Protein 3VPG (pdb70)

CATH classification: 3.40.50.720 (+1 more: 3.90.110.10)

Foldseek 3Di:
DEEEEEALDQQRLLLVLLCLQVVLDQEYEYEYPPQVSQQVSQVVSCVCNVVHHNHRGHYDHLLVLAPHLEYEYADADDDDPPADPLRRVLRRLVVLLVVLVSNCVRYVNYQYEYEYPVQFLVLLSSQVNNPDPFQSGWYLACQLLQLLLLVLLCVLLVHDSVQKAWDWKFGRALLIFTFQQQIDGNRHRSQVSCVVSVRHQDPVNVVVSSCSRHCVQVVCCVVPVGDHNSSSNSVSVLSSQQVVQVQAWGFIWTFDQDQLRQGGGIMTATFGQYNSGTDDGDHDDHDPVRSVSNVVRRVVRVVSNVVSPD/DEEEEEALDQQRLLLVLLCLQVVLDQEYEYEYPPQVSQQVSQVVSVVCNVVHHNHRGHYDHLLVCAPHLEYEYQDADDDDPPADPLRRVLRRLVVLLVVLVSNCVNPVNHQYEYEYPVQFLVLLSSVVNNVDDFQSGWYLACQLLQLLLLVLLCVLQVHDSVQKAWDFKAGRAQLIFTFQQQIDGNPHRSQVSCVVSVRHCDPVNVVVSCCSRHCPQVVVCVVPNGDHNRSSNSVSVLSSQQVVQVQAWGFIWTFDQDQLRQGGGIMTATFGQYSNGTDDGDHDDGDPVRSVSNVVSRNVRSVVNVVSPD/DEEEEEALDQQRLLLVLLLLQVVLDQEYEYEYPPQVSQQVSQVVSVVCNVVHHNHRGHYDHLLVCAPHLAYEYQDADDQPPPDDDVVSVLRRLVVLLVVLVSNCVNYVNHQYEYEYPVQFLVLLSSQVNNVDDQQSGWYLACQLLFLLLLVLLCVLQVHDSVQKAWDWKFGSAQLIFTFQQCIDGNRHRSQVSCVVSVRHQDPVNVVVSCCSRHCVQVVCCVVPVGDHNSSSNSVSVLSSQQVVQVQAWGFIWTFDQDALRQGGGIMTATFGQYSNGTDDGDHDDGDPVRSVSNVVSRVVRVVVNVSSPD/DEEEEEALDLQRLLLVLLCLQVVLDQEYEYEYPPQVSQQVSQVVSCVCNVVHHNHRGHYDHLLVCAPHLAYEYQDADDDDPPHDPLNRVLRRLVVLLVVLVSNCVRYVNHQYEYEYPVQFLVLLSSQVNNPDPFQSGWYLACQLLQQLLLVLLCVLLVHDSVQKAWDWKFGRADLIFTFQQQIDGNPHRSQVSCVVSVRHQDPVNVVVSCCRRHCPQVVVCVPPNGDHNSSSNSVSVLSSQQVVQVQAWGFIWTFDQDQLRQGGGIMTATFGQYSNGTDDGDHDDHDPVRSVSNVVSRVVRSVSSVVSPD

InterPro domains:
  IPR001236 Lactate/malate dehydrogenase, N-terminal [PF00056] (1-139)
  IPR001557 L-lactate/malate dehydrogenase [PIRSF000102] (1-304)
  IPR001557 L-lactate/malate dehydrogenase [PR00086] (2-26)
  IPR001557 L-lactate/malate dehydrogenase [PR00086] (27-51)
  IPR001557 L-lactate/malate dehydrogenase [PR00086] (113-133)
  IPR001557 L-lactate/malate dehydrogenase [PR00086] (137-155)
  IPR001557 L-lactate/malate dehydrogenase [PR00086] (167-180)
  IPR011304 L-lactate dehydrogenase [MF_00488] (1-309)
  IPR011304 L-lactate dehydrogenase [TIGR01771] (5-303)
  IPR015955 Lactate dehydrogenase/glycoside hydrolase, family 4, C-terminal [G3DSA:3.90.110.10] (142-308)
  IPR015955 Lactate dehydrogenase/glycoside hydrolase, family 4, C-terminal [SSF56327] (140-303)
  IPR018177 L-lactate dehydrogenase, active site [PS00064] (169-175)
  IPR022383 Lactate/malate dehydrogenase, C-terminal [PF02866] (142-303)
  IPR036291 NAD(P)-binding domain superfamily [SSF51735] (2-141)

Solvent-accessible surface area: 46644 Å² total; per-residue (Å²): 124,33,0,0,0,5,7,0,34,57,41,0,0,0,0,0,0,0,0,3,2,47,35,29,7,132,34,0,0,0,3,27,169,73,110,108,40,2,99,4,5,4,30,0,0,32,13,2,16,67,26,32,76,101,6,121,2,53,30,12,46,58,49,45,0,122,34,0,122,0,0,0,0,18,12,44,46,88,110,146,142,91,25,57,156,70,97,33,6,57,50,5,2,117,37,0,37,96,7,0,64,103,0,25,142,16,0,87,89,0,0,0,0,0,7,15,94,68,3,4,9,0,0,5,0,0,33,89,59,9,97,32,82,61,14,41,0,0,0,4,4,0,7,25,16,12,14,34,0,61,15,29,0,3,102,21,0,107,8,4,58,150,19,1,36,1,10,0,1,0,37,59,29,93,55,5,9,11,2,48,64,30,4,22,0,7,20,22,64,3,103,113,10,0,133,92,49,64,71,63,12,37,87,114,23,75,64,137,8,40,105,16,2,60,80,6,50,114,79,5,83,99,18,36,53,43,48,11,0,0,21,0,0,0,0,0,44,1,0,116,0,2,36,82,63,38,46,2,28,31,3,0,0,1,21,12,96,90,0,39,59,15,96,80,2,1,0,0,2,0,8,1,0,0,56,45,0,20,66,29,64,3,89,10,81,22,26,100,128,16,113,60,42,1,79,140,3,0,94,101,8,86,126,12,2,162,62,28,64,56,105,29,0,0,0,5,8,0,34,58,42,0,0,0,0,0,0,0,0,2,2,49,34,30,7,175,26,0,0,0,8,34,188,75,121,137,41,2,86,3,5,4,28,1,0,32,8,1,18,64,30,32,79,120,9,130,3,61,23,4,48,49,47,44,0,126,66,5,71,0,0,0,0,18,9,46,58,88,106,154,132,90,31,91,139,112,98,36,6,61,32,9,3,104,35,0,40,99,8,0,65,113,0,25,146,22,4,70,130,0,0,0,0,0,8,19,96,56,3,4,8,0,0,1,0,0,31,91,60,7,98,29,81,56,15,32,0,0,0,4,3,0,6,25,15,12,12,26,0,61,16,32,0,4,106,17,0,112,7,2,58,147,21,1,35,0,9,0,1,0,45,59,30,106,60,5,10,10,2,39,56,25,2,21,0,8,22,12,66,1,78,108,12,0,127,89,56,66,73,54,10,44,96,131,21,76,63,127,7,36,104,17,2,51,105,7,50,133,78,5,87,104,14,34,57,45,49,10,0,0,20,0,0,0,0,0,47,0,0,117,0,0,13,87,60,39,45,3,25,31,3,0,0,2,19,12,90,94,2,40,58,15,111,74,2,2,0,0,3,0,9,2,0,0,28,45,0,21,69,30,64,5,80,7,81,14,27,106,129,16,88,55,42,2,78,141,4,0,86,111,4,41,108,27,2,140,92,34,61,45,105,22,0,0,0,5,7,0,34,56,41,0,0,0,0,0,0,0,0,0,1,50,34,29,8,132,42,0,0,0,2,25,170,72,107,128,41,2,106,4,5,5,30,1,0,33,10,0,15,54,26,30,80,119,9,128,2,59,28,14,52,52,48,47,0,113,50,3,114,0,0,0,0,15,7,34,55,95,94,122,147,72,19,67,210,100,86,36,22,54,82,8,3,118,37,0,35,100,5,0,65,98,0,26,144,20,2,76,141,0,0,0,0,0,2,18,83,69,1,4,6,0,0,2,0,0,32,93,62,8,97,34,82,59,14,37,1,0,0,3,4,0,8,22,12,11,14,32,0,64,16,30,0,4,111,19,0,115,8,2,59,151,18,2,32,1,9,0,0,0,34,55,28,109,25,7,9,9,2,21,52,26,3,24,0,6,15,27,77,1,65,108,18,0,120,92,57,65,75,56,23,35,104,117,20,99,62,134,5,40,107,17,2,69,99,4,48,111,80,5,81,103,15,36,54,45,39,10,0,0,18,0,0,0,0,0,46,1,0,116,0,1,12,80,61,39,48,3,28,33,4,0,0,1,19,11,93,90,4,45,58,5,104,79,1,3,0,0,2,0,8,2,0,0,38,45,0,19,65,28,69,4,77,6,80,14,25,110,127,18,85,72,37,2,91,141,0,0,77,86,12,62,109,35,3,149,58,25,63,58,112,32,0,0,0,5,7,0,32,58,40,1,0,0,0,0,0,0,0,0,1,48,34,26,8,135,27,0,0,0,3,26,168,71,114,146,43,0,88,3,5,1,15,1,0,30,12,0,15,62,26,32,80,96,6,118,2,58,23,9,40,51,51,46,0,124,56,4,120,0,0,0,0,18,7,41,56,87,99,145,140,85,26,78,166,110,101,38,10,74,54,8,3,104,35,0,34,116,6,0,44,92,0,26,117,20,2,71,136,0,0,0,0,0,3,19,92,64,2,3,7,0,0,2,0,0,31,91,60,9,96,33,84,57,16,36,0,0,0,4,4,0,7,26,18,13,14,33,0,62,14,29,0,3,105,20,0,110,8,4,60,154,24,2,32,1,7,0,0,0,37,62,31,118,18,8,11,11,3,52,68,30,4,24,0,5,14,18,61,5,110,111,10,0,121,84,47,66,74,70,13,41,90,118,17,78,63,140,8,41,104,16,3,71,86,5,52,117,77,4,86,107,14,34,54,46,45,11,0,0,19,0,0,0,0,0,47,0,0,113,0,0,7,58,46,38,47,3,27,31,2,0,0,1,18,12,89,92,1,50,57,19,109,74,1,2,0,0,2,0,8,1,0,0,41,45,0,19,68,26,68,4,80,8,79,14,26,107,129,18,86,91,36,1,75,112,0,0,74,66,7,48,108,37,2,152,88,37,61,45

Organism: Thermus caldophilus (NCBI:txid272)

Secondary structure (DSSP, 8-state):
-EEEEE--SHHHHHHHHHHHHHT--SEEEEE-SSHHHHHHHHHHHHTTGGGS---EEEE--GGGGTT-SEEEE----PPPTT--HHHHHHHHHHHHHHHHHHHHHH-TTPEEEE-SSSHHHHHHHHHHHHTS-GGGEEE-TTHHHHHHHHHHHHHHHTS-GGGEE--EEBSSSTT-EE--TT-EETTEEHHHHHHHTT----HHHHHHHHHHHHTHHHHHHHHHSS--HHHHHHHHHHHHHHHTT--EEEEEEEEEEEETTEEEEEEEEEEEEETTEEEEE-PPP--HHHHHHHHHHHHHHHHHHHHHT-/-EEEEE--SHHHHHHHHHHHHTT--SEEEEE-SSHHHHHHHHHHHHTTGGGS---EEEE--GGGGTTEEEEEE-------SS--HHHHHHHHHHHHHHHHHHHHHH-TTPEEEE-SSSHHHHHHHHHHHHTS-GGGEEE-TTHHHHHHHHHHHHHHHTS-GGGEEEEEEBSSSTT-EEEEEEEEETTEEHHHHHHHTT----HHHHHHHHHHHHTHHHHHHHHHS---HHHHHHHHHHHHHHHTT--EEEEEEEEEEEETTEEEEEEEEEEEEETTEEEEE-PPP--HHHHHHHHHHHHHHHHHHHHHT-/-EEEEE--SHHHHHHHHHHHHHT--SEEEEE-SSHHHHHHHHHHHHTTGGGS---EEEE--GGGGTT-SEEEE-------TT--HHHHHHHHHHHHHHHHHHHHHH-TTPEEEE-SSSHHHHHHHHHHHHTS-GGGEEE-TTHHHHHHHHHHHHHHHTS-GGGEEEEEEB-SSTT-EEEEEEEEETTEEHHHHHHHTT----HHHHHHHHHHHHTHHHHHHHHHSS--HHHHHHHHHHHHHHHTT--EEEEEEEEEEEETTEEEEEEEEEEEEETTEEEEE-PPP--HHHHHHHHHHHHHHHHHHHHHT-/-EEEEE--SHHHHHHHHHHHHTT--SEEEEE-SSHHHHHHHHHHHHTTGGGS---EEEEE-GGGGTT-SEEEE----PPPTT--HHHHHHHHHHHHHHHHHHHHHH-TTPEEEE-SSSHHHHHHHHHHHHTS-GGGEEE-TTHHHHHHHHHHHHHHHTS-GGGEEEEEEBSSSTT-EEEEEEEEETTEEHHHHHHHHT----HHHHHHHHHHHHTHHHHHHHHHSS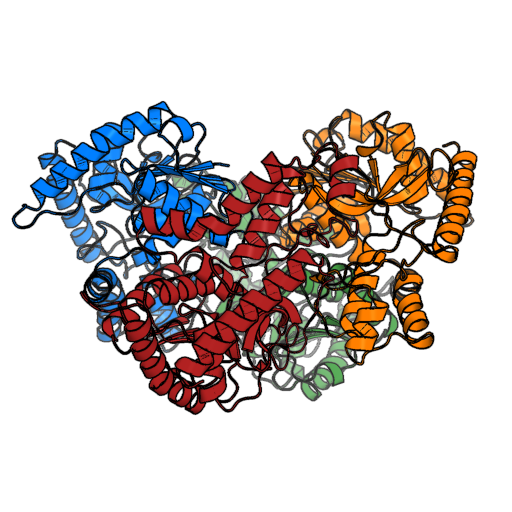--HHHHHHHHHHHHHHHTT--EEEEEEEEEEEETTEEEEEEEEEEEEETTEEEEE------HHHHHHHHHHHHHHHHHHHHHT-

B-factor: mean 25.1, std 11.9, range [6.74, 83.77]

GO terms:
  GO:0004459 L-lactate dehydrogenase (NAD+) activity (F, EXP)

Sequence (1240 aa):
MKVGIVGSGMVGSATAYALALLGVAREVVLVDLDRKLAQAHAEDILHATPFAHPVWVRAGSYGDLEGARAVVLAAGVAQRPGETRLQLLDRNAQVFAQVVPRVLEAAPEAVLLVATNPVDVMTQVAYRLSALPPGRVVGSGTILDTARFRALLAEHLRVAPQSVHAYVLGEHGDSEVLVWSSAQVGGVPLLEFAEARGRALSPEDRARIDEGVRRAAYRIIEGKGATYYGIGAGLARLVRAILTDEKGVYTVSAFTPEVEGVLEVSLSLPRILGAGGVEGTVYPSLSPEEREALRRSAEILKEAAFALGFMKVGIVGSGMVGSATAYALALLGVAREVVLVDLDRKLAQAHAEDILHATPFAHPVWVRAGSYGDLEGARAVVLAAGVAQRPGETRLQLLDRNAQVFAQVVPRVLEAAPEAVLLVATNPVDVMTQVAYRLSALPPGRVVGSGTILDTARFRALLAEHLRVAPQSVHAYVLGEHGDSEVLVWSSAQVGGVPLLEFAEARGRALSPEDRARIDEGVRRAAYRIIEGKGATYYGIGAGLARLVRAILTDEKGVYTVSAFTPEVEGVLEVSLSLPRILGAGGVEGTVYPSLSPEEREALRRSAEILKEAAFALGFMKVGIVGSGMVGSATAYALALLGVAREVVLVDLDRKLAQAHAEDILHATPFAHPVWVRAGSYGDLEGARAVVLAAGVAQRPGETRLQLLDRNAQVFAQVVPRVLEAAPEAVLLVATNPVDVMTQVAYRLSALPPGRVVGSGTILDTARFRALLAEHLRVAPQSVHAYVLGEHGDSEVLVWSSAQVGGVPLLEFAEARGRALSPEDRARIDEGVRRAAYRIIEGKGATYYGIGAGLARLVRAILTDEKGVYTVSAFTPEVEGVLEVSLSLPRILGAGGVEGTVYPSLSPEEREALRRSAEILKEAAFALGFMKVGIVGSGMVGSATAYALALLGVAREVVLVDLDRKLAQAHAEDILHATPFAHPVWVRAGSYGDLEGARAVVLAAGVAQRPGETRLQLLDRNAQVFAQVVPRVLEAAPEAVLLVATNPVDVMTQVAYRLSALPPGRVVGSGTILDTARFRALLAEHLRVAPQSVHAYVLGEHGDSEVLVWSSAQVGGVPLLEFAEARGRALSPEDRARIDEGVRRAAYRIIEGKGATYYGIGAGLARLVRAILTDEKGVYTVSAFTPEVEGVLEVSLSLPRILGAGGVEGTVYPSLSPEEREALRRSAEILKEAAFALGF

Nearest PDB structures (foldseek):
  3vpg-assembly1_A  TM=1.003E+00  e=4.299E-67  Thermus caldophilus
  2e37-assembly2_C  TM=9.991E-01  e=8.317E-61  Thermus thermophilus HB8
  4a73-assembly1_D  TM=9.866E-01  e=4.664E-58  Thermus thermophilus HB8
  2xxj-assembly1_D  TM=9.547E-01  e=3.480E-58  Thermus thermophilus HB8
  4m1q-assembly1_A-2  TM=9.681E-01  e=9.943E-37  [Bacillus] selenitireducens MLS10

Structure (mmCIF, N/CA/C/O backbone):
data_3VPG
#
_entry.id   3VPG
#
_cell.length_a   54.240
_cell.length_b   135.073
_cell.length_c   85.877
_cell.angle_alpha   90.00
_cell.angle_beta   94.44
_cell.angle_gamma   90.00
#
_symmetry.space_group_name_H-M   'P 1 21 1'
#
loop_
_entity.id
_entity.type
_entity.pdbx_description
1 polymer 'L-lactate dehydrogenase'
2 non-polymer GLYCEROL
3 water water
#
loop_
_atom_site.group_PDB
_atom_site.id
_atom_site.type_symbol
_atom_site.label_atom_id
_atom_site.label_alt_id
_atom_site.label_comp_id
_atom_site.label_asym_id
_atom_site.label_entity_id
_atom_site.label_seq_id
_atom_site.pdbx_PDB_ins_code
_atom_site.Cartn_x
_atom_site.Cartn_y
_atom_site.Cartn_z
_atom_site.occupancy
_atom_site.B_iso_or_equiv
_atom_site.auth_seq_id
_atom_site.auth_comp_id
_atom_site.auth_asym_id
_atom_site.auth_atom_id
_atom_site.pdbx_PDB_model_num
ATOM 1 N N . MET A 1 1 ? 41.721 11.571 54.296 1.00 14.71 21 MET A N 1
ATOM 2 C CA . MET A 1 1 ? 42.094 11.340 52.873 1.00 12.05 21 MET A CA 1
ATOM 3 C C . MET A 1 1 ? 41.250 12.216 51.951 1.00 13.39 21 MET A C 1
ATOM 4 O O . MET A 1 1 ? 40.156 12.671 52.321 1.00 12.87 21 MET A O 1
ATOM 9 N N . LYS A 1 2 ? 41.759 12.430 50.745 1.00 10.34 22 LYS A N 1
ATOM 10 C CA . LYS A 1 2 ? 41.091 13.272 49.759 1.00 10.74 22 LYS A CA 1
ATOM 11 C C . LYS A 1 2 ? 40.615 12.506 48.533 1.00 10.80 22 LYS A C 1
ATOM 12 O O . LYS A 1 2 ? 41.340 11.673 47.989 1.00 13.24 22 LYS A O 1
ATOM 18 N N . VAL A 1 3 ? 39.393 12.816 48.099 1.00 8.12 23 VAL A N 1
ATOM 19 C CA . VAL A 1 3 ? 38.798 12.215 46.916 1.00 11.92 23 VAL A CA 1
ATOM 20 C C . VAL A 1 3 ? 38.451 13.364 45.971 1.00 10.31 23 VAL A C 1
ATOM 21 O O . VAL A 1 3 ? 37.920 14.385 46.400 1.00 14.67 23 VAL A O 1
ATOM 25 N N . GLY A 1 4 ? 38.763 13.202 44.691 1.00 8.57 24 GLY A N 1
ATOM 26 C CA . GLY A 1 4 ? 38.440 14.242 43.732 1.00 11.41 24 GLY A CA 1
ATOM 27 C C . GLY A 1 4 ? 37.300 13.801 42.830 1.00 11.93 24 GLY A C 1
ATOM 28 O O . GLY A 1 4 ? 37.059 12.601 42.660 1.00 11.51 24 GLY A O 1
ATOM 29 N N . ILE A 1 5 ? 36.587 14.773 42.268 1.00 9.47 25 ILE A N 1
ATOM 30 C CA . ILE A 1 5 ? 35.482 14.497 41.351 1.00 11.36 25 ILE A CA 1
ATOM 31 C C . ILE A 1 5 ? 35.555 15.532 40.240 1.00 8.49 25 ILE A C 1
ATOM 32 O O . ILE A 1 5 ? 35.404 16.727 40.493 1.00 12.21 25 ILE A O 1
ATOM 37 N N . VAL A 1 6 ? 35.803 15.081 39.014 1.00 11.92 26 VAL A N 1
ATOM 38 C CA . VAL A 1 6 ? 35.870 15.997 37.877 1.00 8.60 26 VAL A CA 1
ATOM 39 C C . VAL A 1 6 ? 34.536 15.930 37.141 1.00 10.13 26 VAL A C 1
ATOM 40 O O . VAL A 1 6 ? 34.152 14.880 36.620 1.00 14.48 26 VAL A O 1
ATOM 44 N N . GLY A 1 7 ? 33.844 17.064 37.110 1.00 13.85 27 GLY A N 1
ATOM 45 C CA . GLY A 1 7 ? 32.537 17.145 36.483 1.00 13.89 27 GLY A CA 1
ATOM 46 C C . GLY A 1 7 ? 31.554 17.367 37.617 1.00 12.94 27 GLY A C 1
ATOM 47 O O . GLY A 1 7 ? 31.215 16.427 38.346 1.00 14.34 27 GLY A O 1
ATOM 48 N N . SER A 1 8 ? 31.109 18.608 37.785 1.00 12.90 28 SER A N 1
ATOM 49 C CA . SER A 1 8 ? 30.191 18.941 38.864 1.00 11.25 28 SER A CA 1
ATOM 50 C C . SER A 1 8 ? 28.732 19.062 38.432 1.00 12.70 28 SER A C 1
ATOM 51 O O . SER A 1 8 ? 28.034 19.984 38.853 1.00 15.34 28 SER A O 1
ATOM 54 N N . GLY A 1 9 ? 28.288 18.138 37.584 1.00 13.52 29 GLY A N 1
ATOM 55 C CA . GLY A 1 9 ? 26.901 18.120 37.147 1.00 16.90 29 GLY A CA 1
ATOM 56 C C . GLY A 1 9 ? 26.093 17.325 38.168 1.00 14.84 29 GLY A C 1
ATOM 57 O O . GLY A 1 9 ? 26.495 17.226 39.328 1.00 14.54 29 GLY A O 1
ATOM 58 N N . MET A 1 10 ? 24.968 16.738 37.767 1.00 14.16 30 MET A N 1
ATOM 59 C CA . MET A 1 10 ? 24.175 15.984 38.733 1.00 13.60 30 MET A CA 1
ATOM 60 C C . MET A 1 10 ? 24.850 14.695 39.203 1.00 10.69 30 MET A C 1
ATOM 61 O O . MET A 1 10 ? 24.750 14.340 40.377 1.00 13.21 30 MET A O 1
ATOM 66 N N . VAL A 1 11 ? 25.547 13.994 38.310 1.00 11.40 31 VAL A N 1
ATOM 67 C CA . VAL A 1 11 ? 26.225 12.762 38.718 1.00 13.18 31 VAL A CA 1
ATOM 68 C C . VAL A 1 11 ? 27.353 13.097 39.689 1.00 10.10 31 VAL A C 1
ATOM 69 O O . VAL A 1 11 ? 27.444 12.519 40.780 1.00 12.68 31 VAL A O 1
ATOM 73 N N . GLY A 1 12 ? 28.203 14.039 39.292 1.00 12.06 32 GLY A N 1
ATOM 74 C CA . GLY A 1 12 ? 29.318 14.426 40.138 1.00 13.64 32 GLY A CA 1
ATOM 75 C C . GLY A 1 12 ? 28.905 15.022 41.473 1.00 15.85 32 GLY A C 1
ATOM 76 O O . GLY A 1 12 ? 29.475 14.682 42.507 1.00 11.33 32 GLY A O 1
ATOM 77 N N . SER A 1 13 ? 27.915 15.908 41.470 1.00 11.50 33 SER A N 1
ATOM 78 C CA . SER A 1 13 ? 27.489 16.520 42.723 1.00 10.52 33 SER A CA 1
ATOM 79 C C . SER A 1 13 ? 26.774 15.518 43.627 1.00 9.66 33 SER A C 1
ATOM 80 O O . SER A 1 13 ? 26.922 15.573 44.846 1.00 11.55 33 SER A O 1
ATOM 83 N N . ALA A 1 14 ? 26.009 14.595 43.044 1.00 10.46 34 ALA A N 1
ATOM 84 C CA . ALA A 1 14 ? 25.316 13.600 43.854 1.00 9.70 34 ALA A CA 1
ATOM 85 C C . ALA A 1 14 ? 26.339 12.649 44.471 1.00 11.22 34 ALA A C 1
ATOM 86 O O . ALA A 1 14 ? 26.144 12.161 45.583 1.00 10.37 34 ALA A O 1
ATOM 88 N N . THR A 1 15 ? 27.423 12.377 43.744 1.00 9.74 35 THR A N 1
ATOM 89 C CA . THR A 1 15 ? 28.473 11.505 44.269 1.00 12.67 35 THR A CA 1
ATOM 90 C C . THR A 1 15 ? 29.103 12.205 45.479 1.00 13.31 35 THR A C 1
ATOM 91 O O . THR A 1 15 ? 29.371 11.578 46.502 1.00 10.96 35 THR A O 1
ATOM 95 N N . ALA A 1 16 ? 29.334 13.508 45.356 1.00 11.37 36 ALA A N 1
ATOM 96 C CA . ALA A 1 16 ? 29.910 14.284 46.456 1.00 12.05 36 ALA A CA 1
ATOM 97 C C . ALA A 1 16 ? 28.963 14.263 47.664 1.00 15.79 36 ALA A C 1
ATOM 98 O O . ALA A 1 16 ? 29.401 14.129 48.808 1.00 11.19 36 ALA A O 1
ATOM 100 N N . TYR A 1 17 ? 27.660 14.386 47.407 1.00 9.33 37 TYR A N 1
ATOM 101 C CA . TYR A 1 17 ? 26.663 14.373 48.478 1.00 9.75 37 TYR A CA 1
ATOM 102 C C . TYR A 1 17 ? 26.657 13.015 49.188 1.00 10.98 37 TYR A C 1
ATOM 103 O O . TYR A 1 17 ? 26.633 12.950 50.421 1.00 10.55 37 TYR A O 1
ATOM 112 N N . ALA A 1 18 ? 26.678 11.930 48.413 1.00 10.57 38 ALA A N 1
ATOM 113 C CA . ALA A 1 18 ? 26.692 10.583 48.980 1.00 12.83 38 ALA A CA 1
ATOM 114 C C . ALA A 1 18 ? 27.967 10.371 49.799 1.00 11.77 38 ALA A C 1
ATOM 115 O O . ALA A 1 18 ? 27.920 9.801 50.889 1.00 11.08 38 ALA A O 1
ATOM 117 N N . LEU A 1 19 ? 29.106 10.809 49.262 1.00 9.67 39 LEU A N 1
ATOM 118 C CA . LEU A 1 19 ? 30.374 10.672 49.975 1.00 12.91 39 LEU A CA 1
ATOM 119 C C . LEU A 1 19 ? 30.289 11.397 51.324 1.00 13.97 39 LEU A C 1
ATOM 120 O O . LEU A 1 19 ? 30.748 10.888 52.346 1.00 11.40 39 LEU A O 1
ATOM 125 N N . ALA A 1 20 ? 29.686 12.580 51.320 1.00 12.12 40 ALA A N 1
ATOM 126 C CA . ALA A 1 20 ? 29.558 13.366 52.545 1.00 11.70 40 ALA A CA 1
ATOM 127 C C . ALA A 1 20 ? 28.589 12.740 53.540 1.00 14.06 40 ALA A C 1
ATOM 128 O O . ALA A 1 20 ? 28.919 12.596 54.717 1.00 13.44 40 ALA A O 1
ATOM 130 N N . LEU A 1 21 ? 27.397 12.375 53.068 1.00 10.15 41 LEU A N 1
ATOM 131 C CA . LEU A 1 21 ? 26.378 11.766 53.924 1.00 11.32 41 LEU A CA 1
ATOM 132 C C . LEU A 1 21 ? 26.862 10.462 54.561 1.00 11.34 41 LEU A C 1
ATOM 133 O O . LEU A 1 21 ? 26.512 10.158 55.700 1.00 15.06 41 LEU A O 1
ATOM 138 N N . LEU A 1 22 ? 27.655 9.691 53.825 1.00 11.19 42 LEU A N 1
ATOM 139 C CA . LEU A 1 22 ? 28.158 8.420 54.343 1.00 15.77 42 LEU A CA 1
ATOM 140 C C . LEU A 1 22 ? 29.501 8.557 55.063 1.00 13.43 42 LEU A C 1
ATOM 141 O O . LEU A 1 22 ? 30.002 7.584 55.628 1.00 12.51 42 LEU A O 1
ATOM 146 N N . GLY A 1 23 ? 30.075 9.759 55.043 1.00 11.88 43 GLY A N 1
ATOM 147 C CA . GLY A 1 23 ? 31.353 9.990 55.704 1.00 14.88 43 GLY A CA 1
ATOM 148 C C . GLY A 1 23 ? 32.490 9.125 55.182 1.00 15.70 43 GLY A C 1
ATOM 149 O O . GLY A 1 23 ? 33.332 8.642 55.955 1.00 12.49 43 GLY A O 1
ATOM 150 N N . VAL A 1 24 ? 32.530 8.952 53.865 1.00 10.50 44 VAL A N 1
ATOM 151 C CA . VAL A 1 24 ? 33.538 8.120 53.212 1.00 9.27 44 VAL A CA 1
ATOM 152 C C . VAL A 1 24 ? 34.943 8.704 53.251 1.00 10.44 44 VAL A C 1
ATOM 153 O O . VAL A 1 24 ? 35.919 7.971 53.441 1.00 12.31 44 VAL A O 1
ATOM 157 N N . ALA A 1 25 ? 35.050 10.016 53.064 1.00 9.74 45 ALA A N 1
ATOM 158 C CA . ALA A 1 25 ? 36.348 10.677 53.089 1.00 13.18 45 ALA A CA 1
ATOM 159 C C . ALA A 1 25 ? 36.257 12.010 53.813 1.00 17.58 45 ALA A C 1
ATOM 160 O O . ALA A 1 25 ? 35.190 12.620 53.894 1.00 12.42 45 ALA A O 1
ATOM 162 N N . ARG A 1 26 ? 37.388 12.463 54.334 1.00 13.10 46 ARG A N 1
ATOM 163 C CA . ARG A 1 26 ? 37.429 13.715 55.068 1.00 11.83 46 ARG A CA 1
ATOM 164 C C . ARG A 1 26 ? 37.401 14.940 54.162 1.00 12.49 46 ARG A C 1
ATOM 165 O O . ARG A 1 26 ? 36.965 16.004 54.580 1.00 11.12 46 ARG A O 1
ATOM 173 N N . GLU A 1 27 ? 37.851 14.776 52.921 1.00 10.41 47 GLU A N 1
ATOM 174 C CA . GLU A 1 27 ? 37.936 15.890 51.975 1.00 11.74 47 GLU A CA 1
ATOM 175 C C . GLU A 1 27 ? 37.501 15.464 50.572 1.00 11.38 47 GLU A C 1
ATOM 176 O O . GLU A 1 27 ? 37.962 14.451 50.055 1.00 10.82 47 GLU A O 1
ATOM 182 N N . VAL A 1 28 ? 36.619 16.252 49.965 1.00 11.85 48 VAL A N 1
ATOM 183 C CA . VAL A 1 28 ? 36.112 15.970 48.629 1.00 9.56 48 VAL A CA 1
ATOM 184 C C . VAL A 1 28 ? 36.272 17.236 47.792 1.00 10.71 48 VAL A C 1
ATOM 185 O O . VAL A 1 28 ? 35.807 18.305 48.177 1.00 15.68 48 VAL A O 1
ATOM 189 N N . VAL A 1 29 ? 36.943 17.109 46.654 1.00 8.74 49 VAL A N 1
ATOM 190 C CA . VAL A 1 29 ? 37.183 18.259 45.785 1.00 10.79 49 VAL A CA 1
ATOM 191 C C . VAL A 1 29 ? 36.451 18.133 44.453 1.00 10.30 49 VAL A C 1
ATOM 192 O O . VAL A 1 29 ? 36.695 17.193 43.697 1.00 9.85 49 VAL A O 1
ATOM 196 N N . LEU A 1 30 ? 35.555 19.081 44.175 1.00 11.89 50 LEU A N 1
ATOM 197 C CA . LEU A 1 30 ? 34.808 19.104 42.916 1.00 10.20 50 LEU A CA 1
ATOM 198 C C . LEU A 1 30 ? 35.520 20.039 41.937 1.00 10.58 50 LEU A C 1
ATOM 199 O O . LEU A 1 30 ? 35.815 21.190 42.269 1.00 14.43 50 LEU A O 1
ATOM 204 N N . VAL A 1 31 ? 35.791 19.540 40.737 1.00 10.81 51 VAL A N 1
ATOM 205 C CA . VAL A 1 31 ? 36.473 20.312 39.703 1.00 11.84 51 VAL A CA 1
ATOM 206 C C . VAL A 1 31 ? 35.586 20.411 38.466 1.00 15.86 51 VAL A C 1
ATOM 207 O O . VAL A 1 31 ? 35.078 19.401 37.985 1.00 14.56 51 VAL A O 1
ATOM 211 N N . ASP A 1 32 ? 35.396 21.624 37.954 1.00 14.52 52 ASP A N 1
ATOM 212 C CA . ASP A 1 32 ? 34.575 21.808 36.763 1.00 12.56 52 ASP A CA 1
ATOM 213 C C . ASP A 1 32 ? 34.977 23.090 36.042 1.00 15.17 52 ASP A C 1
ATOM 214 O O . ASP A 1 32 ? 35.310 24.079 36.684 1.00 16.49 52 ASP A O 1
ATOM 219 N N . LEU A 1 33 ? 34.944 23.070 34.713 1.00 17.19 53 LEU A N 1
ATOM 220 C CA . LEU A 1 33 ? 35.281 24.262 33.934 1.00 19.31 53 LEU A CA 1
ATOM 221 C C . LEU A 1 33 ? 34.350 25.399 34.356 1.00 22.49 53 LEU A C 1
ATOM 222 O O . LEU A 1 33 ? 34.726 26.574 34.316 1.00 20.40 53 LEU A O 1
ATOM 227 N N . ASP A 1 34 ? 33.130 25.040 34.753 1.00 19.14 54 ASP A N 1
ATOM 228 C CA . ASP A 1 34 ? 32.154 26.024 35.224 1.00 18.73 54 ASP A CA 1
ATOM 229 C C . ASP A 1 34 ? 32.427 26.146 36.723 1.00 19.88 54 ASP A C 1
ATOM 230 O O . ASP A 1 34 ? 31.816 25.452 37.534 1.00 18.58 54 ASP A O 1
ATOM 235 N N . ARG A 1 35 ? 33.362 27.025 37.075 1.00 20.30 55 ARG A N 1
ATOM 236 C CA . ARG A 1 35 ? 33.785 27.230 38.459 1.00 19.56 55 ARG A CA 1
ATOM 237 C C . ARG A 1 35 ? 32.665 27.558 39.445 1.00 20.80 55 ARG A C 1
ATOM 238 O O . ARG A 1 35 ? 32.644 27.044 40.567 1.00 15.97 55 ARG A O 1
ATOM 246 N N . LYS A 1 36 ? 31.744 28.420 39.026 1.00 18.42 56 LYS A N 1
ATOM 247 C CA . LYS A 1 36 ? 30.623 28.828 39.865 1.00 22.28 56 LYS A CA 1
ATOM 248 C C . LYS A 1 36 ? 29.732 27.636 40.182 1.00 15.94 56 LYS A C 1
ATOM 249 O O . LYS A 1 36 ? 29.201 27.522 41.288 1.00 17.95 56 LYS A O 1
ATOM 255 N N . LEU A 1 37 ? 29.557 26.763 39.195 1.00 15.49 57 LEU A N 1
ATOM 256 C CA . LEU A 1 37 ? 28.736 25.569 39.359 1.00 16.19 57 LEU A CA 1
ATOM 257 C C . LEU A 1 37 ? 29.328 24.669 40.440 1.00 15.97 57 LEU A C 1
ATOM 258 O O . LEU A 1 37 ? 28.619 24.209 41.334 1.00 14.16 57 LEU A O 1
ATOM 263 N N . ALA A 1 38 ? 30.630 24.415 40.355 1.00 14.72 58 ALA A N 1
ATOM 264 C CA . ALA A 1 38 ? 31.286 23.568 41.346 1.00 15.41 58 ALA A CA 1
ATOM 265 C C . ALA A 1 38 ? 31.236 24.222 42.727 1.00 15.94 58 ALA A C 1
ATOM 266 O O . ALA A 1 38 ? 30.960 23.559 43.723 1.00 14.29 58 ALA A O 1
ATOM 268 N N . GLN A 1 39 ? 31.501 25.525 42.787 1.00 15.73 59 GLN A N 1
ATOM 269 C CA . GLN A 1 39 ? 31.478 26.231 44.064 1.00 16.92 59 GLN A CA 1
ATOM 270 C C . GLN A 1 39 ? 30.089 26.190 44.699 1.00 15.28 59 GLN A C 1
ATOM 271 O O . GLN A 1 39 ? 29.965 26.041 45.914 1.00 12.64 59 GLN A O 1
ATOM 277 N N . ALA A 1 40 ? 29.054 26.322 43.872 1.00 14.07 60 ALA A N 1
ATOM 278 C CA . ALA A 1 40 ? 27.673 26.311 44.352 1.00 12.33 60 ALA A CA 1
ATOM 279 C C . ALA A 1 40 ? 27.271 24.948 44.904 1.00 10.35 60 ALA A C 1
ATOM 280 O O . ALA A 1 40 ? 26.660 24.867 45.965 1.00 12.86 60 ALA A O 1
ATOM 282 N N . HIS A 1 41 ? 27.602 23.882 44.182 1.00 13.09 61 HIS A N 1
ATOM 283 C CA . HIS A 1 41 ? 27.278 22.537 44.648 1.00 14.78 61 HIS A CA 1
ATOM 284 C C . HIS A 1 41 ? 28.082 22.247 45.912 1.00 13.30 61 HIS A C 1
ATOM 285 O O . HIS A 1 41 ? 27.553 21.706 46.883 1.00 11.96 61 HIS A O 1
ATOM 292 N N . ALA A 1 42 ? 29.360 22.623 45.913 1.00 10.99 62 ALA A N 1
ATOM 293 C CA . ALA A 1 42 ? 30.190 22.369 47.084 1.00 11.97 62 ALA A CA 1
ATOM 294 C C . ALA A 1 42 ? 29.643 23.052 48.337 1.00 13.11 62 ALA A C 1
ATOM 295 O O . ALA A 1 42 ? 29.569 22.431 49.402 1.00 12.99 62 ALA A O 1
ATOM 297 N N . GLU A 1 43 ? 29.257 24.321 48.222 1.00 13.40 63 GLU A N 1
ATOM 298 C CA . GLU A 1 43 ? 28.741 25.040 49.383 1.00 13.82 63 GLU A CA 1
ATOM 299 C C . GLU A 1 43 ? 27.393 24.486 49.849 1.00 12.27 63 GLU A C 1
ATOM 300 O O . GLU A 1 43 ? 27.130 24.406 51.050 1.00 13.04 63 GLU A O 1
ATOM 306 N N . ASP A 1 44 ? 26.549 24.103 48.896 1.00 11.05 64 ASP A N 1
ATOM 307 C CA . ASP A 1 44 ? 25.243 23.532 49.211 1.00 9.68 64 ASP A CA 1
ATOM 308 C C . ASP A 1 44 ? 25.477 22.271 50.050 1.00 13.20 64 ASP A C 1
ATOM 309 O O . ASP A 1 44 ? 24.891 22.105 51.122 1.00 11.53 64 ASP A O 1
ATOM 314 N N . ILE A 1 45 ? 26.360 21.397 49.571 1.00 10.05 65 ILE A N 1
ATOM 315 C CA . ILE A 1 45 ? 26.661 20.159 50.282 1.00 10.23 65 ILE A CA 1
ATOM 316 C C . ILE A 1 45 ? 27.332 20.442 51.624 1.00 11.15 65 ILE A C 1
ATOM 317 O O . ILE A 1 45 ? 27.059 19.767 52.616 1.00 11.17 65 ILE A O 1
ATOM 322 N N . LEU A 1 46 ? 28.201 21.448 51.666 1.00 14.27 66 LEU A N 1
ATOM 323 C CA . LEU A 1 46 ? 28.874 21.777 52.918 1.00 13.12 66 LEU A CA 1
ATOM 324 C C . LEU A 1 46 ? 27.851 22.099 54.007 1.00 16.69 66 LEU A C 1
ATOM 325 O O . LEU A 1 46 ? 28.059 21.773 55.178 1.00 18.36 66 LEU A O 1
ATOM 330 N N . HIS A 1 47 ? 26.739 22.724 53.621 1.00 14.15 67 HIS A N 1
ATOM 331 C CA . HIS A 1 47 ? 25.691 23.068 54.576 1.00 14.39 67 HIS A CA 1
ATOM 332 C C . HIS A 1 47 ? 24.989 21.832 55.135 1.00 12.20 67 HIS A C 1
ATOM 333 O O . HIS A 1 47 ? 24.310 21.911 56.154 1.00 13.99 67 HIS A O 1
ATOM 340 N N . ALA A 1 48 ? 25.139 20.695 54.461 1.00 10.61 68 ALA A N 1
ATOM 341 C CA . ALA A 1 48 ? 24.531 19.460 54.932 1.00 8.17 68 ALA A CA 1
ATOM 342 C C . ALA A 1 48 ? 25.412 18.742 55.959 1.00 10.03 68 ALA A C 1
ATOM 343 O O . ALA A 1 48 ? 24.900 18.031 56.829 1.00 12.98 68 ALA A O 1
ATOM 345 N N . THR A 1 49 ? 26.731 18.932 55.869 1.00 13.85 69 THR A N 1
ATOM 346 C CA . THR A 1 49 ? 27.649 18.211 56.756 1.00 9.97 69 THR A CA 1
ATOM 347 C C . THR A 1 49 ? 27.453 18.276 58.269 1.00 9.30 69 THR A C 1
ATOM 348 O O . THR A 1 49 ? 27.747 17.300 58.967 1.00 9.85 69 THR A O 1
ATOM 352 N N . PRO A 1 50 ? 26.956 19.405 58.811 1.00 10.52 70 PRO A N 1
ATOM 353 C CA . PRO A 1 50 ? 26.778 19.427 60.268 1.00 13.06 70 PRO A CA 1
ATOM 354 C C . PRO A 1 50 ? 25.726 18.410 60.707 1.00 16.68 70 PRO A C 1
ATOM 355 O O . PRO A 1 50 ? 25.644 18.036 61.878 1.00 13.70 70 PRO A O 1
ATOM 359 N N . PHE A 1 51 ? 24.925 17.962 59.749 1.00 8.99 71 PHE A N 1
ATOM 360 C CA . PHE A 1 51 ? 23.849 17.025 60.030 1.00 10.88 71 PHE A CA 1
ATOM 361 C C . PHE A 1 51 ? 24.211 15.585 59.701 1.00 19.29 71 PHE A C 1
ATOM 362 O O . PHE A 1 51 ? 23.352 14.705 59.725 1.00 13.86 71 PHE A O 1
ATOM 370 N N . ALA A 1 52 ? 25.485 15.343 59.405 1.00 12.68 72 ALA A N 1
ATOM 371 C CA . ALA A 1 52 ? 25.932 13.997 59.078 1.00 14.48 72 ALA A CA 1
ATOM 372 C C . ALA A 1 52 ? 27.330 13.708 59.624 1.00 15.44 72 ALA A C 1
ATOM 373 O O . ALA A 1 52 ? 27.472 13.222 60.743 1.00 20.44 72 ALA A O 1
ATOM 375 N N . HIS A 1 53 ? 28.355 14.020 58.839 1.00 12.02 73 HIS A N 1
ATOM 376 C CA . HIS A 1 53 ? 29.742 13.762 59.240 1.00 11.39 73 HIS A CA 1
ATOM 377 C C . HIS A 1 53 ? 30.675 14.912 58.881 1.00 11.54 73 HIS A C 1
ATOM 378 O O . HIS A 1 53 ? 30.415 15.672 57.949 1.00 12.04 73 HIS A O 1
ATOM 385 N N . PRO A 1 54 ? 31.781 15.059 59.625 1.00 12.78 75 PRO A N 1
ATOM 386 C CA . PRO A 1 54 ? 32.706 16.145 59.302 1.00 14.77 75 PRO A CA 1
ATOM 387 C C . PRO A 1 54 ? 33.413 15.818 57.990 1.00 16.83 75 PRO A C 1
ATOM 388 O O . PRO A 1 54 ? 34.298 14.961 57.936 1.00 19.81 75 PRO A O 1
ATOM 392 N N . VAL A 1 55 ? 32.986 16.488 56.928 1.00 16.01 76 VAL A N 1
ATOM 393 C CA . VAL A 1 55 ? 33.553 16.280 55.603 1.00 13.40 76 VAL A CA 1
ATOM 394 C C . VAL A 1 55 ? 33.733 17.636 54.948 1.00 14.25 76 VAL A C 1
ATOM 395 O O . VAL A 1 55 ? 32.796 18.433 54.882 1.00 17.30 76 VAL A O 1
ATOM 399 N N . TRP A 1 56 ? 34.941 17.908 54.474 1.00 12.45 77 TRP A N 1
ATOM 400 C CA . TRP A 1 56 ? 35.207 19.181 53.830 1.00 14.62 77 TRP A CA 1
ATOM 401 C C . TRP A 1 56 ? 34.969 19.043 52.331 1.00 13.43 77 TRP A C 1
ATOM 402 O O . TRP A 1 56 ? 35.798 18.497 51.609 1.00 15.18 77 TRP A O 1
ATOM 413 N N . VAL A 1 57 ? 33.810 19.509 51.874 1.00 11.27 78 VAL A N 1
ATOM 414 C CA . VAL A 1 57 ? 33.480 19.449 50.458 1.00 11.70 78 VAL A CA 1
ATOM 415 C C . VAL A 1 57 ? 33.785 20.820 49.871 1.00 15.29 78 VAL A C 1
ATOM 416 O O . VAL A 1 57 ? 33.301 21.845 50.367 1.00 16.02 78 VAL A O 1
ATOM 420 N N . ARG A 1 58 ? 34.611 20.854 48.832 1.00 11.17 79 ARG A N 1
ATOM 421 C CA . ARG A 1 58 ? 34.947 22.133 48.232 1.00 13.58 79 ARG A CA 1
ATOM 422 C C . ARG A 1 58 ? 35.174 22.055 46.742 1.00 13.49 79 ARG A C 1
ATOM 423 O O . ARG A 1 58 ? 35.282 20.971 46.167 1.00 17.26 79 ARG A O 1
ATOM 431 N N . ALA A 1 59 ? 35.230 23.228 46.120 1.00 12.79 80 ALA A N 1
ATOM 432 C CA . ALA A 1 59 ? 35.472 23.324 44.694 1.00 14.62 80 ALA A CA 1
ATOM 433 C C . ALA A 1 59 ? 36.936 23.697 44.530 1.00 11.88 80 ALA A C 1
ATOM 434 O O . ALA A 1 59 ? 37.481 24.455 45.336 1.00 16.71 80 ALA A O 1
ATOM 436 N N . GLY A 1 60 ? 37.574 23.154 43.504 1.00 11.92 81 GLY A N 1
ATOM 437 C CA . GLY A 1 60 ? 38.975 23.469 43.279 1.00 14.26 81 GLY A CA 1
ATOM 438 C C . GLY A 1 60 ? 39.416 23.250 41.847 1.00 15.52 81 GLY A C 1
ATOM 439 O O . GLY A 1 60 ? 38.621 22.904 40.968 1.00 13.48 81 GLY A O 1
ATOM 440 N N . SER A 1 61 ? 40.706 23.458 41.618 1.00 14.40 82 SER A N 1
ATOM 441 C CA . SER A 1 61 ? 41.296 23.290 40.301 1.00 14.08 82 SER A CA 1
ATOM 442 C C . SER A 1 61 ? 41.916 21.903 40.249 1.00 12.42 82 SER A C 1
ATOM 443 O O . SER A 1 61 ? 41.908 21.179 41.247 1.00 13.13 82 SER A O 1
ATOM 446 N N . TYR A 1 62 ? 42.444 21.527 39.088 1.00 9.89 83 TYR A N 1
ATOM 447 C CA . TYR A 1 62 ? 43.106 20.234 38.967 1.00 11.63 83 TYR A CA 1
ATOM 448 C C . TYR A 1 62 ? 44.246 20.175 39.982 1.00 13.55 83 TYR A C 1
ATOM 449 O O . TYR A 1 62 ? 44.556 19.112 40.514 1.00 12.38 83 TYR A O 1
ATOM 458 N N . GLY A 1 63 ? 44.869 21.323 40.239 1.00 15.35 84 GLY A N 1
ATOM 459 C CA . GLY A 1 63 ? 45.971 21.363 41.189 1.00 15.71 84 GLY A CA 1
ATOM 460 C C . GLY A 1 63 ? 45.538 20.931 42.576 1.00 14.67 84 GLY A C 1
ATOM 461 O O . GLY A 1 63 ? 46.318 20.343 43.335 1.00 12.47 84 GLY A O 1
ATOM 462 N N . ASP A 1 64 ? 44.282 21.219 42.906 1.00 12.59 85 ASP A N 1
ATOM 463 C CA . ASP A 1 64 ? 43.730 20.860 44.207 1.00 13.60 85 ASP A CA 1
ATOM 464 C C . ASP A 1 64 ? 43.459 19.361 44.346 1.00 12.15 85 ASP A C 1
ATOM 465 O O . ASP A 1 64 ? 42.980 18.906 45.385 1.00 10.99 85 ASP A O 1
ATOM 470 N N . LEU A 1 65 ? 43.758 18.595 43.299 1.00 10.98 86 LEU A N 1
ATOM 471 C CA . LEU A 1 65 ? 43.583 17.147 43.345 1.00 12.92 86 LEU A CA 1
ATOM 472 C C . LEU A 1 65 ? 44.854 16.453 43.849 1.00 14.38 86 LEU A C 1
ATOM 473 O O . LEU A 1 65 ? 44.880 15.235 44.001 1.00 13.74 86 LEU A O 1
ATOM 478 N N . GLU A 1 66 ? 45.905 17.223 44.117 1.00 11.90 87 GLU A N 1
ATOM 479 C CA . GLU A 1 66 ? 47.154 16.619 44.591 1.00 10.75 87 GLU A CA 1
ATOM 480 C C . GLU A 1 66 ? 46.917 15.713 45.799 1.00 10.96 87 GLU A C 1
ATOM 481 O O . GLU A 1 66 ? 46.159 16.052 46.708 1.00 12.74 87 GLU A O 1
ATOM 487 N N . GLY A 1 67 ? 47.549 14.544 45.779 1.00 12.21 88 GLY A N 1
ATOM 488 C CA . GLY A 1 67 ? 47.412 13.607 46.878 1.00 11.24 88 GLY A CA 1
ATOM 489 C C . GLY A 1 67 ? 46.105 12.837 46.944 1.00 6.74 88 GLY A C 1
ATOM 490 O O . GLY A 1 67 ? 45.910 12.062 47.878 1.00 11.85 88 GLY A O 1
ATOM 491 N N . ALA A 1 68 ? 45.215 13.039 45.970 1.00 9.93 89 ALA A N 1
ATOM 492 C CA . ALA A 1 68 ? 43.937 12.312 45.950 1.00 11.79 89 ALA A CA 1
ATOM 493 C C . ALA A 1 68 ? 44.191 10.836 45.650 1.00 11.42 89 ALA A C 1
ATOM 494 O O . ALA A 1 68 ? 44.920 10.502 44.710 1.00 10.95 89 ALA A O 1
ATOM 496 N N . ARG A 1 69 ? 43.583 9.942 46.426 1.00 7.51 90 ARG A N 1
ATOM 497 C CA . ARG A 1 69 ? 43.813 8.520 46.197 1.00 13.30 90 ARG A CA 1
ATOM 498 C C . ARG A 1 69 ? 42.800 7.890 45.248 1.00 9.62 90 ARG A C 1
ATOM 499 O O . ARG A 1 69 ? 42.981 6.761 44.782 1.00 12.59 90 ARG A O 1
ATOM 507 N N . ALA A 1 70 ? 41.744 8.643 44.957 1.00 11.31 91 ALA A N 1
ATOM 508 C CA . ALA A 1 70 ? 40.714 8.214 44.023 1.00 9.78 91 ALA A CA 1
ATOM 509 C C . ALA A 1 70 ? 40.141 9.476 43.397 1.00 11.59 91 ALA A C 1
ATOM 510 O O . ALA A 1 70 ? 39.940 10.478 44.080 1.00 10.90 91 ALA A O 1
ATOM 512 N N . VAL A 1 71 ? 39.923 9.443 42.087 1.00 10.95 92 VAL A N 1
ATOM 513 C CA . VAL A 1 71 ? 39.343 10.584 41.390 1.00 7.32 92 VAL A CA 1
ATOM 514 C C . VAL A 1 71 ? 38.253 10.058 40.457 1.00 11.04 92 VAL A C 1
ATOM 515 O O . VAL A 1 71 ? 38.516 9.230 39.580 1.00 11.93 92 VAL A O 1
ATOM 519 N N . VAL A 1 72 ? 37.029 10.523 40.690 1.00 10.39 93 VAL A N 1
ATOM 520 C CA . VAL A 1 72 ? 35.866 10.131 39.901 1.00 10.60 93 VAL A CA 1
ATOM 521 C C . VAL A 1 72 ? 35.805 11.010 38.662 1.00 11.98 93 VAL A C 1
ATOM 522 O O . VAL A 1 72 ? 35.910 12.232 38.760 1.00 11.75 93 VAL A O 1
ATOM 526 N N . LEU A 1 73 ? 35.645 10.394 37.497 1.00 8.43 94 LEU A N 1
ATOM 527 C CA . LEU A 1 73 ? 35.551 11.163 36.265 1.00 11.77 94 LEU A CA 1
ATOM 528 C C . LEU A 1 73 ? 34.093 11.146 35.820 1.00 13.40 94 LEU A C 1
ATOM 529 O O . LEU A 1 73 ? 33.620 10.158 35.259 1.00 12.73 94 LEU A O 1
ATOM 534 N N . ALA A 1 74 ? 33.387 12.238 36.102 1.00 15.71 95 ALA A N 1
ATOM 535 C CA . ALA A 1 74 ? 31.978 12.380 35.745 1.00 16.55 95 ALA A CA 1
ATOM 536 C C . ALA A 1 74 ? 31.837 13.597 34.843 1.00 25.90 95 ALA A C 1
ATOM 537 O O . ALA A 1 74 ? 30.902 14.390 34.977 1.00 27.04 95 ALA A O 1
ATOM 539 N N . ALA A 1 75 ? 32.797 13.748 33.942 1.00 21.42 96 ALA A N 1
ATOM 540 C CA . ALA A 1 75 ? 32.810 14.861 33.009 1.00 22.16 96 ALA A CA 1
ATOM 541 C C . ALA A 1 75 ? 32.269 14.357 31.686 1.00 26.23 96 ALA A C 1
ATOM 542 O O . ALA A 1 75 ? 32.394 13.175 31.367 1.00 30.23 96 ALA A O 1
ATOM 544 N N . GLY A 1 76 ? 31.670 15.256 30.917 1.00 22.05 97 GLY A N 1
ATOM 545 C CA . GLY A 1 76 ? 31.112 14.868 29.636 1.00 40.17 97 GLY A CA 1
ATOM 546 C C . GLY A 1 76 ? 30.379 16.029 28.998 1.00 40.24 97 GLY A C 1
ATOM 547 O O . GLY A 1 76 ? 30.408 17.145 29.519 1.00 42.93 97 GLY A O 1
ATOM 548 N N . VAL A 1 77 ? 29.720 15.772 27.874 1.00 35.97 98 VAL A N 1
ATOM 549 C CA . VAL A 1 77 ? 28.987 16.821 27.176 1.00 39.84 98 VAL A CA 1
ATOM 550 C C . VAL A 1 77 ? 27.558 16.394 26.879 1.00 45.05 98 VAL A C 1
ATOM 551 O O . VAL A 1 77 ? 27.280 15.207 26.697 1.00 49.82 98 VAL A O 1
ATOM 555 N N . ALA A 1 78 ? 26.654 17.368 26.833 1.00 50.83 99 ALA A N 1
ATOM 556 C CA . ALA A 1 78 ? 25.251 17.096 26.548 1.00 54.87 99 ALA A CA 1
ATOM 557 C C . ALA A 1 78 ? 25.078 16.865 25.050 1.00 55.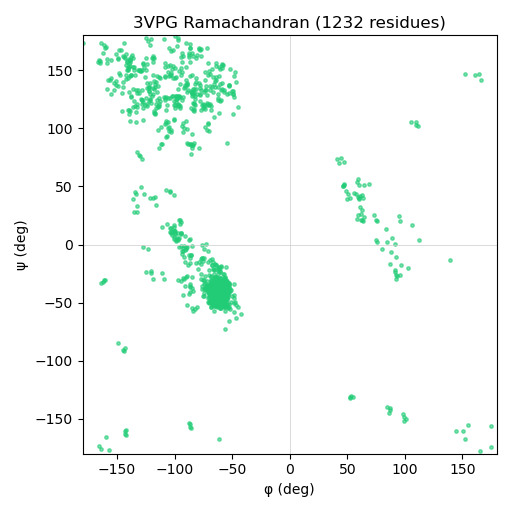94 99 ALA A C 1
ATOM 558 O O . ALA A 1 78 ? 25.436 17.716 24.237 1.00 56.49 99 ALA A O 1
ATOM 560 N N . GLN A 1 79 ? 24.531 15.708 24.694 1.00 58.20 100 GLN A N 1
ATOM 561 C CA . GLN A 1 79 ? 24.318 15.362 23.295 1.00 61.16 100 GLN A CA 1
ATOM 562 C C . GLN A 1 79 ? 23.551 16.456 22.559 1.00 60.91 100 GLN A C 1
ATOM 563 O O . GLN A 1 79 ? 22.585 17.011 23.082 1.00 61.04 100 GLN A O 1
ATOM 569 N N . ARG A 1 80 ? 23.995 16.763 21.345 1.00 59.13 101 ARG A N 1
ATOM 570 C CA . ARG A 1 80 ? 23.361 17.791 20.527 1.00 59.01 101 ARG A CA 1
ATOM 571 C C . ARG A 1 80 ? 22.355 17.167 19.565 1.00 58.57 101 ARG A C 1
ATOM 572 O O . ARG A 1 80 ? 22.615 16.117 18.974 1.00 53.22 101 ARG A O 1
ATOM 580 N N . PRO A 1 81 ? 21.184 17.803 19.398 1.00 60.34 102 PRO A N 1
ATOM 581 C CA . PRO A 1 81 ? 20.162 17.276 18.490 1.00 56.72 102 PRO A CA 1
ATOM 582 C C . PRO A 1 81 ? 20.731 17.055 17.088 1.00 53.21 102 PRO A C 1
ATOM 583 O O . PRO A 1 81 ? 21.362 17.947 16.517 1.00 51.08 102 PRO A O 1
ATOM 587 N N . GLY A 1 82 ? 20.517 15.861 16.545 1.00 45.91 103 GLY A N 1
ATOM 588 C CA . GLY A 1 82 ? 21.015 15.563 15.214 1.00 49.88 103 GLY A CA 1
ATOM 589 C C . GLY A 1 82 ? 22.465 15.119 15.202 1.00 48.51 103 GLY A C 1
ATOM 590 O O . GLY A 1 82 ? 23.098 15.070 14.150 1.00 41.43 103 GLY A O 1
ATOM 591 N N . GLU A 1 83 ? 22.994 14.802 16.379 1.00 46.99 104 GLU A N 1
ATOM 592 C CA . GLU A 1 83 ? 24.372 14.347 16.503 1.00 41.45 104 GLU A CA 1
ATOM 593 C C . GLU A 1 83 ? 24.353 12.825 16.538 1.00 40.04 104 GLU A C 1
ATOM 594 O O . GLU A 1 83 ? 23.542 12.229 17.246 1.00 36.97 104 GLU A O 1
ATOM 600 N N . THR A 1 84 ? 25.236 12.194 15.771 1.00 29.85 105 THR A N 1
ATOM 601 C CA . THR A 1 84 ? 25.273 10.739 15.737 1.00 34.78 105 THR A CA 1
ATOM 602 C C . THR A 1 84 ? 25.829 10.176 17.036 1.00 35.86 105 THR A C 1
ATOM 603 O O . THR A 1 84 ? 26.373 10.909 17.865 1.00 38.64 105 THR A O 1
ATOM 607 N N . ARG A 1 85 ? 25.691 8.866 17.199 1.00 38.65 106 ARG A N 1
ATOM 608 C CA . ARG A 1 85 ? 26.178 8.182 18.386 1.00 35.29 106 ARG A CA 1
ATOM 609 C C . ARG A 1 85 ? 27.692 8.331 18.495 1.00 38.99 106 ARG A C 1
ATOM 610 O O . ARG A 1 85 ? 28.215 8.715 19.545 1.00 35.02 106 ARG A O 1
ATOM 618 N N . LEU A 1 86 ? 28.390 8.032 17.403 1.00 30.19 107 LEU A N 1
ATOM 619 C CA . LEU A 1 86 ? 29.846 8.119 17.381 1.00 33.66 107 LEU A CA 1
ATOM 620 C C . LEU A 1 86 ? 30.383 9.528 17.574 1.00 31.07 107 LEU A C 1
ATOM 621 O O . LEU A 1 86 ? 31.467 9.707 18.132 1.00 26.21 107 LEU A O 1
ATOM 626 N N . GLN A 1 87 ? 29.640 10.528 17.110 1.00 23.06 108 GLN A N 1
ATOM 627 C CA . GLN A 1 87 ? 30.079 11.909 17.255 1.00 29.34 108 GLN A CA 1
ATOM 628 C C . GLN A 1 87 ? 30.050 12.335 18.720 1.00 27.79 108 GLN A C 1
ATOM 629 O O . GLN A 1 87 ? 30.957 13.022 19.186 1.00 25.13 108 GLN A O 1
ATOM 635 N N . LEU A 1 88 ? 29.015 11.926 19.447 1.00 30.21 109 LEU A N 1
ATOM 636 C CA . LEU A 1 88 ? 28.929 12.271 20.860 1.00 26.24 109 LEU A CA 1
ATOM 637 C C . LEU A 1 88 ? 30.062 11.550 21.583 1.00 23.43 109 LEU A C 1
ATOM 638 O O . LEU A 1 88 ? 30.697 12.105 22.479 1.00 22.90 109 LEU A O 1
ATOM 643 N N . LEU A 1 89 ? 30.310 10.309 21.181 1.00 19.64 110 LEU A N 1
ATOM 644 C CA . LEU A 1 89 ? 31.386 9.516 21.764 1.00 23.74 110 LEU A CA 1
ATOM 645 C C . LEU A 1 89 ? 32.705 10.252 21.514 1.00 25.91 110 LEU A C 1
ATOM 646 O O . LEU A 1 89 ? 33.560 10.344 22.400 1.00 23.07 110 LEU A O 1
ATOM 651 N N . ASP A 1 90 ? 32.863 10.776 20.300 1.00 17.44 111 ASP A N 1
ATOM 652 C CA . ASP A 1 90 ? 34.066 11.527 19.934 1.00 24.24 111 ASP A CA 1
ATOM 653 C C . ASP A 1 90 ? 34.264 12.725 20.852 1.00 17.59 111 ASP A C 1
ATOM 654 O O . ASP A 1 90 ? 35.372 12.978 21.339 1.00 18.91 111 ASP A O 1
ATOM 659 N N . ARG A 1 91 ? 33.191 13.476 21.076 1.00 17.93 112 ARG A N 1
ATOM 660 C CA . ARG A 1 91 ? 33.270 14.660 21.922 1.00 18.23 112 ARG A CA 1
ATOM 661 C C . ARG A 1 91 ? 33.665 14.334 23.359 1.00 21.30 112 ARG A C 1
ATOM 662 O O . ARG A 1 91 ? 34.466 15.046 23.963 1.00 18.31 112 ARG A O 1
ATOM 670 N N . ASN A 1 92 ? 33.097 13.268 23.911 1.00 17.79 113 ASN A N 1
ATOM 671 C CA . ASN A 1 92 ? 33.435 12.894 25.277 1.00 17.18 113 ASN A CA 1
ATOM 672 C C . ASN A 1 92 ? 34.866 12.380 25.354 1.00 17.12 113 ASN A C 1
ATOM 673 O O . ASN A 1 92 ? 35.560 12.609 26.346 1.00 19.59 113 ASN A O 1
ATOM 678 N N . ALA A 1 93 ? 35.315 11.695 24.306 1.00 16.69 114 ALA A N 1
ATOM 679 C CA . ALA A 1 93 ? 36.678 11.184 24.288 1.00 15.11 114 ALA A CA 1
ATOM 680 C C . ALA A 1 93 ? 37.637 12.371 24.301 1.00 21.95 114 ALA A C 1
ATOM 681 O O . ALA A 1 93 ? 38.686 12.321 24.939 1.00 21.20 114 ALA A O 1
ATOM 683 N N . GLN A 1 94 ? 37.269 13.441 23.599 1.00 15.83 115 GLN A N 1
ATOM 684 C CA . GLN A 1 94 ? 38.104 14.638 23.551 1.00 19.96 115 GLN A CA 1
ATOM 685 C C . GLN A 1 94 ? 38.145 15.326 24.912 1.00 17.71 115 GLN A C 1
ATOM 686 O O . GLN A 1 94 ? 39.140 15.954 25.267 1.00 22.61 115 GLN A O 1
ATOM 692 N N . VAL A 1 95 ? 37.058 15.221 25.669 1.00 16.49 116 VAL A N 1
ATOM 693 C CA . VAL A 1 95 ? 37.020 15.803 27.008 1.00 13.62 116 VAL A CA 1
ATOM 694 C C . VAL A 1 95 ? 38.004 15.007 27.873 1.00 14.86 116 VAL A C 1
ATOM 695 O O . VAL A 1 95 ? 38.789 15.584 28.633 1.00 17.32 116 VAL A O 1
ATOM 699 N N . PHE A 1 96 ? 37.968 13.682 27.755 1.00 15.95 117 PHE A N 1
ATOM 700 C CA . PHE A 1 96 ? 38.875 12.843 28.536 1.00 18.54 117 PHE A CA 1
ATOM 701 C C . PHE A 1 96 ? 40.327 13.087 28.146 1.00 20.64 117 PHE A C 1
ATOM 702 O O . PHE A 1 96 ? 41.219 12.988 28.988 1.00 15.35 117 PHE A O 1
ATOM 710 N N . ALA A 1 97 ? 40.565 13.417 26.878 1.00 15.32 118 ALA A N 1
ATOM 711 C CA . ALA A 1 97 ? 41.927 13.682 26.411 1.00 18.86 118 ALA A CA 1
ATOM 712 C C . ALA A 1 97 ? 42.502 14.884 27.155 1.00 19.05 118 ALA A C 1
ATOM 713 O O . ALA A 1 97 ? 43.716 15.021 27.296 1.00 19.65 118 ALA A O 1
ATOM 715 N N . GLN A 1 98 ? 41.623 15.758 27.627 1.00 15.34 119 GLN A N 1
ATOM 716 C CA . GLN A 1 98 ? 42.055 16.933 28.373 1.00 21.61 119 GLN A CA 1
ATOM 717 C C . GLN A 1 98 ? 42.072 16.631 29.869 1.00 21.82 119 GLN A C 1
ATOM 718 O O . GLN A 1 98 ? 43.013 16.986 30.570 1.00 18.87 119 GLN A O 1
ATOM 724 N N . VAL A 1 99 ? 41.030 15.948 30.340 1.00 18.34 120 VAL A N 1
ATOM 725 C CA . VAL A 1 99 ? 40.874 15.610 31.756 1.00 14.78 120 VAL A CA 1
ATOM 726 C C . VAL A 1 99 ? 41.893 14.633 32.353 1.00 14.33 120 VAL A C 1
ATOM 727 O O . VAL A 1 99 ? 42.503 14.925 33.383 1.00 15.63 120 VAL A O 1
ATOM 731 N N . VAL A 1 100 ? 42.067 13.478 31.714 1.00 15.42 121 VAL A N 1
ATOM 732 C CA . VAL A 1 100 ? 42.966 12.448 32.228 1.00 14.25 121 VAL A CA 1
ATOM 733 C C . VAL A 1 100 ? 44.399 12.903 32.516 1.00 15.05 121 VAL A C 1
ATOM 734 O O . VAL A 1 100 ? 44.892 12.726 33.631 1.00 14.73 121 VAL A O 1
ATOM 738 N N . PRO A 1 101 ? 45.087 13.497 31.528 1.00 16.39 122 PRO A N 1
ATOM 739 C CA . PRO A 1 101 ? 46.459 13.927 31.825 1.00 15.94 122 PRO A CA 1
ATOM 740 C C . PRO A 1 101 ? 46.536 14.992 32.918 1.00 15.88 122 PRO A C 1
ATOM 741 O O . PRO A 1 101 ? 47.460 14.987 33.737 1.00 14.97 122 PRO A O 1
ATOM 745 N N . ARG A 1 102 ? 45.562 15.896 32.948 1.00 11.96 123 ARG A N 1
ATOM 746 C CA . ARG A 1 102 ? 45.563 16.947 33.957 1.00 16.11 123 ARG A CA 1
ATOM 747 C C . ARG A 1 102 ? 45.318 16.407 35.366 1.00 14.04 123 ARG A C 1
ATOM 748 O O . ARG A 1 102 ? 45.844 16.945 36.340 1.00 14.93 123 ARG A O 1
ATOM 756 N N . VAL A 1 103 ? 44.523 15.347 35.483 1.00 11.21 124 VAL A N 1
ATOM 757 C CA . VAL A 1 103 ? 44.278 14.754 36.796 1.00 10.81 124 VAL A CA 1
ATOM 758 C C . VAL A 1 103 ? 45.538 14.037 37.279 1.00 13.74 124 VAL A C 1
ATOM 759 O O . VAL A 1 103 ? 45.953 14.200 38.430 1.00 13.08 124 VAL A O 1
ATOM 763 N N . LEU A 1 104 ? 46.149 13.254 36.391 1.00 8.90 125 LEU A N 1
ATOM 764 C CA . LEU A 1 104 ? 47.335 12.488 36.756 1.00 12.47 125 LEU A CA 1
ATOM 765 C C . LEU A 1 104 ? 48.572 13.353 36.994 1.00 13.84 125 LEU A C 1
ATOM 766 O O . LEU A 1 104 ? 49.515 12.933 37.675 1.00 13.57 125 LEU A O 1
ATOM 771 N N . GLU A 1 105 ? 48.574 14.559 36.438 1.00 12.03 126 GLU A N 1
ATOM 772 C CA . GLU A 1 105 ? 49.692 15.474 36.642 1.00 14.07 126 GLU A CA 1
ATOM 773 C C . GLU A 1 105 ? 49.712 15.884 38.114 1.00 17.71 126 GLU A C 1
ATOM 774 O O . GLU A 1 105 ? 50.774 16.016 38.737 1.00 15.18 126 GLU A O 1
ATOM 780 N N . ALA A 1 106 ? 48.523 16.082 38.670 1.00 14.62 127 ALA A N 1
ATOM 781 C CA . ALA A 1 106 ? 48.389 16.475 40.067 1.00 13.87 127 ALA A CA 1
ATOM 782 C C . ALA A 1 106 ? 48.361 15.278 41.020 1.00 10.80 127 ALA A C 1
ATOM 783 O O . ALA A 1 106 ? 48.854 15.363 42.145 1.00 14.21 127 ALA A O 1
ATOM 785 N N . ALA A 1 107 ? 47.776 14.169 40.577 1.00 9.97 128 ALA A N 1
ATOM 786 C CA . ALA A 1 107 ? 47.679 12.979 41.417 1.00 12.40 128 ALA A CA 1
ATOM 787 C C . ALA A 1 107 ? 48.146 11.726 40.686 1.00 13.61 128 ALA A C 1
ATOM 788 O O . ALA A 1 107 ? 47.330 10.910 40.245 1.00 13.75 128 ALA A O 1
ATOM 790 N N . PRO A 1 108 ? 49.470 11.546 40.560 1.00 14.42 129 PRO A N 1
ATOM 791 C CA . PRO A 1 108 ? 50.020 10.373 39.871 1.00 12.51 129 PRO A CA 1
ATOM 792 C C . PRO A 1 108 ? 49.615 9.046 40.509 1.00 13.01 129 PRO A C 1
ATOM 793 O O . PRO A 1 108 ? 49.684 8.003 39.868 1.00 14.39 129 PRO A O 1
ATOM 797 N N . GLU A 1 109 ? 49.195 9.099 41.769 1.00 10.53 130 GLU A N 1
ATOM 798 C CA . GLU A 1 109 ? 48.814 7.900 42.514 1.00 13.69 130 GLU A CA 1
ATOM 799 C C . GLU A 1 109 ? 47.329 7.575 42.465 1.00 14.00 130 GLU A C 1
ATOM 800 O O . GLU A 1 109 ? 46.904 6.519 42.931 1.00 13.08 130 GLU A O 1
ATOM 806 N N . ALA A 1 110 ? 46.535 8.475 41.908 1.00 10.53 131 ALA A N 1
ATOM 807 C CA . ALA A 1 110 ? 45.094 8.265 41.909 1.00 11.05 131 ALA A CA 1
ATOM 808 C C . ALA A 1 110 ? 44.553 7.078 41.130 1.00 12.57 131 ALA A C 1
ATOM 809 O O . ALA A 1 110 ? 45.054 6.735 40.064 1.00 14.38 131 ALA A O 1
ATOM 811 N N . VAL A 1 111 ? 43.541 6.428 41.702 1.00 9.93 132 VAL A N 1
ATOM 812 C CA . VAL A 1 111 ? 42.855 5.348 41.004 1.00 9.85 132 VAL A CA 1
ATOM 813 C C . VAL A 1 111 ? 41.770 6.147 40.268 1.00 12.91 132 VAL A C 1
ATOM 814 O O . VAL A 1 111 ? 41.107 6.995 40.872 1.00 11.86 132 VAL A O 1
ATOM 818 N N . LEU A 1 112 ? 41.609 5.918 38.971 1.00 11.66 133 LEU A N 1
ATOM 819 C CA . LEU A 1 112 ? 40.600 6.655 38.218 1.00 13.56 133 LEU A CA 1
ATOM 820 C C . LEU A 1 112 ? 39.309 5.843 38.187 1.00 12.92 133 LEU A C 1
ATOM 821 O O . LEU A 1 112 ? 39.305 4.681 37.776 1.00 15.49 133 LEU A O 1
ATOM 826 N N . LEU A 1 113 ? 38.224 6.459 38.643 1.00 12.25 134 LEU A N 1
ATOM 827 C CA . LEU A 1 113 ? 36.919 5.805 38.687 1.00 13.83 134 LEU A CA 1
ATOM 828 C C . LEU A 1 113 ? 36.025 6.496 37.663 1.00 11.52 134 LEU A C 1
ATOM 829 O O . LEU A 1 113 ? 35.503 7.584 37.906 1.00 14.24 134 LEU A O 1
ATOM 834 N N . VAL A 1 114 ? 35.868 5.849 36.514 1.00 15.42 135 VAL A N 1
ATOM 835 C CA . VAL A 1 114 ? 35.089 6.381 35.395 1.00 11.85 135 VAL A CA 1
ATOM 836 C C . VAL A 1 114 ? 33.581 6.227 35.578 1.00 9.69 135 VAL A C 1
ATOM 837 O O . VAL A 1 114 ? 33.091 5.136 35.855 1.00 11.91 135 VAL A O 1
ATOM 841 N N . ALA A 1 115 ? 32.849 7.325 35.409 1.00 11.26 136 ALA A N 1
ATOM 842 C CA . ALA A 1 115 ? 31.398 7.288 35.565 1.00 13.58 136 ALA A CA 1
ATOM 843 C C . ALA A 1 115 ? 30.666 7.716 34.297 1.00 21.37 136 ALA A C 1
ATOM 844 O O . ALA A 1 115 ? 29.510 7.342 34.086 1.00 22.99 136 ALA A O 1
ATOM 846 N N . THR A 1 116 ? 31.355 8.482 33.455 1.00 16.25 137 THR A N 1
ATOM 847 C CA . THR A 1 116 ? 30.796 9.011 32.209 1.00 16.67 137 THR A CA 1
ATOM 848 C C . THR A 1 116 ? 30.270 7.943 31.253 1.00 20.22 137 THR A C 1
ATOM 849 O O . THR A 1 116 ? 30.945 6.952 30.987 1.00 16.43 137 THR A O 1
ATOM 853 N N . ASN A 1 117 ? 29.067 8.158 30.724 1.00 22.51 138 ASN A N 1
ATOM 854 C CA . ASN A 1 117 ? 28.467 7.200 29.794 1.00 24.18 138 ASN A CA 1
ATOM 855 C C . ASN A 1 117 ? 28.912 7.459 28.354 1.00 21.51 138 ASN A C 1
ATOM 856 O O . ASN A 1 117 ? 29.138 8.606 27.967 1.00 26.54 138 ASN A O 1
ATOM 861 N N . PRO A 1 118 ? 29.084 6.389 27.551 1.00 20.42 139 PRO A N 1
ATOM 862 C CA . PRO A 1 118 ? 28.896 4.977 27.910 1.00 19.41 139 PRO A CA 1
ATOM 863 C C . PRO A 1 118 ? 30.104 4.588 28.757 1.00 19.77 139 PRO A C 1
ATOM 864 O O . PRO A 1 118 ? 31.240 4.679 28.293 1.00 19.75 139 PRO A O 1
ATOM 868 N N . VAL A 1 119 ? 29.858 4.147 29.985 1.00 23.33 140 VAL A N 1
ATOM 869 C CA . VAL A 1 119 ? 30.939 3.818 30.909 1.00 17.13 140 VAL A CA 1
ATOM 870 C C . VAL A 1 119 ? 32.007 2.833 30.436 1.00 16.45 140 VAL A C 1
ATOM 871 O O . VAL A 1 119 ? 33.185 3.024 30.728 1.00 17.74 140 VAL A O 1
ATOM 875 N N . ASP A 1 120 ? 31.621 1.791 29.707 1.00 15.39 141 ASP A N 1
ATOM 876 C CA . ASP A 1 120 ? 32.610 0.820 29.246 1.00 13.62 141 ASP A CA 1
ATOM 877 C C . ASP A 1 120 ? 33.558 1.398 28.205 1.00 14.87 141 ASP A C 1
ATOM 878 O O . ASP A 1 120 ? 34.766 1.159 28.264 1.00 16.30 141 ASP A O 1
ATOM 883 N N . VAL A 1 121 ? 33.016 2.153 27.251 1.00 16.81 142 VAL A N 1
ATOM 884 C CA . VAL A 1 121 ? 33.846 2.763 26.222 1.00 16.66 142 VAL A CA 1
ATOM 885 C C . VAL A 1 121 ? 34.745 3.828 26.848 1.00 18.65 142 VAL A C 1
ATOM 886 O O . VAL A 1 121 ? 35.939 3.905 26.545 1.00 17.69 142 VAL A O 1
ATOM 890 N N . MET A 1 122 ? 34.170 4.643 27.728 1.00 16.62 143 MET A N 1
ATOM 891 C CA . MET A 1 122 ? 34.936 5.698 28.380 1.00 16.45 143 MET A CA 1
ATOM 892 C C . MET A 1 122 ? 36.014 5.140 29.308 1.00 14.92 143 MET A C 1
ATOM 893 O O . MET A 1 122 ? 37.045 5.778 29.517 1.00 15.78 143 MET A O 1
ATOM 898 N N . THR A 1 123 ? 35.775 3.959 29.870 1.00 12.93 144 THR A N 1
ATOM 899 C CA . THR A 1 123 ? 36.772 3.328 30.731 1.00 14.05 144 THR A CA 1
ATOM 900 C C . THR A 1 123 ? 37.943 2.908 29.832 1.00 19.09 144 THR A C 1
ATOM 901 O O . THR A 1 123 ? 39.107 3.040 30.203 1.00 14.35 144 THR A O 1
ATOM 905 N N . GLN A 1 124 ? 37.631 2.411 28.639 1.00 15.56 145 GLN A N 1
ATOM 906 C CA . GLN A 1 124 ? 38.685 2.004 27.709 1.00 17.58 145 GLN A CA 1
ATOM 907 C C . GLN A 1 124 ? 39.488 3.240 27.293 1.00 13.81 145 GLN A C 1
ATOM 908 O O . GLN A 1 124 ? 40.720 3.201 27.206 1.00 15.78 145 GLN A O 1
ATOM 914 N N . VAL A 1 125 ? 38.782 4.336 27.036 1.00 15.92 146 VAL A N 1
ATOM 915 C CA . VAL A 1 125 ? 39.419 5.590 26.635 1.00 15.75 146 VAL A CA 1
ATOM 916 C C . VAL A 1 125 ? 40.348 6.094 27.733 1.00 18.32 146 VAL A C 1
ATOM 917 O O . VAL A 1 125 ? 41.492 6.474 27.467 1.00 16.91 146 VAL A O 1
ATOM 921 N N . ALA A 1 126 ? 39.854 6.095 28.968 1.00 17.95 147 ALA A N 1
ATOM 922 C CA . ALA A 1 126 ? 40.656 6.558 30.095 1.00 18.98 147 ALA A CA 1
ATOM 923 C C . ALA A 1 126 ? 41.877 5.663 30.304 1.00 16.13 147 ALA A C 1
ATOM 924 O O . ALA A 1 126 ? 42.955 6.149 30.641 1.00 14.96 147 ALA A O 1
ATOM 926 N N . TYR A 1 127 ? 41.709 4.357 30.104 1.00 14.79 148 TYR A N 1
ATOM 927 C CA . TYR A 1 127 ? 42.819 3.425 30.266 1.00 14.79 148 TYR A CA 1
ATOM 928 C C . TYR A 1 127 ? 43.944 3.732 29.275 1.00 21.98 148 TYR A C 1
ATOM 929 O O . TYR A 1 127 ? 45.100 3.896 29.669 1.00 17.02 148 TYR A O 1
ATOM 938 N N . ARG A 1 128 ? 43.603 3.808 27.991 1.00 22.26 149 ARG A N 1
ATOM 939 C CA . ARG A 1 128 ? 44.596 4.093 26.953 1.00 22.84 149 ARG A CA 1
ATOM 940 C C . ARG A 1 128 ? 45.321 5.414 27.208 1.00 24.28 149 ARG A C 1
ATOM 941 O O . ARG A 1 128 ? 46.544 5.502 27.084 1.00 19.28 149 ARG A O 1
ATOM 949 N N . LEU A 1 129 ? 44.561 6.446 27.558 1.00 17.94 150 LEU A N 1
ATOM 950 C CA . LEU A 1 129 ? 45.129 7.766 27.805 1.00 20.49 150 LEU A CA 1
ATOM 951 C C . LEU A 1 129 ? 46.014 7.848 29.042 1.00 20.49 150 LEU A C 1
ATOM 952 O O . LEU A 1 129 ? 46.997 8.593 29.059 1.00 19.17 150 LEU A O 1
ATOM 957 N N . SER A 1 130 ? 45.666 7.079 30.069 1.00 20.59 151 SER A N 1
ATOM 958 C CA . SER A 1 130 ? 46.389 7.102 31.341 1.00 21.16 151 SER A CA 1
ATOM 959 C C . SER A 1 130 ? 47.814 6.567 31.355 1.00 20.79 151 SER A C 1
ATOM 960 O O . SER A 1 130 ? 48.644 7.045 32.131 1.00 18.91 151 SER A O 1
ATOM 963 N N . ALA A 1 131 ? 48.089 5.568 30.522 1.00 23.30 152 ALA A N 1
ATOM 964 C CA . ALA A 1 131 ? 49.415 4.958 30.475 1.00 25.48 152 ALA A CA 1
ATOM 965 C C . ALA A 1 131 ? 49.734 4.300 31.816 1.00 26.48 152 ALA A C 1
ATOM 966 O O . ALA A 1 131 ? 50.894 4.056 32.142 1.00 27.59 152 ALA A O 1
ATOM 968 N N . LEU A 1 132 ? 48.694 4.023 32.596 1.00 20.78 153 LEU A N 1
ATOM 969 C CA . LEU A 1 132 ? 48.851 3.379 33.898 1.00 19.06 153 LEU A CA 1
ATOM 970 C C . LEU A 1 132 ? 48.576 1.887 33.742 1.00 23.38 153 LEU A C 1
ATOM 971 O O . LEU A 1 132 ? 48.124 1.437 32.689 1.00 24.61 153 LEU A O 1
ATOM 976 N N . PRO A 1 133 ? 48.862 1.096 34.785 1.00 25.26 154 PRO A N 1
ATOM 977 C CA . PRO A 1 133 ? 48.600 -0.344 34.699 1.00 28.72 154 PRO A CA 1
ATOM 978 C C . PRO A 1 133 ? 47.083 -0.521 34.552 1.00 34.92 154 PRO A C 1
ATOM 979 O O . PRO A 1 133 ? 46.309 0.332 34.992 1.00 28.44 154 PRO A O 1
ATOM 983 N N . PRO A 1 134 ? 46.641 -1.630 33.937 1.00 32.33 155 PRO A N 1
ATOM 984 C CA . PRO A 1 134 ? 45.214 -1.911 33.725 1.00 32.52 155 PRO A CA 1
ATOM 985 C C . PRO A 1 134 ? 44.294 -1.743 34.936 1.00 29.57 155 PRO A C 1
ATOM 986 O O . PRO A 1 134 ? 43.205 -1.178 34.817 1.00 25.63 155 PRO A O 1
ATOM 990 N N . GLY A 1 135 ? 44.733 -2.224 36.094 1.00 19.81 156 GLY A N 1
ATOM 991 C CA . GLY A 1 135 ? 43.906 -2.144 37.287 1.00 16.07 156 GLY A CA 1
ATOM 992 C C . GLY A 1 135 ? 43.621 -0.769 37.866 1.00 20.71 156 GLY A C 1
ATOM 993 O O . GLY A 1 135 ? 42.679 -0.615 38.649 1.00 15.09 156 GLY A O 1
ATOM 994 N N . ARG A 1 136 ? 44.418 0.228 37.485 1.00 13.13 157 ARG A N 1
ATOM 995 C CA . ARG A 1 136 ? 44.264 1.588 38.006 1.00 11.89 157 ARG A CA 1
ATOM 996 C C . ARG A 1 136 ? 43.101 2.409 37.441 1.00 12.56 157 ARG A C 1
ATOM 997 O O . ARG A 1 136 ? 42.783 3.481 37.969 1.00 15.06 157 ARG A O 1
ATOM 1005 N N . VAL A 1 137 ? 42.478 1.916 36.374 1.00 12.51 158 VAL A N 1
ATOM 1006 C CA . VAL A 1 137 ? 41.347 2.603 35.756 1.00 12.28 158 VAL A CA 1
ATOM 1007 C C . VAL A 1 137 ? 40.133 1.676 35.857 1.00 13.35 158 VAL A C 1
ATOM 1008 O O . VAL A 1 137 ? 40.105 0.599 35.262 1.00 14.99 158 VAL A O 1
ATOM 1012 N N . VAL A 1 138 ? 39.133 2.113 36.618 1.00 10.35 159 VAL A N 1
ATOM 1013 C CA . VAL A 1 138 ? 37.930 1.326 36.874 1.00 13.53 159 VAL A CA 1
ATOM 1014 C C . VAL A 1 138 ? 36.645 2.104 36.575 1.00 10.96 159 VAL A C 1
ATOM 1015 O O . VAL A 1 138 ? 36.502 3.252 36.991 1.00 17.32 159 VAL A O 1
ATOM 1019 N N . GLY A 1 139 ? 35.724 1.474 35.850 1.00 11.77 160 GLY A N 1
ATOM 1020 C CA . GLY A 1 139 ? 34.452 2.112 35.544 1.00 11.89 160 GLY A CA 1
ATOM 1021 C C . GLY A 1 139 ? 33.357 1.547 36.436 1.00 11.11 160 GLY A C 1
ATOM 1022 O O . GLY A 1 139 ? 33.403 0.375 36.814 1.00 12.59 160 GLY A O 1
ATOM 1023 N N . SER A 1 140 ? 32.375 2.370 36.794 1.00 10.99 161 SER A N 1
ATOM 1024 C CA . SER A 1 140 ? 31.293 1.913 37.662 1.00 9.44 161 SER A CA 1
ATOM 1025 C C . SER A 1 140 ? 30.587 0.693 37.080 1.00 14.04 161 SER A C 1
ATOM 1026 O O . SER A 1 140 ? 30.098 -0.165 37.813 1.00 11.05 161 SER A O 1
ATOM 1029 N N . GLY A 1 141 ? 30.532 0.633 35.755 1.00 18.28 162 GLY A N 1
ATOM 1030 C CA . GLY A 1 141 ? 29.922 -0.498 35.086 1.00 16.13 162 GLY A CA 1
ATOM 1031 C C . GLY A 1 141 ? 28.523 -0.879 35.523 1.00 12.16 162 GLY A C 1
ATOM 1032 O O . GLY A 1 141 ? 27.645 -0.031 35.639 1.00 13.60 162 GLY A O 1
ATOM 1033 N N . THR A 1 142 ? 28.331 -2.169 35.782 1.00 14.54 163 THR A N 1
ATOM 1034 C CA . THR A 1 142 ? 27.027 -2.710 36.170 1.00 14.55 163 THR A CA 1
ATOM 1035 C C . THR A 1 142 ? 26.756 -2.852 37.670 1.00 16.55 163 THR A C 1
ATOM 1036 O O . THR A 1 142 ? 25.857 -3.595 38.055 1.00 16.16 163 THR A O 1
ATOM 1040 N N . ILE A 1 143 ? 27.500 -2.153 38.522 1.00 11.97 164 ILE A N 1
ATOM 1041 C CA . ILE A 1 143 ? 27.258 -2.297 39.952 1.00 13.30 164 ILE A CA 1
ATOM 1042 C C . ILE A 1 143 ? 25.813 -2.054 40.390 1.00 8.45 164 ILE A C 1
ATOM 1043 O O . ILE A 1 143 ? 25.297 -2.792 41.230 1.00 16.33 164 ILE A O 1
ATOM 1048 N N . LEU A 1 144 ? 25.150 -1.042 39.838 1.00 10.32 165 LEU A N 1
ATOM 1049 C CA . LEU A 1 144 ? 23.766 -0.783 40.240 1.00 12.76 165 LEU A CA 1
ATOM 1050 C C . LEU A 1 144 ? 22.830 -1.891 39.777 1.00 16.97 165 LEU A C 1
ATOM 1051 O O . LEU A 1 144 ? 21.898 -2.268 40.492 1.00 15.50 165 LEU A O 1
ATOM 1056 N N . ASP A 1 145 ? 23.085 -2.417 38.583 1.00 11.59 166 ASP A N 1
ATOM 1057 C CA . ASP A 1 145 ? 22.251 -3.478 38.032 1.00 19.07 166 ASP A CA 1
ATOM 1058 C C . ASP A 1 145 ? 22.431 -4.774 38.816 1.00 21.53 166 ASP A C 1
ATOM 1059 O O . ASP A 1 145 ? 21.465 -5.493 39.072 1.00 15.05 166 ASP A O 1
ATOM 1064 N N . THR A 1 146 ? 23.668 -5.075 39.199 1.00 14.70 167 THR A N 1
ATOM 1065 C CA . THR A 1 146 ? 23.933 -6.277 39.981 1.00 13.34 167 THR A CA 1
ATOM 1066 C C . THR A 1 146 ? 23.193 -6.198 41.325 1.00 14.33 167 THR A C 1
ATOM 1067 O O . THR A 1 146 ? 22.559 -7.162 41.748 1.00 15.08 167 THR A O 1
ATOM 1071 N N . ALA A 1 147 ? 23.255 -5.044 41.984 1.00 12.77 168 ALA A N 1
ATOM 1072 C CA . ALA A 1 147 ? 22.581 -4.864 43.268 1.00 11.82 168 ALA A CA 1
ATOM 1073 C C . ALA A 1 147 ? 21.062 -4.945 43.129 1.00 14.99 168 ALA A C 1
ATOM 1074 O O . ALA A 1 147 ? 20.382 -5.516 43.989 1.00 14.40 168 ALA A O 1
ATOM 1076 N N . ARG A 1 148 ? 20.533 -4.379 42.046 1.00 15.43 169 ARG A N 1
ATOM 1077 C CA . ARG A 1 148 ? 19.092 -4.403 41.805 1.00 16.86 169 ARG A CA 1
ATOM 1078 C C . ARG A 1 148 ? 18.635 -5.832 41.515 1.00 17.26 169 ARG A C 1
ATOM 1079 O O . ARG A 1 148 ? 17.556 -6.252 41.951 1.00 17.74 169 ARG A O 1
ATOM 1087 N N . PHE A 1 149 ? 19.458 -6.577 40.779 1.00 15.54 170 PHE A N 1
ATOM 1088 C CA . PHE A 1 149 ? 19.154 -7.970 40.452 1.00 16.96 170 PHE A CA 1
ATOM 1089 C C . PHE A 1 149 ? 19.075 -8.774 41.756 1.00 18.45 170 PHE A C 1
ATOM 1090 O O . PHE A 1 149 ? 18.149 -9.561 41.957 1.00 15.00 170 PHE A O 1
ATOM 1098 N N . ARG A 1 150 ? 20.038 -8.568 42.648 1.00 14.78 171 ARG A N 1
ATOM 1099 C CA . ARG A 1 150 ? 20.034 -9.267 43.931 1.00 14.80 171 ARG A CA 1
ATOM 1100 C C . ARG A 1 150 ? 18.839 -8.839 44.786 1.00 11.07 171 ARG A C 1
ATOM 1101 O O . ARG A 1 150 ? 18.256 -9.649 45.502 1.00 14.17 171 ARG A O 1
ATOM 1109 N N . ALA A 1 151 ? 18.477 -7.565 44.708 1.00 16.12 172 ALA A N 1
ATOM 1110 C CA . ALA A 1 151 ? 17.358 -7.048 45.490 1.00 16.24 172 ALA A CA 1
ATOM 1111 C C . ALA A 1 151 ? 16.035 -7.684 45.070 1.00 18.99 172 ALA A C 1
ATOM 1112 O O . ALA A 1 151 ? 15.227 -8.081 45.916 1.00 14.43 172 ALA A O 1
ATOM 1114 N N . LEU A 1 152 ? 15.815 -7.770 43.761 1.00 15.03 173 LEU A N 1
ATOM 1115 C CA . LEU A 1 152 ? 14.586 -8.354 43.236 1.00 18.67 173 LEU A CA 1
ATOM 1116 C C . LEU A 1 152 ? 14.492 -9.839 43.554 1.00 17.51 173 LEU A C 1
ATOM 1117 O O . LEU A 1 152 ? 13.409 -10.342 43.854 1.00 19.44 173 LEU A O 1
ATOM 1122 N N . LEU A 1 153 ? 15.621 -10.541 43.496 1.00 14.77 174 LEU A N 1
ATOM 1123 C CA . LEU A 1 153 ? 15.633 -11.967 43.812 1.00 13.40 174 LEU A CA 1
ATOM 1124 C C . LEU A 1 153 ? 15.387 -12.161 45.307 1.00 19.74 174 LEU A C 1
ATOM 1125 O O . LEU A 1 153 ? 14.681 -13.079 45.716 1.00 17.43 174 LEU A O 1
ATOM 1130 N N . ALA A 1 154 ? 15.964 -11.284 46.122 1.00 15.19 175 ALA A N 1
ATOM 1131 C CA . ALA A 1 154 ? 15.800 -11.378 47.565 1.00 18.99 175 ALA A CA 1
ATOM 1132 C C . ALA A 1 154 ? 14.340 -11.190 47.965 1.00 17.34 175 ALA A C 1
ATOM 1133 O O . ALA A 1 154 ? 13.827 -11.905 48.822 1.00 20.73 175 ALA A O 1
ATOM 1135 N N . GLU A 1 155 ? 13.679 -10.224 47.338 1.00 18.79 176 GLU A N 1
ATOM 1136 C CA . GLU A 1 155 ? 12.280 -9.937 47.634 1.00 19.83 176 GLU A CA 1
ATOM 1137 C C . GLU A 1 155 ? 11.391 -11.118 47.249 1.00 20.16 176 GLU A C 1
ATOM 1138 O O . GLU A 1 155 ? 10.470 -11.479 47.976 1.00 21.49 176 GLU A O 1
ATOM 1144 N N . HIS A 1 156 ? 11.682 -11.724 46.106 1.00 20.87 177 HIS A N 1
ATOM 1145 C CA . HIS A 1 156 ? 10.910 -12.869 45.635 1.00 24.06 177 HIS A CA 1
ATOM 1146 C C . HIS A 1 156 ? 11.057 -14.080 46.560 1.00 23.01 177 HIS A C 1
ATOM 1147 O O . HIS A 1 156 ? 10.078 -14.767 46.870 1.00 21.51 177 HIS A O 1
ATOM 1154 N N . LEU A 1 157 ? 12.287 -14.331 46.997 1.00 20.76 178 LEU A N 1
ATOM 1155 C CA . LEU A 1 157 ? 12.608 -15.470 47.852 1.00 21.00 178 LEU A CA 1
ATOM 1156 C C . LEU A 1 157 ? 12.425 -15.241 49.352 1.00 26.16 178 LEU A C 1
ATOM 1157 O O . LEU A 1 157 ? 12.512 -16.185 50.139 1.00 24.12 178 LEU A O 1
ATOM 1162 N N . ARG A 1 158 ? 12.179 -13.996 49.741 1.00 24.37 179 ARG A N 1
ATOM 1163 C CA . ARG A 1 158 ? 12.026 -13.639 51.150 1.00 24.02 179 ARG A CA 1
ATOM 1164 C C . ARG A 1 158 ? 13.294 -13.966 51.944 1.00 25.37 179 ARG A C 1
ATOM 1165 O O . ARG A 1 158 ? 13.242 -14.642 52.972 1.00 25.21 179 ARG A O 1
ATOM 1173 N N . VAL A 1 159 ? 14.437 -13.495 51.446 1.00 19.24 180 VAL A N 1
ATOM 1174 C CA . VAL A 1 159 ? 15.721 -13.696 52.112 1.00 20.76 180 VAL A CA 1
ATOM 1175 C C . VAL A 1 159 ? 16.495 -12.385 52.009 1.00 20.68 180 VAL A C 1
ATOM 1176 O O . VAL A 1 159 ? 16.202 -11.557 51.147 1.00 20.47 180 VAL A O 1
ATOM 1180 N N . ALA A 1 160 ? 17.474 -12.192 52.885 1.00 19.30 181 ALA A N 1
ATOM 1181 C CA . ALA A 1 160 ? 18.265 -10.962 52.863 1.00 23.63 181 ALA A CA 1
ATOM 1182 C C . ALA A 1 160 ? 19.084 -10.852 51.578 1.00 21.41 181 ALA A C 1
ATOM 1183 O O . ALA A 1 160 ? 19.625 -11.839 51.092 1.00 17.34 181 ALA A O 1
ATOM 1185 N N . PRO A 1 161 ? 19.185 -9.638 51.015 1.00 22.26 182 PRO A N 1
ATOM 1186 C CA . PRO A 1 161 ? 19.949 -9.410 49.783 1.00 21.26 182 PRO A CA 1
ATOM 1187 C C . PRO A 1 161 ? 21.403 -9.868 49.923 1.00 19.60 182 PRO A C 1
ATOM 1188 O O . PRO A 1 161 ? 22.017 -10.338 48.963 1.00 20.61 182 PRO A O 1
ATOM 1192 N N . GLN A 1 162 ? 21.946 -9.719 51.127 1.00 21.50 183 GLN A N 1
ATOM 1193 C CA . GLN A 1 162 ? 23.323 -10.110 51.403 1.00 21.23 183 GLN A CA 1
ATOM 1194 C C . GLN A 1 162 ? 23.558 -11.604 51.195 1.00 24.35 183 GLN A C 1
ATOM 1195 O O . GLN A 1 162 ? 24.697 -12.039 51.019 1.00 23.63 183 GLN A O 1
ATOM 1201 N N . SER A 1 163 ? 22.483 -12.388 51.218 1.00 23.70 184 SER A N 1
ATOM 1202 C CA . SER A 1 163 ? 22.600 -13.831 51.032 1.00 26.25 184 SER A CA 1
ATOM 1203 C C . SER A 1 163 ? 22.414 -14.260 49.581 1.00 26.28 184 SER A C 1
ATOM 1204 O O . SER A 1 163 ? 22.591 -15.431 49.247 1.00 26.14 184 SER A O 1
ATOM 1207 N N . VAL A 1 164 ? 22.063 -13.315 48.717 1.00 17.95 185 VAL A N 1
ATOM 1208 C CA . VAL A 1 164 ? 21.862 -13.644 47.313 1.00 17.46 185 VAL A CA 1
ATOM 1209 C C . VAL A 1 164 ? 23.110 -13.336 46.504 1.00 23.70 185 VAL A C 1
ATOM 1210 O O . VAL A 1 164 ? 23.575 -12.197 46.471 1.00 25.22 185 VAL A O 1
ATOM 1214 N N . HIS A 1 165 ? 23.659 -14.365 45.865 1.00 22.18 186 HIS A N 1
ATOM 1215 C CA . HIS A 1 165 ? 24.846 -14.202 45.042 1.00 21.04 186 HIS A CA 1
ATOM 1216 C C . HIS A 1 165 ? 24.450 -14.240 43.566 1.00 24.00 186 HIS A C 1
ATOM 1217 O O . HIS A 1 165 ? 24.276 -15.317 42.985 1.00 27.79 186 HIS A O 1
ATOM 1224 N N . ALA A 1 166 ? 24.302 -13.063 42.967 1.00 18.58 187 ALA A N 1
ATOM 1225 C CA . ALA A 1 166 ? 23.922 -12.954 41.560 1.00 17.48 187 ALA A CA 1
ATOM 1226 C C . ALA A 1 166 ? 24.675 -11.802 40.902 1.00 20.81 187 ALA A C 1
ATOM 1227 O O . ALA A 1 166 ? 24.939 -10.783 41.539 1.00 20.84 187 ALA A O 1
ATOM 1229 N N . TYR A 1 167 ? 25.011 -11.965 39.624 1.00 20.19 188 TYR A N 1
ATOM 1230 C CA . TYR A 1 167 ? 25.746 -10.938 38.889 1.00 18.71 188 TYR A CA 1
ATOM 1231 C C . TYR A 1 167 ? 25.107 -10.481 37.583 1.00 19.39 188 TYR A C 1
ATOM 1232 O O . TYR A 1 167 ? 24.384 -11.224 36.930 1.00 19.26 188 TYR A O 1
ATOM 1241 N N . VAL A 1 168 ? 25.407 -9.241 37.215 1.00 18.84 189 VAL A N 1
ATOM 1242 C CA . VAL A 1 168 ? 24.992 -8.662 35.945 1.00 15.14 189 VAL A CA 1
ATOM 1243 C C . VAL A 1 168 ? 26.365 -8.304 35.374 1.00 21.65 189 VAL A C 1
ATOM 1244 O O . VAL A 1 168 ? 27.140 -7.588 36.012 1.00 18.43 189 VAL A O 1
ATOM 1248 N N . LEU A 1 169 ? 26.677 -8.817 34.190 1.00 21.82 190 LEU A N 1
ATOM 1249 C CA . LEU A 1 169 ? 27.982 -8.571 33.588 1.00 18.74 190 LEU A CA 1
ATOM 1250 C C . LEU A 1 169 ? 27.922 -7.977 32.190 1.00 22.65 190 LEU A C 1
ATOM 1251 O O . LEU A 1 169 ? 26.845 -7.766 31.627 1.00 24.05 190 LEU A O 1
ATOM 1256 N N . GLY A 1 170 ? 29.104 -7.709 31.641 1.00 18.36 191 GLY A N 1
ATOM 1257 C CA . GLY A 1 170 ? 29.206 -7.178 30.297 1.00 18.21 191 GLY A CA 1
ATOM 1258 C C . GLY A 1 170 ? 29.071 -5.682 30.131 1.00 20.07 191 GLY A C 1
ATOM 1259 O O . GLY A 1 170 ? 29.602 -4.886 30.913 1.00 18.50 191 GLY A O 1
ATOM 1260 N N . GLU A 1 171 ? 28.363 -5.298 29.078 1.00 18.93 192 GLU A N 1
ATOM 1261 C CA . GLU A 1 171 ? 28.153 -3.895 28.769 1.00 18.49 192 GLU A CA 1
ATOM 1262 C C . GLU A 1 171 ? 27.017 -3.297 29.578 1.00 21.59 192 GLU A C 1
ATOM 1263 O O . GLU A 1 171 ? 25.894 -3.801 29.562 1.00 21.63 192 GLU A O 1
ATOM 1269 N N . HIS A 1 172 ? 27.310 -2.209 30.276 1.00 17.22 193 HIS A N 1
ATOM 1270 C CA . HIS A 1 172 ? 26.299 -1.531 31.071 1.00 20.99 193 HIS A CA 1
ATOM 1271 C C . HIS A 1 172 ? 25.256 -0.956 30.120 1.00 22.85 193 HIS A C 1
ATOM 1272 O O . HIS A 1 172 ? 25.529 -0.010 29.385 1.00 21.88 193 HIS A O 1
ATOM 1279 N N . GLY A 1 173 ? 24.063 -1.541 30.129 1.00 28.14 194 GLY A N 1
ATOM 1280 C CA . GLY A 1 173 ? 23.007 -1.060 29.255 1.00 35.78 194 GLY A CA 1
ATOM 1281 C C . GLY A 1 173 ? 22.021 -2.148 28.877 1.00 31.62 194 GLY A C 1
ATOM 1282 O O . GLY A 1 173 ? 22.019 -3.225 29.473 1.00 30.71 194 GLY A O 1
ATOM 1283 N N . ASP A 1 174 ? 21.185 -1.869 27.882 1.00 35.11 195 ASP A N 1
ATOM 1284 C CA . ASP A 1 174 ? 20.182 -2.828 27.428 1.00 38.31 195 ASP A CA 1
ATOM 1285 C C . ASP A 1 174 ? 20.773 -4.181 27.037 1.00 33.05 195 ASP A C 1
ATOM 1286 O O . ASP A 1 174 ? 20.054 -5.179 26.979 1.00 35.89 195 ASP A O 1
ATOM 1291 N N . SER A 1 175 ? 22.078 -4.220 26.776 1.00 28.40 196 SER A N 1
ATOM 1292 C CA . SER A 1 175 ? 22.740 -5.465 26.386 1.00 26.65 196 SER A CA 1
ATOM 1293 C C . SER A 1 175 ? 23.471 -6.191 27.522 1.00 28.13 196 SER A C 1
ATOM 1294 O O . SER A 1 175 ? 24.115 -7.217 27.287 1.00 25.27 196 SER A O 1
ATOM 1297 N N . GLU A 1 176 ? 23.378 -5.671 28.743 1.00 23.19 197 GLU A N 1
ATOM 1298 C CA . GLU A 1 176 ? 24.044 -6.308 29.881 1.00 20.59 197 GLU A CA 1
ATOM 1299 C C . GLU A 1 176 ? 23.545 -7.743 30.056 1.00 29.13 197 GLU A C 1
ATOM 1300 O O . GLU A 1 176 ? 22.432 -8.077 29.642 1.00 28.92 197 GLU A O 1
ATOM 1306 N N . VAL A 1 177 ? 24.369 -8.587 30.671 1.00 18.68 198 VAL A N 1
ATOM 1307 C CA . VAL A 1 177 ? 24.027 -9.991 30.870 1.00 20.62 198 VAL A CA 1
ATOM 1308 C C . VAL A 1 177 ? 23.679 -10.393 32.305 1.00 25.67 198 VAL A C 1
ATOM 1309 O O . VAL A 1 177 ? 24.527 -10.330 33.201 1.00 23.25 198 VAL A O 1
ATOM 1313 N N . LEU A 1 178 ? 22.433 -10.808 32.522 1.00 19.94 199 LEU A N 1
ATOM 1314 C CA . LEU A 1 178 ? 22.016 -11.271 33.845 1.00 21.67 199 LEU A CA 1
ATOM 1315 C C . LEU A 1 178 ? 22.439 -12.734 33.947 1.00 24.21 199 LEU A C 1
ATOM 1316 O O . LEU A 1 178 ? 21.961 -13.581 33.188 1.00 22.08 199 LEU A O 1
ATOM 1321 N N . VAL A 1 179 ? 23.338 -13.028 34.881 1.00 19.51 200 VAL A N 1
ATOM 1322 C CA . VAL A 1 179 ? 23.840 -14.385 35.057 1.00 17.68 200 VAL A CA 1
ATOM 1323 C C . VAL A 1 179 ? 22.970 -15.260 35.967 1.00 27.00 200 VAL A C 1
ATOM 1324 O O . VAL A 1 179 ? 23.295 -15.491 37.136 1.00 20.48 200 VAL A O 1
ATOM 1328 N N . TRP A 1 180 ? 21.863 -15.752 35.413 1.00 21.76 201 TRP A N 1
ATOM 1329 C CA . TRP A 1 180 ? 20.942 -16.612 36.156 1.00 23.32 201 TRP A CA 1
ATOM 1330 C C . TRP A 1 180 ? 21.537 -17.992 36.431 1.00 20.84 201 TRP A C 1
ATOM 1331 O O . TRP A 1 180 ? 21.383 -18.541 37.521 1.00 21.96 201 TRP A O 1
ATOM 1342 N N . SER A 1 181 ? 22.217 -18.549 35.432 1.00 26.91 202 SER A N 1
ATOM 1343 C CA . SER A 1 181 ? 22.780 -19.894 35.527 1.00 24.54 202 SER A CA 1
ATOM 1344 C C . SER A 1 181 ? 23.527 -20.279 36.797 1.00 25.09 202 SER A C 1
ATOM 1345 O O . SER A 1 181 ? 23.208 -21.297 37.415 1.00 23.89 202 SER A O 1
ATOM 1348 N N . SER A 1 182 ? 24.515 -19.478 37.188 1.00 23.42 203 SER A N 1
ATOM 1349 C CA . SER A 1 182 ? 25.314 -19.787 38.370 1.00 22.85 203 SER A CA 1
ATOM 1350 C C . SER A 1 182 ? 24.985 -18.966 39.617 1.00 19.88 203 SER A C 1
ATOM 1351 O O . SER A 1 182 ? 25.757 -18.952 40.574 1.00 23.66 203 SER A O 1
ATOM 1354 N N . ALA A 1 183 ? 23.845 -18.285 39.606 1.00 20.08 204 ALA A N 1
ATOM 1355 C CA . ALA A 1 183 ? 23.433 -17.490 40.757 1.00 15.80 204 ALA A CA 1
ATOM 1356 C C . ALA A 1 183 ? 23.217 -18.450 41.923 1.00 23.02 204 ALA A C 1
ATOM 1357 O O . ALA A 1 183 ? 22.757 -19.577 41.729 1.00 21.79 204 ALA A O 1
ATOM 1359 N N . GLN A 1 184 ? 23.551 -18.014 43.132 1.00 19.60 205 GLN A N 1
ATOM 1360 C CA . GLN A 1 184 ? 23.393 -18.870 44.302 1.00 20.03 205 GLN A CA 1
ATOM 1361 C C . GLN A 1 184 ? 22.797 -18.128 45.487 1.00 23.50 205 GLN A C 1
ATOM 1362 O O . GLN A 1 184 ? 22.823 -16.902 45.544 1.00 25.58 205 GLN A O 1
ATOM 1368 N N . VAL A 1 185 ? 22.247 -18.887 46.426 1.00 21.44 206 VAL A N 1
ATOM 1369 C CA . VAL A 1 185 ? 21.686 -18.308 47.638 1.00 26.99 206 VAL A CA 1
ATOM 1370 C C . VAL A 1 185 ? 22.223 -19.132 48.792 1.00 26.02 206 VAL A C 1
ATOM 1371 O O . VAL A 1 185 ? 21.987 -20.338 48.867 1.00 24.50 206 VAL A O 1
ATOM 1375 N N . GLY A 1 186 ? 22.963 -18.481 49.682 1.00 28.31 207 GLY A N 1
ATOM 1376 C CA . GLY A 1 186 ? 23.529 -19.188 50.810 1.00 29.33 207 GLY A CA 1
ATOM 1377 C C . GLY A 1 186 ? 24.430 -20.315 50.344 1.00 30.11 207 GLY A C 1
ATOM 1378 O O . GLY A 1 186 ? 24.631 -21.295 51.057 1.00 27.65 207 GLY A O 1
ATOM 1379 N N . GLY A 1 187 ? 24.967 -20.181 49.135 1.00 33.54 208 GLY A N 1
ATOM 1380 C CA . GLY A 1 187 ? 25.850 -21.203 48.600 1.00 29.50 208 GLY A CA 1
ATOM 1381 C C . GLY A 1 187 ? 25.178 -22.332 47.837 1.00 38.24 208 GLY A C 1
ATOM 1382 O O . GLY A 1 187 ? 25.844 -23.288 47.441 1.00 43.73 208 GLY A O 1
ATOM 1383 N N . VAL A 1 188 ? 23.870 -22.231 47.622 1.00 36.81 209 VAL A N 1
ATOM 1384 C CA . VAL A 1 188 ? 23.119 -23.264 46.902 1.00 36.89 209 VAL A CA 1
ATOM 1385 C C . VAL A 1 188 ? 22.553 -22.710 45.594 1.00 29.50 209 VAL A C 1
ATOM 1386 O O . VAL A 1 188 ? 22.172 -21.547 45.530 1.00 28.51 209 VAL A O 1
ATOM 1390 N N . PRO A 1 189 ? 22.498 -23.537 44.533 1.00 27.03 210 PRO A N 1
ATOM 1391 C CA . PRO A 1 189 ? 21.964 -23.077 43.245 1.00 29.27 210 PRO A CA 1
ATOM 1392 C C . PRO A 1 189 ? 20.615 -22.379 43.409 1.00 25.66 210 PRO A C 1
ATOM 1393 O O . PRO A 1 189 ? 19.706 -22.915 44.042 1.00 24.76 210 PRO A O 1
ATOM 1397 N N . LEU A 1 190 ? 20.500 -21.188 42.826 1.00 24.23 211 LEU A N 1
ATOM 1398 C CA . LEU A 1 190 ? 19.290 -20.372 42.900 1.00 21.33 211 LEU A CA 1
ATOM 1399 C C . LEU A 1 190 ? 17.969 -21.120 42.730 1.00 26.89 211 LEU A C 1
ATOM 1400 O O . LEU A 1 190 ? 17.116 -21.096 43.620 1.00 23.70 211 LEU A O 1
ATOM 1405 N N . LEU A 1 191 ? 17.791 -21.771 41.585 1.00 26.69 212 LEU A N 1
ATOM 1406 C CA . LEU A 1 191 ? 16.554 -22.494 41.313 1.00 29.96 212 LEU A CA 1
ATOM 1407 C C . LEU A 1 191 ? 16.239 -23.575 42.340 1.00 28.49 212 LEU A C 1
ATOM 1408 O O . LEU A 1 191 ? 15.075 -23.787 42.687 1.00 35.05 212 LEU A O 1
ATOM 1413 N N . GLU A 1 192 ? 17.269 -24.262 42.820 1.00 29.85 213 GLU A N 1
ATOM 1414 C CA . GLU A 1 192 ? 17.075 -25.307 43.819 1.00 33.55 213 GLU A CA 1
ATOM 1415 C C . GLU A 1 192 ? 16.617 -24.684 45.132 1.00 35.78 213 GLU A C 1
ATOM 1416 O O . GLU A 1 192 ? 15.684 -25.175 45.771 1.00 30.64 213 GLU A O 1
ATOM 1422 N N . PHE A 1 193 ? 17.270 -23.597 45.529 1.00 28.32 214 PHE A N 1
ATOM 1423 C CA . PHE A 1 193 ? 16.898 -22.911 46.761 1.00 30.79 214 PHE A CA 1
ATOM 1424 C C . PHE A 1 193 ? 15.469 -22.385 46.659 1.00 22.76 214 PHE A C 1
ATOM 1425 O O . PHE A 1 193 ? 14.686 -22.496 47.607 1.00 26.69 214 PHE A O 1
ATOM 1433 N N . ALA A 1 194 ? 15.138 -21.813 45.504 1.00 20.50 215 ALA A N 1
ATOM 1434 C CA . ALA A 1 194 ? 13.815 -21.246 45.266 1.00 21.50 215 ALA A CA 1
ATOM 1435 C C . ALA A 1 194 ? 12.700 -22.269 45.457 1.00 29.32 215 ALA A C 1
ATOM 1436 O O . ALA A 1 194 ? 11.674 -21.972 46.071 1.00 29.97 215 ALA A O 1
ATOM 1438 N N . GLU A 1 195 ? 12.901 -23.471 44.931 1.00 34.15 216 GLU A N 1
ATOM 1439 C CA . GLU A 1 195 ? 11.888 -24.511 45.053 1.00 38.34 216 GLU A CA 1
ATOM 1440 C C . GLU A 1 195 ? 11.770 -25.015 46.485 1.00 33.52 216 GLU A C 1
ATOM 1441 O O . GLU A 1 195 ? 10.667 -25.233 46.981 1.00 31.29 216 GLU A O 1
ATOM 1447 N N . ALA A 1 196 ? 12.909 -25.192 47.146 1.00 27.71 217 ALA A N 1
ATOM 1448 C CA . ALA A 1 196 ? 12.928 -25.676 48.521 1.00 32.28 217 ALA A CA 1
ATOM 1449 C C . ALA A 1 196 ? 12.204 -24.720 49.464 1.00 35.96 217 ALA A C 1
ATOM 1450 O O . ALA A 1 196 ? 11.648 -25.134 50.479 1.00 38.87 217 ALA A O 1
ATOM 1452 N N . ARG A 1 197 ? 12.210 -23.438 49.122 1.00 28.42 218 ARG A N 1
ATOM 1453 C CA . ARG A 1 197 ? 11.561 -22.436 49.952 1.00 33.11 218 ARG A CA 1
ATOM 1454 C C . ARG A 1 197 ? 10.133 -22.149 49.493 1.00 33.27 218 ARG A C 1
ATOM 1455 O O . ARG A 1 197 ? 9.497 -21.204 49.963 1.00 29.45 218 ARG A O 1
ATOM 1463 N N . GLY A 1 198 ? 9.635 -22.976 48.578 1.00 33.20 219 GLY A N 1
ATOM 1464 C CA . GLY A 1 198 ? 8.284 -22.800 48.075 1.00 32.76 219 GLY A CA 1
ATOM 1465 C C . GLY A 1 198 ? 8.090 -21.468 47.380 1.00 31.67 219 GLY A C 1
ATOM 1466 O O . GLY A 1 198 ? 7.002 -20.892 47.418 1.00 30.17 219 GLY A O 1
ATOM 1467 N N . ARG A 1 199 A 9.151 -20.984 46.737 1.00 31.30 220 ARG A N 1
ATOM 1468 C CA . ARG A 1 199 A 9.120 -19.710 46.027 1.00 31.52 220 ARG A CA 1
ATOM 1469 C C . ARG A 1 199 A 9.768 -19.832 44.650 1.00 33.58 220 ARG A C 1
ATOM 1470 O O . ARG A 1 199 A 10.552 -18.973 44.240 1.00 28.91 220 ARG A O 1
ATOM 1478 N N . ALA A 1 200 B 9.429 -20.901 43.936 1.00 33.78 220 ALA A N 1
ATOM 1479 C CA . ALA A 1 200 B 9.979 -21.153 42.608 1.00 32.13 220 ALA A CA 1
ATOM 1480 C C . ALA A 1 200 B 9.944 -19.933 41.692 1.00 30.71 220 ALA A C 1
ATOM 1481 O O . ALA A 1 200 B 9.050 -19.088 41.787 1.00 28.56 220 ALA A O 1
ATOM 1483 N N . LEU A 1 201 ? 10.933 -19.853 40.807 1.00 28.24 221 LEU A N 1
ATOM 1484 C CA . LEU A 1 201 ? 11.044 -18.767 39.846 1.00 31.55 221 LEU A CA 1
ATOM 1485 C C . LEU A 1 201 ? 10.531 -19.249 38.496 1.00 35.92 221 LEU A C 1
ATOM 1486 O O . LEU A 1 201 ? 11.183 -20.043 37.818 1.00 37.61 221 LEU A O 1
ATOM 1491 N N . SER A 1 202 ? 9.353 -18.772 38.117 1.00 34.36 222 SER A N 1
ATOM 1492 C CA . SER A 1 202 ? 8.745 -19.156 36.851 1.00 39.15 222 SER A CA 1
ATOM 1493 C C . SER A 1 202 ? 9.290 -18.283 35.727 1.00 42.20 222 SER A C 1
ATOM 1494 O O . SER A 1 202 ? 9.864 -17.223 35.978 1.00 37.89 222 SER A O 1
ATOM 1497 N N . PRO A 1 203 ? 9.125 -18.724 34.469 1.00 44.82 223 PRO A N 1
ATOM 1498 C CA . PRO A 1 203 ? 9.615 -17.935 33.336 1.00 41.71 223 PRO A CA 1
ATOM 1499 C C . PRO A 1 203 ? 9.024 -16.530 33.392 1.00 38.00 223 PRO A C 1
ATOM 1500 O O . PRO A 1 203 ? 9.652 -15.558 32.971 1.00 44.29 223 PRO A O 1
ATOM 1504 N N . GLU A 1 204 ? 7.810 -16.433 33.925 1.00 36.66 224 GLU A N 1
ATOM 1505 C CA . GLU A 1 204 ? 7.126 -15.154 34.051 1.00 34.35 224 GLU A CA 1
ATOM 1506 C C . GLU A 1 204 ? 7.822 -14.288 35.099 1.00 37.60 224 GLU A C 1
ATOM 1507 O O . GLU A 1 204 ? 8.030 -13.091 34.891 1.00 35.45 224 GLU A O 1
ATOM 1513 N N . ASP A 1 205 ? 8.172 -14.895 36.229 1.00 36.74 225 ASP A N 1
ATOM 1514 C CA . ASP A 1 205 ? 8.851 -14.165 37.295 1.00 33.80 225 ASP A CA 1
ATOM 1515 C C . ASP A 1 205 ? 10.180 -13.617 36.784 1.00 33.68 225 ASP A C 1
ATOM 1516 O O . ASP A 1 205 ? 10.502 -12.445 36.986 1.00 31.32 225 ASP A O 1
ATOM 1521 N N . ARG A 1 206 ? 10.948 -14.473 36.118 1.00 32.07 226 ARG A N 1
ATOM 1522 C CA . ARG A 1 206 ? 12.249 -14.081 35.592 1.00 35.12 226 ARG A CA 1
ATOM 1523 C C . ARG A 1 206 ? 12.172 -12.943 34.577 1.00 39.05 226 ARG A C 1
ATOM 1524 O O . ARG A 1 206 ? 13.040 -12.068 34.549 1.00 34.65 226 ARG A O 1
ATOM 1532 N N . ALA A 1 207 ? 11.132 -12.951 33.748 1.00 33.99 227 ALA A N 1
ATOM 1533 C CA . ALA A 1 207 ? 10.957 -11.911 32.743 1.00 28.39 227 ALA A CA 1
ATOM 1534 C C . ALA A 1 207 ? 10.677 -10.569 33.408 1.00 28.98 227 ALA A C 1
ATOM 1535 O O . ALA A 1 207 ? 11.182 -9.533 32.974 1.00 32.16 227 ALA A O 1
ATOM 1537 N N . ARG A 1 208 ? 9.868 -10.592 34.462 1.00 27.69 228 ARG A N 1
ATOM 1538 C CA . ARG A 1 208 ? 9.527 -9.374 35.184 1.00 24.69 228 ARG A CA 1
ATOM 1539 C C . ARG A 1 208 ? 10.759 -8.814 35.892 1.00 22.71 228 ARG A C 1
ATOM 1540 O O . ARG A 1 208 ? 10.971 -7.599 35.920 1.00 26.14 228 ARG A O 1
ATOM 1548 N N . ILE A 1 209 ? 11.558 -9.707 36.467 1.00 25.07 229 ILE A N 1
ATOM 1549 C CA . ILE A 1 209 ? 12.778 -9.313 37.171 1.00 25.13 229 ILE A CA 1
ATOM 1550 C C . ILE A 1 209 ? 13.786 -8.739 36.176 1.00 27.16 229 ILE A C 1
ATOM 1551 O O . ILE A 1 209 ? 14.489 -7.774 36.476 1.00 26.37 229 ILE A O 1
ATOM 1556 N N . ASP A 1 210 ? 13.847 -9.334 34.989 1.00 25.80 230 ASP A N 1
ATOM 1557 C CA . ASP A 1 210 ? 14.756 -8.868 33.950 1.00 29.52 230 ASP A CA 1
ATOM 1558 C C . ASP A 1 210 ? 14.416 -7.431 33.568 1.00 28.91 230 ASP A C 1
ATOM 1559 O O . ASP A 1 210 ? 15.303 -6.586 33.431 1.00 24.35 230 ASP A O 1
ATOM 1564 N N . GLU A 1 211 ? 13.125 -7.153 33.411 1.00 28.10 231 GLU A N 1
ATOM 1565 C CA . GLU A 1 211 ? 12.673 -5.816 33.038 1.00 27.91 231 GLU A CA 1
ATOM 1566 C C . GLU A 1 211 ? 12.931 -4.812 34.155 1.00 26.33 231 GLU A C 1
ATOM 1567 O O . GLU A 1 211 ? 13.274 -3.659 33.896 1.00 29.78 231 GLU A O 1
ATOM 1573 N N . GLY A 1 212 ? 12.760 -5.253 35.398 1.00 22.61 232 GLY A N 1
ATOM 1574 C CA . GLY A 1 212 ? 12.990 -4.369 36.526 1.00 23.16 232 GLY A CA 1
ATOM 1575 C C . GLY A 1 212 ? 14.444 -3.931 36.601 1.00 17.29 232 GLY A C 1
ATOM 1576 O O . GLY A 1 212 ? 14.749 -2.820 37.037 1.00 23.97 232 GLY A O 1
ATOM 1577 N N . VAL A 1 213 ? 15.344 -4.812 36.179 1.00 16.66 233 VAL A N 1
ATOM 1578 C CA . VAL A 1 213 ? 16.776 -4.513 36.188 1.00 18.26 233 VAL A CA 1
ATOM 1579 C C . VAL A 1 213 ? 17.212 -3.749 34.936 1.00 24.38 233 VAL A C 1
ATOM 1580 O O . VAL A 1 213 ? 17.803 -2.670 35.019 1.00 19.34 233 VAL A O 1
ATOM 1584 N N . ARG A 1 214 ? 16.895 -4.317 33.779 1.00 25.89 234 ARG A N 1
ATOM 1585 C CA . ARG A 1 214 ? 17.287 -3.758 32.491 1.00 27.08 234 ARG A CA 1
ATOM 1586 C C . ARG A 1 214 ? 16.679 -2.422 32.066 1.00 27.18 234 ARG A C 1
ATOM 1587 O O . ARG A 1 214 ? 17.351 -1.624 31.412 1.00 27.40 234 ARG A O 1
ATOM 1595 N N . ARG A 1 215 ? 15.424 -2.165 32.426 1.00 22.13 235 ARG A N 1
ATOM 1596 C CA . ARG A 1 215 ? 14.774 -0.920 32.017 1.00 29.39 235 ARG A CA 1
ATOM 1597 C C . ARG A 1 215 ? 14.728 0.180 33.075 1.00 30.16 235 ARG A C 1
ATOM 1598 O O . ARG A 1 215 ? 14.072 1.203 32.879 1.00 24.56 235 ARG A O 1
ATOM 1606 N N . ALA A 1 216 ? 15.433 -0.019 34.184 1.00 25.69 236 ALA A N 1
ATOM 1607 C CA . ALA A 1 216 ? 15.441 0.972 35.253 1.00 18.03 236 ALA A CA 1
ATOM 1608 C C . ALA A 1 216 ? 15.899 2.348 34.767 1.00 22.60 236 ALA A C 1
ATOM 1609 O O . ALA A 1 216 ? 15.212 3.348 34.981 1.00 21.93 236 ALA A O 1
ATOM 1611 N N . ALA A 1 217 ? 17.054 2.397 34.112 1.00 21.69 237 ALA A N 1
ATOM 1612 C CA . ALA A 1 217 ? 17.599 3.655 33.606 1.00 24.35 237 ALA A CA 1
ATOM 1613 C C . ALA A 1 217 ? 16.600 4.381 32.710 1.00 27.84 237 ALA A C 1
ATOM 1614 O O . ALA A 1 217 ? 16.368 5.581 32.865 1.00 23.93 237 ALA A O 1
ATOM 1616 N N . TYR A 1 218 ? 16.013 3.643 31.772 1.00 26.28 238 TYR A N 1
ATOM 1617 C CA . TYR A 1 218 ? 15.035 4.199 30.845 1.00 30.84 238 TYR A CA 1
ATOM 1618 C C . TYR A 1 218 ? 13.872 4.862 31.575 1.00 23.68 238 TYR A C 1
ATOM 1619 O O . TYR A 1 218 ? 13.483 5.983 31.251 1.00 24.67 238 TYR A O 1
ATOM 1628 N N . ARG A 1 219 ? 13.314 4.159 32.556 1.00 24.81 239 ARG A N 1
ATOM 1629 C CA . ARG A 1 219 ? 12.188 4.675 33.330 1.00 24.88 239 ARG A CA 1
ATOM 1630 C C . ARG A 1 219 ? 12.517 5.969 34.067 1.00 23.55 239 ARG A C 1
ATOM 1631 O O . ARG A 1 219 ? 11.741 6.925 34.042 1.00 21.82 239 ARG A O 1
ATOM 1639 N N . ILE A 1 220 ? 13.663 5.992 34.740 1.00 18.39 240 ILE A N 1
ATOM 1640 C CA . ILE A 1 220 ? 14.082 7.170 35.488 1.00 16.78 240 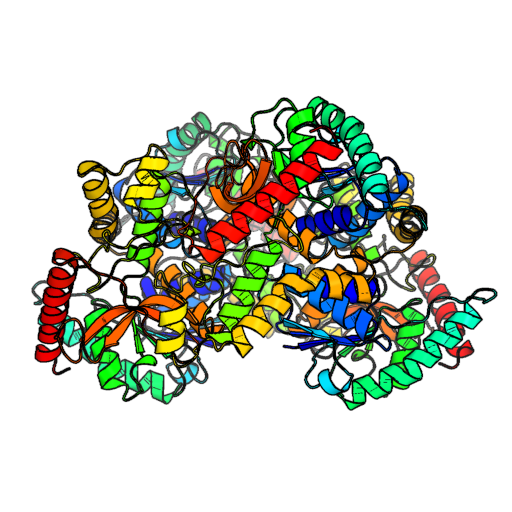ILE A CA 1
ATOM 1641 C C . ILE A 1 220 ? 14.299 8.357 34.553 1.00 20.17 240 ILE A C 1
ATOM 1642 O O . ILE A 1 220 ? 13.876 9.478 34.847 1.00 19.08 240 ILE A O 1
ATOM 1647 N N . ILE A 1 221 ? 14.950 8.116 33.421 1.00 22.33 241 ILE A N 1
ATOM 1648 C CA . ILE A 1 221 ? 15.197 9.192 32.468 1.00 26.41 241 ILE A CA 1
ATOM 1649 C C . ILE A 1 221 ? 13.889 9.774 31.932 1.00 25.75 241 ILE A C 1
ATOM 1650 O O . ILE A 1 221 ? 13.749 10.988 31.797 1.00 25.74 241 ILE A O 1
ATOM 1655 N N . GLU A 1 222 ? 12.924 8.911 31.641 1.00 29.69 242 GLU A N 1
ATOM 1656 C CA . GLU A 1 222 ? 11.645 9.379 31.124 1.00 32.66 242 GLU A CA 1
ATOM 1657 C C . GLU A 1 222 ? 10.892 10.247 32.126 1.00 32.48 242 GLU A C 1
ATOM 1658 O O . GLU A 1 222 ? 10.142 11.142 31.737 1.00 26.11 242 GLU A O 1
ATOM 1664 N N . GLY A 1 223 ? 11.099 9.994 33.416 1.00 24.14 243 GLY A N 1
ATOM 1665 C CA . GLY A 1 223 ? 10.407 10.772 34.426 1.00 20.67 243 GLY A CA 1
ATOM 1666 C C . GLY A 1 223 ? 11.181 11.938 35.019 1.00 32.42 243 GLY A C 1
ATOM 1667 O O . GLY A 1 223 ? 10.576 12.938 35.413 1.00 24.99 243 GLY A O 1
ATOM 1668 N N . LYS A 1 224 ? 12.507 11.816 35.080 1.00 23.55 244 LYS A N 1
ATOM 1669 C CA . LYS A 1 224 ? 13.369 12.855 35.655 1.00 32.15 244 LYS A CA 1
ATOM 1670 C C . LYS A 1 224 ? 14.228 13.562 34.623 1.00 24.96 244 LYS A C 1
ATOM 1671 O O . LYS A 1 224 ? 14.666 14.692 34.841 1.00 30.35 244 LYS A O 1
ATOM 1677 N N . GLY A 1 225 ? 14.494 12.883 33.513 1.00 20.40 245 GLY A N 1
ATOM 1678 C CA . GLY A 1 225 ? 15.328 13.467 32.480 1.00 24.51 245 GLY A CA 1
ATOM 1679 C C . GLY A 1 225 ? 16.769 13.007 32.610 1.00 26.57 245 GLY A C 1
ATOM 1680 O O . GLY A 1 225 ? 17.551 13.119 31.668 1.00 23.37 245 GLY A O 1
ATOM 1681 N N . ALA A 1 226 ? 17.125 12.484 33.781 1.00 19.81 246 ALA A N 1
ATOM 1682 C CA . ALA A 1 226 ? 18.483 12.008 34.019 1.00 24.78 246 ALA A CA 1
ATOM 1683 C C . ALA A 1 226 ? 18.551 11.174 35.294 1.00 21.26 246 ALA A C 1
ATOM 1684 O O . ALA A 1 226 ? 17.701 11.299 36.175 1.00 22.03 246 ALA A O 1
ATOM 1686 N N . THR A 1 227 ? 19.560 10.317 35.387 1.00 16.53 247 THR A N 1
ATOM 1687 C CA . THR A 1 227 ? 19.720 9.484 36.570 1.00 14.37 247 THR A CA 1
ATOM 1688 C C . THR A 1 227 ? 20.989 9.921 37.300 1.00 16.01 247 THR A C 1
ATOM 1689 O O . THR A 1 227 ? 21.979 10.290 36.662 1.00 16.72 247 THR A O 1
ATOM 1693 N N . TYR A 1 228 ? 20.958 9.902 38.629 1.00 14.59 248 TYR A N 1
ATOM 1694 C CA . TYR A 1 228 ? 22.130 10.314 39.396 1.00 14.71 248 TYR A CA 1
ATOM 1695 C C . TYR A 1 228 ? 22.185 9.880 40.852 1.00 13.21 248 TYR A C 1
ATOM 1696 O O . TYR A 1 228 ? 23.272 9.667 41.378 1.00 13.99 248 TYR A O 1
ATOM 1705 N N . TYR A 1 229 ? 21.039 9.762 41.520 1.00 11.37 249 TYR A N 1
ATOM 1706 C CA . TYR A 1 229 ? 21.066 9.363 42.925 1.00 13.42 249 TYR A CA 1
ATOM 1707 C C . TYR A 1 229 ? 21.648 7.965 43.129 1.00 13.48 249 TYR A C 1
ATOM 1708 O O . TYR A 1 229 ? 22.463 7.742 44.028 1.00 14.01 249 TYR A O 1
ATOM 1717 N N . GLY A 1 230 ? 21.230 7.022 42.295 1.00 11.76 250 GLY A N 1
ATOM 1718 C CA . GLY A 1 230 ? 21.736 5.671 42.427 1.00 10.50 250 GLY A CA 1
ATOM 1719 C C . GLY A 1 230 ? 23.239 5.578 42.207 1.00 13.55 250 GLY A C 1
ATOM 1720 O O . GLY A 1 230 ? 23.971 5.046 43.051 1.00 11.78 250 GLY A O 1
ATOM 1721 N N . ILE A 1 231 ? 23.713 6.102 41.081 1.00 13.11 251 ILE A N 1
ATOM 1722 C CA . ILE A 1 231 ? 25.141 6.027 40.772 1.00 11.65 251 ILE A CA 1
ATOM 1723 C C . ILE A 1 231 ? 25.988 6.807 41.773 1.00 14.93 251 ILE A C 1
ATOM 1724 O O . ILE A 1 231 ? 27.139 6.449 42.036 1.00 12.04 251 ILE A O 1
ATOM 1729 N N . GLY A 1 232 ? 25.425 7.869 42.339 1.00 9.34 252 GLY A N 1
ATOM 1730 C CA . GLY A 1 232 ? 26.175 8.639 43.318 1.00 9.56 252 GLY A CA 1
ATOM 1731 C C . GLY A 1 232 ? 26.566 7.758 44.495 1.00 13.92 252 GLY A C 1
ATOM 1732 O O . GLY A 1 232 ? 27.711 7.792 44.968 1.00 13.06 252 GLY A O 1
ATOM 1733 N N . ALA A 1 233 ? 25.613 6.963 44.975 1.00 11.38 253 ALA A N 1
ATOM 1734 C CA . ALA A 1 233 ? 25.859 6.071 46.106 1.00 12.46 253 ALA A CA 1
ATOM 1735 C C . ALA A 1 233 ? 26.734 4.887 45.701 1.00 12.29 253 ALA A C 1
ATOM 1736 O O . ALA A 1 233 ? 27.573 4.429 46.483 1.00 13.30 253 ALA A O 1
ATOM 1738 N N . GLY A 1 234 ? 26.535 4.384 44.485 1.00 10.05 254 GLY A N 1
ATOM 1739 C CA . GLY A 1 234 ? 27.349 3.272 44.019 1.00 9.04 254 GLY A CA 1
ATOM 1740 C C . GLY A 1 234 ? 28.814 3.686 43.949 1.00 9.08 254 GLY A C 1
ATOM 1741 O O . GLY A 1 234 ? 29.707 2.959 44.413 1.00 10.94 254 GLY A O 1
ATOM 1742 N N . LEU A 1 235 ? 29.064 4.853 43.358 1.00 10.66 255 LEU A N 1
ATOM 1743 C CA . LEU A 1 235 ? 30.421 5.379 43.250 1.00 10.92 255 LEU A CA 1
ATOM 1744 C C . LEU A 1 235 ? 31.001 5.592 44.650 1.00 13.45 255 LEU A C 1
ATOM 1745 O O . LEU A 1 235 ? 32.159 5.270 44.903 1.00 10.90 255 LEU A O 1
ATOM 1750 N N . ALA A 1 236 ? 30.202 6.130 45.566 1.00 10.83 256 ALA A N 1
ATOM 1751 C CA . ALA A 1 236 ? 30.695 6.341 46.924 1.00 9.88 256 ALA A CA 1
ATOM 1752 C C . ALA A 1 236 ? 31.130 5.015 47.566 1.00 14.81 256 ALA A C 1
ATOM 1753 O O . ALA A 1 236 ? 32.112 4.976 48.314 1.00 11.57 256 ALA A O 1
ATOM 1755 N N . ARG A 1 237 ? 30.417 3.925 47.279 1.00 9.07 257 ARG A N 1
ATOM 1756 C CA . ARG A 1 237 ? 30.792 2.626 47.844 1.00 11.66 257 ARG A CA 1
ATOM 1757 C C . ARG A 1 237 ? 32.109 2.154 47.225 1.00 13.21 257 ARG A C 1
ATOM 1758 O O . ARG A 1 237 ? 32.962 1.600 47.917 1.00 11.56 257 ARG A O 1
ATOM 1766 N N . LEU A 1 238 ? 32.277 2.364 45.922 1.00 12.24 258 LEU A N 1
ATOM 1767 C CA . LEU A 1 238 ? 33.522 1.962 45.266 1.00 14.38 258 LEU A CA 1
ATOM 1768 C C . LEU A 1 238 ? 34.685 2.804 45.798 1.00 16.82 258 LEU A C 1
ATOM 1769 O O . LEU A 1 238 ? 35.810 2.309 45.955 1.00 11.69 258 LEU A O 1
ATOM 1774 N N . VAL A 1 239 ? 34.422 4.078 46.072 1.00 10.59 259 VAL A N 1
ATOM 1775 C CA . VAL A 1 239 ? 35.465 4.946 46.608 1.00 12.69 259 VAL A CA 1
ATOM 1776 C C . VAL A 1 239 ? 35.863 4.418 47.991 1.00 12.34 259 VAL A C 1
ATOM 1777 O O . VAL A 1 239 ? 37.046 4.359 48.330 1.00 12.89 259 VAL A O 1
ATOM 1781 N N . ARG A 1 240 ? 34.876 4.012 48.783 1.00 10.22 260 ARG A N 1
ATOM 1782 C CA . ARG A 1 240 ? 35.164 3.477 50.112 1.00 11.13 260 ARG A CA 1
ATOM 1783 C C . ARG A 1 240 ? 36.039 2.224 50.005 1.00 15.85 260 ARG A C 1
ATOM 1784 O O . ARG A 1 240 ? 36.985 2.046 50.776 1.00 12.89 260 ARG A O 1
ATOM 1792 N N . ALA A 1 241 ? 35.724 1.355 49.048 1.00 12.87 261 ALA A N 1
ATOM 1793 C CA . ALA A 1 241 ? 36.511 0.138 48.860 1.00 15.24 261 ALA A CA 1
ATOM 1794 C C . ALA A 1 241 ? 37.964 0.497 48.551 1.00 11.96 261 ALA A C 1
ATOM 1795 O O . ALA A 1 241 ? 38.895 -0.116 49.074 1.00 13.81 261 ALA A O 1
ATOM 1797 N N . ILE A 1 242 ? 38.153 1.493 47.693 1.00 9.34 262 ILE A N 1
ATOM 1798 C CA . ILE A 1 242 ? 39.493 1.916 47.307 1.00 9.41 262 ILE A CA 1
ATOM 1799 C C . ILE A 1 242 ? 40.257 2.512 48.485 1.00 13.12 262 ILE A C 1
ATOM 1800 O O . ILE A 1 242 ? 41.388 2.111 48.770 1.00 12.78 262 ILE A O 1
ATOM 1805 N N . LEU A 1 243 ? 39.635 3.462 49.177 1.00 11.83 263 LEU A N 1
ATOM 1806 C CA . LEU A 1 243 ? 40.285 4.116 50.310 1.00 13.34 263 LEU A CA 1
ATOM 1807 C C . LEU A 1 243 ? 40.607 3.195 51.485 1.00 14.45 263 LEU A C 1
ATOM 1808 O O . LEU A 1 243 ? 41.577 3.427 52.207 1.00 18.18 263 LEU A O 1
ATOM 1813 N N . THR A 1 244 ? 39.795 2.161 51.685 1.00 8.35 264 THR A N 1
ATOM 1814 C CA . THR A 1 244 ? 40.016 1.227 52.782 1.00 13.09 264 THR A CA 1
ATOM 1815 C C . THR A 1 244 ? 40.770 -0.034 52.360 1.00 13.25 264 THR A C 1
ATOM 1816 O O . THR A 1 244 ? 40.949 -0.942 53.169 1.00 15.40 264 THR A O 1
ATOM 1820 N N . ASP A 1 245 ? 41.212 -0.082 51.106 1.00 10.89 265 ASP A N 1
ATOM 1821 C CA . ASP A 1 245 ? 41.922 -1.244 50.556 1.00 13.72 265 ASP A CA 1
ATOM 1822 C C . ASP A 1 245 ? 41.148 -2.497 50.956 1.00 18.03 265 ASP A C 1
ATOM 1823 O O . ASP A 1 245 ? 41.700 -3.476 51.463 1.00 13.52 265 ASP A O 1
ATOM 1828 N N . GLU A 1 246 ? 39.850 -2.440 50.691 1.00 12.93 266 GLU A N 1
ATOM 1829 C CA . GLU A 1 246 ? 38.897 -3.486 51.027 1.00 9.48 266 GLU A CA 1
ATOM 1830 C C . GLU A 1 246 ? 39.135 -4.844 50.369 1.00 15.72 266 GLU A C 1
ATOM 1831 O O . GLU A 1 246 ? 39.020 -5.890 51.017 1.00 13.55 266 GLU A O 1
ATOM 1837 N N . LYS A 1 247 ? 39.464 -4.814 49.084 1.00 12.01 267 LYS A N 1
ATOM 1838 C CA . LYS A 1 247 ? 39.679 -6.027 48.303 1.00 13.09 267 LYS A CA 1
ATOM 1839 C C . LYS A 1 247 ? 38.381 -6.831 48.232 1.00 16.38 267 LYS A C 1
ATOM 1840 O O . LYS A 1 247 ? 38.377 -8.058 48.327 1.00 12.89 267 LYS A O 1
ATOM 1846 N N . GLY A 1 248 ? 37.275 -6.107 48.070 1.00 13.94 268 GLY A N 1
ATOM 1847 C CA . GLY A 1 248 ? 35.969 -6.733 47.956 1.00 15.60 268 GLY A CA 1
ATOM 1848 C C . GLY A 1 248 ? 35.632 -6.963 46.489 1.00 10.47 268 GLY A C 1
ATOM 1849 O O . GLY A 1 248 ? 36.242 -6.364 45.603 1.00 13.86 268 GLY A O 1
ATOM 1850 N N . VAL A 1 249 ? 34.660 -7.833 46.227 1.00 10.73 269 VAL A N 1
ATOM 1851 C CA . VAL A 1 249 ? 34.269 -8.138 44.855 1.00 12.99 269 VAL A CA 1
ATOM 1852 C C . VAL A 1 249 ? 33.125 -7.258 44.351 1.00 10.79 269 VAL A C 1
ATOM 1853 O O . VAL A 1 249 ? 32.079 -7.157 44.993 1.00 16.50 269 VAL A O 1
ATOM 1857 N N . TYR A 1 250 ? 33.336 -6.624 43.200 1.00 11.77 270 TYR A N 1
ATOM 1858 C CA . TYR A 1 250 ? 32.322 -5.769 42.581 1.00 14.64 270 TYR A CA 1
ATOM 1859 C C . TYR A 1 250 ? 32.310 -5.956 41.066 1.00 11.69 270 TYR A C 1
ATOM 1860 O O . TYR A 1 250 ? 33.364 -6.127 40.451 1.00 14.28 270 TYR A O 1
ATOM 1869 N N . THR A 1 251 ? 31.126 -5.919 40.465 1.00 16.48 271 THR A N 1
ATOM 1870 C CA . THR A 1 251 ? 31.027 -6.046 39.016 1.00 14.58 271 THR A CA 1
ATOM 1871 C C . THR A 1 251 ? 31.267 -4.663 38.417 1.00 17.97 271 THR A C 1
ATOM 1872 O O . THR A 1 251 ? 30.333 -3.894 38.171 1.00 17.24 271 THR A O 1
ATOM 1876 N N . VAL A 1 252 ? 32.544 -4.348 38.215 1.00 12.40 272 VAL A N 1
ATOM 1877 C CA . VAL A 1 252 ? 32.956 -3.069 37.662 1.00 13.31 272 VAL A CA 1
ATOM 1878 C C . VAL A 1 252 ? 33.686 -3.283 36.342 1.00 14.97 272 VAL A C 1
ATOM 1879 O O . VAL A 1 252 ? 34.177 -4.377 36.062 1.00 15.25 272 VAL A O 1
ATOM 1883 N N . SER A 1 253 ? 33.766 -2.224 35.544 1.00 15.37 273 SER A N 1
ATOM 1884 C CA . SER A 1 253 ? 34.407 -2.280 34.235 1.00 14.58 273 SER A CA 1
ATOM 1885 C C . SER A 1 253 ? 35.910 -1.972 34.271 1.00 14.69 273 SER A C 1
ATOM 1886 O O . SER A 1 253 ? 36.353 -1.061 34.968 1.00 14.88 273 SER A O 1
ATOM 1889 N N . ALA A 1 254 ? 36.695 -2.745 33.525 1.00 12.65 274 ALA A N 1
ATOM 1890 C CA . ALA A 1 254 ? 38.139 -2.519 33.455 1.00 13.54 274 ALA A CA 1
ATOM 1891 C C . ALA A 1 254 ? 38.702 -3.149 32.187 1.00 17.73 274 ALA A C 1
ATOM 1892 O O . ALA A 1 254 ? 38.076 -4.027 31.593 1.00 15.62 274 ALA A O 1
ATOM 1894 N N . PHE A 1 255 ? 39.877 -2.682 31.775 1.00 16.98 275 PHE A N 1
ATOM 1895 C CA . PHE A 1 255 ? 40.540 -3.200 30.583 1.00 19.47 275 PHE A CA 1
ATOM 1896 C C . PHE A 1 255 ? 40.849 -4.674 30.816 1.00 18.26 275 PHE A C 1
ATOM 1897 O O . PHE A 1 255 ? 41.519 -5.037 31.791 1.00 17.18 275 PHE A O 1
ATOM 1905 N N . THR A 1 256 ? 40.366 -5.520 29.912 1.00 15.02 276 THR A N 1
ATOM 1906 C CA . THR A 1 256 ? 40.545 -6.958 30.032 1.00 15.13 276 THR A CA 1
ATOM 1907 C C . THR A 1 256 ? 41.308 -7.538 28.841 1.00 17.63 276 THR A C 1
ATOM 1908 O O . THR A 1 256 ? 40.946 -7.308 27.685 1.00 16.89 276 THR A O 1
ATOM 1912 N N . PRO A 1 257 ? 42.382 -8.292 29.114 1.00 23.37 277 PRO A N 1
ATOM 1913 C CA . PRO A 1 257 ? 43.191 -8.898 28.052 1.00 19.74 277 PRO A CA 1
ATOM 1914 C C . PRO A 1 257 ? 42.358 -9.717 27.077 1.00 19.30 277 PRO A C 1
ATOM 1915 O O . PRO A 1 257 ? 42.521 -9.607 25.863 1.00 22.57 277 PRO A O 1
ATOM 1919 N N . GLU A 1 258 ? 41.456 -10.531 27.615 1.00 20.53 278 GLU A N 1
ATOM 1920 C CA . GLU A 1 258 ? 40.617 -11.374 26.778 1.00 22.25 278 GLU A CA 1
ATOM 1921 C C . GLU A 1 258 ? 39.308 -11.753 27.455 1.00 24.07 278 GLU A C 1
ATOM 1922 O O . GLU A 1 258 ? 39.292 -12.210 28.599 1.00 25.75 278 GLU A O 1
ATOM 1928 N N . VAL A 1 259 ? 38.209 -11.549 26.735 1.00 22.37 279 VAL A N 1
ATOM 1929 C CA . VAL A 1 259 ? 36.879 -11.874 27.236 1.00 24.35 279 VAL A CA 1
ATOM 1930 C C . VAL A 1 259 ? 36.180 -12.749 26.208 1.00 20.63 279 VAL A C 1
ATOM 1931 O O . VAL A 1 259 ? 35.770 -12.263 25.154 1.00 24.21 279 VAL A O 1
ATOM 1935 N N . GLU A 1 260 ? 36.049 -14.035 26.516 1.00 24.33 280 GLU A N 1
ATOM 1936 C CA . GLU A 1 260 ? 35.398 -14.979 25.615 1.00 28.99 280 GLU A CA 1
ATOM 1937 C C . GLU A 1 260 ? 35.943 -14.863 24.190 1.00 29.12 280 GLU A C 1
ATOM 1938 O O . GLU A 1 260 ? 35.177 -14.810 23.227 1.00 29.24 280 GLU A O 1
ATOM 1944 N N . GLY A 1 261 ? 37.266 -14.806 24.063 1.00 30.46 281 GLY A N 1
ATOM 1945 C CA . GLY A 1 261 ? 37.875 -14.710 22.747 1.00 34.10 281 GLY A CA 1
ATOM 1946 C C . GLY A 1 261 ? 38.124 -13.301 22.241 1.00 35.31 281 GLY A C 1
ATOM 1947 O O . GLY A 1 261 ? 38.988 -13.098 21.383 1.00 30.55 281 GLY A O 1
ATOM 1948 N N . VAL A 1 262 ? 37.371 -12.330 22.752 1.00 24.04 282 VAL A N 1
ATOM 1949 C CA . VAL A 1 262 ? 37.537 -10.940 22.338 1.00 26.00 282 VAL A CA 1
ATOM 1950 C C . VAL A 1 262 ? 38.722 -10.348 23.096 1.00 29.34 282 VAL A C 1
ATOM 1951 O O . VAL A 1 262 ? 38.802 -10.452 24.319 1.00 27.37 282 VAL A O 1
ATOM 1955 N N . LEU A 1 263 ? 39.636 -9.722 22.361 1.00 22.99 283 LEU A N 1
ATOM 1956 C CA . LEU A 1 263 ? 40.846 -9.165 22.950 1.00 25.38 283 LEU A CA 1
ATOM 1957 C C . LEU A 1 263 ? 40.856 -7.669 23.245 1.00 21.20 283 LEU A C 1
ATOM 1958 O O . LEU A 1 263 ? 40.299 -6.867 22.496 1.00 20.23 283 LEU A O 1
ATOM 1963 N N . GLU A 1 264 ? 41.513 -7.315 24.346 1.00 24.65 284 GLU A N 1
ATOM 1964 C CA . GLU A 1 264 ? 41.676 -5.926 24.770 1.00 25.14 284 GLU A CA 1
ATOM 1965 C C . GLU A 1 264 ? 40.415 -5.078 24.732 1.00 20.63 284 GLU A C 1
ATOM 1966 O O . GLU A 1 264 ? 40.283 -4.181 23.899 1.00 22.09 284 GLU A O 1
ATOM 1972 N N . VAL A 1 265 ? 39.501 -5.354 25.657 1.00 20.26 285 VAL A N 1
ATOM 1973 C CA . VAL A 1 265 ? 38.242 -4.625 25.740 1.00 18.04 285 VAL A CA 1
ATOM 1974 C C . VAL A 1 265 ? 37.867 -4.378 27.205 1.00 21.24 285 VAL A C 1
ATOM 1975 O O . VAL A 1 265 ? 38.258 -5.141 28.090 1.00 14.35 285 VAL A O 1
ATOM 1979 N N . SER A 1 266 ? 37.112 -3.310 27.454 1.00 15.03 286 SER A N 1
ATOM 1980 C CA . SER A 1 266 ? 36.681 -2.969 28.809 1.00 13.28 286 SER A CA 1
ATOM 1981 C C . SER A 1 266 ? 35.190 -3.245 29.024 1.00 15.18 286 SER A C 1
ATOM 1982 O O . SER A 1 266 ? 34.344 -2.780 28.260 1.00 16.05 286 SER A O 1
ATOM 1985 N N . LEU A 1 267 ? 34.874 -4.004 30.066 1.00 15.91 287 LEU A N 1
ATOM 1986 C CA . LEU A 1 267 ? 33.488 -4.317 30.404 1.00 16.62 287 LEU A CA 1
ATOM 1987 C C . LEU A 1 267 ? 33.438 -4.843 31.834 1.00 17.71 287 LEU A C 1
ATOM 1988 O O . LEU A 1 267 ? 34.477 -5.050 32.457 1.00 16.07 287 LEU A O 1
ATOM 1993 N N . SER A 1 268 ? 32.239 -5.056 32.363 1.00 14.32 288 SER A N 1
ATOM 1994 C CA . SER A 1 268 ? 32.123 -5.531 33.735 1.00 16.79 288 SER A CA 1
ATOM 1995 C C . SER A 1 268 ? 32.238 -7.033 33.938 1.00 17.02 288 SER A C 1
ATOM 1996 O O . SER A 1 268 ? 31.628 -7.830 33.222 1.00 18.02 288 SER A O 1
ATOM 1999 N N . LEU A 1 269 ? 33.039 -7.395 34.934 1.00 11.96 289 LEU A N 1
ATOM 2000 C CA . LEU A 1 269 ? 33.254 -8.771 35.368 1.00 15.72 289 LEU A CA 1
ATOM 2001 C C . LEU A 1 269 ? 33.414 -8.623 36.880 1.00 17.39 289 LEU A C 1
ATOM 2002 O O . LEU A 1 269 ? 33.635 -7.511 37.366 1.00 13.86 289 LEU A O 1
ATOM 2007 N N . PRO A 1 270 ? 33.268 -9.717 37.648 1.00 16.38 290 PRO A N 1
ATOM 2008 C CA . PRO A 1 270 ? 33.431 -9.591 39.105 1.00 16.14 290 PRO A CA 1
ATOM 2009 C C . PRO A 1 270 ? 34.917 -9.374 39.359 1.00 17.28 290 PRO A C 1
ATOM 2010 O O . PRO A 1 270 ? 35.736 -10.229 39.003 1.00 17.24 290 PRO A O 1
ATOM 2014 N N . ARG A 1 271 ? 35.274 -8.245 39.968 1.00 14.80 291 ARG A N 1
ATOM 2015 C CA . ARG A 1 271 ? 36.685 -7.946 40.206 1.00 10.46 291 ARG A CA 1
ATOM 2016 C C . ARG A 1 271 ? 36.985 -7.564 41.647 1.00 15.14 291 ARG A C 1
ATOM 2017 O O . ARG A 1 271 ? 36.144 -6.989 42.329 1.00 12.11 291 ARG A O 1
ATOM 2025 N N . ILE A 1 272 ? 38.195 -7.882 42.097 1.00 12.24 292 ILE A N 1
ATOM 2026 C CA . ILE A 1 272 ? 38.629 -7.558 43.454 1.00 12.40 292 ILE A CA 1
ATOM 2027 C C . ILE A 1 272 ? 39.115 -6.111 43.447 1.00 11.33 292 ILE A C 1
ATOM 2028 O O . ILE A 1 272 ? 40.033 -5.753 42.701 1.00 15.72 292 ILE A O 1
ATOM 2033 N N . LEU A 1 273 ? 38.501 -5.280 44.285 1.00 12.33 293 LEU A N 1
ATOM 2034 C CA . LEU A 1 273 ? 38.829 -3.859 44.327 1.00 10.43 293 LEU A CA 1
ATOM 2035 C C . LEU A 1 273 ? 39.485 -3.400 45.623 1.00 10.46 293 LEU A C 1
ATOM 2036 O O . LEU A 1 273 ? 38.943 -3.600 46.709 1.00 12.80 293 LEU A O 1
ATOM 2041 N N . GLY A 1 274 ? 40.643 -2.761 45.475 1.00 12.94 294 GLY A N 1
ATOM 2042 C CA . GLY A 1 274 ? 41.400 -2.257 46.607 1.00 13.00 294 GLY A CA 1
ATOM 2043 C C . GLY A 1 274 ? 42.087 -0.932 46.312 1.00 13.14 294 GLY A C 1
ATOM 2044 O O . GLY A 1 274 ? 41.728 -0.228 45.365 1.00 12.91 294 GLY A O 1
ATOM 2045 N N . ALA A 1 275 ? 43.095 -0.603 47.115 1.00 13.67 295 ALA A N 1
ATOM 2046 C CA . ALA A 1 275 ? 43.812 0.666 46.983 1.00 15.74 295 ALA A CA 1
ATOM 2047 C C . ALA A 1 275 ? 44.523 0.906 45.652 1.00 17.11 295 ALA A C 1
ATOM 2048 O O . ALA A 1 275 ? 44.793 2.050 45.289 1.00 16.55 295 ALA A O 1
ATOM 2050 N N . GLY A 1 276 ? 44.838 -0.157 44.921 1.00 13.29 296 GLY A N 1
ATOM 2051 C CA . GLY A 1 276 ? 45.501 0.035 43.644 1.00 13.92 296 GLY A CA 1
ATOM 2052 C C . GLY A 1 276 ? 44.542 -0.132 42.480 1.00 15.83 296 GLY A C 1
ATOM 2053 O O . GLY A 1 276 ? 44.959 -0.176 41.321 1.00 16.14 296 GLY A O 1
ATOM 2054 N N . GLY A 1 277 ? 43.250 -0.209 42.791 1.00 16.57 297 GLY A N 1
ATOM 2055 C CA . GLY A 1 277 ? 42.246 -0.406 41.758 1.00 14.11 297 GLY A CA 1
ATOM 2056 C C . GLY A 1 277 ? 41.879 -1.877 41.756 1.00 12.80 297 GLY A C 1
ATOM 2057 O O . GLY A 1 277 ? 41.923 -2.517 42.814 1.00 12.54 297 GLY A O 1
ATOM 2058 N N . VAL A 1 278 ? 41.525 -2.429 40.595 1.00 14.20 298 VAL A N 1
ATOM 2059 C CA . VAL A 1 278 ? 41.175 -3.846 40.533 1.00 13.64 298 VAL A CA 1
ATOM 2060 C C . VAL A 1 278 ? 42.459 -4.670 40.520 1.00 15.40 298 VAL A C 1
ATOM 2061 O O . VAL A 1 278 ? 43.436 -4.304 39.867 1.00 15.68 298 VAL A O 1
ATOM 2065 N N . GLU A 1 279 ? 42.454 -5.771 41.264 1.00 13.85 299 GLU A N 1
ATOM 2066 C CA . GLU A 1 279 ? 43.636 -6.623 41.386 1.00 18.46 299 GLU A CA 1
ATOM 2067 C C . GLU A 1 279 ? 43.324 -8.112 41.280 1.00 20.83 299 GLU A C 1
ATOM 2068 O O . GLU A 1 279 ? 43.907 -8.932 41.995 1.00 21.32 299 GLU A O 1
ATOM 2074 N N . GLY A 1 280 ? 42.405 -8.458 40.388 1.00 19.53 300 GLY A N 1
ATOM 2075 C CA . GLY A 1 280 ? 42.042 -9.849 40.210 1.00 20.35 300 GLY A CA 1
ATOM 2076 C C . GLY A 1 280 ? 40.618 -10.006 39.718 1.00 25.37 300 GLY A C 1
ATOM 2077 O O . GLY A 1 280 ? 39.741 -9.215 40.058 1.00 22.12 300 GLY A O 1
ATOM 2078 N N . THR A 1 281 ? 40.387 -11.028 38.904 1.00 16.13 301 THR A N 1
ATOM 2079 C CA . THR A 1 281 ? 39.054 -11.284 38.372 1.00 16.20 301 THR A CA 1
ATOM 2080 C C . THR A 1 281 ? 38.547 -12.631 38.856 1.00 20.46 301 THR A C 1
ATOM 2081 O O . THR A 1 281 ? 39.283 -13.618 38.858 1.00 22.26 301 THR A O 1
ATOM 2085 N N . VAL A 1 282 ? 37.289 -12.665 39.279 1.00 15.81 302 VAL A N 1
ATOM 2086 C CA . VAL A 1 282 ? 36.683 -13.900 39.750 1.00 19.60 302 VAL A CA 1
ATOM 2087 C C . VAL A 1 282 ? 35.641 -14.276 38.698 1.00 18.46 302 VAL A C 1
ATOM 2088 O O . VAL A 1 282 ? 34.474 -13.917 38.811 1.00 25.64 302 VAL A O 1
ATOM 2092 N N . TYR A 1 283 ? 36.084 -14.983 37.663 1.00 22.34 303 TYR A N 1
ATOM 2093 C CA . TYR A 1 283 ? 35.205 -15.383 36.566 1.00 24.33 303 TYR A CA 1
ATOM 2094 C C . TYR A 1 283 ? 34.214 -16.468 36.978 1.00 21.99 303 TYR A C 1
ATOM 2095 O O . TYR A 1 283 ? 34.608 -17.557 37.391 1.00 22.26 303 TYR A O 1
ATOM 2104 N N . PRO A 1 284 ? 32.908 -16.179 36.860 1.00 19.32 304 PRO A N 1
ATOM 2105 C CA . PRO A 1 284 ? 31.836 -17.114 37.215 1.00 27.47 304 PRO A CA 1
ATOM 2106 C C . PRO A 1 284 ? 31.493 -18.083 36.086 1.00 25.92 304 PRO A C 1
ATOM 2107 O O . PRO A 1 284 ? 31.875 -17.869 34.937 1.00 23.56 304 PRO A O 1
ATOM 2111 N N . SER A 1 285 ? 30.773 -19.147 36.426 1.00 27.51 305 SER A N 1
ATOM 2112 C CA . SER A 1 285 ? 30.352 -20.129 35.434 1.00 27.08 305 SER A CA 1
ATOM 2113 C C . SER A 1 285 ? 29.247 -19.494 34.603 1.00 25.63 305 SER A C 1
ATOM 2114 O O . SER A 1 285 ? 28.349 -18.850 35.145 1.00 23.58 305 SER A O 1
ATOM 2117 N N . LEU A 1 286 ? 29.313 -19.672 33.287 1.00 22.58 306 LEU A N 1
ATOM 2118 C CA . LEU A 1 286 ? 28.314 -19.096 32.401 1.00 23.45 306 LEU A CA 1
ATOM 2119 C C . LEU A 1 286 ? 27.669 -20.147 31.508 1.00 24.31 306 LEU A C 1
ATOM 2120 O O . LEU A 1 286 ? 28.302 -21.143 31.152 1.00 29.08 306 LEU A O 1
ATOM 2125 N N . SER A 1 287 ? 26.410 -19.915 31.146 1.00 20.91 307 SER A N 1
ATOM 2126 C CA . SER A 1 287 ? 25.690 -20.835 30.263 1.00 29.62 307 SER A CA 1
ATOM 2127 C C . SER A 1 287 ? 25.975 -20.419 28.821 1.00 28.59 307 SER A C 1
ATOM 2128 O O . SER A 1 287 ? 26.400 -19.297 28.566 1.00 27.71 307 SER A O 1
ATOM 2131 N N . PRO A 1 288 ? 25.745 -21.323 27.856 1.00 30.16 308 PRO A N 1
ATOM 2132 C CA . PRO A 1 288 ? 25.996 -20.985 26.453 1.00 24.74 308 PRO A CA 1
ATOM 2133 C C . PRO A 1 288 ? 25.362 -19.665 26.023 1.00 30.53 308 PRO A C 1
ATOM 2134 O O . PRO A 1 288 ? 25.995 -18.855 25.341 1.00 25.55 308 PRO A O 1
ATOM 2138 N N . GLU A 1 289 ? 24.114 -19.452 26.430 1.00 24.72 309 GLU A N 1
ATOM 2139 C CA . GLU A 1 289 ? 23.387 -18.234 26.084 1.00 31.58 309 GLU A CA 1
ATOM 2140 C C . GLU A 1 289 ? 24.034 -16.983 26.683 1.00 28.19 309 GLU A C 1
ATOM 2141 O O . GLU A 1 289 ? 24.189 -15.968 26.006 1.00 25.09 309 GLU A O 1
ATOM 2147 N N . GLU A 1 290 ? 24.402 -17.060 27.957 1.00 29.08 310 GLU A N 1
ATOM 2148 C CA . GLU A 1 290 ? 25.020 -15.929 28.646 1.00 25.00 310 GLU A CA 1
ATOM 2149 C C . GLU A 1 290 ? 26.382 -15.581 28.052 1.00 25.25 310 GLU A C 1
ATOM 2150 O O . GLU A 1 290 ? 26.714 -14.406 27.884 1.00 26.17 310 GLU A O 1
ATOM 2156 N N . ARG A 1 291 ? 27.164 -16.604 27.728 1.00 18.37 311 ARG A N 1
ATOM 2157 C CA . ARG A 1 291 ? 28.485 -16.401 27.150 1.00 25.42 311 ARG A CA 1
ATOM 2158 C C . ARG A 1 291 ? 28.397 -15.762 25.771 1.00 24.51 311 ARG A C 1
ATOM 2159 O O . ARG A 1 291 ? 29.189 -14.882 25.433 1.00 24.20 311 ARG A O 1
ATOM 2167 N N . GLU A 1 292 ? 27.436 -16.216 24.971 1.00 27.74 312 GLU A N 1
ATOM 2168 C CA . GLU A 1 292 ? 27.258 -15.689 23.622 1.00 24.52 312 GLU A CA 1
ATOM 2169 C C . GLU A 1 292 ? 26.870 -14.221 23.692 1.00 27.23 312 GLU A C 1
ATOM 2170 O O . GLU A 1 292 ? 27.384 -13.392 22.936 1.00 28.66 312 GLU A O 1
ATOM 2176 N N . ALA A 1 293 ? 25.966 -13.901 24.611 1.00 23.88 313 ALA A N 1
ATOM 2177 C CA . ALA A 1 293 ? 25.520 -12.527 24.786 1.00 26.76 313 ALA A CA 1
ATOM 2178 C C . ALA A 1 293 ? 26.723 -11.686 25.189 1.00 22.57 313 ALA A C 1
ATOM 2179 O O . ALA A 1 293 ? 26.918 -10.577 24.689 1.00 27.60 313 ALA A O 1
ATOM 2181 N N . LEU A 1 294 ? 27.531 -12.233 26.089 1.00 26.06 314 LEU A N 1
ATOM 2182 C CA . LEU A 1 294 ? 28.722 -11.548 26.575 1.00 28.61 314 LEU A CA 1
ATOM 2183 C C . LEU A 1 294 ? 29.716 -11.326 25.441 1.00 23.55 314 LEU A C 1
ATOM 2184 O O . LEU A 1 294 ? 30.251 -10.229 25.279 1.00 24.38 314 LEU A O 1
ATOM 2189 N N . ARG A 1 295 ? 29.953 -12.376 24.658 1.00 25.72 315 ARG A N 1
ATOM 2190 C CA . ARG A 1 295 ? 30.881 -12.302 23.536 1.00 23.88 315 ARG A CA 1
ATOM 2191 C C . ARG A 1 295 ? 30.444 -11.216 22.561 1.00 26.46 315 ARG A C 1
ATOM 2192 O O . ARG A 1 295 ? 31.236 -10.351 22.189 1.00 25.35 315 ARG A O 1
ATOM 2200 N N . ARG A 1 296 ? 29.180 -11.265 22.146 1.00 23.84 316 ARG A N 1
ATOM 2201 C CA . ARG A 1 296 ? 28.653 -10.277 21.210 1.00 26.24 316 ARG A CA 1
ATOM 2202 C C . ARG A 1 296 ? 28.805 -8.876 21.780 1.00 31.26 316 ARG A C 1
ATOM 2203 O O . ARG A 1 296 ? 29.151 -7.937 21.063 1.00 28.88 316 ARG A O 1
ATOM 2211 N N . SER A 1 297 ? 28.546 -8.751 23.077 1.00 30.60 317 SER A N 1
ATOM 2212 C CA . SER A 1 297 ? 28.652 -7.479 23.777 1.00 33.80 317 SER A CA 1
ATOM 2213 C C . SER A 1 297 ? 30.090 -6.967 23.740 1.00 26.57 317 SER A C 1
ATOM 2214 O O . SER A 1 297 ? 30.337 -5.792 23.459 1.00 29.07 317 SER A O 1
ATOM 2217 N N . ALA A 1 298 ? 31.037 -7.855 24.019 1.00 23.41 318 ALA A N 1
ATOM 2218 C CA . ALA A 1 298 ? 32.448 -7.486 24.013 1.00 26.34 318 ALA A CA 1
ATOM 2219 C C . ALA A 1 298 ? 32.873 -7.082 22.609 1.00 28.23 318 ALA A C 1
ATOM 2220 O O . ALA A 1 298 ? 33.637 -6.137 22.423 1.00 24.06 318 ALA A O 1
ATOM 2222 N N . GLU A 1 299 ? 32.364 -7.809 21.621 1.00 30.72 319 GLU A N 1
ATOM 2223 C CA . GLU A 1 299 ? 32.689 -7.545 20.231 1.00 31.16 319 GLU A CA 1
ATOM 2224 C C . GLU A 1 299 ? 32.239 -6.146 19.826 1.00 27.90 319 GLU A C 1
ATOM 2225 O O . GLU A 1 299 ? 32.967 -5.426 19.145 1.00 28.47 319 GLU A O 1
ATOM 2231 N N . ILE A 1 300 ? 31.041 -5.760 20.254 1.00 25.32 320 ILE A N 1
ATOM 2232 C CA . ILE A 1 300 ? 30.511 -4.438 19.933 1.00 30.44 320 ILE A CA 1
ATOM 2233 C C . ILE A 1 300 ? 31.320 -3.342 20.621 1.00 28.16 320 ILE A C 1
ATOM 2234 O O . ILE A 1 300 ? 31.609 -2.303 20.023 1.00 32.30 320 ILE A O 1
ATOM 2239 N N . LEU A 1 301 ? 31.684 -3.576 21.877 1.00 28.76 321 LEU A N 1
ATOM 2240 C CA . LEU A 1 301 ? 32.467 -2.601 22.627 1.00 27.08 321 LEU A CA 1
ATOM 2241 C C . LEU A 1 301 ? 33.823 -2.387 21.970 1.00 22.80 321 LEU A C 1
ATOM 2242 O O . LEU A 1 301 ? 34.287 -1.252 21.841 1.00 28.82 321 LEU A O 1
ATOM 2247 N N . LYS A 1 302 ? 34.461 -3.476 21.551 1.00 25.94 322 LYS A N 1
ATOM 2248 C CA . LYS A 1 302 ? 35.763 -3.377 20.907 1.00 28.37 322 LYS A CA 1
ATOM 2249 C C . LYS A 1 302 ? 35.668 -2.584 19.608 1.00 31.40 322 LYS A C 1
ATOM 2250 O O . LYS A 1 302 ? 36.589 -1.851 19.252 1.00 28.90 322 LYS A O 1
ATOM 2256 N N . GLU A 1 303 ? 34.547 -2.733 18.906 1.00 29.45 323 GLU A N 1
ATOM 2257 C CA . GLU A 1 303 ? 34.333 -2.029 17.647 1.00 32.05 323 GLU A CA 1
ATOM 2258 C C . GLU A 1 303 ? 34.199 -0.531 17.887 1.00 33.95 323 GLU A C 1
ATOM 2259 O O . GLU A 1 303 ? 34.737 0.278 17.131 1.00 31.29 323 GLU A O 1
ATOM 2265 N N . ALA A 1 304 ? 33.475 -0.164 18.941 1.00 35.76 324 ALA A N 1
ATOM 2266 C CA . ALA A 1 304 ? 33.284 1.242 19.279 1.00 35.37 324 ALA A CA 1
ATOM 2267 C C . ALA A 1 304 ? 34.632 1.870 19.619 1.00 29.88 324 ALA A C 1
ATOM 2268 O O . ALA A 1 304 ? 34.913 3.007 19.241 1.00 36.71 324 ALA A O 1
ATOM 2270 N N . ALA A 1 305 ? 35.465 1.118 20.328 1.00 31.75 325 ALA A N 1
ATOM 2271 C CA . ALA A 1 305 ? 36.788 1.593 20.710 1.00 30.53 325 ALA A CA 1
ATOM 2272 C C . ALA A 1 305 ? 37.653 1.763 19.467 1.00 32.89 325 ALA A C 1
ATOM 2273 O O . ALA A 1 305 ? 38.428 2.714 19.361 1.00 29.86 325 ALA A O 1
ATOM 2275 N N . PHE A 1 306 ? 37.514 0.834 18.525 1.00 32.94 326 PHE A N 1
ATOM 2276 C CA . PHE A 1 306 ? 38.281 0.877 17.285 1.00 34.44 326 PHE A CA 1
ATOM 2277 C C . PHE A 1 306 ? 37.975 2.147 16.491 1.00 32.37 326 PHE A C 1
ATOM 2278 O O . PHE A 1 306 ? 38.877 2.776 15.936 1.00 34.85 326 PHE A O 1
ATOM 2286 N N . ALA A 1 307 ? 36.700 2.518 16.440 1.00 27.72 327 ALA A N 1
ATOM 2287 C CA . ALA A 1 307 ? 36.282 3.713 15.715 1.00 35.93 327 ALA A CA 1
ATOM 2288 C C . ALA A 1 307 ? 36.934 4.958 16.306 1.00 40.97 327 ALA A C 1
ATOM 2289 O O . ALA A 1 307 ? 37.328 5.870 15.575 1.00 43.83 327 ALA A O 1
ATOM 2291 N N . LEU A 1 308 ? 37.043 4.990 17.631 1.00 39.59 328 LEU A N 1
ATOM 2292 C CA . LEU A 1 308 ? 37.648 6.121 18.330 1.00 43.42 328 LEU A CA 1
ATOM 2293 C C . LEU A 1 308 ? 39.169 6.044 18.333 1.00 42.05 328 LEU A C 1
ATOM 2294 O O . LEU A 1 308 ? 39.847 7.032 18.614 1.00 48.33 328 LEU A O 1
ATOM 2299 N N . GLY A 1 309 ? 39.701 4.866 18.028 1.00 41.32 329 GLY A N 1
ATOM 2300 C CA . GLY A 1 309 ? 41.141 4.695 18.003 1.00 41.15 329 GLY A CA 1
ATOM 2301 C C . GLY A 1 309 ? 41.710 4.138 19.295 1.00 41.92 329 GLY A C 1
ATOM 2302 O O . GLY A 1 309 ? 42.907 4.277 19.565 1.00 37.90 329 GLY A O 1
ATOM 2303 N N . PHE A 1 310 ? 40.861 3.507 20.101 1.00 35.94 330 PHE A N 1
ATOM 2304 C CA . PHE A 1 310 ? 41.315 2.931 21.361 1.00 36.43 330 PHE A CA 1
ATOM 2305 C C . PHE A 1 310 ? 41.074 1.427 21.413 1.00 38.12 330 PHE A C 1
ATOM 2306 O O . PHE A 1 310 ? 41.149 0.860 22.525 1.00 34.75 330 PHE A O 1
ATOM 2315 N N . MET B 1 1 ? 45.328 4.125 62.304 1.00 24.26 21 MET B N 1
ATOM 2316 C CA . MET B 1 1 ? 46.006 4.584 63.544 1.00 20.94 21 MET B CA 1
ATOM 2317 C C . MET B 1 1 ? 46.047 3.460 64.573 1.00 19.59 21 MET B C 1
ATOM 2318 O O . MET B 1 1 ? 45.269 2.508 64.497 1.00 20.17 21 MET B O 1
ATOM 2323 N N . LYS B 1 2 ? 46.958 3.578 65.533 1.00 20.00 22 LYS B N 1
ATOM 2324 C CA . LYS B 1 2 ? 47.119 2.562 66.567 1.00 20.57 22 LYS B CA 1
ATOM 2325 C C . LYS B 1 2 ? 46.920 3.101 67.977 1.00 19.64 22 LYS B C 1
ATOM 2326 O O . LYS B 1 2 ? 47.381 4.193 68.310 1.00 21.69 22 LYS B O 1
ATOM 2332 N N . VAL B 1 3 ? 46.234 2.320 68.803 1.00 20.61 23 VAL B N 1
ATOM 2333 C CA . VAL B 1 3 ? 46.001 2.695 70.190 1.00 19.93 23 VAL B CA 1
ATOM 2334 C C . VAL B 1 3 ? 46.574 1.589 71.069 1.00 19.15 23 VAL B C 1
ATOM 2335 O O . VAL B 1 3 ? 46.383 0.406 70.792 1.00 21.92 23 VAL B O 1
ATOM 2339 N N . GLY B 1 4 ? 47.290 1.977 72.116 1.00 16.85 24 GLY B N 1
ATOM 2340 C CA . GLY B 1 4 ? 47.860 0.990 73.013 1.00 19.00 24 GLY B CA 1
ATOM 2341 C C . GLY B 1 4 ? 47.126 0.987 74.338 1.00 16.21 24 GLY B C 1
ATOM 2342 O O . GLY B 1 4 ? 46.558 2.005 74.734 1.00 18.63 24 GLY B O 1
ATOM 2343 N N . ILE B 1 5 ? 47.124 -0.159 75.016 1.00 20.09 25 ILE B N 1
ATOM 2344 C CA . ILE B 1 5 ? 46.478 -0.293 76.318 1.00 19.18 25 ILE B CA 1
ATOM 2345 C C . ILE B 1 5 ? 47.370 -1.148 77.222 1.00 21.89 25 ILE B C 1
ATOM 2346 O O . ILE B 1 5 ? 47.553 -2.341 76.975 1.00 22.06 25 ILE B O 1
ATOM 2351 N N . VAL B 1 6 ? 47.938 -0.529 78.254 1.00 20.67 26 VAL B N 1
ATOM 2352 C CA . VAL B 1 6 ? 48.801 -1.238 79.195 1.00 18.77 26 VAL B CA 1
ATOM 2353 C C . VAL B 1 6 ? 47.952 -1.656 80.386 1.00 21.36 26 VAL B C 1
ATOM 2354 O O . VAL B 1 6 ? 47.390 -0.814 81.088 1.00 17.59 26 VAL B O 1
ATOM 2358 N N . GLY B 1 7 ? 47.873 -2.962 80.608 1.00 22.09 27 GLY B N 1
ATOM 2359 C CA . GLY B 1 7 ? 47.061 -3.494 81.686 1.00 24.65 27 GLY B CA 1
ATOM 2360 C C . GLY B 1 7 ? 45.834 -4.091 81.028 1.00 27.00 27 GLY B C 1
ATOM 2361 O O . GLY B 1 7 ? 44.948 -3.361 80.578 1.00 23.98 27 GLY B O 1
ATOM 2362 N N . SER B 1 8 ? 45.783 -5.417 80.954 1.00 22.34 28 SER B N 1
ATOM 2363 C CA . SER B 1 8 ? 44.660 -6.086 80.312 1.00 23.69 28 SER B CA 1
ATOM 2364 C C . SER B 1 8 ? 43.665 -6.713 81.288 1.00 19.38 28 SER B C 1
ATOM 2365 O O . SER B 1 8 ? 43.230 -7.853 81.103 1.00 21.43 28 SER B O 1
ATOM 2368 N N . GLY B 1 9 ? 43.316 -5.963 82.330 1.00 19.41 29 GLY B N 1
ATOM 2369 C CA . GLY B 1 9 ? 42.340 -6.435 83.296 1.00 18.20 29 GLY B CA 1
ATOM 2370 C C . GLY B 1 9 ? 40.962 -6.082 82.761 1.00 22.41 29 GLY B C 1
ATOM 2371 O O . GLY B 1 9 ? 40.806 -5.882 81.556 1.00 19.87 29 GLY B O 1
ATOM 2372 N N . MET B 1 10 ? 39.960 -5.991 83.631 1.00 21.56 30 MET B N 1
ATOM 2373 C CA . MET B 1 10 ? 38.617 -5.657 83.164 1.00 20.05 30 MET B CA 1
ATOM 2374 C C . MET B 1 10 ? 38.528 -4.256 82.548 1.00 18.14 30 MET B C 1
ATOM 2375 O O . MET B 1 10 ? 37.861 -4.067 81.532 1.00 19.48 30 MET B O 1
ATOM 2380 N N . VAL B 1 11 ? 39.198 -3.273 83.141 1.00 18.41 31 VAL B N 1
ATOM 2381 C CA . VAL B 1 11 ? 39.149 -1.922 82.579 1.00 16.28 31 VAL B CA 1
ATOM 2382 C C . VAL B 1 11 ? 39.868 -1.849 81.234 1.00 20.42 31 VAL B C 1
ATOM 2383 O O . VAL B 1 11 ? 39.324 -1.329 80.252 1.00 17.19 31 VAL B O 1
ATOM 2387 N N . GLY B 1 12 ? 41.089 -2.374 81.190 1.00 17.10 32 GLY B N 1
ATOM 2388 C CA . GLY B 1 12 ? 41.856 -2.352 79.960 1.00 13.02 32 GLY B CA 1
ATOM 2389 C C . GLY B 1 12 ? 41.170 -3.111 78.841 1.00 17.22 32 GLY B C 1
ATOM 2390 O O . GLY B 1 12 ? 41.089 -2.622 77.713 1.00 16.79 32 GLY B O 1
ATOM 2391 N N . SER B 1 13 ? 40.661 -4.301 79.148 1.00 15.65 33 SER B N 1
ATOM 2392 C CA . SER B 1 13 ? 40.001 -5.115 78.133 1.00 15.71 33 SER B CA 1
ATOM 2393 C C . SER B 1 13 ? 38.648 -4.549 77.698 1.00 16.08 33 SER B C 1
ATOM 2394 O O . SER B 1 13 ? 38.270 -4.673 76.532 1.00 15.92 33 SER B O 1
ATOM 2397 N N . ALA B 1 14 ? 37.916 -3.933 78.626 1.00 14.96 34 ALA B N 1
ATOM 2398 C CA . ALA B 1 14 ? 36.616 -3.352 78.286 1.00 15.57 34 ALA B CA 1
ATOM 2399 C C . ALA B 1 14 ? 36.834 -2.177 77.342 1.00 16.25 34 ALA B C 1
ATOM 2400 O O . ALA B 1 14 ? 36.027 -1.923 76.443 1.00 14.60 34 ALA B O 1
ATOM 2402 N N . THR B 1 15 ? 37.927 -1.453 77.562 1.00 13.36 35 THR B N 1
ATOM 2403 C CA . THR B 1 15 ? 38.265 -0.315 76.719 1.00 12.09 35 THR B CA 1
ATOM 2404 C C . THR B 1 15 ? 38.573 -0.822 75.316 1.00 16.14 35 THR B C 1
ATOM 2405 O O . THR B 1 15 ? 38.127 -0.248 74.323 1.00 18.29 35 THR B O 1
ATOM 2409 N N . ALA B 1 16 ? 39.332 -1.911 75.238 1.00 15.08 36 ALA B N 1
ATOM 2410 C CA . ALA B 1 16 ? 39.675 -2.489 73.945 1.00 17.81 36 ALA B CA 1
ATOM 2411 C C . ALA B 1 16 ? 38.404 -2.955 73.237 1.00 17.90 36 ALA B C 1
ATOM 2412 O O . ALA B 1 16 ? 38.262 -2.793 72.028 1.00 16.85 36 ALA B O 1
ATOM 2414 N N . TYR B 1 17 ? 37.476 -3.524 73.999 1.00 17.51 37 TYR B N 1
ATOM 2415 C CA . TYR B 1 17 ? 36.220 -4.011 73.439 1.00 21.34 37 TYR B CA 1
ATOM 2416 C C . TYR B 1 17 ? 35.402 -2.858 72.866 1.00 18.30 37 TYR B C 1
ATOM 2417 O O . TYR B 1 17 ? 34.876 -2.952 71.754 1.00 13.86 37 TYR B O 1
ATOM 2426 N N . ALA B 1 18 ? 35.294 -1.774 73.630 1.00 13.88 38 ALA B N 1
ATOM 2427 C CA . ALA B 1 18 ? 34.539 -0.604 73.186 1.00 14.07 38 ALA B CA 1
ATOM 2428 C C . ALA B 1 18 ? 35.173 0.026 71.947 1.00 14.31 38 ALA B C 1
ATOM 2429 O O . ALA B 1 18 ? 34.464 0.410 71.015 1.00 17.10 38 ALA B O 1
ATOM 2431 N N . LEU B 1 19 ? 36.501 0.134 71.934 1.00 13.71 39 LEU B N 1
ATOM 2432 C CA . LEU B 1 19 ? 37.201 0.707 70.781 1.00 16.19 39 LEU B CA 1
ATOM 2433 C C . LEU B 1 19 ? 36.879 -0.139 69.550 1.00 18.39 39 LEU B C 1
ATOM 2434 O O . LEU B 1 19 ? 36.673 0.385 68.454 1.00 18.32 39 LEU B O 1
ATOM 2439 N N . ALA B 1 20 ? 36.828 -1.452 69.744 1.00 15.10 40 ALA B N 1
ATOM 2440 C CA . ALA B 1 20 ? 36.531 -2.371 68.651 1.00 16.91 40 ALA B CA 1
ATOM 2441 C C . ALA B 1 20 ? 35.090 -2.234 68.162 1.00 17.47 40 ALA B C 1
ATOM 2442 O O . ALA B 1 20 ? 34.855 -2.038 66.969 1.00 17.42 40 ALA B O 1
ATOM 2444 N N . LEU B 1 21 ? 34.128 -2.331 69.076 1.00 17.18 41 LEU B N 1
ATOM 2445 C CA . LEU B 1 21 ? 32.716 -2.216 68.713 1.00 17.74 41 LEU B CA 1
ATOM 2446 C C . LEU B 1 21 ? 32.355 -0.880 68.067 1.00 20.08 41 LEU B C 1
ATOM 2447 O O . LEU B 1 21 ? 31.460 -0.817 67.225 1.00 18.23 41 LEU B O 1
ATOM 2452 N N . LEU B 1 22 ? 33.042 0.187 68.461 1.00 19.27 42 LEU B N 1
ATOM 2453 C CA . LEU B 1 22 ? 32.760 1.507 67.905 1.00 20.24 42 LEU B CA 1
ATOM 2454 C C . LEU B 1 22 ? 33.670 1.852 66.725 1.00 19.86 42 LEU B C 1
ATOM 2455 O O . LEU B 1 22 ? 33.545 2.924 66.133 1.00 19.32 42 LEU B O 1
ATOM 2460 N N . GLY B 1 23 ? 34.581 0.940 66.390 1.00 17.95 43 GLY B N 1
ATOM 2461 C CA . GLY B 1 23 ? 35.496 1.154 65.276 1.00 17.06 43 GLY B CA 1
ATOM 2462 C C . GLY B 1 23 ? 36.319 2.426 65.362 1.00 23.33 43 GLY B C 1
ATOM 2463 O O . GLY B 1 23 ? 36.486 3.131 64.366 1.00 21.60 43 GLY B O 1
ATOM 2464 N N . VAL B 1 24 ? 36.859 2.704 66.544 1.00 14.39 44 VAL B N 1
ATOM 2465 C CA . VAL B 1 24 ? 37.648 3.913 66.777 1.00 20.15 44 VAL B CA 1
ATOM 2466 C C . VAL B 1 24 ? 39.024 3.933 66.106 1.00 19.68 44 VAL B C 1
ATOM 2467 O O . VAL B 1 24 ? 39.453 4.963 65.584 1.00 18.01 44 VAL B O 1
ATOM 2471 N N . ALA B 1 25 ? 39.718 2.801 66.122 1.00 18.61 45 ALA B N 1
ATOM 2472 C CA . ALA B 1 25 ? 41.042 2.728 65.518 1.00 23.21 45 ALA B CA 1
ATOM 2473 C C . ALA B 1 25 ? 41.212 1.419 64.763 1.00 21.11 45 ALA B C 1
ATOM 2474 O O . ALA B 1 25 ? 40.528 0.440 65.041 1.00 19.88 45 ALA B O 1
ATOM 2476 N N . ARG B 1 26 ? 42.128 1.412 63.803 1.00 23.26 46 ARG B N 1
ATOM 2477 C CA . ARG B 1 26 ? 42.386 0.223 63.002 1.00 18.13 46 ARG B CA 1
ATOM 2478 C C . ARG B 1 26 ? 43.167 -0.828 63.784 1.00 20.64 46 ARG B C 1
ATOM 2479 O O . ARG B 1 26 ? 43.008 -2.027 63.556 1.00 20.29 46 ARG B O 1
ATOM 2487 N N . GLU B 1 27 ? 44.008 -0.381 64.710 1.00 19.42 47 GLU B N 1
ATOM 2488 C CA . GLU B 1 27 ? 44.804 -1.315 65.489 1.00 20.69 47 GLU B CA 1
ATOM 2489 C C . GLU B 1 27 ? 44.793 -1.019 66.983 1.00 21.89 47 GLU B C 1
ATOM 2490 O O . GLU B 1 27 ? 44.966 0.123 67.403 1.00 21.35 47 GLU B O 1
ATOM 2496 N N . VAL B 1 28 ? 44.583 -2.066 67.776 1.00 17.52 48 VAL B N 1
ATOM 2497 C CA . VAL B 1 28 ? 44.565 -1.946 69.232 1.00 22.22 48 VAL B CA 1
ATOM 2498 C C . VAL B 1 28 ? 45.528 -2.980 69.809 1.00 22.75 48 VAL B C 1
ATOM 2499 O O . VAL B 1 28 ? 45.378 -4.175 69.561 1.00 22.98 48 VAL B O 1
ATOM 2503 N N . VAL B 1 29 ? 46.509 -2.517 70.581 1.00 18.89 49 VAL B N 1
ATOM 2504 C CA . VAL B 1 29 ? 47.501 -3.403 71.183 1.00 19.39 49 VAL B CA 1
ATOM 2505 C C . VAL B 1 29 ? 47.403 -3.448 72.711 1.00 21.90 49 VAL B C 1
ATOM 2506 O O . VAL B 1 29 ? 47.537 -2.423 73.385 1.00 22.36 49 VAL B O 1
ATOM 2510 N N . LEU B 1 30 ? 47.171 -4.647 73.243 1.00 21.84 50 LEU B N 1
ATOM 2511 C CA . LEU B 1 30 ? 47.065 -4.864 74.681 1.00 22.10 50 LEU B CA 1
ATOM 2512 C C . LEU B 1 30 ? 48.392 -5.376 75.241 1.00 24.86 50 LEU B C 1
ATOM 2513 O O . LEU B 1 30 ? 48.934 -6.378 74.767 1.00 24.04 50 LEU B O 1
ATOM 2518 N N . VAL B 1 31 ? 48.909 -4.680 76.250 1.00 24.85 51 VAL B N 1
ATOM 2519 C CA . VAL B 1 31 ? 50.175 -5.048 76.880 1.00 26.73 51 VAL B CA 1
ATOM 2520 C C . VAL B 1 31 ? 49.947 -5.369 78.354 1.00 27.53 51 VAL B C 1
ATOM 2521 O O . VAL B 1 31 ? 49.315 -4.593 79.068 1.00 24.15 51 VAL B O 1
ATOM 2525 N N . ASP B 1 32 ? 50.453 -6.515 78.805 1.00 24.80 52 ASP B N 1
ATOM 2526 C CA . ASP B 1 32 ? 50.293 -6.917 80.198 1.00 25.71 52 ASP B CA 1
ATOM 2527 C C . ASP B 1 32 ? 51.389 -7.900 80.603 1.00 30.13 52 ASP B C 1
ATOM 2528 O O . ASP B 1 32 ? 51.784 -8.759 79.814 1.00 23.71 52 ASP B O 1
ATOM 2533 N N . LEU B 1 33 ? 51.874 -7.766 81.834 1.00 30.42 53 LEU B N 1
ATOM 2534 C CA . LEU B 1 33 ? 52.913 -8.653 82.349 1.00 31.44 53 LEU B CA 1
ATOM 2535 C C . LEU B 1 33 ? 52.436 -10.095 82.192 1.00 31.91 53 LEU B C 1
ATOM 2536 O O . LEU B 1 33 ? 53.227 -11.003 81.927 1.00 26.79 53 LEU B O 1
ATOM 2541 N N . ASP B 1 34 ? 51.132 -10.288 82.359 1.00 23.90 54 ASP B N 1
ATOM 2542 C CA . ASP B 1 34 ? 50.513 -11.601 82.222 1.00 21.67 54 ASP B CA 1
ATOM 2543 C C . ASP B 1 34 ? 50.212 -11.789 80.737 1.00 26.95 54 ASP B C 1
ATOM 2544 O O . ASP B 1 34 ? 49.108 -11.499 80.276 1.00 23.61 54 ASP B O 1
ATOM 2549 N N . ARG B 1 35 ? 51.205 -12.277 79.999 1.00 26.37 55 ARG B N 1
ATOM 2550 C CA . ARG B 1 35 ? 51.098 -12.489 78.558 1.00 30.85 55 ARG B CA 1
ATOM 2551 C C . ARG B 1 35 ? 49.821 -13.197 78.099 1.00 30.02 55 ARG B C 1
ATOM 2552 O O . ARG B 1 35 ? 49.128 -12.715 77.202 1.00 29.74 55 ARG B O 1
ATOM 2560 N N . LYS B 1 36 ? 49.510 -14.340 78.700 1.00 28.49 56 LYS B N 1
ATOM 2561 C CA . LYS B 1 36 ? 48.316 -15.087 78.312 1.00 30.58 56 LYS B CA 1
ATOM 2562 C C . LYS B 1 36 ? 47.018 -14.321 78.551 1.00 23.48 56 LYS B C 1
ATOM 2563 O O . LYS B 1 36 ? 46.058 -14.468 77.794 1.00 26.10 56 LYS B O 1
ATOM 2569 N N . LEU B 1 37 ? 46.985 -13.511 79.602 1.00 24.30 57 LEU B N 1
ATOM 2570 C CA . LEU B 1 37 ? 45.795 -12.724 79.908 1.00 21.91 57 LEU B CA 1
ATOM 2571 C C . LEU B 1 37 ? 45.496 -11.795 78.734 1.00 22.96 57 LEU B C 1
ATOM 2572 O O . LEU B 1 37 ? 44.374 -11.753 78.225 1.00 20.81 57 LEU B O 1
ATOM 2577 N N . ALA B 1 38 ? 46.511 -11.058 78.300 1.00 19.86 58 ALA B N 1
ATOM 2578 C CA . ALA B 1 38 ? 46.357 -10.129 77.187 1.00 19.47 58 ALA B CA 1
ATOM 2579 C C . ALA B 1 38 ? 46.006 -10.859 75.893 1.00 19.35 58 ALA B C 1
ATOM 2580 O O . ALA B 1 38 ? 45.127 -10.428 75.147 1.00 21.91 58 ALA B O 1
ATOM 2582 N N . GLN B 1 39 ? 46.691 -11.966 75.622 1.00 22.53 59 GLN B N 1
ATOM 2583 C CA . GLN B 1 39 ? 46.418 -12.729 74.411 1.00 20.11 59 GLN B CA 1
ATOM 2584 C C . GLN B 1 39 ? 44.990 -13.267 74.399 1.00 21.10 59 GLN B C 1
ATOM 2585 O O . GLN B 1 39 ? 44.347 -13.306 73.351 1.00 19.12 59 GLN B O 1
ATOM 2591 N N . ALA B 1 40 ? 44.499 -13.688 75.562 1.00 18.62 60 ALA B N 1
ATOM 2592 C CA . ALA B 1 40 ? 43.150 -14.239 75.663 1.00 18.57 60 ALA B CA 1
ATOM 2593 C C . ALA B 1 40 ? 42.100 -13.164 75.421 1.00 15.80 60 ALA B C 1
ATOM 2594 O O . ALA B 1 40 ? 41.144 -13.385 74.688 1.00 18.26 60 ALA B O 1
ATOM 2596 N N . HIS B 1 41 ? 42.275 -12.003 76.043 1.00 21.94 61 HIS B N 1
ATOM 2597 C CA . HIS B 1 41 ? 41.327 -10.911 75.855 1.00 18.47 61 HIS B CA 1
ATOM 2598 C C . HIS B 1 41 ? 41.326 -10.467 74.399 1.00 17.86 61 HIS B C 1
ATOM 2599 O O . HIS B 1 41 ? 40.269 -10.244 73.807 1.00 20.98 61 HIS B O 1
ATOM 2606 N N . ALA B 1 42 ? 42.520 -10.349 73.824 1.00 20.71 62 ALA B N 1
ATOM 2607 C CA . ALA B 1 42 ? 42.665 -9.931 72.437 1.00 22.53 62 ALA B CA 1
ATOM 2608 C C . ALA B 1 42 ? 41.950 -10.884 71.484 1.00 23.59 62 ALA B C 1
ATOM 2609 O O . ALA B 1 42 ? 41.233 -10.449 70.587 1.00 18.59 62 ALA B O 1
ATOM 2611 N N . GLU B 1 43 ? 42.147 -12.185 71.680 1.00 22.51 63 GLU B N 1
ATOM 2612 C CA . GLU B 1 43 ? 41.514 -13.178 70.819 1.00 19.10 63 GLU B CA 1
ATOM 2613 C C . GLU B 1 43 ? 40.005 -13.223 71.029 1.00 17.07 63 GLU B C 1
ATOM 2614 O O . GLU B 1 43 ? 39.249 -13.424 70.081 1.00 20.93 63 GLU B O 1
ATOM 2620 N N . ASP B 1 44 ? 39.567 -13.036 72.272 1.00 17.55 64 ASP B N 1
ATOM 2621 C CA . ASP B 1 44 ? 38.138 -13.041 72.577 1.00 17.05 64 ASP B CA 1
ATOM 2622 C C . ASP B 1 44 ? 37.479 -11.867 71.837 1.00 19.96 64 ASP B C 1
ATOM 2623 O O . ASP B 1 44 ? 36.431 -12.018 71.207 1.00 17.12 64 ASP B O 1
ATOM 2628 N N . ILE B 1 45 ? 38.115 -10.704 71.897 1.00 18.09 65 ILE B N 1
ATOM 2629 C CA . ILE B 1 45 ? 37.595 -9.511 71.237 1.00 19.92 65 ILE B CA 1
ATOM 2630 C C . ILE B 1 45 ? 37.679 -9.647 69.717 1.00 20.64 65 ILE B C 1
ATOM 2631 O O . ILE B 1 45 ? 36.806 -9.175 68.990 1.00 15.27 65 ILE B O 1
ATOM 2636 N N . LEU B 1 46 ? 38.724 -10.307 69.233 1.00 20.34 66 LEU B N 1
ATOM 2637 C CA . LEU B 1 46 ? 38.884 -10.491 67.795 1.00 15.88 66 LEU B CA 1
ATOM 2638 C C . LEU B 1 46 ? 37.698 -11.269 67.222 1.00 20.37 66 LEU B C 1
ATOM 2639 O O . LEU B 1 46 ? 37.315 -11.060 66.072 1.00 21.56 66 LEU B O 1
ATOM 2644 N N . HIS B 1 47 ? 37.112 -12.160 68.022 1.00 17.20 67 HIS B N 1
ATOM 2645 C CA . HIS B 1 47 ? 35.964 -12.938 67.565 1.00 15.25 67 HIS B CA 1
ATOM 2646 C C . HIS B 1 47 ? 34.713 -12.081 67.439 1.00 15.46 67 HIS B C 1
ATOM 2647 O O . HIS B 1 47 ? 33.735 -12.481 66.808 1.00 18.01 67 HIS B O 1
ATOM 2654 N N . ALA B 1 48 ? 34.748 -10.893 68.031 1.00 15.78 68 ALA B N 1
ATOM 2655 C CA . ALA B 1 48 ? 33.605 -9.994 67.962 1.00 12.27 68 ALA B CA 1
ATOM 2656 C C . ALA B 1 48 ? 33.659 -9.073 66.747 1.00 15.86 68 ALA B C 1
ATOM 2657 O O . ALA B 1 48 ? 32.617 -8.644 66.245 1.00 16.50 68 ALA B O 1
ATOM 2659 N N . THR B 1 49 ? 34.865 -8.778 66.267 1.00 15.71 69 THR B N 1
ATOM 2660 C CA . THR B 1 49 ? 35.022 -7.849 65.151 1.00 15.32 69 THR B CA 1
ATOM 2661 C C . THR B 1 49 ? 34.252 -8.143 63.868 1.00 15.89 69 THR B C 1
ATOM 2662 O O . THR B 1 49 ? 33.832 -7.213 63.174 1.00 16.47 69 THR B O 1
ATOM 2666 N N . PRO B 1 50 ? 34.050 -9.427 63.521 1.00 15.86 70 PRO B N 1
ATOM 2667 C CA . PRO B 1 50 ? 33.301 -9.648 62.280 1.00 14.89 70 PRO B CA 1
ATOM 2668 C C . PRO B 1 50 ? 31.872 -9.119 62.397 1.00 18.85 70 PRO B C 1
ATOM 2669 O O . PRO B 1 50 ? 31.192 -8.900 61.397 1.00 16.13 70 PRO B O 1
ATOM 2673 N N . PHE B 1 51 ? 31.426 -8.900 63.629 1.00 15.27 71 PHE B N 1
ATOM 2674 C CA . PHE B 1 51 ? 30.067 -8.429 63.868 1.00 19.95 71 PHE B CA 1
ATOM 2675 C C . PHE B 1 51 ? 29.969 -6.935 64.146 1.00 20.71 71 PHE B C 1
ATOM 2676 O O . PHE B 1 51 ? 28.941 -6.452 64.626 1.00 19.82 71 PHE B O 1
ATOM 2684 N N . ALA B 1 52 ? 31.031 -6.198 63.838 1.00 19.24 72 ALA B N 1
ATOM 2685 C CA . ALA B 1 52 ? 31.014 -4.760 64.062 1.00 20.32 72 ALA B CA 1
ATOM 2686 C C . ALA B 1 52 ? 31.865 -4.009 63.047 1.00 21.60 72 ALA B C 1
ATOM 2687 O O . ALA B 1 52 ? 31.356 -3.545 62.030 1.00 25.39 72 ALA B O 1
ATOM 2689 N N . HIS B 1 53 ? 33.161 -3.909 63.321 1.00 18.03 73 HIS B N 1
ATOM 2690 C CA . HIS B 1 53 ? 34.080 -3.186 62.445 1.00 19.04 73 HIS B CA 1
ATOM 2691 C C . HIS B 1 53 ? 35.421 -3.895 62.299 1.00 20.03 73 HIS B C 1
ATOM 2692 O O . HIS B 1 53 ? 35.872 -4.597 63.206 1.00 21.00 73 HIS B O 1
ATOM 2699 N N . PRO B 1 54 ? 36.081 -3.715 61.146 1.00 26.77 75 PRO B N 1
ATOM 2700 C CA . PRO B 1 54 ? 37.379 -4.347 60.912 1.00 22.77 75 PRO B CA 1
ATOM 2701 C C . PRO B 1 54 ? 38.452 -3.668 61.759 1.00 24.70 75 PRO B C 1
ATOM 2702 O O . PRO B 1 54 ? 38.971 -2.611 61.399 1.00 29.08 75 PRO B O 1
ATOM 2706 N N . VAL B 1 55 ? 38.762 -4.284 62.897 1.00 21.48 76 VAL B N 1
ATOM 2707 C CA . VAL B 1 55 ? 39.756 -3.765 63.827 1.00 23.95 76 VAL B CA 1
ATOM 2708 C C . VAL B 1 55 ? 40.698 -4.888 64.232 1.00 22.71 76 VAL B C 1
ATOM 2709 O O . VAL B 1 55 ? 40.252 -5.969 64.615 1.00 24.90 76 VAL B O 1
ATOM 2713 N N . TRP B 1 56 ? 42.000 -4.632 64.152 1.00 22.21 77 TRP B N 1
ATOM 2714 C CA . TRP B 1 56 ? 42.980 -5.643 64.522 1.00 22.40 77 TRP B CA 1
ATOM 2715 C C . TRP B 1 56 ? 43.400 -5.485 65.978 1.00 24.16 77 TRP B C 1
ATOM 2716 O O . TRP B 1 56 ? 44.201 -4.615 66.313 1.00 25.33 77 TRP B O 1
ATOM 2727 N N . VAL B 1 57 ? 42.851 -6.341 66.835 1.00 21.77 78 VAL B N 1
ATOM 2728 C CA . VAL B 1 57 ? 43.154 -6.322 68.263 1.00 23.44 78 VAL B CA 1
ATOM 2729 C C . VAL B 1 57 ? 44.139 -7.450 68.564 1.00 21.80 78 VAL B C 1
ATOM 2730 O O . VAL B 1 57 ? 43.901 -8.601 68.198 1.00 23.00 78 VAL B O 1
ATOM 2734 N N . ARG B 1 58 ? 45.242 -7.118 69.224 1.00 20.48 79 ARG B N 1
ATOM 2735 C CA . ARG B 1 58 ? 46.255 -8.115 69.547 1.00 22.17 79 ARG B CA 1
ATOM 2736 C C . ARG B 1 58 ? 47.024 -7.787 70.819 1.00 27.42 79 ARG B C 1
ATOM 2737 O O . ARG B 1 58 ? 47.008 -6.653 71.303 1.00 29.67 79 ARG B O 1
ATOM 2745 N N . ALA B 1 59 ? 47.704 -8.798 71.346 1.00 25.94 80 ALA B N 1
ATOM 2746 C CA . ALA B 1 59 ? 48.525 -8.642 72.533 1.00 23.11 80 ALA B CA 1
ATOM 2747 C C . ALA B 1 59 ? 49.943 -8.412 72.025 1.00 28.68 80 ALA B C 1
ATOM 2748 O O . ALA B 1 59 ? 50.311 -8.913 70.963 1.00 30.61 80 ALA B O 1
ATOM 2750 N N . GLY B 1 60 ? 50.735 -7.655 72.775 1.00 26.25 81 GLY B N 1
ATOM 2751 C CA . GLY B 1 60 ? 52.100 -7.393 72.358 1.00 26.75 81 GLY B CA 1
ATOM 2752 C C . GLY B 1 60 ? 52.964 -6.853 73.478 1.00 28.85 81 GLY B C 1
ATOM 2753 O O . GLY B 1 60 ? 52.525 -6.754 74.628 1.00 29.38 81 GLY B O 1
ATOM 2754 N N . SER B 1 61 ? 54.205 -6.518 73.143 1.00 25.36 82 SER B N 1
ATOM 2755 C CA . SER B 1 61 ? 55.140 -5.971 74.119 1.00 29.17 82 SER B CA 1
ATOM 2756 C C . SER B 1 61 ? 55.114 -4.455 73.981 1.00 26.82 82 SER B C 1
ATOM 2757 O O . SER B 1 61 ? 54.425 -3.918 73.114 1.00 26.86 82 SER B O 1
ATOM 2760 N N . TYR B 1 62 ? 55.868 -3.762 74.827 1.00 29.36 83 TYR B N 1
ATOM 2761 C CA . TYR B 1 62 ? 55.906 -2.311 74.747 1.00 29.98 83 TYR B CA 1
ATOM 2762 C C . TYR B 1 62 ? 56.388 -1.880 73.369 1.00 30.77 83 TYR B C 1
ATOM 2763 O O . TYR B 1 62 ? 55.874 -0.923 72.798 1.00 30.79 83 TYR B O 1
ATOM 2772 N N . GLY B 1 63 ? 57.369 -2.601 72.833 1.00 29.10 84 GLY B N 1
ATOM 2773 C CA . GLY B 1 63 ? 57.894 -2.271 71.520 1.00 27.76 84 GLY B CA 1
ATOM 2774 C C . GLY B 1 63 ? 56.828 -2.252 70.439 1.00 31.92 84 GLY B C 1
ATOM 2775 O O . GLY B 1 63 ? 56.951 -1.539 69.445 1.00 33.22 84 GLY B O 1
ATOM 2776 N N . ASP B 1 64 ? 55.774 -3.036 70.635 1.00 29.40 85 ASP B N 1
ATOM 2777 C CA . ASP B 1 64 ? 54.680 -3.109 69.672 1.00 32.08 85 ASP B CA 1
ATOM 2778 C C . ASP B 1 64 ? 53.780 -1.876 69.712 1.00 28.82 85 ASP B C 1
ATOM 2779 O O . ASP B 1 64 ? 52.847 -1.758 68.919 1.00 27.75 85 ASP B O 1
ATOM 2784 N N . LEU B 1 65 ? 54.060 -0.965 70.639 1.00 27.12 86 LEU B N 1
ATOM 2785 C CA . LEU B 1 65 ? 53.280 0.263 70.759 1.00 32.12 86 LEU B CA 1
ATOM 2786 C C . LEU B 1 65 ? 53.811 1.318 69.794 1.00 33.03 86 LEU B C 1
ATOM 2787 O O . LEU B 1 65 ? 53.286 2.431 69.717 1.00 30.29 86 LEU B O 1
ATOM 2792 N N . GLU B 1 66 ? 54.862 0.961 69.063 1.00 34.09 87 GLU B N 1
ATOM 2793 C CA . GLU B 1 66 ? 55.473 1.872 68.102 1.00 32.08 87 GLU B CA 1
ATOM 2794 C C . GLU B 1 66 ? 54.425 2.513 67.198 1.00 25.70 87 GLU B C 1
ATOM 2795 O O . GLU B 1 66 ? 53.610 1.821 66.588 1.00 30.54 87 GLU B O 1
ATOM 2801 N N . GLY B 1 67 ? 54.443 3.839 67.125 1.00 26.27 88 GLY B N 1
ATOM 2802 C CA . GLY B 1 67 ? 53.498 4.544 66.277 1.00 23.05 88 GLY B CA 1
ATOM 2803 C C . GLY B 1 67 ? 52.135 4.824 66.889 1.00 29.59 88 GLY B C 1
ATOM 2804 O O . GLY B 1 67 ? 51.263 5.382 66.226 1.00 32.17 88 GLY B O 1
ATOM 2805 N N . ALA B 1 68 ? 51.942 4.445 68.148 1.00 28.08 89 ALA B N 1
ATOM 2806 C CA . ALA B 1 68 ? 50.662 4.674 68.813 1.00 24.57 89 ALA B CA 1
ATOM 2807 C C . ALA B 1 68 ? 50.449 6.150 69.139 1.00 28.13 89 ALA B C 1
ATOM 2808 O O . ALA B 1 68 ? 51.306 6.789 69.749 1.00 26.55 89 ALA B O 1
ATOM 2810 N N . ARG B 1 69 ? 49.297 6.680 68.733 1.00 23.34 90 ARG B N 1
ATOM 2811 C CA . ARG B 1 69 ? 48.944 8.077 68.988 1.00 33.18 90 ARG B CA 1
ATOM 2812 C C . ARG B 1 69 ? 48.491 8.257 70.436 1.00 32.83 90 ARG B C 1
ATOM 2813 O O . ARG B 1 69 ? 48.652 9.329 71.018 1.00 31.25 90 ARG B O 1
ATOM 2821 N N . ALA B 1 70 ? 47.914 7.206 71.009 1.00 26.46 91 ALA B N 1
ATOM 2822 C CA . ALA B 1 70 ? 47.449 7.260 72.388 1.00 25.88 91 ALA B CA 1
ATOM 2823 C C . ALA B 1 70 ? 47.638 5.919 73.083 1.00 22.97 91 ALA B C 1
ATOM 2824 O O . ALA B 1 70 ? 47.421 4.864 72.488 1.00 22.84 91 ALA B O 1
ATOM 2826 N N . VAL B 1 71 ? 48.060 5.970 74.342 1.00 23.80 92 VAL B N 1
ATOM 2827 C CA . VAL B 1 71 ? 48.264 4.767 75.136 1.00 17.27 92 VAL B CA 1
ATOM 2828 C C . VAL B 1 71 ? 47.518 4.916 76.454 1.00 19.18 92 VAL B C 1
ATOM 2829 O O . VAL B 1 71 ? 47.761 5.851 77.220 1.00 18.52 92 VAL B O 1
ATOM 2833 N N . VAL B 1 72 ? 46.602 3.986 76.701 1.00 18.04 93 VAL B N 1
ATOM 2834 C CA . VAL B 1 72 ? 45.800 3.976 77.914 1.00 17.78 93 VAL B CA 1
ATOM 2835 C C . VAL B 1 72 ? 46.552 3.256 79.021 1.00 16.74 93 VAL B C 1
ATOM 2836 O O . VAL B 1 72 ? 47.075 2.164 78.813 1.00 20.09 93 VAL B O 1
ATOM 2840 N N . LEU B 1 73 ? 46.607 3.873 80.196 1.00 12.10 94 LEU B N 1
ATOM 2841 C CA . LEU B 1 73 ? 47.293 3.270 81.325 1.00 17.88 94 LEU B CA 1
ATOM 2842 C C . LEU B 1 73 ? 46.268 2.766 82.333 1.00 19.65 94 LEU B C 1
ATOM 2843 O O . LEU B 1 73 ? 45.799 3.513 83.195 1.00 19.64 94 LEU B O 1
ATOM 2848 N N . ALA B 1 74 ? 45.912 1.494 82.194 1.00 15.88 95 ALA B N 1
ATOM 2849 C CA . ALA B 1 74 ? 44.959 0.850 83.086 1.00 22.15 95 ALA B CA 1
ATOM 2850 C C . ALA B 1 74 ? 45.710 -0.264 83.800 1.00 26.82 95 ALA B C 1
ATOM 2851 O O . ALA B 1 74 ? 45.192 -1.367 83.985 1.00 28.58 95 ALA B O 1
ATOM 2853 N N . ALA B 1 75 ? 46.946 0.037 84.184 1.00 30.80 96 ALA B N 1
ATOM 2854 C CA . ALA B 1 75 ? 47.800 -0.923 84.869 1.00 27.67 96 ALA B CA 1
ATOM 2855 C C . ALA B 1 75 ? 47.675 -0.772 86.376 1.00 33.65 96 ALA B C 1
ATOM 2856 O O . ALA B 1 75 ? 47.452 0.323 86.888 1.00 34.65 96 ALA B O 1
ATOM 2858 N N . GLY B 1 76 ? 47.825 -1.884 87.082 1.00 40.86 97 GLY B N 1
ATOM 2859 C CA . GLY B 1 76 ? 47.719 -1.859 88.526 1.00 48.84 97 GLY B CA 1
ATOM 2860 C C . GLY B 1 76 ? 47.929 -3.245 89.088 1.00 52.88 97 GLY B C 1
ATOM 2861 O O . GLY B 1 76 ? 48.035 -4.218 88.340 1.00 51.71 97 GLY B O 1
ATOM 2862 N N . VAL B 1 77 ? 47.991 -3.340 90.409 1.00 53.58 98 VAL B N 1
ATOM 2863 C CA . VAL B 1 77 ? 48.192 -4.624 91.056 1.00 56.34 98 VAL B CA 1
ATOM 2864 C C . VAL B 1 77 ? 47.002 -4.946 91.940 1.00 56.23 98 VAL B C 1
ATOM 2865 O O . VAL B 1 77 ? 46.391 -4.049 92.522 1.00 56.97 98 VAL B O 1
ATOM 2869 N N . ALA B 1 78 ? 46.667 -6.227 92.028 1.00 56.73 99 ALA B N 1
ATOM 2870 C CA . ALA B 1 78 ? 45.557 -6.658 92.862 1.00 56.59 99 ALA B CA 1
ATOM 2871 C C . ALA B 1 78 ? 45.949 -6.386 94.309 1.00 57.11 99 ALA B C 1
ATOM 2872 O O . ALA B 1 78 ? 47.046 -6.743 94.737 1.00 50.25 99 ALA B O 1
ATOM 2874 N N . GLN B 1 79 ? 45.058 -5.743 95.054 1.00 58.64 100 GLN B N 1
ATOM 2875 C CA . GLN B 1 79 ? 45.326 -5.425 96.449 1.00 64.41 100 GLN B CA 1
ATOM 2876 C C . GLN B 1 79 ? 45.540 -6.695 97.269 1.00 68.01 100 GLN B C 1
ATOM 2877 O O . GLN B 1 79 ? 44.615 -7.488 97.456 1.00 69.08 100 GLN B O 1
ATOM 2883 N N . ARG B 1 80 ? 46.765 -6.884 97.752 1.00 69.02 101 ARG B N 1
ATOM 2884 C CA . ARG B 1 80 ? 47.108 -8.054 98.555 1.00 70.37 101 ARG B CA 1
ATOM 2885 C C . ARG B 1 80 ? 46.454 -7.958 99.930 1.00 72.25 101 ARG B C 1
ATOM 2886 O O . ARG B 1 80 ? 46.131 -6.866 100.398 1.00 73.47 101 ARG B O 1
ATOM 2894 N N . PRO B 1 81 ? 46.249 -9.105 100.598 1.00 73.92 102 PRO B N 1
ATOM 2895 C CA . PRO B 1 81 ? 45.631 -9.097 101.926 1.00 74.83 102 PRO B CA 1
ATOM 2896 C C . PRO B 1 81 ? 46.547 -8.412 102.938 1.00 74.94 102 PRO B C 1
ATOM 2897 O O . PRO B 1 81 ? 47.771 -8.533 102.856 1.00 75.48 102 PRO B O 1
ATOM 2901 N N . GLY B 1 82 ? 45.954 -7.692 103.884 1.00 75.08 103 GLY B N 1
ATOM 2902 C CA . GLY B 1 82 ? 46.747 -6.996 104.882 1.00 74.54 103 GLY B CA 1
ATOM 2903 C C . GLY B 1 82 ? 47.512 -5.849 104.253 1.00 75.08 103 GLY B C 1
ATOM 2904 O O . GLY B 1 82 ? 48.728 -5.732 104.413 1.00 74.32 103 GLY B O 1
ATOM 2905 N N . GLU B 1 83 ? 46.789 -4.998 103.531 1.00 74.59 104 GLU B N 1
ATOM 2906 C CA . GLU B 1 83 ? 47.383 -3.851 102.858 1.00 71.57 104 GLU B CA 1
ATOM 2907 C C . GLU B 1 83 ? 46.424 -2.663 102.869 1.00 70.53 104 GLU B C 1
ATOM 2908 O O . GLU B 1 83 ? 45.228 -2.814 102.619 1.00 69.67 104 GLU B O 1
ATOM 2914 N N . THR B 1 84 ? 46.958 -1.482 103.168 1.00 69.29 105 THR B N 1
ATOM 2915 C CA . THR B 1 84 ? 46.158 -0.263 103.214 1.00 68.01 105 THR B CA 1
ATOM 2916 C C . THR B 1 84 ? 46.140 0.423 101.852 1.00 68.30 105 THR B C 1
ATOM 2917 O O . THR B 1 84 ? 46.846 0.009 100.932 1.00 67.91 105 THR B O 1
ATOM 2921 N N . ARG B 1 85 ? 45.334 1.474 101.727 1.00 67.24 106 ARG B N 1
ATOM 2922 C CA . ARG B 1 85 ? 45.237 2.201 100.467 1.00 64.51 106 ARG B CA 1
ATOM 2923 C C . ARG B 1 85 ? 46.570 2.870 100.152 1.00 63.18 106 ARG B C 1
ATOM 2924 O O . ARG B 1 85 ? 47.006 2.891 99.002 1.00 65.95 106 ARG B O 1
ATOM 2932 N N . LEU B 1 86 ? 47.213 3.419 101.180 1.00 56.55 107 LEU B N 1
ATOM 2933 C CA . LEU B 1 86 ? 48.497 4.085 101.005 1.00 56.41 107 LEU B CA 1
ATOM 2934 C C . LEU B 1 86 ? 49.571 3.068 100.644 1.00 57.24 107 LEU B C 1
ATOM 2935 O O . LEU B 1 86 ? 50.551 3.396 99.975 1.00 50.95 107 LEU B O 1
ATOM 2940 N N . GLN B 1 87 ? 49.379 1.832 101.094 1.00 61.08 108 GLN B N 1
ATOM 2941 C CA . GLN B 1 87 ? 50.323 0.760 100.808 1.00 61.61 108 GLN B CA 1
ATOM 2942 C C . GLN B 1 87 ? 50.127 0.341 99.356 1.00 57.20 108 GLN B C 1
ATOM 2943 O O . GLN B 1 87 ? 51.089 0.154 98.612 1.00 53.83 108 GLN B O 1
ATOM 2949 N N . LEU B 1 88 ? 48.864 0.200 98.966 1.00 55.29 109 LEU B N 1
ATOM 2950 C CA . LEU B 1 88 ? 48.512 -0.181 97.606 1.00 51.86 109 LEU B CA 1
ATOM 2951 C C . LEU B 1 88 ? 48.886 0.948 96.653 1.00 51.13 109 LEU B C 1
ATOM 2952 O O . LEU B 1 88 ? 49.438 0.714 95.577 1.00 47.40 109 LEU B O 1
ATOM 2957 N N . LEU B 1 89 ? 48.582 2.176 97.064 1.00 50.49 110 LEU B N 1
ATOM 2958 C CA . LEU B 1 89 ? 48.877 3.355 96.260 1.00 49.67 110 LEU B CA 1
ATOM 2959 C C . LEU B 1 89 ? 50.360 3.418 95.923 1.00 51.19 110 LEU B C 1
ATOM 2960 O O . LEU B 1 89 ? 50.739 3.797 94.815 1.00 51.01 110 LEU B O 1
ATOM 2965 N N . ASP B 1 90 ? 51.197 3.042 96.884 1.00 51.05 111 ASP B N 1
ATOM 2966 C CA . ASP B 1 90 ? 52.637 3.064 96.678 1.00 49.94 111 ASP B CA 1
ATOM 2967 C C . ASP B 1 90 ? 53.035 2.021 95.637 1.00 48.97 111 ASP B C 1
ATOM 2968 O O . ASP B 1 90 ? 53.904 2.269 94.801 1.00 43.38 111 ASP B O 1
ATOM 2973 N N . ARG B 1 91 ? 52.391 0.858 95.683 1.00 50.13 112 ARG B N 1
ATOM 2974 C CA . ARG B 1 91 ? 52.683 -0.206 94.729 1.00 51.30 112 ARG B CA 1
ATOM 2975 C C . ARG B 1 91 ? 52.349 0.215 93.302 1.00 52.99 112 ARG B C 1
ATOM 2976 O O . ARG B 1 91 ? 53.194 0.128 92.409 1.00 55.29 112 ARG B O 1
ATOM 2984 N N . ASN B 1 92 ? 51.115 0.664 93.084 1.00 51.14 113 ASN B N 1
ATOM 2985 C CA . ASN B 1 92 ? 50.707 1.095 91.753 1.00 46.25 113 ASN B CA 1
ATOM 2986 C C . ASN B 1 92 ? 51.619 2.214 91.277 1.00 43.03 113 ASN B C 1
ATOM 2987 O O . ASN B 1 92 ? 51.915 2.324 90.087 1.00 40.51 113 ASN B O 1
ATOM 2992 N N . ALA B 1 93 ? 52.068 3.043 92.213 1.00 39.09 114 ALA B N 1
ATOM 2993 C CA . ALA B 1 93 ? 52.969 4.136 91.877 1.00 40.33 114 ALA B CA 1
ATOM 2994 C C . ALA B 1 93 ? 54.270 3.534 91.353 1.00 41.04 114 ALA B C 1
ATOM 2995 O O . ALA B 1 93 ? 54.896 4.076 90.443 1.00 37.31 114 ALA B O 1
ATOM 2997 N N . GLN B 1 94 ? 54.670 2.405 91.935 1.00 43.32 115 GLN B N 1
ATOM 2998 C CA . GLN B 1 94 ? 55.890 1.722 91.519 1.00 44.85 115 GLN B CA 1
ATOM 2999 C C . GLN B 1 94 ? 55.685 1.128 90.132 1.00 43.56 115 GLN B C 1
ATOM 3000 O O . GLN B 1 94 ? 56.575 1.183 89.283 1.00 45.75 115 GLN B O 1
ATOM 3006 N N . VAL B 1 95 ? 54.506 0.556 89.912 1.00 44.88 116 VAL B N 1
ATOM 3007 C CA . VAL B 1 95 ? 54.171 -0.035 88.623 1.00 41.05 116 VAL B CA 1
ATOM 3008 C C . VAL B 1 95 ? 54.301 1.023 87.535 1.00 33.11 116 VAL B C 1
ATOM 3009 O O . VAL B 1 95 ? 54.863 0.767 86.471 1.00 39.13 116 VAL B O 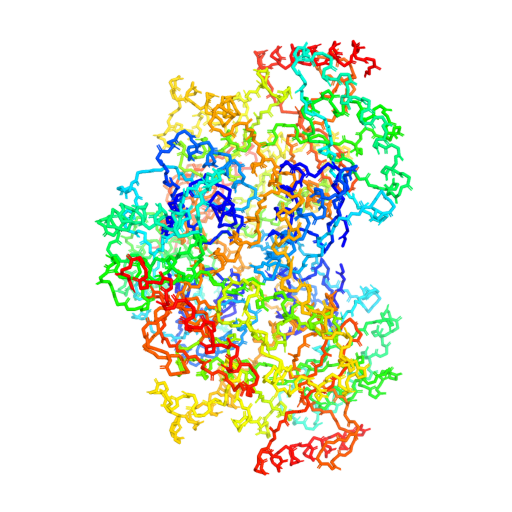1
ATOM 3013 N N . PHE B 1 96 ? 53.776 2.213 87.809 1.00 37.92 117 PHE B N 1
ATOM 3014 C CA . PHE B 1 96 ? 53.845 3.315 86.856 1.00 32.97 117 PHE B CA 1
ATOM 3015 C C . PHE B 1 96 ? 55.292 3.718 86.597 1.00 31.04 117 PHE B C 1
ATOM 3016 O O . PHE B 1 96 ? 55.640 4.121 85.492 1.00 31.04 117 PHE B O 1
ATOM 3024 N N . ALA B 1 97 ? 56.133 3.605 87.621 1.00 35.73 118 ALA B N 1
ATOM 3025 C CA . ALA B 1 97 ? 57.542 3.959 87.484 1.00 39.67 118 ALA B CA 1
ATOM 3026 C C . ALA B 1 97 ? 58.185 3.098 86.402 1.00 42.95 118 ALA B C 1
ATOM 3027 O O . ALA B 1 97 ? 59.133 3.519 85.737 1.00 42.10 118 ALA B O 1
ATOM 3029 N N . GLN B 1 98 ? 57.655 1.892 86.228 1.00 41.31 119 GLN B N 1
ATOM 3030 C CA . GLN B 1 98 ? 58.169 0.966 85.226 1.00 41.31 119 GLN B CA 1
ATOM 3031 C C . GLN B 1 98 ? 57.469 1.180 83.890 1.00 40.29 119 GLN B C 1
ATOM 3032 O O . GLN B 1 98 ? 58.115 1.354 82.857 1.00 34.36 119 GLN B O 1
ATOM 3038 N N . VAL B 1 99 ? 56.140 1.177 83.932 1.00 36.32 120 VAL B N 1
ATOM 3039 C CA . VAL B 1 99 ? 55.309 1.339 82.746 1.00 30.83 120 VAL B CA 1
ATOM 3040 C C . VAL B 1 99 ? 55.541 2.605 81.927 1.00 29.07 120 VAL B C 1
ATOM 3041 O O . VAL B 1 99 ? 55.758 2.533 80.718 1.00 31.07 120 VAL B O 1
ATOM 3045 N N . VAL B 1 100 ? 55.478 3.763 82.574 1.00 32.43 121 VAL B N 1
ATOM 3046 C CA . VAL B 1 100 ? 55.652 5.026 81.866 1.00 32.52 121 VAL B CA 1
ATOM 3047 C C . VAL B 1 100 ? 56.912 5.075 81.000 1.00 37.17 121 VAL B C 1
ATOM 3048 O O . VAL B 1 100 ? 56.850 5.448 79.827 1.00 33.20 121 VAL B O 1
ATOM 3052 N N . PRO B 1 101 ? 58.074 4.707 81.565 1.00 37.01 122 PRO B N 1
ATOM 3053 C CA . PRO B 1 101 ? 59.308 4.734 80.772 1.00 37.33 122 PRO B CA 1
ATOM 3054 C C . PRO B 1 101 ? 59.233 3.776 79.581 1.00 36.78 122 PRO B C 1
ATOM 3055 O O . PRO B 1 101 ? 59.546 4.149 78.450 1.00 31.74 122 PRO B O 1
ATOM 3059 N N . ARG B 1 102 ? 58.812 2.542 79.846 1.00 36.10 123 ARG B N 1
ATOM 3060 C CA . ARG B 1 102 ? 58.694 1.527 78.802 1.00 34.71 123 ARG B CA 1
ATOM 3061 C C . ARG B 1 102 ? 57.828 2.026 77.645 1.00 35.92 123 ARG B C 1
ATOM 3062 O O . ARG B 1 102 ? 58.227 1.955 76.485 1.00 32.34 123 ARG B O 1
ATOM 3070 N N . VAL B 1 103 ? 56.637 2.527 77.966 1.00 32.05 124 VAL B N 1
ATOM 3071 C CA . VAL B 1 103 ? 55.724 3.027 76.944 1.00 26.19 124 VAL B CA 1
ATOM 3072 C C . VAL B 1 103 ? 56.338 4.126 76.085 1.00 27.11 124 VAL B C 1
ATOM 3073 O O . VAL B 1 103 ? 56.249 4.088 74.859 1.00 33.00 124 VAL B O 1
ATOM 3077 N N . LEU B 1 104 ? 56.954 5.110 76.730 1.00 34.03 125 LEU B N 1
ATOM 3078 C CA . LEU B 1 104 ? 57.565 6.216 76.004 1.00 34.91 125 LEU B CA 1
ATOM 3079 C C . LEU B 1 104 ? 58.787 5.772 75.200 1.00 38.47 125 LEU B C 1
ATOM 3080 O O . LEU B 1 104 ? 59.087 6.344 74.153 1.00 26.57 125 LEU B O 1
ATOM 3085 N N . GLU B 1 105 ? 59.487 4.751 75.687 1.00 38.93 126 GLU B N 1
ATOM 3086 C CA . GLU B 1 105 ? 60.654 4.239 74.976 1.00 40.97 126 GLU B CA 1
ATOM 3087 C C . GLU B 1 105 ? 60.227 3.761 73.593 1.00 38.37 126 GLU B C 1
ATOM 3088 O O . GLU B 1 105 ? 60.916 3.995 72.600 1.00 39.03 126 GLU B O 1
ATOM 3094 N N . ALA B 1 106 ? 59.078 3.094 73.538 1.00 38.89 127 ALA B N 1
ATOM 3095 C CA . ALA B 1 106 ? 58.547 2.578 72.284 1.00 34.79 127 ALA B CA 1
ATOM 3096 C C . ALA B 1 106 ? 57.762 3.632 71.509 1.00 32.06 127 ALA B C 1
ATOM 3097 O O . ALA B 1 106 ? 57.860 3.710 70.286 1.00 28.90 127 ALA B O 1
ATOM 3099 N N . ALA B 1 107 ? 56.977 4.436 72.222 1.00 37.34 128 ALA B N 1
ATOM 3100 C CA . ALA B 1 107 ? 56.170 5.476 71.591 1.00 29.28 128 ALA B CA 1
ATOM 3101 C C . ALA B 1 107 ? 56.324 6.798 72.335 1.00 40.65 128 ALA B C 1
ATOM 3102 O O . ALA B 1 107 ? 55.465 7.181 73.128 1.00 37.75 128 ALA B O 1
ATOM 3104 N N . PRO B 1 108 ? 57.425 7.520 72.078 1.00 42.61 129 PRO B N 1
ATOM 3105 C CA . PRO B 1 108 ? 57.686 8.804 72.733 1.00 43.99 129 PRO B CA 1
ATOM 3106 C C . PRO B 1 108 ? 56.741 9.952 72.359 1.00 40.72 129 PRO B C 1
ATOM 3107 O O . PRO B 1 108 ? 56.740 10.985 73.026 1.00 45.05 129 PRO B O 1
ATOM 3111 N N . GLU B 1 109 ? 55.937 9.777 71.311 1.00 41.42 130 GLU B N 1
ATOM 3112 C CA . GLU B 1 109 ? 55.018 10.834 70.883 1.00 40.81 130 GLU B CA 1
ATOM 3113 C C . GLU B 1 109 ? 53.529 10.555 71.102 1.00 40.31 130 GLU B C 1
ATOM 3114 O O . GLU B 1 109 ? 52.665 11.240 70.547 1.00 31.69 130 GLU B O 1
ATOM 3120 N N . ALA B 1 110 ? 53.225 9.559 71.921 1.00 36.48 131 ALA B N 1
ATOM 3121 C CA . ALA B 1 110 ? 51.837 9.222 72.192 1.00 34.10 131 ALA B CA 1
ATOM 3122 C C . ALA B 1 110 ? 51.289 10.053 73.345 1.00 32.69 131 ALA B C 1
ATOM 3123 O O . ALA B 1 110 ? 52.047 10.572 74.166 1.00 28.25 131 ALA B O 1
ATOM 3125 N N . VAL B 1 111 ? 49.969 10.197 73.383 1.00 28.38 132 VAL B N 1
ATOM 3126 C CA . VAL B 1 111 ? 49.315 10.916 74.468 1.00 25.16 132 VAL B CA 1
ATOM 3127 C C . VAL B 1 111 ? 49.028 9.826 75.490 1.00 21.03 132 VAL B C 1
ATOM 3128 O O . VAL B 1 111 ? 48.617 8.722 75.126 1.00 19.75 132 VAL B O 1
ATOM 3132 N N . LEU B 1 112 ? 49.266 10.117 76.762 1.00 20.12 133 LEU B N 1
ATOM 3133 C CA . LEU B 1 112 ? 49.029 9.123 77.798 1.00 23.29 133 LEU B CA 1
ATOM 3134 C C . LEU B 1 112 ? 47.682 9.344 78.480 1.00 22.14 133 LEU B C 1
ATOM 3135 O O . LEU B 1 112 ? 47.429 10.418 79.022 1.00 24.31 133 LEU B O 1
ATOM 3140 N N . LEU B 1 113 ? 46.827 8.323 78.444 1.00 23.77 134 LEU B N 1
ATOM 3141 C CA . LEU B 1 113 ? 45.501 8.386 79.067 1.00 23.26 134 LEU B CA 1
ATOM 3142 C C . LEU B 1 113 ? 45.490 7.519 80.322 1.00 19.31 134 LEU B C 1
ATOM 3143 O O . LEU B 1 113 ? 45.435 6.292 80.233 1.00 21.74 134 LEU B O 1
ATOM 3148 N N . VAL B 1 114 ? 45.530 8.161 81.486 1.00 16.77 135 VAL B N 1
ATOM 3149 C CA . VAL B 1 114 ? 45.543 7.458 82.768 1.00 18.46 135 VAL B CA 1
ATOM 3150 C C . VAL B 1 114 ? 44.140 7.062 83.225 1.00 20.30 135 VAL B C 1
ATOM 3151 O O . VAL B 1 114 ? 43.225 7.883 83.227 1.00 18.21 135 VAL B O 1
ATOM 3155 N N . ALA B 1 115 ? 43.982 5.804 83.628 1.00 17.95 136 ALA B N 1
ATOM 3156 C CA . ALA B 1 115 ? 42.690 5.303 84.082 1.00 20.95 136 ALA B CA 1
ATOM 3157 C C . ALA B 1 115 ? 42.748 4.692 85.480 1.00 27.41 136 ALA B C 1
ATOM 3158 O O . ALA B 1 115 ? 41.740 4.634 86.184 1.00 32.55 136 ALA B O 1
ATOM 3160 N N . THR B 1 116 ? 43.933 4.253 85.884 1.00 22.89 137 THR B N 1
ATOM 3161 C CA . THR B 1 116 ? 44.119 3.623 87.188 1.00 25.87 137 THR B CA 1
ATOM 3162 C C . THR B 1 116 ? 43.746 4.532 88.357 1.00 25.75 137 THR B C 1
ATOM 3163 O O . THR B 1 116 ? 44.160 5.691 88.412 1.00 23.40 137 THR B O 1
ATOM 3167 N N . ASN B 1 117 ? 42.975 3.989 89.296 1.00 30.52 138 ASN B N 1
ATOM 3168 C CA . ASN B 1 117 ? 42.526 4.742 90.466 1.00 31.82 138 ASN B CA 1
ATOM 3169 C C . ASN B 1 117 ? 43.549 4.726 91.599 1.00 32.81 138 ASN B C 1
ATOM 3170 O O . ASN B 1 117 ? 44.260 3.740 91.788 1.00 34.36 138 ASN B O 1
ATOM 3175 N N . PRO B 1 118 ? 43.644 5.830 92.362 1.00 27.01 139 PRO B N 1
ATOM 3176 C CA . PRO B 1 118 ? 42.852 7.056 92.197 1.00 25.42 139 PRO B CA 1
ATOM 3177 C C . PRO B 1 118 ? 43.369 7.812 90.980 1.00 26.78 139 PRO B C 1
ATOM 3178 O O . PRO B 1 118 ? 44.534 8.204 90.936 1.00 24.08 139 PRO B O 1
ATOM 3182 N N . VAL B 1 119 ? 42.497 8.028 90.001 1.00 22.52 140 VAL B N 1
ATOM 3183 C CA . VAL B 1 119 ? 42.896 8.674 88.755 1.00 23.81 140 VAL B CA 1
ATOM 3184 C C . VAL B 1 119 ? 43.634 10.010 88.839 1.00 20.78 140 VAL B C 1
ATOM 3185 O O . VAL B 1 119 ? 44.574 10.241 88.082 1.00 22.75 140 VAL B O 1
ATOM 3189 N N . ASP B 1 120 ? 43.230 10.893 89.745 1.00 20.02 141 ASP B N 1
ATOM 3190 C CA . ASP B 1 120 ? 43.894 12.189 89.835 1.00 20.54 141 ASP B CA 1
ATOM 3191 C C . ASP B 1 120 ? 45.329 12.091 90.345 1.00 19.52 141 ASP B C 1
ATOM 3192 O O . ASP B 1 120 ? 46.234 12.727 89.800 1.00 24.14 141 ASP B O 1
ATOM 3197 N N . VAL B 1 121 ? 45.540 11.294 91.385 1.00 24.06 142 VAL B N 1
ATOM 3198 C CA . VAL B 1 121 ? 46.883 11.121 91.922 1.00 29.40 142 VAL B CA 1
ATOM 3199 C C . VAL B 1 121 ? 47.755 10.426 90.879 1.00 28.98 142 VAL B C 1
ATOM 3200 O O . VAL B 1 121 ? 48.873 10.860 90.606 1.00 27.53 142 VAL B O 1
ATOM 3204 N N . MET B 1 122 ? 47.233 9.353 90.290 1.00 28.41 143 MET B N 1
ATOM 3205 C CA . MET B 1 122 ? 47.981 8.606 89.284 1.00 24.48 143 MET B CA 1
ATOM 3206 C C . MET B 1 122 ? 48.285 9.435 88.037 1.00 27.92 143 MET B C 1
ATOM 3207 O O . MET B 1 122 ? 49.285 9.200 87.363 1.00 24.95 143 MET B O 1
ATOM 3212 N N . THR B 1 123 ? 47.423 10.400 87.727 1.00 25.30 144 THR B N 1
ATOM 3213 C CA . THR B 1 123 ? 47.656 11.259 86.575 1.00 24.50 144 THR B CA 1
ATOM 3214 C C . THR B 1 123 ? 48.857 12.151 86.895 1.00 28.40 144 THR B C 1
ATOM 3215 O O . THR B 1 123 ? 49.674 12.454 86.026 1.00 25.55 144 THR B O 1
ATOM 3219 N N . GLN B 1 124 ? 48.962 12.563 88.155 1.00 30.94 145 GLN B N 1
ATOM 3220 C CA . GLN B 1 124 ? 50.077 13.399 88.586 1.00 31.64 145 GLN B CA 1
ATOM 3221 C C . GLN B 1 124 ? 51.350 12.559 88.552 1.00 25.79 145 GLN B C 1
ATOM 3222 O O . GLN B 1 124 ? 52.411 13.036 88.149 1.00 32.04 145 GLN B O 1
ATOM 3228 N N . VAL B 1 125 ? 51.231 11.306 88.979 1.00 29.69 146 VAL B N 1
ATOM 3229 C CA . VAL B 1 125 ? 52.365 10.387 88.994 1.00 29.89 146 VAL B CA 1
ATOM 3230 C C . VAL B 1 125 ? 52.888 10.186 87.577 1.00 36.87 146 VAL B C 1
ATOM 3231 O O . VAL B 1 125 ? 54.093 10.266 87.333 1.00 35.81 146 VAL B O 1
ATOM 3235 N N . ALA B 1 126 ? 51.976 9.927 86.646 1.00 32.31 147 ALA B N 1
ATOM 3236 C CA . ALA B 1 126 ? 52.347 9.719 85.251 1.00 30.95 147 ALA B CA 1
ATOM 3237 C C . ALA B 1 126 ? 52.987 10.971 84.663 1.00 31.95 147 ALA B C 1
ATOM 3238 O O . ALA B 1 126 ? 53.964 10.885 83.921 1.00 32.11 147 ALA B O 1
ATOM 3240 N N . TYR B 1 127 ? 52.437 12.134 85.001 1.00 32.35 148 TYR B N 1
ATOM 3241 C CA . TYR B 1 127 ? 52.960 13.400 84.499 1.00 31.77 148 TYR B CA 1
ATOM 3242 C C . TYR B 1 127 ? 54.406 13.656 84.924 1.00 28.68 148 TYR B C 1
ATOM 3243 O O . TYR B 1 127 ? 55.246 14.011 84.097 1.00 38.38 148 TYR B O 1
ATOM 3252 N N . ARG B 1 128 ? 54.688 13.491 86.213 1.00 31.45 149 ARG B N 1
ATOM 3253 C CA . ARG B 1 128 ? 56.036 13.712 86.734 1.00 41.09 149 ARG B CA 1
ATOM 3254 C C . ARG B 1 128 ? 57.052 12.773 86.086 1.00 43.01 149 ARG B C 1
ATOM 3255 O O . ARG B 1 128 ? 58.169 13.179 85.764 1.00 38.89 149 ARG B O 1
ATOM 3263 N N . LEU B 1 129 ? 56.657 11.517 85.900 1.00 41.97 150 LEU B N 1
ATOM 3264 C CA . LEU B 1 129 ? 57.533 10.507 85.312 1.00 41.17 150 LEU B CA 1
ATOM 3265 C C . LEU B 1 129 ? 57.705 10.638 83.800 1.00 41.38 150 LEU B C 1
ATOM 3266 O O . LEU B 1 129 ? 58.754 10.290 83.260 1.00 38.99 150 LEU B O 1
ATOM 3271 N N . SER B 1 130 ? 56.679 11.142 83.121 1.00 36.81 151 SER B N 1
ATOM 3272 C CA . SER B 1 130 ? 56.718 11.284 81.670 1.00 42.47 151 SER B CA 1
ATOM 3273 C C . SER B 1 130 ? 57.745 12.290 81.170 1.00 44.84 151 SER B C 1
ATOM 3274 O O . SER B 1 130 ? 58.293 12.132 80.079 1.00 48.26 151 SER B O 1
ATOM 3277 N N . ALA B 1 131 ? 57.995 13.328 81.962 1.00 45.37 152 ALA B N 1
ATOM 3278 C CA . ALA B 1 131 ? 58.935 14.375 81.577 1.00 47.04 152 ALA B CA 1
ATOM 3279 C C . ALA B 1 131 ? 58.411 15.041 80.309 1.00 43.98 152 ALA B C 1
ATOM 3280 O O . ALA B 1 131 ? 59.165 15.662 79.560 1.00 47.30 152 ALA B O 1
ATOM 3282 N N . LEU B 1 132 ? 57.108 14.898 80.081 1.00 42.58 153 LEU B N 1
ATOM 3283 C CA . LEU B 1 132 ? 56.439 15.470 78.914 1.00 35.26 153 LEU B CA 1
ATOM 3284 C C . LEU B 1 132 ? 55.688 16.738 79.304 1.00 36.15 153 LEU B C 1
ATOM 3285 O O . LEU B 1 132 ? 55.514 17.029 80.489 1.00 37.11 153 LEU B O 1
ATOM 3290 N N . PRO B 1 133 ? 55.240 17.516 78.306 1.00 31.42 154 PRO B N 1
ATOM 3291 C CA . PRO B 1 133 ? 54.494 18.744 78.594 1.00 35.63 154 PRO B CA 1
ATOM 3292 C C . PRO B 1 133 ? 53.221 18.353 79.354 1.00 37.05 154 PRO B C 1
ATOM 3293 O O . PRO B 1 133 ? 52.713 17.242 79.191 1.00 29.57 154 PRO B O 1
ATOM 3297 N N . PRO B 1 134 ? 52.689 19.259 80.188 1.00 39.43 155 PRO B N 1
ATOM 3298 C CA . PRO B 1 134 ? 51.477 18.991 80.971 1.00 38.84 155 PRO B CA 1
ATOM 3299 C C . PRO B 1 134 ? 50.295 18.400 80.198 1.00 32.97 155 PRO B C 1
ATOM 3300 O O . PRO B 1 134 ? 49.673 17.438 80.648 1.00 34.81 155 PRO B O 1
ATOM 3304 N N . GLY B 1 135 ? 49.996 18.972 79.036 1.00 33.05 156 GLY B N 1
ATOM 3305 C CA . GLY B 1 135 ? 48.870 18.507 78.240 1.00 27.83 156 GLY B CA 1
ATOM 3306 C C . GLY B 1 135 ? 48.944 17.113 77.643 1.00 28.69 156 GLY B C 1
ATOM 3307 O O . GLY B 1 135 ? 47.924 16.569 77.214 1.00 23.65 156 GLY B O 1
ATOM 3308 N N . ARG B 1 136 ? 50.136 16.526 77.616 1.00 25.49 157 ARG B N 1
ATOM 3309 C CA . ARG B 1 136 ? 50.312 15.192 77.046 1.00 24.49 157 ARG B CA 1
ATOM 3310 C C . ARG B 1 136 ? 49.847 14.053 77.949 1.00 22.46 157 ARG B C 1
ATOM 3311 O O . ARG B 1 136 ? 49.733 12.913 77.501 1.00 22.15 157 ARG B O 1
ATOM 3319 N N . VAL B 1 137 ? 49.586 14.355 79.218 1.00 21.01 158 VAL B N 1
ATOM 3320 C CA . VAL B 1 137 ? 49.130 13.338 80.159 1.00 22.84 158 VAL B CA 1
ATOM 3321 C C . VAL B 1 137 ? 47.732 13.704 80.645 1.00 26.43 158 VAL B C 1
ATOM 3322 O O . VAL B 1 137 ? 47.546 14.691 81.356 1.00 28.92 158 VAL B O 1
ATOM 3326 N N . VAL B 1 138 ? 46.756 12.891 80.254 1.00 22.75 159 VAL B N 1
ATOM 3327 C CA . VAL B 1 138 ? 45.360 13.132 80.597 1.00 23.00 159 VAL B CA 1
ATOM 3328 C C . VAL B 1 138 ? 44.727 11.975 81.362 1.00 22.59 159 VAL B C 1
ATOM 3329 O O . VAL B 1 138 ? 44.891 10.818 80.991 1.00 19.02 159 VAL B O 1
ATOM 3333 N N . GLY B 1 139 ? 44.001 12.296 82.429 1.00 21.27 160 GLY B N 1
ATOM 3334 C CA . GLY B 1 139 ? 43.330 11.265 83.203 1.00 20.50 160 GLY B CA 1
ATOM 3335 C C . GLY B 1 139 ? 41.841 11.284 82.899 1.00 17.11 160 GLY B C 1
ATOM 3336 O O . GLY B 1 139 ? 41.273 12.353 82.674 1.00 18.68 160 GLY B O 1
ATOM 3337 N N . SER B 1 140 ? 41.201 10.116 82.886 1.00 16.90 161 SER B N 1
ATOM 3338 C CA . SER B 1 140 ? 39.769 10.045 82.600 1.00 17.93 161 SER B CA 1
ATOM 3339 C C . SER B 1 140 ? 38.983 10.976 83.523 1.00 17.11 161 SER B C 1
ATOM 3340 O O . SER B 1 140 ? 37.967 11.549 83.130 1.00 16.85 161 SER B O 1
ATOM 3343 N N . GLY B 1 141 ? 39.466 11.128 84.750 1.00 16.42 162 GLY B N 1
ATOM 3344 C CA . GLY B 1 141 ? 38.817 12.014 85.697 1.00 13.37 162 GLY B CA 1
ATOM 3345 C C . GLY B 1 141 ? 37.334 11.786 85.921 1.00 14.52 162 GLY B C 1
ATOM 3346 O O . GLY B 1 141 ? 36.893 10.660 86.149 1.00 14.99 162 GLY B O 1
ATOM 3347 N N . THR B 1 142 ? 36.565 12.870 85.843 1.00 18.24 163 THR B N 1
ATOM 3348 C CA . THR B 1 142 ? 35.123 12.828 86.071 1.00 16.53 163 THR B CA 1
ATOM 3349 C C . THR B 1 142 ? 34.267 12.715 84.813 1.00 17.88 163 THR B C 1
ATOM 3350 O O . THR B 1 142 ? 33.079 13.043 84.854 1.00 15.54 163 THR B O 1
ATOM 3354 N N . ILE B 1 143 ? 34.835 12.245 83.704 1.00 14.64 164 ILE B N 1
ATOM 3355 C CA . ILE B 1 143 ? 34.045 12.150 82.476 1.00 15.67 164 ILE B CA 1
ATOM 3356 C C . ILE B 1 143 ? 32.747 11.365 82.620 1.00 15.43 164 ILE B C 1
ATOM 3357 O O . ILE B 1 143 ? 31.727 11.764 82.066 1.00 14.24 164 ILE B O 1
ATOM 3362 N N . LEU B 1 144 ? 32.776 10.253 83.351 1.00 14.74 165 LEU B N 1
ATOM 3363 C CA . LEU B 1 144 ? 31.562 9.452 83.531 1.00 12.92 165 LEU B CA 1
ATOM 3364 C C . LEU B 1 144 ? 30.533 10.156 84.414 1.00 17.48 165 LEU B C 1
ATOM 3365 O O . LEU B 1 144 ? 29.331 10.092 84.149 1.00 16.09 165 LEU B O 1
ATOM 3370 N N . ASP B 1 145 ? 31.007 10.811 85.471 1.00 14.94 166 ASP B N 1
ATOM 3371 C CA . ASP B 1 145 ? 30.122 11.513 86.398 1.00 14.40 166 ASP B CA 1
ATOM 3372 C C . ASP B 1 145 ? 29.460 12.702 85.714 1.00 10.58 166 ASP B C 1
ATOM 3373 O O . ASP B 1 145 ? 28.283 12.977 85.939 1.00 14.25 166 ASP B O 1
ATOM 3378 N N . THR B 1 146 ? 30.219 13.413 84.886 1.00 11.47 167 THR B N 1
ATOM 3379 C CA . THR B 1 146 ? 29.675 14.550 84.153 1.00 15.04 167 THR B CA 1
ATOM 3380 C C . THR B 1 146 ? 28.575 14.068 83.202 1.00 13.32 167 THR B C 1
ATOM 3381 O O . THR B 1 146 ? 27.503 14.668 83.110 1.00 12.30 167 THR B O 1
ATOM 3385 N N . ALA B 1 147 ? 28.843 12.971 82.502 1.00 15.81 168 ALA B N 1
ATOM 3386 C CA . ALA B 1 147 ? 27.875 12.425 81.555 1.00 12.78 168 ALA B CA 1
ATOM 3387 C C . ALA B 1 147 ? 26.613 11.932 82.254 1.00 12.16 168 ALA B C 1
ATOM 3388 O O . ALA B 1 147 ? 25.511 12.103 81.741 1.00 13.21 168 ALA B O 1
ATOM 3390 N N . ARG B 1 148 ? 26.774 11.328 83.428 1.00 11.52 169 ARG B N 1
ATOM 3391 C CA . ARG B 1 148 ? 25.634 10.820 84.188 1.00 13.81 169 ARG B CA 1
ATOM 3392 C C . ARG B 1 148 ? 24.828 11.985 84.755 1.00 12.01 169 ARG B C 1
ATOM 3393 O O . ARG B 1 148 ? 23.598 11.929 84.816 1.00 11.99 169 ARG B O 1
ATOM 3401 N N . PHE B 1 149 ? 25.528 13.044 85.160 1.00 11.90 170 PHE B N 1
ATOM 3402 C CA . PHE B 1 149 ? 24.878 14.239 85.696 1.00 13.50 170 PHE B CA 1
ATOM 3403 C C . PHE B 1 149 ? 23.956 14.798 84.605 1.00 14.56 170 PHE B C 1
ATOM 3404 O O . PHE B 1 149 ? 22.790 15.110 84.858 1.00 13.13 170 PHE B O 1
ATOM 3412 N N . ARG B 1 150 ? 24.478 14.908 83.387 1.00 12.97 171 ARG B N 1
ATOM 3413 C CA . ARG B 1 150 ? 23.692 15.416 82.262 1.00 16.36 171 ARG B CA 1
ATOM 3414 C C . ARG B 1 150 ? 22.519 14.501 81.928 1.00 13.45 171 ARG B C 1
ATOM 3415 O O . ARG B 1 150 ? 21.430 14.974 81.593 1.00 13.67 171 ARG B O 1
ATOM 3423 N N . ALA B 1 151 ? 22.745 13.193 82.015 1.00 15.73 172 ALA B N 1
ATOM 3424 C CA . ALA B 1 151 ? 21.699 12.220 81.717 1.00 15.68 172 ALA B CA 1
ATOM 3425 C C . ALA B 1 151 ? 20.540 12.329 82.709 1.00 17.37 172 ALA B C 1
ATOM 3426 O O . ALA B 1 151 ? 19.378 12.306 82.316 1.00 14.99 172 ALA B O 1
ATOM 3428 N N . LEU B 1 152 ? 20.854 12.440 83.997 1.00 12.17 173 LEU B N 1
ATOM 3429 C CA . LEU B 1 152 ? 19.806 12.554 85.008 1.00 11.47 173 LEU B CA 1
ATOM 3430 C C . LEU B 1 152 ? 19.074 13.889 84.889 1.00 14.99 173 LEU B C 1
ATOM 3431 O O . LEU B 1 152 ? 17.874 13.971 85.143 1.00 15.93 173 LEU B O 1
ATOM 3436 N N . LEU B 1 153 ? 19.790 14.940 84.505 1.00 13.28 174 LEU B N 1
ATOM 3437 C CA . LEU B 1 153 ? 19.150 16.241 84.352 1.00 13.69 174 LEU B CA 1
ATOM 3438 C C . LEU B 1 153 ? 18.226 16.201 83.135 1.00 17.40 174 LEU B C 1
ATOM 3439 O O . LEU B 1 153 ? 17.125 16.754 83.161 1.00 16.08 174 LEU B O 1
ATOM 3444 N N . ALA B 1 154 ? 18.681 15.535 82.076 1.00 17.73 175 ALA B N 1
ATOM 3445 C CA . ALA B 1 154 ? 17.904 15.414 80.842 1.00 18.65 175 ALA B CA 1
ATOM 3446 C C . ALA B 1 154 ? 16.595 14.673 81.095 1.00 17.48 175 ALA B C 1
ATOM 3447 O O . ALA B 1 154 ? 15.544 15.055 80.576 1.00 18.48 175 ALA B O 1
ATOM 3449 N N . GLU B 1 155 ? 16.664 13.613 81.893 1.00 14.13 176 GLU B N 1
ATOM 3450 C CA . GLU B 1 155 ? 15.479 12.823 82.228 1.00 15.25 176 GLU B CA 1
ATOM 3451 C C . GLU B 1 155 ? 14.482 13.658 83.018 1.00 21.79 176 GLU B C 1
ATOM 3452 O O . GLU B 1 155 ? 13.277 13.606 82.778 1.00 20.53 176 GLU B O 1
ATOM 3458 N N . HIS B 1 156 ? 14.989 14.418 83.980 1.00 15.04 177 HIS B N 1
ATOM 3459 C CA . HIS B 1 156 ? 14.130 15.254 84.809 1.00 14.42 177 HIS B CA 1
ATOM 3460 C C . HIS B 1 156 ? 13.468 16.374 84.013 1.00 15.12 177 HIS B C 1
ATOM 3461 O O . HIS B 1 156 ? 12.288 16.668 84.199 1.00 19.69 177 HIS B O 1
ATOM 3468 N N . LEU B 1 157 ? 14.243 17.000 83.133 1.00 14.82 178 LEU B N 1
ATOM 3469 C CA . LEU B 1 157 ? 13.763 18.120 82.335 1.00 14.64 178 LEU B CA 1
ATOM 3470 C C . LEU B 1 157 ? 13.043 17.755 81.039 1.00 22.40 178 LEU B C 1
ATOM 3471 O O . LEU B 1 157 ? 12.452 18.625 80.395 1.00 20.42 178 LEU B O 1
ATOM 3476 N N . ARG B 1 158 ? 13.089 16.480 80.667 1.00 17.62 179 ARG B N 1
ATOM 3477 C CA . ARG B 1 158 ? 12.481 16.006 79.423 1.00 21.54 179 ARG B CA 1
ATOM 3478 C C . ARG B 1 158 ? 13.112 16.734 78.238 1.00 20.10 179 ARG B C 1
ATOM 3479 O O . ARG B 1 158 ? 12.420 17.373 77.444 1.00 18.43 179 ARG B O 1
ATOM 3487 N N . VAL B 1 159 ? 14.435 16.643 78.137 1.00 17.81 180 VAL B N 1
ATOM 3488 C CA . VAL B 1 159 ? 15.179 17.270 77.049 1.00 14.43 180 VAL B CA 1
ATOM 3489 C C . VAL B 1 159 ? 16.323 16.326 76.677 1.00 15.97 180 VAL B C 1
ATOM 3490 O O . VAL B 1 159 ? 16.684 15.442 77.457 1.00 19.06 180 VAL B O 1
ATOM 3494 N N . ALA B 1 160 ? 16.879 16.498 75.485 1.00 14.23 181 ALA B N 1
ATOM 3495 C CA . ALA B 1 160 ? 17.972 15.643 75.028 1.00 18.60 181 ALA B CA 1
ATOM 3496 C C . ALA B 1 160 ? 19.254 15.894 75.819 1.00 16.30 181 ALA B C 1
ATOM 3497 O O . ALA B 1 160 ? 19.621 17.039 76.067 1.00 15.94 181 ALA B O 1
ATOM 3499 N N . PRO B 1 161 ? 19.953 14.821 76.221 1.00 18.77 182 PRO B N 1
ATOM 3500 C CA . PRO B 1 161 ? 21.201 14.973 76.983 1.00 17.71 182 PRO B CA 1
ATOM 3501 C C . PRO B 1 161 ? 22.177 15.900 76.264 1.00 22.68 182 PRO B C 1
ATOM 3502 O O . PRO B 1 161 ? 22.940 16.636 76.894 1.00 17.15 182 PRO B O 1
ATOM 3506 N N . GLN B 1 162 ? 22.146 15.858 74.936 1.00 18.21 183 GLN B N 1
ATOM 3507 C CA . GLN B 1 162 ? 23.028 16.688 74.129 1.00 22.18 183 GLN B CA 1
ATOM 3508 C C . GLN B 1 162 ? 22.793 18.179 74.351 1.00 19.46 183 GLN B C 1
ATOM 3509 O O . GLN B 1 162 ? 23.679 18.990 74.090 1.00 19.36 183 GLN B O 1
ATOM 3515 N N . SER B 1 163 ? 21.606 18.543 74.833 1.00 17.93 184 SER B N 1
ATOM 3516 C CA . SER B 1 163 ? 21.298 19.951 75.073 1.00 19.86 184 SER B CA 1
ATOM 3517 C C . SER B 1 163 ? 21.597 20.402 76.498 1.00 24.50 184 SER B C 1
ATOM 3518 O O . SER B 1 163 ? 21.437 21.575 76.830 1.00 20.67 184 SER B O 1
ATOM 3521 N N . VAL B 1 164 ? 22.036 19.473 77.338 1.00 18.27 185 VAL B N 1
ATOM 3522 C CA . VAL B 1 164 ? 22.343 19.814 78.716 1.00 16.01 185 VAL B CA 1
ATOM 3523 C C . VAL B 1 164 ? 23.829 20.068 78.892 1.00 20.01 185 VAL B C 1
ATOM 3524 O O . VAL B 1 164 ? 24.657 19.194 78.634 1.00 19.74 185 VAL B O 1
ATOM 3528 N N . HIS B 1 165 ? 24.158 21.284 79.314 1.00 18.46 186 HIS B N 1
ATOM 3529 C CA . HIS B 1 165 ? 25.538 21.672 79.554 1.00 18.81 186 HIS B CA 1
ATOM 3530 C C . HIS B 1 165 ? 25.745 21.709 81.068 1.00 22.77 186 HIS B C 1
ATOM 3531 O O . HIS B 1 165 ? 25.339 22.662 81.734 1.00 24.33 186 HIS B O 1
ATOM 3538 N N . ALA B 1 166 ? 26.367 20.669 81.611 1.00 16.44 187 ALA B N 1
ATOM 3539 C CA . ALA B 1 166 ? 26.598 20.593 83.050 1.00 13.54 187 ALA B CA 1
ATOM 3540 C C . ALA B 1 166 ? 27.892 19.839 83.322 1.00 18.65 187 ALA B C 1
ATOM 3541 O O . ALA B 1 166 ? 28.247 18.920 82.584 1.00 17.16 187 ALA B O 1
ATOM 3543 N N . TYR B 1 167 ? 28.590 20.220 84.387 1.00 14.73 188 TYR B N 1
ATOM 3544 C CA . TYR B 1 167 ? 29.857 19.584 84.712 1.00 13.01 188 TYR B CA 1
ATOM 3545 C C . TYR B 1 167 ? 29.976 19.068 86.132 1.00 17.75 188 TYR B C 1
ATOM 3546 O O . TYR B 1 167 ? 29.304 19.536 87.053 1.00 15.96 188 TYR B O 1
ATOM 3555 N N . VAL B 1 168 ? 30.862 18.093 86.281 1.00 17.50 189 VAL B N 1
ATOM 3556 C CA . VAL B 1 168 ? 31.229 17.537 87.572 1.00 19.27 189 VAL B CA 1
ATOM 3557 C C . VAL B 1 168 ? 32.735 17.772 87.501 1.00 18.20 189 VAL B C 1
ATOM 3558 O O . VAL B 1 168 ? 33.402 17.265 86.596 1.00 17.06 189 VAL B O 1
ATOM 3562 N N . LEU B 1 169 ? 33.264 18.560 88.431 1.00 18.86 190 LEU B N 1
ATOM 3563 C CA . LEU B 1 169 ? 34.684 18.892 88.422 1.00 16.19 190 LEU B CA 1
ATOM 3564 C C . LEU B 1 169 ? 35.428 18.459 89.676 1.00 18.08 190 LEU B C 1
ATOM 3565 O O . LEU B 1 169 ? 34.839 17.931 90.615 1.00 16.37 190 LEU B O 1
ATOM 3570 N N . GLY B 1 170 ? 36.737 18.692 89.673 1.00 17.99 191 GLY B N 1
ATOM 3571 C CA . GLY B 1 170 ? 37.548 18.362 90.825 1.00 18.87 191 GLY B CA 1
ATOM 3572 C C . GLY B 1 170 ? 38.090 16.953 90.902 1.00 21.37 191 GLY B C 1
ATOM 3573 O O . GLY B 1 170 ? 38.487 16.355 89.898 1.00 18.10 191 GLY B O 1
ATOM 3574 N N . GLU B 1 171 ? 38.111 16.427 92.119 1.00 13.03 192 GLU B N 1
ATOM 3575 C CA . GLU B 1 171 ? 38.614 15.087 92.365 1.00 26.95 192 GLU B CA 1
ATOM 3576 C C . GLU B 1 171 ? 37.548 14.043 92.078 1.00 22.85 192 GLU B C 1
ATOM 3577 O O . GLU B 1 171 ? 36.426 14.133 92.581 1.00 23.85 192 GLU B O 1
ATOM 3583 N N . HIS B 1 172 ? 37.897 13.059 91.256 1.00 19.33 193 HIS B N 1
ATOM 3584 C CA . HIS B 1 172 ? 36.972 11.983 90.923 1.00 22.88 193 HIS B CA 1
ATOM 3585 C C . HIS B 1 172 ? 36.761 11.159 92.187 1.00 26.23 193 HIS B C 1
ATOM 3586 O O . HIS B 1 172 ? 37.691 10.537 92.696 1.00 31.16 193 HIS B O 1
ATOM 3593 N N . GLY B 1 173 ? 35.534 11.159 92.691 1.00 22.61 194 GLY B N 1
ATOM 3594 C CA . GLY B 1 173 ? 35.244 10.422 93.905 1.00 20.67 194 GLY B CA 1
ATOM 3595 C C . GLY B 1 173 ? 34.222 11.155 94.752 1.00 24.39 194 GLY B C 1
ATOM 3596 O O . GLY B 1 173 ? 33.510 12.027 94.258 1.00 18.37 194 GLY B O 1
ATOM 3597 N N . ASP B 1 174 ? 34.171 10.822 96.037 1.00 20.63 195 ASP B N 1
ATOM 3598 C CA . ASP B 1 174 ? 33.201 11.417 96.950 1.00 21.81 195 ASP B CA 1
ATOM 3599 C C . ASP B 1 174 ? 33.245 12.932 97.132 1.00 20.71 195 ASP B C 1
ATOM 3600 O O . ASP B 1 174 ? 32.274 13.524 97.595 1.00 19.86 195 ASP B O 1
ATOM 3605 N N . SER B 1 175 ? 34.355 13.562 96.767 1.00 20.50 196 SER B N 1
ATOM 3606 C CA . SER B 1 175 ? 34.478 15.008 96.919 1.00 23.96 196 SER B CA 1
ATOM 3607 C C . SER B 1 175 ? 34.302 15.778 95.612 1.00 20.35 196 SER B C 1
ATOM 3608 O O . SER B 1 175 ? 34.539 16.984 95.569 1.00 20.17 196 SER B O 1
ATOM 3611 N N . GLU B 1 176 ? 33.893 15.092 94.547 1.00 18.99 197 GLU B N 1
ATOM 3612 C CA . GLU B 1 176 ? 33.700 15.770 93.269 1.00 14.67 197 GLU B CA 1
ATOM 3613 C C . GLU B 1 176 ? 32.641 16.852 93.407 1.00 14.57 197 GLU B C 1
ATOM 3614 O O . GLU B 1 176 ? 31.730 16.745 94.230 1.00 16.92 197 GLU B O 1
ATOM 3620 N N . VAL B 1 177 ? 32.760 17.896 92.598 1.00 16.46 198 VAL B N 1
ATOM 3621 C CA . VAL B 1 177 ? 31.826 19.009 92.668 1.00 14.39 198 VAL B CA 1
ATOM 3622 C C . VAL B 1 177 ? 30.828 19.070 91.516 1.00 15.68 198 VAL B C 1
ATOM 3623 O O . VAL B 1 177 ? 31.219 19.177 90.350 1.00 15.90 198 VAL B O 1
ATOM 3627 N N . LEU B 1 178 ? 29.543 18.996 91.849 1.00 16.51 199 LEU B N 1
ATOM 3628 C CA . LEU B 1 178 ? 28.496 19.109 90.839 1.00 15.58 199 LEU B CA 1
ATOM 3629 C C . LEU B 1 178 ? 28.249 20.602 90.672 1.00 20.05 199 LEU B C 1
ATOM 3630 O O . LEU B 1 178 ? 27.847 21.283 91.621 1.00 17.56 199 LEU B O 1
ATOM 3635 N N . VAL B 1 179 ? 28.503 21.114 89.472 1.00 12.89 200 VAL B N 1
ATOM 3636 C CA . VAL B 1 179 ? 28.330 22.535 89.210 1.00 15.59 200 VAL B CA 1
ATOM 3637 C C . VAL B 1 179 ? 26.924 22.898 88.743 1.00 17.21 200 VAL B C 1
ATOM 3638 O O . VAL B 1 179 ? 26.640 22.957 87.550 1.00 19.34 200 VAL B O 1
ATOM 3642 N N . TRP B 1 180 ? 26.048 23.145 89.711 1.00 16.36 201 TRP B N 1
ATOM 3643 C CA . TRP B 1 180 ? 24.667 23.518 89.444 1.00 16.76 201 TRP B CA 1
ATOM 3644 C C . TRP B 1 180 ? 24.527 24.968 88.961 1.00 19.22 201 TRP B C 1
ATOM 3645 O O . TRP B 1 180 ? 23.790 25.254 88.017 1.00 15.17 201 TRP B O 1
ATOM 3656 N N . SER B 1 181 ? 25.244 25.875 89.620 1.00 20.29 202 SER B N 1
ATOM 3657 C CA . SER B 1 181 ? 25.168 27.307 89.329 1.00 19.08 202 SER B CA 1
ATOM 3658 C C . SER B 1 181 ? 25.264 27.759 87.879 1.00 17.60 202 SER B C 1
ATOM 3659 O O . SER B 1 181 ? 24.426 28.534 87.417 1.00 17.05 202 SER B O 1
ATOM 3662 N N . SER B 1 182 ? 26.281 27.289 87.164 1.00 17.84 203 SER B N 1
ATOM 3663 C CA . SER B 1 182 ? 26.482 27.705 85.783 1.00 16.42 203 SER B CA 1
ATOM 3664 C C . SER B 1 182 ? 26.087 26.676 84.728 1.00 19.90 203 SER B C 1
ATOM 3665 O O . SER B 1 182 ? 26.454 26.813 83.560 1.00 20.78 203 SER B O 1
ATOM 3668 N N . ALA B 1 183 ? 25.343 25.652 85.133 1.00 19.08 204 ALA B N 1
ATOM 3669 C CA . ALA B 1 183 ? 24.884 24.648 84.180 1.00 19.59 204 ALA B CA 1
ATOM 3670 C C . ALA B 1 183 ? 23.879 25.340 83.261 1.00 21.20 204 ALA B C 1
ATOM 3671 O O . ALA B 1 183 ? 23.208 26.291 83.664 1.00 18.60 204 ALA B O 1
ATOM 3673 N N . GLN B 1 184 ? 23.769 24.864 82.027 1.00 20.60 205 GLN B N 1
ATOM 3674 C CA . GLN B 1 184 ? 22.849 25.474 81.076 1.00 19.17 205 GLN B CA 1
ATOM 3675 C C . GLN B 1 184 ? 22.151 24.440 80.206 1.00 20.94 205 GLN B C 1
ATOM 3676 O O . GLN B 1 184 ? 22.636 23.322 80.041 1.00 22.46 205 GLN B O 1
ATOM 3682 N N . VAL B 1 185 ? 21.007 24.834 79.658 1.00 20.43 206 VAL B N 1
ATOM 3683 C CA . VAL B 1 185 ? 20.236 23.992 78.752 1.00 18.91 206 VAL B CA 1
ATOM 3684 C C . VAL B 1 185 ? 19.878 24.911 77.592 1.00 22.31 206 VAL B C 1
ATOM 3685 O O . VAL B 1 185 ? 19.139 25.880 77.764 1.00 26.34 206 VAL B O 1
ATOM 3689 N N . GLY B 1 186 ? 20.415 24.618 76.414 1.00 28.80 207 GLY B N 1
ATOM 3690 C CA . GLY B 1 186 ? 20.138 25.463 75.269 1.00 31.56 207 GLY B CA 1
ATOM 3691 C C . GLY B 1 186 ? 20.671 26.865 75.504 1.00 37.28 207 GLY B C 1
ATOM 3692 O O . GLY B 1 186 ? 20.123 27.841 74.998 1.00 37.74 207 GLY B O 1
ATOM 3693 N N . GLY B 1 187 ? 21.739 26.969 76.289 1.00 42.64 208 GLY B N 1
ATOM 3694 C CA . GLY B 1 187 ? 22.332 28.268 76.558 1.00 39.76 208 GLY B CA 1
ATOM 3695 C C . GLY B 1 187 ? 21.757 29.051 77.724 1.00 42.15 208 GLY B C 1
ATOM 3696 O O . GLY B 1 187 ? 22.384 30.000 78.195 1.00 49.03 208 GLY B O 1
ATOM 3697 N N . VAL B 1 188 ? 20.571 28.674 78.193 1.00 35.17 209 VAL B N 1
ATOM 3698 C CA . VAL B 1 188 ? 19.951 29.374 79.315 1.00 35.99 209 VAL B CA 1
ATOM 3699 C C . VAL B 1 188 ? 20.285 28.676 80.631 1.00 33.33 209 VAL B C 1
ATOM 3700 O O . VAL B 1 188 ? 20.522 27.468 80.659 1.00 34.50 209 VAL B O 1
ATOM 3704 N N . PRO B 1 189 ? 20.313 29.433 81.741 1.00 30.31 210 PRO B N 1
ATOM 3705 C CA . PRO B 1 189 ? 20.624 28.846 83.049 1.00 24.85 210 PRO B CA 1
ATOM 3706 C C . PRO B 1 189 ? 19.735 27.642 83.347 1.00 26.64 210 PRO B C 1
ATOM 3707 O O . PRO B 1 189 ? 18.529 27.670 83.093 1.00 27.69 210 PRO B O 1
ATOM 3711 N N . LEU B 1 190 ? 20.342 26.593 83.891 1.00 23.87 211 LEU B N 1
ATOM 3712 C CA . LEU B 1 190 ? 19.635 25.357 84.217 1.00 23.66 211 LEU B CA 1
ATOM 3713 C C . LEU B 1 190 ? 18.387 25.519 85.078 1.00 29.34 211 LEU B C 1
ATOM 3714 O O . LEU B 1 190 ? 17.271 25.242 84.629 1.00 23.11 211 LEU B O 1
ATOM 3719 N N . LEU B 1 191 ? 18.582 25.948 86.322 1.00 26.52 212 LEU B N 1
ATOM 3720 C CA . LEU B 1 191 ? 17.472 26.123 87.253 1.00 34.91 212 LEU B CA 1
ATOM 3721 C C . LEU B 1 191 ? 16.370 26.992 86.667 1.00 27.73 212 LEU B C 1
ATOM 3722 O O . LEU B 1 191 ? 15.184 26.708 86.845 1.00 33.93 212 LEU B O 1
ATOM 3727 N N . GLU B 1 192 ? 16.765 28.050 85.968 1.00 32.62 213 GLU B N 1
ATOM 3728 C CA . GLU B 1 192 ? 15.807 28.948 85.336 1.00 38.10 213 GLU B CA 1
ATOM 3729 C C . GLU B 1 192 ? 14.964 28.145 84.349 1.00 34.74 213 GLU B C 1
ATOM 3730 O O . GLU B 1 192 ? 13.734 28.149 84.416 1.00 38.89 213 GLU B O 1
ATOM 3736 N N . PHE B 1 193 ? 15.647 27.455 83.440 1.00 36.63 214 PHE B N 1
ATOM 3737 C CA . PHE B 1 193 ? 15.007 26.625 82.420 1.00 30.34 214 PHE B CA 1
ATOM 3738 C C . PHE B 1 193 ? 14.067 25.581 83.019 1.00 29.11 214 PHE B C 1
ATOM 3739 O O . PHE B 1 193 ? 12.956 25.383 82.526 1.00 32.84 214 PHE B O 1
ATOM 3747 N N . ALA B 1 194 ? 14.521 24.909 84.075 1.00 24.06 215 ALA B N 1
ATOM 3748 C CA . ALA B 1 194 ? 13.719 23.880 84.728 1.00 20.60 215 ALA B CA 1
ATOM 3749 C C . ALA B 1 194 ? 12.371 24.432 85.175 1.00 29.70 215 ALA B C 1
ATOM 3750 O O . ALA B 1 194 ? 11.314 23.927 84.785 1.00 28.07 215 ALA B O 1
ATOM 3752 N N . GLU B 1 195 ? 12.417 25.473 85.999 1.00 34.92 216 GLU B N 1
ATOM 3753 C CA . GLU B 1 195 ? 11.204 26.093 86.508 1.00 37.82 216 GLU B CA 1
ATOM 3754 C C . GLU B 1 195 ? 10.296 26.523 85.363 1.00 37.15 216 GLU B C 1
ATOM 3755 O O . GLU B 1 195 ? 9.106 26.205 85.346 1.00 41.11 216 GLU B O 1
ATOM 3761 N N . ALA B 1 196 ? 10.870 27.238 84.402 1.00 34.82 217 ALA B N 1
ATOM 3762 C CA . ALA B 1 196 ? 10.122 27.727 83.253 1.00 39.33 217 ALA B CA 1
ATOM 3763 C C . ALA B 1 196 ? 9.388 26.618 82.507 1.00 39.60 217 ALA B C 1
ATOM 3764 O O . ALA B 1 196 ? 8.322 26.848 81.937 1.00 46.11 217 ALA B O 1
ATOM 3766 N N . ARG B 1 197 ? 9.957 25.417 82.517 1.00 35.34 218 ARG B N 1
ATOM 3767 C CA . ARG B 1 197 ? 9.360 24.282 81.820 1.00 32.32 218 ARG B CA 1
ATOM 3768 C C . ARG B 1 197 ? 8.418 23.467 82.706 1.00 32.50 218 ARG B C 1
ATOM 3769 O O . ARG B 1 197 ? 7.933 22.407 82.304 1.00 28.86 218 ARG B O 1
ATOM 3777 N N . GLY B 1 198 ? 8.153 23.970 83.908 1.00 32.50 219 GLY B N 1
ATOM 3778 C CA . GLY B 1 198 ? 7.267 23.272 84.823 1.00 27.70 219 GLY B CA 1
ATOM 3779 C C . GLY B 1 198 ? 7.914 22.035 85.411 1.00 25.94 219 GLY B C 1
ATOM 3780 O O . GLY B 1 198 ? 7.230 21.098 85.820 1.00 26.89 219 GLY B O 1
ATOM 3781 N N . ARG B 1 199 A 9.242 22.039 85.456 1.00 27.37 220 ARG B N 1
ATOM 3782 C CA . ARG B 1 199 A 10.009 20.915 85.986 1.00 22.99 220 ARG B CA 1
ATOM 3783 C C . ARG B 1 199 A 11.092 21.414 86.937 1.00 28.23 220 ARG B C 1
ATOM 3784 O O . ARG B 1 199 A 12.233 20.951 86.900 1.00 22.30 220 ARG B O 1
ATOM 3792 N N . ALA B 1 200 B 10.722 22.364 87.789 1.00 24.61 220 ALA B N 1
ATOM 3793 C CA . ALA B 1 200 B 11.654 22.944 88.747 1.00 25.43 220 ALA B CA 1
ATOM 3794 C C . ALA B 1 200 B 12.484 21.900 89.486 1.00 24.37 220 ALA B C 1
ATOM 3795 O O . ALA B 1 200 B 11.984 20.837 89.860 1.00 26.65 220 ALA B O 1
ATOM 3797 N N . LEU B 1 201 ? 13.762 22.209 89.683 1.00 23.51 221 LEU B N 1
ATOM 3798 C CA . LEU B 1 201 ? 14.667 21.322 90.403 1.00 20.09 221 LEU B CA 1
ATOM 3799 C C . LEU B 1 201 ? 14.662 21.740 91.875 1.00 23.72 221 LEU B C 1
ATOM 3800 O O . LEU B 1 201 ? 15.353 22.680 92.268 1.00 23.28 221 LEU B O 1
ATOM 3805 N N . SER B 1 202 ? 13.861 21.047 92.676 1.00 23.86 222 SER B N 1
ATOM 3806 C CA . SER B 1 202 ? 13.757 21.346 94.101 1.00 25.45 222 SER B CA 1
ATOM 3807 C C . SER B 1 202 ? 14.954 20.776 94.851 1.00 24.51 222 SER B C 1
ATOM 3808 O O . SER B 1 202 ? 15.723 19.985 94.304 1.00 17.61 222 SER B O 1
ATOM 3811 N N . PRO B 1 203 ? 15.134 21.180 96.118 1.00 21.99 223 PRO B N 1
ATOM 3812 C CA . PRO B 1 203 ? 16.259 20.665 96.897 1.00 20.53 223 PRO B CA 1
ATOM 3813 C C . PRO B 1 203 ? 16.226 19.141 96.927 1.00 16.82 223 PRO B C 1
ATOM 3814 O O . PRO B 1 203 ? 17.267 18.488 96.840 1.00 21.26 223 PRO B O 1
ATOM 3818 N N . GLU B 1 204 ? 15.028 18.572 97.045 1.00 18.17 224 GLU B N 1
ATOM 3819 C CA . GLU B 1 204 ? 14.906 17.124 97.067 1.00 19.79 224 GLU B CA 1
ATOM 3820 C C . GLU B 1 204 ? 15.327 16.522 95.729 1.00 17.95 224 GLU B C 1
ATOM 3821 O O . GLU B 1 204 ? 15.984 15.480 95.692 1.00 15.46 224 GLU B O 1
ATOM 3827 N N . ASP B 1 205 ? 14.947 17.166 94.630 1.00 17.76 225 ASP B N 1
ATOM 3828 C CA . ASP B 1 205 ? 15.325 16.654 93.313 1.00 16.87 225 ASP B CA 1
ATOM 3829 C C . ASP B 1 205 ? 16.840 16.694 93.156 1.00 12.70 225 ASP B C 1
ATOM 3830 O O . ASP B 1 205 ? 17.448 15.763 92.618 1.00 17.26 225 ASP B O 1
ATOM 3835 N N . ARG B 1 206 ? 17.450 17.777 93.626 1.00 17.63 226 ARG B N 1
ATOM 3836 C CA . ARG B 1 206 ? 18.891 17.932 93.502 1.00 14.74 226 ARG B CA 1
ATOM 3837 C C . ARG B 1 206 ? 19.645 16.883 94.318 1.00 18.81 226 ARG B C 1
ATOM 3838 O O . ARG B 1 206 ? 20.659 16.350 93.863 1.00 18.13 226 ARG B O 1
ATOM 3846 N N . ALA B 1 207 ? 19.133 16.571 95.505 1.00 15.16 227 ALA B N 1
ATOM 3847 C CA . ALA B 1 207 ? 19.753 15.572 96.369 1.00 16.90 227 ALA B CA 1
ATOM 3848 C C . ALA B 1 207 ? 19.680 14.192 95.713 1.00 19.54 227 ALA B C 1
ATOM 3849 O O . ALA B 1 207 ? 20.641 13.417 95.757 1.00 17.20 227 ALA B O 1
ATOM 3851 N N . ARG B 1 208 ? 18.529 13.885 95.120 1.00 14.78 228 ARG B N 1
ATOM 3852 C CA . ARG B 1 208 ? 18.337 12.602 94.455 1.00 15.08 228 ARG B CA 1
ATOM 3853 C C . ARG B 1 208 ? 19.329 12.481 93.296 1.00 17.35 228 ARG B C 1
ATOM 3854 O O . ARG B 1 208 ? 19.982 11.452 93.129 1.00 15.07 228 ARG B O 1
ATOM 3862 N N . ILE B 1 209 ? 19.444 13.540 92.500 1.00 16.02 229 ILE B N 1
ATOM 3863 C CA . ILE B 1 209 ? 20.375 13.531 91.379 1.00 16.65 229 ILE B CA 1
ATOM 3864 C C . ILE B 1 209 ? 21.815 13.431 91.876 1.00 20.38 229 ILE B C 1
ATOM 3865 O O . ILE B 1 209 ? 22.627 12.698 91.309 1.00 14.23 229 ILE B O 1
ATOM 3870 N N . ASP B 1 210 ? 22.130 14.145 92.952 1.00 17.45 230 ASP B N 1
ATOM 3871 C CA . ASP B 1 210 ? 23.481 14.095 93.496 1.00 16.53 230 ASP B CA 1
ATOM 3872 C C . ASP B 1 210 ? 23.852 12.660 93.877 1.00 11.65 230 ASP B C 1
ATOM 3873 O O . ASP B 1 210 ? 24.935 12.183 93.530 1.00 14.36 230 ASP B O 1
ATOM 3878 N N . GLU B 1 211 ? 22.962 11.958 94.574 1.00 13.72 231 GLU B N 1
ATOM 3879 C CA . GLU B 1 211 ? 23.258 10.576 94.954 1.00 17.05 231 GLU B CA 1
ATOM 3880 C C . GLU B 1 211 ? 23.335 9.683 93.718 1.00 20.69 231 GLU B C 1
ATOM 3881 O O . GLU B 1 211 ? 24.127 8.736 93.666 1.00 16.46 231 GLU B O 1
ATOM 3887 N N . GLY B 1 212 ? 22.512 9.985 92.718 1.00 14.76 232 GLY B N 1
ATOM 3888 C CA . GLY B 1 212 ? 22.542 9.200 91.497 1.00 15.70 232 GLY B CA 1
ATOM 3889 C C . GLY B 1 212 ? 23.908 9.270 90.833 1.00 15.10 232 GLY B C 1
ATOM 3890 O O . GLY B 1 212 ? 24.391 8.283 90.272 1.00 16.94 232 GLY B O 1
ATOM 3891 N N . VAL B 1 213 ? 24.543 10.436 90.901 1.00 14.04 233 VAL B N 1
ATOM 3892 C CA . VAL B 1 213 ? 25.858 10.619 90.294 1.00 13.45 233 VAL B CA 1
ATOM 3893 C C . VAL B 1 213 ? 26.993 10.145 91.199 1.00 20.56 233 VAL B C 1
ATOM 3894 O O . VAL B 1 213 ? 27.785 9.276 90.824 1.00 12.72 233 VAL B O 1
ATOM 3898 N N . ARG B 1 214 ? 27.043 10.716 92.400 1.00 17.71 234 ARG B N 1
ATOM 3899 C CA . ARG B 1 214 ? 28.091 10.437 93.384 1.00 16.83 234 ARG B CA 1
ATOM 3900 C C . ARG B 1 214 ? 28.262 9.004 93.887 1.00 19.72 234 ARG B C 1
ATOM 3901 O O . ARG B 1 214 ? 29.394 8.552 94.092 1.00 15.81 234 ARG B O 1
ATOM 3909 N N . ARG B 1 215 ? 27.164 8.285 94.095 1.00 13.82 235 ARG B N 1
ATOM 3910 C CA . ARG B 1 215 ? 27.274 6.929 94.617 1.00 19.66 235 ARG B CA 1
ATOM 3911 C C . ARG B 1 215 ? 27.155 5.800 93.594 1.00 20.42 235 ARG B C 1
ATOM 3912 O O . ARG B 1 215 ? 26.945 4.647 93.963 1.00 17.74 235 ARG B O 1
ATOM 3920 N N . ALA B 1 216 ? 27.310 6.127 92.314 1.00 17.24 236 ALA B N 1
ATOM 3921 C CA . ALA B 1 216 ? 27.221 5.116 91.263 1.00 20.92 236 ALA B CA 1
ATOM 3922 C C . ALA B 1 216 ? 28.280 4.025 91.443 1.00 18.27 236 ALA B C 1
ATOM 3923 O O . ALA B 1 216 ? 27.965 2.838 91.425 1.00 21.17 236 ALA B O 1
ATOM 3925 N N . ALA B 1 217 ? 29.535 4.430 91.613 1.00 19.86 237 ALA B N 1
ATOM 3926 C CA . ALA B 1 217 ? 30.627 3.475 91.794 1.00 23.64 237 ALA B CA 1
ATOM 3927 C C . ALA B 1 217 ? 30.350 2.550 92.983 1.00 22.27 237 ALA B C 1
ATOM 3928 O O . ALA B 1 217 ? 30.532 1.337 92.896 1.00 20.63 237 ALA B O 1
ATOM 3930 N N . TYR B 1 218 ? 29.910 3.134 94.094 1.00 21.04 238 TYR B N 1
ATOM 3931 C CA . TYR B 1 218 ? 29.588 2.373 95.297 1.00 24.35 238 TYR B CA 1
ATOM 3932 C C . TYR B 1 218 ? 28.583 1.256 94.998 1.00 21.00 238 TYR B C 1
ATOM 3933 O O . TYR B 1 218 ? 28.826 0.087 95.307 1.00 20.18 238 TYR B O 1
ATOM 3942 N N . ARG B 1 219 ? 27.458 1.632 94.399 1.00 18.73 239 ARG B N 1
ATOM 3943 C CA . ARG B 1 219 ? 26.400 0.686 94.062 1.00 17.91 239 ARG B CA 1
ATOM 3944 C C . ARG B 1 219 ? 26.867 -0.399 93.098 1.00 20.38 239 ARG B C 1
ATOM 3945 O O . ARG B 1 219 ? 26.539 -1.574 93.266 1.00 21.14 239 ARG B O 1
ATOM 3953 N N . ILE B 1 220 ? 27.630 -0.004 92.085 1.00 17.17 240 ILE B N 1
ATOM 3954 C CA . ILE B 1 220 ? 28.118 -0.961 91.099 1.00 17.37 240 ILE B CA 1
ATOM 3955 C C . ILE B 1 220 ? 29.097 -1.953 91.720 1.00 19.10 240 ILE B C 1
ATOM 3956 O O . ILE B 1 220 ? 28.994 -3.159 91.497 1.00 19.82 240 ILE B O 1
ATOM 3961 N N . ILE B 1 221 ? 30.036 -1.444 92.510 1.00 20.42 241 ILE B N 1
ATOM 3962 C CA . ILE B 1 221 ? 31.028 -2.295 93.158 1.00 20.03 241 ILE B CA 1
ATOM 3963 C C . ILE B 1 221 ? 30.359 -3.287 94.101 1.00 21.24 241 ILE B C 1
ATOM 3964 O O . ILE B 1 221 ? 30.726 -4.461 94.147 1.00 24.12 241 ILE B O 1
ATOM 3969 N N . GLU B 1 222 ? 29.367 -2.809 94.842 1.00 23.08 242 GLU B N 1
ATOM 3970 C CA . GLU B 1 222 ? 28.644 -3.639 95.794 1.00 24.84 242 GLU B CA 1
ATOM 3971 C C . GLU B 1 222 ? 27.897 -4.782 95.110 1.00 28.31 242 GLU B C 1
ATOM 3972 O O . GLU B 1 222 ? 27.767 -5.867 95.671 1.00 22.05 242 GLU B O 1
ATOM 3978 N N . GLY B 1 223 ? 27.416 -4.541 93.895 1.00 18.85 243 GLY B N 1
ATOM 3979 C CA . GLY B 1 223 ? 26.672 -5.565 93.181 1.00 20.15 243 GLY B CA 1
ATOM 3980 C C . GLY B 1 223 ? 27.447 -6.497 92.262 1.00 24.02 243 GLY B C 1
ATOM 3981 O O . GLY B 1 223 ? 27.031 -7.641 92.072 1.00 21.21 243 GLY B O 1
ATOM 3982 N N . LYS B 1 224 ? 28.552 -6.030 91.682 1.00 19.37 244 LYS B N 1
ATOM 3983 C CA . LYS B 1 224 ? 29.337 -6.873 90.775 1.00 21.43 244 LYS B CA 1
ATOM 3984 C C . LYS B 1 224 ? 30.823 -6.953 91.126 1.00 21.28 244 LYS B C 1
ATOM 3985 O O . LYS B 1 224 ? 31.586 -7.658 90.463 1.00 29.08 244 LYS B O 1
ATOM 3991 N N . GLY B 1 225 ? 31.235 -6.233 92.163 1.00 22.42 245 GLY B N 1
ATOM 3992 C CA . GLY B 1 225 ? 32.626 -6.283 92.583 1.00 23.81 245 GLY B CA 1
ATOM 3993 C C . GLY B 1 225 ? 33.572 -5.257 91.994 1.00 24.97 245 GLY B C 1
ATOM 3994 O O . GLY B 1 225 ? 34.586 -4.926 92.607 1.00 25.26 245 GLY B O 1
ATOM 3995 N N . ALA B 1 226 ? 33.261 -4.757 90.804 1.00 26.22 246 ALA B N 1
ATOM 3996 C CA . ALA B 1 226 ? 34.114 -3.765 90.160 1.00 21.49 246 ALA B CA 1
ATOM 3997 C C . ALA B 1 226 ? 33.351 -3.045 89.057 1.00 19.90 246 ALA B C 1
ATOM 3998 O O . ALA B 1 226 ? 32.290 -3.491 88.634 1.00 25.70 246 ALA B O 1
ATOM 4000 N N . THR B 1 227 ? 33.893 -1.921 88.606 1.00 22.69 247 THR B N 1
ATOM 4001 C CA . THR B 1 227 ? 33.256 -1.157 87.541 1.00 18.97 247 THR B CA 1
ATOM 4002 C C . THR B 1 227 ? 34.200 -1.160 86.344 1.00 21.86 247 THR B C 1
ATOM 4003 O O . THR B 1 227 ? 35.417 -1.070 86.512 1.00 21.64 247 THR B O 1
ATOM 4007 N N . TYR B 1 228 ? 33.652 -1.295 85.140 1.00 22.54 248 TYR B N 1
ATOM 4008 C CA . TYR B 1 228 ? 34.495 -1.295 83.948 1.00 19.03 248 TYR B CA 1
ATOM 4009 C C . TYR B 1 228 ? 33.795 -1.000 82.627 1.00 13.36 248 TYR B C 1
ATOM 4010 O O . TYR B 1 228 ? 34.412 -0.446 81.723 1.00 14.89 248 TYR B O 1
ATOM 4019 N N . TYR B 1 229 ? 32.523 -1.365 82.496 1.00 16.77 249 TYR B N 1
ATOM 4020 C CA . TYR B 1 229 ? 31.823 -1.102 81.240 1.00 15.71 249 TYR B CA 1
ATOM 4021 C C . TYR B 1 229 ? 31.724 0.394 80.935 1.00 16.86 249 TYR B C 1
ATOM 4022 O O . TYR B 1 229 ? 31.963 0.827 79.802 1.00 13.69 249 TYR B O 1
ATOM 4031 N N . GLY B 1 230 ? 31.383 1.187 81.945 1.00 13.20 250 GLY B N 1
ATOM 4032 C CA . GLY B 1 230 ? 31.261 2.617 81.731 1.00 14.70 250 GLY B CA 1
ATOM 4033 C C . GLY B 1 230 ? 32.563 3.285 81.333 1.00 14.83 250 GLY B C 1
ATOM 4034 O O . GLY B 1 230 ? 32.628 3.981 80.322 1.00 13.73 250 GLY B O 1
ATOM 4035 N N . ILE B 1 231 ? 33.612 3.068 82.116 1.00 13.99 251 ILE B N 1
ATOM 4036 C CA . ILE B 1 231 ? 34.896 3.698 81.824 1.00 13.17 251 ILE B CA 1
ATOM 4037 C C . ILE B 1 231 ? 35.491 3.216 80.509 1.00 15.23 251 ILE B C 1
ATOM 4038 O O . ILE B 1 231 ? 36.201 3.962 79.831 1.00 17.57 251 ILE B O 1
ATOM 4043 N N . GLY B 1 232 ? 35.191 1.977 80.133 1.00 17.02 252 GLY B N 1
ATOM 4044 C CA . GLY B 1 232 ? 35.703 1.463 78.874 1.00 16.90 252 GLY B CA 1
ATOM 4045 C C . GLY B 1 232 ? 35.206 2.300 77.706 1.00 17.97 252 GLY B C 1
ATOM 4046 O O . GLY B 1 232 ? 35.968 2.626 76.788 1.00 15.83 252 GLY B O 1
ATOM 4047 N N . ALA B 1 233 ? 33.926 2.663 77.743 1.00 14.72 253 ALA B N 1
ATOM 4048 C CA . ALA B 1 233 ? 33.325 3.468 76.680 1.00 15.23 253 ALA B CA 1
ATOM 4049 C C . ALA B 1 233 ? 33.773 4.928 76.779 1.00 18.90 253 ALA B C 1
ATOM 4050 O O . ALA B 1 233 ? 33.992 5.598 75.763 1.00 17.73 253 ALA B O 1
ATOM 4052 N N . GLY B 1 234 ? 33.891 5.420 78.009 1.00 15.58 254 GLY B N 1
ATOM 4053 C CA . GLY B 1 234 ? 34.337 6.786 78.213 1.00 19.32 254 GLY B CA 1
ATOM 4054 C C . GLY B 1 234 ? 35.745 6.932 77.664 1.00 18.81 254 GLY B C 1
ATOM 4055 O O . GLY B 1 234 ? 36.043 7.878 76.926 1.00 13.00 254 GLY B O 1
ATOM 4056 N N . LEU B 1 235 ? 36.614 5.991 78.018 1.00 14.08 255 LEU B N 1
ATOM 4057 C CA . LEU B 1 235 ? 37.994 6.020 77.539 1.00 17.00 255 LEU B CA 1
ATOM 4058 C C . LEU B 1 235 ? 38.028 5.934 76.020 1.00 15.19 255 LEU B C 1
ATOM 4059 O O . LEU B 1 235 ? 38.801 6.637 75.365 1.00 15.02 255 LEU B O 1
ATOM 4064 N N . ALA B 1 236 ? 37.188 5.075 75.452 1.00 17.40 256 ALA B N 1
ATOM 4065 C CA . ALA B 1 236 ? 37.147 4.934 74.003 1.00 15.55 256 ALA B CA 1
ATOM 4066 C C . ALA B 1 236 ? 36.770 6.267 73.355 1.00 18.20 256 ALA B C 1
ATOM 4067 O O . ALA B 1 236 ? 37.267 6.609 72.274 1.00 16.52 256 ALA B O 1
ATOM 4069 N N . ARG B 1 237 ? 35.910 7.035 74.017 1.00 15.22 257 ARG B N 1
ATOM 4070 C CA . ARG B 1 237 ? 35.504 8.322 73.460 1.00 14.93 257 ARG B CA 1
ATOM 4071 C C . ARG B 1 237 ? 36.656 9.321 73.509 1.00 12.71 257 ARG B C 1
ATOM 4072 O O . ARG B 1 237 ? 36.856 10.085 72.563 1.00 16.82 257 ARG B O 1
ATOM 4080 N N . LEU B 1 238 ? 37.410 9.318 74.609 1.00 14.61 258 LEU B N 1
ATOM 4081 C CA . LEU B 1 238 ? 38.549 10.226 74.746 1.00 15.72 258 LEU B CA 1
ATOM 4082 C C . LEU B 1 238 ? 39.620 9.851 73.723 1.00 18.09 258 LEU B C 1
ATOM 4083 O O . LEU B 1 238 ? 40.289 10.721 73.150 1.00 15.93 258 LEU B O 1
ATOM 4088 N N . VAL B 1 239 ? 39.791 8.552 73.501 1.00 14.99 259 VAL B N 1
ATOM 4089 C CA . VAL B 1 239 ? 40.767 8.083 72.522 1.00 18.11 259 VAL B CA 1
ATOM 4090 C C . VAL B 1 239 ? 40.337 8.601 71.151 1.00 13.64 259 VAL B C 1
ATOM 4091 O O . VAL B 1 239 ? 41.156 9.113 70.383 1.00 17.43 259 VAL B O 1
ATOM 4095 N N . ARG B 1 240 ? 39.050 8.481 70.847 1.00 16.02 260 ARG B N 1
ATOM 4096 C CA . ARG B 1 240 ? 38.534 8.962 69.570 1.00 18.42 260 ARG B CA 1
ATOM 4097 C C . ARG B 1 240 ? 38.810 10.450 69.382 1.00 19.56 260 ARG B C 1
ATOM 4098 O O . ARG B 1 240 ? 39.157 10.889 68.285 1.00 19.89 260 ARG B O 1
ATOM 4106 N N . ALA B 1 241 ? 38.645 11.228 70.448 1.00 16.94 261 ALA B N 1
ATOM 4107 C CA . ALA B 1 241 ? 38.878 12.667 70.367 1.00 14.89 261 ALA B CA 1
ATOM 4108 C C . ALA B 1 241 ? 40.337 12.952 70.040 1.00 11.93 261 ALA B C 1
ATOM 4109 O O . ALA B 1 241 ? 40.645 13.850 69.259 1.00 18.11 261 ALA B O 1
ATOM 4111 N N . ILE B 1 242 ? 41.232 12.179 70.641 1.00 17.44 262 ILE B N 1
ATOM 4112 C CA . ILE B 1 242 ? 42.660 12.351 70.411 1.00 16.60 262 ILE B CA 1
ATOM 4113 C C . ILE B 1 242 ? 43.023 11.949 68.979 1.00 19.86 262 ILE B C 1
ATOM 4114 O O . ILE B 1 242 ? 43.693 12.696 68.270 1.00 19.55 262 ILE B O 1
ATOM 4119 N N . LEU B 1 243 ? 42.552 10.784 68.546 1.00 18.39 263 LEU B N 1
ATOM 4120 C CA . LEU B 1 243 ? 42.864 10.295 67.204 1.00 20.46 263 LEU B CA 1
ATOM 4121 C C . LEU B 1 243 ? 42.326 11.166 66.071 1.00 23.66 263 LEU B C 1
ATOM 4122 O O . LEU B 1 243 ? 42.926 11.230 64.994 1.00 22.65 263 LEU B O 1
ATOM 4127 N N . THR B 1 244 ? 41.200 11.833 66.308 1.00 18.63 264 THR B N 1
ATOM 4128 C CA . THR B 1 244 ? 40.599 12.678 65.287 1.00 13.31 264 THR B CA 1
ATOM 4129 C C . THR B 1 244 ? 40.895 14.163 65.482 1.00 16.29 264 THR B C 1
ATOM 4130 O O . THR B 1 244 ? 40.354 14.994 64.757 1.00 19.08 264 THR B O 1
ATOM 4134 N N . ASP B 1 245 ? 41.758 14.485 66.447 1.00 17.85 265 ASP B N 1
ATOM 4135 C CA . ASP B 1 245 ? 42.118 15.871 66.760 1.00 19.48 265 ASP B CA 1
ATOM 4136 C C . ASP B 1 245 ? 40.825 16.680 66.829 1.00 21.42 265 ASP B C 1
ATOM 4137 O O . ASP B 1 245 ? 40.677 17.738 66.220 1.00 16.14 265 ASP B O 1
ATOM 4142 N N . GLU B 1 246 ? 39.893 16.150 67.606 1.00 17.64 266 GLU B N 1
ATOM 4143 C CA . GLU B 1 246 ? 38.567 16.727 67.775 1.00 16.94 266 GLU B CA 1
ATOM 4144 C C . GLU B 1 246 ? 38.491 18.135 68.360 1.00 16.48 266 GLU B C 1
ATOM 4145 O O . GLU B 1 246 ? 37.689 18.961 67.908 1.00 15.39 266 GLU B O 1
ATOM 4151 N N . LYS B 1 247 ? 39.333 18.398 69.351 1.00 12.17 267 LYS B N 1
ATOM 4152 C CA . LYS B 1 247 ? 39.358 19.675 70.053 1.00 13.80 267 LYS B CA 1
ATOM 4153 C C . LYS B 1 247 ? 38.007 19.908 70.728 1.00 17.74 267 LYS B C 1
ATOM 4154 O O . LYS B 1 247 ? 37.458 21.012 70.716 1.00 16.33 267 LYS B O 1
ATOM 4160 N N . GLY B 1 248 ? 37.479 18.835 71.313 1.00 18.64 268 GLY B N 1
ATOM 4161 C CA . GLY B 1 248 ? 36.212 18.913 72.019 1.00 20.87 268 GLY B CA 1
ATOM 4162 C C . GLY B 1 248 ? 36.477 19.144 73.494 1.00 21.49 268 GLY B C 1
ATOM 4163 O O . GLY B 1 248 ? 37.583 18.902 73.970 1.00 17.49 268 GLY B O 1
ATOM 4164 N N . VAL B 1 249 ? 35.469 19.606 74.226 1.00 22.43 269 VAL B N 1
ATOM 4165 C CA . VAL B 1 249 ? 35.625 19.871 75.650 1.00 16.74 269 VAL B CA 1
ATOM 4166 C C . VAL B 1 249 ? 35.174 18.691 76.511 1.00 16.18 269 VAL B C 1
ATOM 4167 O O . VAL B 1 249 ? 34.054 18.201 76.366 1.00 16.07 269 VAL B O 1
ATOM 4171 N N . TYR B 1 250 ? 36.058 18.244 77.401 1.00 14.83 270 TYR B N 1
ATOM 4172 C CA . TYR B 1 250 ? 35.776 17.132 78.310 1.00 16.32 270 TYR B CA 1
ATOM 4173 C C . TYR B 1 250 ? 36.303 17.425 79.714 1.00 16.26 270 TYR B C 1
ATOM 4174 O O . TYR B 1 250 ? 37.339 18.072 79.867 1.00 18.78 270 TYR B O 1
ATOM 4183 N N . THR B 1 251 ? 35.598 16.942 80.735 1.00 15.24 271 THR B N 1
ATOM 4184 C CA . THR B 1 251 ? 36.050 17.147 82.109 1.00 15.65 271 THR B CA 1
ATOM 4185 C C . THR B 1 251 ? 37.026 16.028 82.455 1.00 18.61 271 THR B C 1
ATOM 4186 O O . THR B 1 251 ? 36.646 14.990 83.002 1.00 17.69 271 THR B O 1
ATOM 4190 N N . VAL B 1 252 ? 38.292 16.250 82.117 1.00 13.40 272 VAL B N 1
ATOM 4191 C CA . VAL B 1 252 ? 39.334 15.265 82.362 1.00 16.16 272 VAL B CA 1
ATOM 4192 C C . VAL B 1 252 ? 40.410 15.828 83.279 1.00 15.67 272 VAL B C 1
ATOM 4193 O O . VAL B 1 252 ? 40.546 17.044 83.422 1.00 19.41 272 VAL B O 1
ATOM 4197 N N . SER B 1 253 ? 41.182 14.939 83.894 1.00 17.01 273 SER B N 1
ATOM 4198 C CA . SER B 1 253 ? 42.224 15.359 84.822 1.00 19.53 273 SER B CA 1
ATOM 4199 C C . SER B 1 253 ? 43.563 15.615 84.136 1.00 23.48 273 SER B C 1
ATOM 4200 O O . SER B 1 253 ? 43.973 14.872 83.243 1.00 18.30 273 SER B O 1
ATOM 4203 N N . ALA B 1 254 ? 44.241 16.677 84.558 1.00 18.34 274 ALA B N 1
ATOM 4204 C CA . ALA B 1 254 ? 45.543 17.030 83.999 1.00 20.01 274 ALA B CA 1
ATOM 4205 C C . ALA B 1 254 ? 46.299 17.915 84.982 1.00 28.29 274 ALA B C 1
ATOM 4206 O O . ALA B 1 254 ? 45.695 18.574 85.830 1.00 20.18 274 ALA B O 1
ATOM 4208 N N . PHE B 1 255 ? 47.624 17.920 84.868 1.00 31.13 275 PHE B N 1
ATOM 4209 C CA . PHE B 1 255 ? 48.452 18.741 85.741 1.00 28.29 275 PHE B CA 1
ATOM 4210 C C . PHE B 1 255 ? 48.050 20.194 85.522 1.00 28.61 275 PHE B C 1
ATOM 4211 O O . PHE B 1 255 ? 48.087 20.693 84.395 1.00 28.16 275 PHE B O 1
ATOM 4219 N N . THR B 1 256 ? 47.662 20.867 86.600 1.00 24.43 276 THR B N 1
ATOM 4220 C CA . THR B 1 256 ? 47.236 22.258 86.518 1.00 28.15 276 THR B CA 1
ATOM 4221 C C . THR B 1 256 ? 48.120 23.132 87.405 1.00 29.85 276 THR B C 1
ATOM 4222 O O . THR B 1 256 ? 48.250 22.887 88.603 1.00 26.03 276 THR B O 1
ATOM 4226 N N . PRO B 1 257 ? 48.741 24.164 86.817 1.00 31.79 277 PRO B N 1
ATOM 4227 C CA . PRO B 1 257 ? 49.624 25.085 87.541 1.00 37.80 277 PRO B CA 1
ATOM 4228 C C . PRO B 1 257 ? 48.985 25.686 88.790 1.00 32.20 277 PRO B C 1
ATOM 4229 O O . PRO B 1 257 ? 49.568 25.646 89.875 1.00 33.20 277 PRO B O 1
ATOM 4233 N N . GLU B 1 258 ? 47.785 26.236 88.635 1.00 35.67 278 GLU B N 1
ATOM 4234 C CA . GLU B 1 258 ? 47.085 26.858 89.753 1.00 35.30 278 GLU B CA 1
ATOM 4235 C C . GLU B 1 258 ? 45.569 26.678 89.666 1.00 29.66 278 GLU B C 1
ATOM 4236 O O . GLU B 1 258 ? 44.960 26.940 88.627 1.00 33.43 278 GLU B O 1
ATOM 4242 N N . VAL B 1 259 ? 44.976 26.220 90.766 1.00 33.46 279 VAL B N 1
ATOM 4243 C CA . VAL B 1 259 ? 43.534 26.007 90.859 1.00 31.89 279 VAL B CA 1
ATOM 4244 C C . VAL B 1 259 ? 43.027 26.599 92.173 1.00 27.15 279 VAL B C 1
ATOM 4245 O O . VAL B 1 259 ? 43.246 26.031 93.242 1.00 29.34 279 VAL B O 1
ATOM 4249 N N . GLU B 1 260 ? 42.348 27.738 92.089 1.00 30.47 280 GLU B N 1
ATOM 4250 C CA . GLU B 1 260 ? 41.818 28.400 93.278 1.00 30.45 280 GLU B CA 1
ATOM 4251 C C . GLU B 1 260 ? 42.901 28.556 94.348 1.00 34.43 280 GLU B C 1
ATOM 4252 O O . GLU B 1 260 ? 42.660 28.296 95.529 1.00 30.03 280 GLU B O 1
ATOM 4258 N N . GLY B 1 261 ? 44.094 28.966 93.932 1.00 36.71 281 GLY B N 1
ATOM 4259 C CA . GLY B 1 261 ? 45.177 29.150 94.881 1.00 37.58 281 GLY B CA 1
ATOM 4260 C C . GLY B 1 261 ? 46.074 27.942 95.070 1.00 43.05 281 GLY B C 1
ATOM 4261 O O . GLY B 1 261 ? 47.255 28.090 95.388 1.00 48.10 281 GLY B O 1
ATOM 4262 N N . VAL B 1 262 ? 45.524 26.745 94.888 1.00 37.42 282 VAL B N 1
ATOM 4263 C CA . VAL B 1 262 ? 46.308 25.524 95.042 1.00 35.54 282 VAL B CA 1
ATOM 4264 C C . VAL B 1 262 ? 47.253 25.393 93.850 1.00 35.38 282 VAL B C 1
ATOM 4265 O O . VAL B 1 262 ? 46.841 25.559 92.700 1.00 32.60 282 VAL B O 1
ATOM 4269 N N . LEU B 1 263 ? 48.518 25.089 94.129 1.00 36.66 283 LEU B N 1
ATOM 4270 C CA . LEU B 1 263 ? 49.530 24.977 93.082 1.00 34.80 283 LEU B CA 1
ATOM 4271 C C . LEU B 1 263 ? 49.921 23.558 92.678 1.00 32.86 283 LEU B C 1
ATOM 4272 O O . LEU B 1 263 ? 49.952 22.644 93.502 1.00 34.35 283 LEU B O 1
ATOM 4277 N N . GLU B 1 264 ? 50.227 23.402 91.392 1.00 30.87 284 GLU B N 1
ATOM 4278 C CA . GLU B 1 264 ? 50.659 22.132 90.814 1.00 35.51 284 GLU B CA 1
ATOM 4279 C C . GLU B 1 264 ? 49.909 20.902 91.308 1.00 34.02 284 GLU B C 1
ATOM 4280 O O . GLU B 1 264 ? 50.441 20.099 92.077 1.00 30.79 284 GLU B O 1
ATOM 4286 N N . VAL B 1 265 ? 48.673 20.750 90.844 1.00 29.58 285 VAL B N 1
ATOM 4287 C CA . VAL B 1 265 ? 47.843 19.621 91.233 1.00 29.88 285 VAL B CA 1
ATOM 4288 C C . VAL B 1 265 ? 47.080 19.114 90.008 1.00 24.34 285 VAL B C 1
ATOM 4289 O O . VAL B 1 265 ? 46.822 19.872 89.074 1.00 25.30 285 VAL B O 1
ATOM 4293 N N . SER B 1 266 ? 46.735 17.832 90.011 1.00 26.83 286 SER B N 1
ATOM 4294 C CA . SER B 1 266 ? 45.999 17.246 88.897 1.00 21.76 286 SER B CA 1
ATOM 4295 C C . SER B 1 266 ? 44.560 16.953 89.312 1.00 22.92 286 SER B C 1
ATOM 4296 O O . SER B 1 266 ? 44.319 16.253 90.294 1.00 25.84 286 SER B O 1
ATOM 4299 N N . LEU B 1 267 ? 43.609 17.503 88.564 1.00 21.74 287 LEU B N 1
ATOM 4300 C CA . LEU B 1 267 ? 42.193 17.298 88.844 1.00 19.90 287 LEU B CA 1
ATOM 4301 C C . LEU B 1 267 ? 41.386 17.622 87.596 1.00 16.15 287 LEU B C 1
ATOM 4302 O O . LEU B 1 267 ? 41.918 18.186 86.637 1.00 21.16 287 LEU B O 1
ATOM 4307 N N . SER B 1 268 ? 40.103 17.272 87.604 1.00 16.61 288 SER B N 1
ATOM 4308 C CA . SER B 1 268 ? 39.257 17.525 86.443 1.00 17.62 288 SER B CA 1
ATOM 4309 C C . SER B 1 268 ? 38.692 18.934 86.319 1.00 19.35 288 SER B C 1
ATOM 4310 O O . SER B 1 268 ? 38.186 19.509 87.285 1.00 17.86 288 SER B O 1
ATOM 4313 N N . LEU B 1 269 ? 38.793 19.465 85.103 1.00 19.55 289 LEU B N 1
ATOM 4314 C CA . LEU B 1 269 ? 38.286 20.776 84.720 1.00 17.18 289 LEU B CA 1
ATOM 4315 C C . LEU B 1 269 ? 37.911 20.632 83.249 1.00 15.27 289 LEU B C 1
ATOM 4316 O O . LEU B 1 269 ? 38.370 19.706 82.584 1.00 18.97 289 LEU B O 1
ATOM 4321 N N . PRO B 1 270 ? 37.068 21.531 82.717 1.00 17.55 290 PRO B N 1
ATOM 4322 C CA . PRO B 1 270 ? 36.706 21.404 81.300 1.00 16.59 290 PRO B CA 1
ATOM 4323 C C . PRO B 1 270 ? 37.930 21.744 80.447 1.00 19.43 290 PRO B C 1
ATOM 4324 O O . PRO B 1 270 ? 38.452 22.855 80.527 1.00 17.89 290 PRO B O 1
ATOM 4328 N N . ARG B 1 271 ? 38.386 20.793 79.635 1.00 17.11 291 ARG B N 1
ATOM 4329 C CA . ARG B 1 271 ? 39.565 21.016 78.804 1.00 17.90 291 ARG B CA 1
ATOM 4330 C C . ARG B 1 271 ? 39.363 20.647 77.340 1.00 20.85 291 ARG B C 1
ATOM 4331 O O . ARG B 1 271 ? 38.590 19.747 77.016 1.00 19.50 291 ARG B O 1
ATOM 4339 N N . ILE B 1 272 ? 40.073 21.350 76.461 1.00 16.85 292 ILE B N 1
ATOM 4340 C CA . ILE B 1 272 ? 40.014 21.095 75.026 1.00 16.10 292 ILE B CA 1
ATOM 4341 C C . ILE B 1 272 ? 40.961 19.923 74.751 1.00 20.35 292 ILE B C 1
ATOM 4342 O O . ILE B 1 272 ? 42.159 20.003 75.029 1.00 19.60 292 ILE B O 1
ATOM 4347 N N . LEU B 1 273 ? 40.413 18.839 74.212 1.00 14.29 293 LEU B N 1
ATOM 4348 C CA . LEU B 1 273 ? 41.180 17.625 73.933 1.00 16.12 293 LEU B CA 1
ATOM 4349 C C . LEU B 1 273 ? 41.412 17.389 72.442 1.00 17.09 293 LEU B C 1
ATOM 4350 O O . LEU B 1 273 ? 40.466 17.359 71.653 1.00 16.12 293 LEU B O 1
ATOM 4355 N N . GLY B 1 274 ? 42.680 17.218 72.070 1.00 16.98 294 GLY B N 1
ATOM 4356 C CA . GLY B 1 274 ? 43.028 16.990 70.680 1.00 20.38 294 GLY B CA 1
ATOM 4357 C C . GLY B 1 274 ? 44.180 16.014 70.505 1.00 16.06 294 GLY B C 1
ATOM 4358 O O . GLY B 1 274 ? 44.528 15.270 71.425 1.00 17.50 294 GLY B O 1
ATOM 4359 N N . ALA B 1 275 ? 44.779 16.030 69.317 1.00 20.73 295 ALA B N 1
ATOM 4360 C CA . ALA B 1 275 ? 45.887 15.136 68.981 1.00 22.48 295 ALA B CA 1
ATOM 4361 C C . ALA B 1 275 ? 47.076 15.194 69.936 1.00 21.61 295 ALA B C 1
ATOM 4362 O O . ALA B 1 275 ? 47.770 14.197 70.124 1.00 19.49 295 ALA B O 1
ATOM 4364 N N . GLY B 1 276 ? 47.317 16.352 70.540 1.00 19.05 296 GLY B N 1
ATOM 4365 C CA . GLY B 1 276 ? 48.441 16.468 71.453 1.00 23.19 296 GLY B CA 1
ATOM 4366 C C . GLY B 1 276 ? 48.053 16.386 72.917 1.00 24.47 296 GLY B C 1
ATOM 4367 O O . GLY B 1 276 ? 48.869 16.657 73.796 1.00 20.23 296 GLY B O 1
ATOM 4368 N N . GLY B 1 277 ? 46.810 15.992 73.180 1.00 21.78 297 GLY B N 1
ATOM 4369 C CA . GLY B 1 277 ? 46.333 15.906 74.549 1.00 19.23 297 GLY B CA 1
ATOM 4370 C C . GLY B 1 277 ? 45.498 17.140 74.836 1.00 18.04 297 GLY B C 1
ATOM 4371 O O . GLY B 1 277 ? 44.877 17.689 73.922 1.00 18.49 297 GLY B O 1
ATOM 4372 N N . VAL B 1 278 ? 45.468 17.589 76.087 1.00 18.96 298 VAL B N 1
ATOM 4373 C CA . VAL B 1 278 ? 44.688 18.781 76.407 1.00 18.73 298 VAL B CA 1
ATOM 4374 C C . VAL B 1 278 ? 45.455 20.029 75.974 1.00 21.10 298 VAL B C 1
ATOM 4375 O O . VAL B 1 278 ? 46.671 20.123 76.162 1.00 20.95 298 VAL B O 1
ATOM 4379 N N . GLU B 1 279 ? 44.739 20.976 75.375 1.00 19.81 299 GLU B N 1
ATOM 4380 C CA . GLU B 1 279 ? 45.354 22.201 74.870 1.00 25.75 299 GLU B CA 1
ATOM 4381 C C . GLU B 1 279 ? 44.625 23.484 75.249 1.00 27.04 299 GLU B C 1
ATOM 4382 O O . GLU B 1 279 ? 44.694 24.478 74.523 1.00 26.73 299 GLU B O 1
ATOM 4388 N N . GLY B 1 280 ? 43.933 23.467 76.381 1.00 18.30 300 GLY B N 1
ATOM 4389 C CA . GLY B 1 280 ? 43.211 24.649 76.811 1.00 20.01 300 GLY B CA 1
ATOM 4390 C C . GLY B 1 280 ? 42.196 24.329 77.887 1.00 25.92 300 GLY B C 1
ATOM 4391 O O . GLY B 1 280 ? 41.621 23.241 77.909 1.00 25.38 300 GLY B O 1
ATOM 4392 N N . THR B 1 281 ? 41.982 25.275 78.791 1.00 21.61 301 THR B N 1
ATOM 4393 C CA . THR B 1 281 ? 41.022 25.084 79.866 1.00 22.62 301 THR B CA 1
ATOM 4394 C C . THR B 1 281 ? 39.904 26.114 79.762 1.00 27.47 301 THR B C 1
ATOM 4395 O O . THR B 1 281 ? 40.154 27.297 79.539 1.00 28.35 301 THR B O 1
ATOM 4399 N N . VAL B 1 282 ? 38.668 25.649 79.902 1.00 19.31 302 VAL B N 1
ATOM 4400 C CA . VAL B 1 282 ? 37.505 26.522 79.836 1.00 23.61 302 VAL B CA 1
ATOM 4401 C C . VAL B 1 282 ? 36.899 26.562 81.234 1.00 26.11 302 VAL B C 1
ATOM 4402 O O . VAL B 1 282 ? 35.996 25.785 81.557 1.00 22.84 302 VAL B O 1
ATOM 4406 N N . TYR B 1 283 ? 37.416 27.468 82.061 1.00 21.71 303 TYR B N 1
ATOM 4407 C CA . TYR B 1 283 ? 36.968 27.613 83.444 1.00 23.99 303 TYR B CA 1
ATOM 4408 C C . TYR B 1 283 ? 35.604 28.285 83.517 1.00 22.29 303 TYR B C 1
ATOM 4409 O O . TYR B 1 283 ? 35.443 29.430 83.107 1.00 21.65 303 TYR B O 1
ATOM 4418 N N . PRO B 1 284 ? 34.596 27.581 84.052 1.00 21.68 304 PRO B N 1
ATOM 4419 C CA . PRO B 1 284 ? 33.269 28.189 84.138 1.00 21.78 304 PRO B CA 1
ATOM 4420 C C . PRO B 1 284 ? 33.079 29.010 85.403 1.00 20.07 304 PRO B C 1
ATOM 4421 O O . PRO B 1 284 ? 33.922 29.005 86.299 1.00 23.36 304 PRO B O 1
ATOM 4425 N N . SER B 1 285 ? 31.956 29.714 85.461 1.00 19.63 305 SER B N 1
ATOM 4426 C CA . SER B 1 285 ? 31.608 30.508 86.625 1.00 20.29 305 SER B CA 1
ATOM 4427 C C . SER B 1 285 ? 31.262 29.515 87.738 1.00 19.36 305 SER B C 1
ATOM 4428 O O . SER B 1 285 ? 30.721 28.439 87.474 1.00 20.38 305 SER B O 1
ATOM 4431 N N . LEU B 1 286 ? 31.588 29.867 88.976 1.00 20.25 306 LEU B N 1
ATOM 4432 C CA . LEU B 1 286 ? 31.310 29.000 90.115 1.00 14.82 306 LEU B CA 1
ATOM 4433 C C . LEU B 1 286 ? 30.695 29.792 91.257 1.00 24.03 306 LEU B C 1
ATOM 4434 O O . LEU B 1 286 ? 31.034 30.959 91.463 1.00 23.83 306 LEU B O 1
ATOM 4439 N N . SER B 1 287 ? 29.792 29.152 91.995 1.00 19.03 307 SER B N 1
ATOM 4440 C CA . SER B 1 287 ? 29.161 29.791 93.144 1.00 19.11 307 SER B CA 1
ATOM 4441 C C . SER B 1 287 ? 30.197 29.764 94.268 1.00 19.20 307 SER B C 1
ATOM 4442 O O . SER B 1 287 ? 31.218 29.085 94.166 1.00 16.96 307 SER B O 1
ATOM 4445 N N . PRO B 1 288 ? 29.953 30.510 95.353 1.00 19.78 308 PRO B N 1
ATOM 4446 C CA . PRO B 1 288 ? 30.917 30.511 96.455 1.00 22.37 308 PRO B CA 1
ATOM 4447 C C . PRO B 1 288 ? 31.119 29.112 97.028 1.00 20.17 308 PRO B C 1
ATOM 4448 O O . PRO B 1 288 ? 32.247 28.705 97.306 1.00 22.96 308 PRO B O 1
ATOM 4452 N N . GLU B 1 289 ? 30.020 28.380 97.197 1.00 17.42 309 GLU B N 1
ATOM 4453 C CA . GLU B 1 289 ? 30.074 27.027 97.740 1.00 22.17 309 GLU B CA 1
ATOM 4454 C C . GLU B 1 289 ? 30.867 26.066 96.844 1.00 21.97 309 GLU B C 1
ATOM 4455 O O . GLU B 1 289 ? 31.675 25.272 97.332 1.00 18.35 309 GLU B O 1
ATOM 4461 N N . GLU B 1 290 ? 30.621 26.134 95.540 1.00 21.85 310 GLU B N 1
ATOM 4462 C CA . GLU B 1 290 ? 31.302 25.267 94.577 1.00 14.08 310 GLU B CA 1
ATOM 4463 C C . GLU B 1 290 ? 32.791 25.594 94.519 1.00 19.08 310 GLU B C 1
ATOM 4464 O O . GLU B 1 290 ? 33.638 24.697 94.494 1.00 20.77 310 GLU B O 1
ATOM 4470 N N . ARG B 1 291 ? 33.104 26.885 94.499 1.00 20.35 311 ARG B N 1
ATOM 4471 C CA . ARG B 1 291 ? 34.491 27.326 94.439 1.00 24.25 311 ARG B CA 1
ATOM 4472 C C . ARG B 1 291 ? 35.252 26.849 95.674 1.00 23.50 311 ARG B C 1
ATOM 4473 O O . ARG B 1 291 ? 36.376 26.348 95.571 1.00 21.54 311 ARG B O 1
ATOM 4481 N N . GLU B 1 292 ? 34.633 27.000 96.842 1.00 22.25 312 GLU B N 1
ATOM 4482 C CA . GLU B 1 292 ? 35.263 26.585 98.091 1.00 23.14 312 GLU B CA 1
ATOM 4483 C C . GLU B 1 292 ? 35.420 25.072 98.133 1.00 23.18 312 GLU B C 1
ATOM 4484 O O . GLU B 1 292 ? 36.436 24.563 98.605 1.00 21.42 312 GLU B O 1
ATOM 4490 N N . ALA B 1 293 ? 34.417 24.353 97.633 1.00 23.85 313 ALA B N 1
ATOM 4491 C CA . ALA B 1 293 ? 34.468 22.894 97.607 1.00 22.35 313 ALA B CA 1
ATOM 4492 C C . ALA B 1 293 ? 35.613 22.438 96.703 1.00 24.54 313 ALA B C 1
ATOM 4493 O O . ALA B 1 293 ? 36.360 21.519 97.042 1.00 22.41 313 ALA B O 1
ATOM 4495 N N . LEU B 1 294 ? 35.750 23.088 95.551 1.00 21.59 314 LEU B N 1
ATOM 4496 C CA . LEU B 1 294 ? 36.815 22.750 94.615 1.00 24.03 314 LEU B CA 1
ATOM 4497 C C . LEU B 1 294 ? 38.184 23.030 95.239 1.00 25.58 314 LEU B C 1
ATOM 4498 O O . LEU B 1 294 ? 39.082 22.188 95.198 1.00 21.51 314 LEU B O 1
ATOM 4503 N N . ARG B 1 295 ? 38.330 24.213 95.829 1.00 26.44 315 ARG B N 1
ATOM 4504 C CA . ARG B 1 295 ? 39.587 24.613 96.454 1.00 27.09 315 ARG B CA 1
ATOM 4505 C C . ARG B 1 295 ? 40.053 23.613 97.509 1.00 28.40 315 ARG B C 1
ATOM 4506 O O . ARG B 1 295 ? 41.192 23.146 97.466 1.00 31.18 315 ARG B O 1
ATOM 4514 N N . ARG B 1 296 ? 39.174 23.286 98.453 1.00 33.25 316 ARG B N 1
ATOM 4515 C CA . ARG B 1 296 ? 39.512 22.344 99.517 1.00 34.82 316 ARG B CA 1
ATOM 4516 C C . ARG B 1 296 ? 39.905 20.981 98.959 1.00 40.18 316 ARG B C 1
ATOM 4517 O O . ARG B 1 296 ? 40.870 20.367 99.418 1.00 35.71 316 ARG B O 1
ATOM 4525 N N . SER B 1 297 ? 39.150 20.509 97.974 1.00 33.49 317 SER B N 1
ATOM 4526 C CA . SER B 1 297 ? 39.424 19.218 97.355 1.00 39.45 317 SER B CA 1
ATOM 4527 C C . SER B 1 297 ? 40.786 19.237 96.662 1.00 32.12 317 SER B C 1
ATOM 4528 O O . SER B 1 297 ? 41.547 18.273 96.742 1.00 37.77 317 SER B O 1
ATOM 4531 N N . ALA B 1 298 ? 41.088 20.341 95.988 1.00 23.07 318 ALA B N 1
ATOM 4532 C CA . ALA B 1 298 ? 42.353 20.488 95.279 1.00 28.87 318 ALA B CA 1
ATOM 4533 C C . ALA B 1 298 ? 43.499 20.511 96.278 1.00 40.37 318 ALA B C 1
ATOM 4534 O O . ALA B 1 298 ? 44.560 19.926 96.049 1.00 34.74 318 ALA B O 1
ATOM 4536 N N . GLU B 1 299 ? 43.267 21.198 97.390 1.00 39.79 319 GLU B N 1
ATOM 4537 C CA . GLU B 1 299 ? 44.257 21.320 98.448 1.00 44.23 319 GLU B CA 1
ATOM 4538 C C . GLU B 1 299 ? 44.634 19.925 98.938 1.00 41.27 319 GLU B C 1
ATOM 4539 O O . GLU B 1 299 ? 45.814 19.593 99.059 1.00 39.65 319 GLU B O 1
ATOM 4545 N N . ILE B 1 300 ? 43.623 19.105 99.201 1.00 35.73 320 ILE B N 1
ATOM 4546 C CA . ILE B 1 300 ? 43.843 17.745 99.673 1.00 41.04 320 ILE B CA 1
ATOM 4547 C C . ILE B 1 300 ? 44.592 16.914 98.633 1.00 44.29 320 ILE B C 1
ATOM 4548 O O . ILE B 1 300 ? 45.504 16.157 98.973 1.00 43.98 320 ILE B O 1
ATOM 4553 N N . LEU B 1 301 ? 44.203 17.057 97.369 1.00 45.43 321 LEU B N 1
ATOM 4554 C CA . LEU B 1 301 ? 44.852 16.328 96.283 1.00 43.34 321 LEU B CA 1
ATOM 4555 C C . LEU B 1 301 ? 46.331 16.679 96.197 1.00 41.51 321 LEU B C 1
ATOM 4556 O O . LEU B 1 301 ? 47.175 15.809 95.988 1.00 44.77 321 LEU B O 1
ATOM 4561 N N . LYS B 1 302 ? 46.638 17.961 96.352 1.00 41.10 322 LYS B N 1
ATOM 4562 C CA . LYS B 1 302 ? 48.017 18.422 96.293 1.00 47.02 322 LYS B CA 1
ATOM 4563 C C . LYS B 1 302 ? 48.856 17.710 97.346 1.00 47.21 322 LYS B C 1
ATOM 4564 O O . LYS B 1 302 ? 49.950 17.225 97.058 1.00 45.91 322 LYS B O 1
ATOM 4570 N N . GLU B 1 303 ? 48.335 17.648 98.566 1.00 47.91 323 GLU B N 1
ATOM 4571 C CA . GLU B 1 303 ? 49.036 16.992 99.662 1.00 53.59 323 GLU B CA 1
ATOM 4572 C C . GLU B 1 303 ? 49.148 15.488 99.447 1.00 51.96 323 GLU B C 1
ATOM 4573 O O . GLU B 1 303 ? 50.193 14.895 99.711 1.00 54.46 323 GLU B O 1
ATOM 4579 N N . ALA B 1 304 ? 48.069 14.874 98.972 1.00 50.01 324 ALA B N 1
ATOM 4580 C CA . ALA B 1 304 ? 48.065 13.438 98.726 1.00 46.61 324 ALA B CA 1
ATOM 4581 C C . ALA B 1 304 ? 49.180 13.081 97.751 1.00 46.25 324 ALA B C 1
ATOM 4582 O O . ALA B 1 304 ? 49.879 12.082 97.928 1.00 41.24 324 ALA B O 1
ATOM 4584 N N . ALA B 1 305 ? 49.346 13.911 96.726 1.00 38.59 325 ALA B N 1
ATOM 4585 C CA . ALA B 1 305 ? 50.375 13.694 95.720 1.00 43.67 325 ALA B CA 1
ATOM 4586 C C . ALA B 1 305 ? 51.764 13.931 96.303 1.00 47.44 325 ALA B C 1
ATOM 4587 O O . ALA B 1 305 ? 52.662 13.102 96.150 1.00 47.38 325 ALA B O 1
ATOM 4589 N N . PHE B 1 306 ? 51.933 15.068 96.971 1.00 50.29 326 PHE B N 1
ATOM 4590 C CA . PHE B 1 306 ? 53.214 15.422 97.574 1.00 49.37 326 PHE B CA 1
ATOM 4591 C C . PHE B 1 306 ? 53.680 14.346 98.551 1.00 46.68 326 PHE B C 1
ATOM 4592 O O . PHE B 1 306 ? 54.851 13.963 98.555 1.00 47.41 326 PHE B O 1
ATOM 4600 N N . ALA B 1 307 ? 52.755 13.861 99.374 1.00 41.03 327 ALA B N 1
ATOM 4601 C CA . ALA B 1 307 ? 53.059 12.830 100.359 1.00 44.14 327 ALA B CA 1
ATOM 4602 C C . ALA B 1 307 ? 53.535 11.545 99.691 1.00 49.52 327 ALA B C 1
ATOM 4603 O O . ALA B 1 307 ? 54.355 10.814 100.248 1.00 50.57 327 ALA B O 1
ATOM 4605 N N . LEU B 1 308 ? 53.014 11.271 98.498 1.00 49.45 328 LEU B N 1
ATOM 4606 C CA . LEU B 1 308 ? 53.389 10.071 97.759 1.00 47.71 328 LEU B CA 1
ATOM 4607 C C . LEU B 1 308 ? 54.741 10.270 97.082 1.00 48.79 328 LEU B C 1
ATOM 4608 O O . LEU B 1 308 ? 55.376 9.311 96.643 1.00 48.30 328 LEU B O 1
ATOM 4613 N N . GLY B 1 309 ? 55.175 11.523 96.999 1.00 50.60 329 GLY B N 1
ATOM 4614 C CA . GLY B 1 309 ? 56.453 11.817 96.379 1.00 49.99 329 GLY B CA 1
ATOM 4615 C C . GLY B 1 309 ? 56.340 12.580 95.076 1.00 51.62 329 GLY B C 1
ATOM 4616 O O . GLY B 1 309 ? 57.345 12.825 94.409 1.00 51.74 329 GLY B O 1
ATOM 4617 N N . PHE B 1 310 ? 55.122 12.962 94.705 1.00 50.31 330 PHE B N 1
ATOM 4618 C CA . PHE B 1 310 ? 54.916 13.697 93.464 1.00 53.07 330 PHE B CA 1
ATOM 4619 C C . PHE B 1 310 ? 54.132 14.982 93.706 1.00 56.21 330 PHE B C 1
ATOM 4620 O O . PHE B 1 310 ? 53.208 15.264 92.916 1.00 59.52 330 PHE B O 1
ATOM 4629 N N . MET C 1 1 ? 11.931 -0.862 70.441 1.00 18.88 21 MET C N 1
ATOM 4630 C CA . MET C 1 1 ? 11.800 -2.328 70.691 1.00 18.55 21 MET C CA 1
ATOM 4631 C C . MET C 1 1 ? 12.586 -2.733 71.932 1.00 21.02 21 MET C C 1
ATOM 4632 O O . MET C 1 1 ? 13.531 -2.049 72.328 1.00 19.36 21 MET C O 1
ATOM 4637 N N . LYS C 1 2 ? 12.198 -3.855 72.531 1.00 15.84 22 LYS C N 1
ATOM 4638 C CA . LYS C 1 2 ? 12.846 -4.342 73.745 1.00 17.40 22 LYS C CA 1
ATOM 4639 C C . LYS C 1 2 ? 13.515 -5.702 73.583 1.00 19.26 22 LYS C C 1
ATOM 4640 O O . LYS C 1 2 ? 12.989 -6.595 72.920 1.00 18.74 22 LYS C O 1
ATOM 4646 N N . VAL C 1 3 ? 14.677 -5.842 74.208 1.00 17.26 23 VAL C N 1
ATOM 4647 C CA . VAL C 1 3 ? 15.430 -7.085 74.189 1.00 14.19 23 VAL C CA 1
ATOM 4648 C C . VAL C 1 3 ? 15.681 -7.480 75.635 1.00 19.31 23 VAL C C 1
ATOM 4649 O O . VAL C 1 3 ? 16.194 -6.681 76.418 1.00 19.58 23 VAL C O 1
ATOM 4653 N N . GLY C 1 4 ? 15.301 -8.702 75.993 1.00 15.67 24 GLY C N 1
ATOM 4654 C CA . GLY C 1 4 ? 15.532 -9.168 77.347 1.00 19.97 24 GLY C CA 1
ATOM 4655 C C . GLY C 1 4 ? 16.742 -10.083 77.387 1.00 18.99 24 GLY C C 1
ATOM 4656 O O . GLY C 1 4 ? 17.086 -10.704 76.384 1.00 16.79 24 GLY C O 1
ATOM 4657 N N . ILE C 1 5 ? 17.403 -10.149 78.540 1.00 16.52 25 ILE C N 1
ATOM 4658 C CA . ILE C 1 5 ? 18.567 -11.014 78.725 1.00 13.11 25 ILE C CA 1
ATOM 4659 C C . ILE C 1 5 ? 18.442 -11.635 80.111 1.00 18.99 25 ILE C C 1
ATOM 4660 O O . ILE C 1 5 ? 18.491 -10.924 81.114 1.00 17.30 25 ILE C O 1
ATOM 4665 N N . VAL C 1 6 ? 18.270 -12.952 80.174 1.00 19.64 26 VAL C N 1
ATOM 4666 C CA . VAL C 1 6 ? 18.162 -13.624 81.466 1.00 17.88 26 VAL C CA 1
ATOM 4667 C C . VAL C 1 6 ? 19.520 -14.237 81.787 1.00 17.20 26 VAL C C 1
ATOM 4668 O O . VAL C 1 6 ? 20.022 -15.085 81.044 1.00 18.45 26 VAL C O 1
ATOM 4672 N N . GLY C 1 7 ? 20.102 -13.802 82.902 1.00 16.49 27 GLY C N 1
ATOM 4673 C CA . GLY C 1 7 ? 21.416 -14.268 83.308 1.00 16.96 27 GLY C CA 1
ATOM 4674 C C . GLY C 1 7 ? 22.352 -13.085 83.128 1.00 22.89 27 GLY C C 1
ATOM 4675 O O . GLY C 1 7 ? 22.743 -12.767 82.005 1.00 21.38 27 GLY C O 1
ATOM 4676 N N . SER C 1 8 ? 22.709 -12.420 84.223 1.00 15.97 28 SER C N 1
ATOM 4677 C CA . SER C 1 8 ? 23.570 -11.248 84.122 1.00 17.43 28 SER C CA 1
ATOM 4678 C C . SER C 1 8 ? 25.017 -11.494 84.531 1.00 22.99 28 SER C C 1
ATOM 4679 O O . SER C 1 8 ? 25.603 -10.712 85.281 1.00 20.42 28 SER C O 1
ATOM 4682 N N . GLY C 1 9 ? 25.581 -12.591 84.036 1.00 18.56 29 GLY C N 1
ATOM 4683 C CA . GLY C 1 9 ? 26.966 -12.917 84.313 1.00 20.44 29 GLY C CA 1
ATOM 4684 C C . GLY C 1 9 ? 27.792 -12.223 83.244 1.00 15.83 29 GLY C C 1
ATOM 4685 O O . GLY C 1 9 ? 27.351 -11.217 82.685 1.00 16.71 29 GLY C O 1
ATOM 4686 N N . MET C 1 10 ? 28.971 -12.749 82.932 1.00 18.17 30 MET C N 1
ATOM 4687 C CA . MET C 1 10 ? 29.808 -12.107 81.922 1.00 17.70 30 MET C CA 1
ATOM 4688 C C . MET C 1 10 ? 29.212 -12.186 80.517 1.00 16.31 30 MET C C 1
ATOM 4689 O O . MET C 1 10 ? 29.275 -11.220 79.768 1.00 16.56 30 MET C O 1
ATOM 4694 N N . VAL C 1 11 ? 28.628 -13.328 80.157 1.00 18.37 31 VAL C N 1
ATOM 4695 C CA . VAL C 1 11 ? 28.029 -13.464 78.834 1.00 18.66 31 VAL C CA 1
ATOM 4696 C C . VAL C 1 11 ? 26.818 -12.541 78.704 1.00 18.34 31 VAL C C 1
ATOM 4697 O O . VAL C 1 11 ? 26.718 -11.763 77.755 1.00 16.01 31 VAL C O 1
ATOM 4701 N N . GLY C 1 12 ? 25.904 -12.625 79.664 1.00 15.19 32 GLY C N 1
ATOM 4702 C CA . GLY C 1 12 ? 24.721 -11.788 79.621 1.00 13.70 32 GLY C CA 1
ATOM 4703 C C . GLY C 1 12 ? 25.042 -10.301 79.6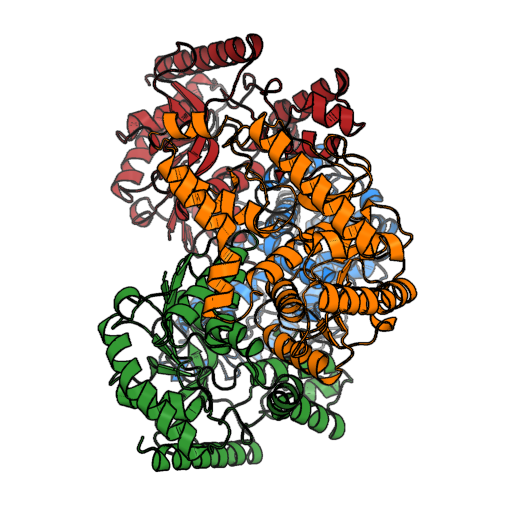18 1.00 17.47 32 GLY C C 1
ATOM 4704 O O . GLY C 1 12 ? 24.488 -9.552 78.812 1.00 15.79 32 GLY C O 1
ATOM 4705 N N . SER C 1 13 ? 25.927 -9.866 80.510 1.00 18.77 33 SER C N 1
ATOM 4706 C CA . SER C 1 13 ? 26.283 -8.450 80.578 1.00 18.19 33 SER C CA 1
ATOM 4707 C C . SER C 1 13 ? 27.084 -7.981 79.359 1.00 15.92 33 SER C C 1
ATOM 4708 O O . SER C 1 13 ? 26.927 -6.848 78.906 1.00 15.25 33 SER C O 1
ATOM 4711 N N . ALA C 1 14 ? 27.936 -8.842 78.816 1.00 16.48 34 ALA C N 1
ATOM 4712 C CA . ALA C 1 14 ? 28.721 -8.452 77.641 1.00 14.87 34 ALA C CA 1
ATOM 4713 C C . ALA C 1 14 ? 27.775 -8.264 76.464 1.00 16.47 34 ALA C C 1
ATOM 4714 O O . ALA C 1 14 ? 27.983 -7.399 75.608 1.00 13.78 34 ALA C O 1
ATOM 4716 N N . THR C 1 15 ? 26.736 -9.091 76.419 1.00 15.55 35 THR C N 1
ATOM 4717 C CA . THR C 1 15 ? 25.749 -9.002 75.357 1.00 16.74 35 THR C CA 1
ATOM 4718 C C . THR C 1 15 ? 25.004 -7.672 75.493 1.00 18.05 35 THR C C 1
ATOM 4719 O O . THR C 1 15 ? 24.743 -6.999 74.501 1.00 14.30 35 THR C O 1
ATOM 4723 N N . ALA C 1 16 ? 24.674 -7.294 76.726 1.00 14.27 36 ALA C N 1
ATOM 4724 C CA . ALA C 1 16 ? 23.981 -6.031 76.971 1.00 19.15 36 ALA C CA 1
ATOM 4725 C C . ALA C 1 16 ? 24.870 -4.856 76.555 1.00 14.05 36 ALA C C 1
ATOM 4726 O O . ALA C 1 16 ? 24.394 -3.872 75.979 1.00 11.42 36 ALA C O 1
ATOM 4728 N N . TYR C 1 17 ? 26.161 -4.970 76.847 1.00 15.50 37 TYR C N 1
ATOM 4729 C CA . TYR C 1 17 ? 27.137 -3.934 76.509 1.00 14.75 37 TYR C CA 1
ATOM 4730 C C . TYR C 1 17 ? 27.239 -3.781 74.991 1.00 17.09 37 TYR C C 1
ATOM 4731 O O . TYR C 1 17 ? 27.240 -2.665 74.467 1.00 15.60 37 TYR C O 1
ATOM 4740 N N . ALA C 1 18 ? 27.333 -4.907 74.287 1.00 15.44 38 ALA C N 1
ATOM 4741 C CA . ALA C 1 18 ? 27.418 -4.879 72.831 1.00 14.69 38 ALA C CA 1
ATOM 4742 C C . ALA C 1 18 ? 26.137 -4.291 72.231 1.00 14.97 38 ALA C C 1
ATOM 4743 O O . ALA C 1 18 ? 26.194 -3.453 71.331 1.00 13.72 38 ALA C O 1
ATOM 4745 N N . LEU C 1 19 ? 24.980 -4.724 72.726 1.00 14.28 39 LEU C N 1
ATOM 4746 C CA . LEU C 1 19 ? 23.710 -4.199 72.218 1.00 15.28 39 LEU C CA 1
ATOM 4747 C C . LEU C 1 19 ? 23.648 -2.678 72.374 1.00 18.19 39 LEU C C 1
ATOM 4748 O O . LEU C 1 19 ? 23.220 -1.964 71.466 1.00 16.78 39 LEU C O 1
ATOM 4753 N N . ALA C 1 20 ? 24.086 -2.186 73.530 1.00 17.72 40 ALA C N 1
ATOM 4754 C CA . ALA C 1 20 ? 24.074 -0.753 73.810 1.00 16.51 40 ALA C CA 1
ATOM 4755 C C . ALA C 1 20 ? 25.051 0.025 72.928 1.00 15.07 40 ALA C C 1
ATOM 4756 O O . ALA C 1 20 ? 24.676 1.015 72.301 1.00 17.75 40 ALA C O 1
ATOM 4758 N N . LEU C 1 21 ? 26.300 -0.426 72.873 1.00 14.54 41 LEU C N 1
ATOM 4759 C CA . LEU C 1 21 ? 27.315 0.254 72.073 1.00 17.17 41 LEU C CA 1
ATOM 4760 C C . LEU C 1 21 ? 27.012 0.246 70.579 1.00 18.10 41 LEU C C 1
ATOM 4761 O O . LEU C 1 21 ? 27.406 1.162 69.861 1.00 17.47 41 LEU C O 1
ATOM 4766 N N . LEU C 1 22 ? 26.306 -0.780 70.115 1.00 18.07 42 LEU C N 1
ATOM 4767 C CA . LEU C 1 22 ? 25.962 -0.879 68.701 1.00 17.11 42 LEU C CA 1
ATOM 4768 C C . LEU C 1 22 ? 24.592 -0.265 68.412 1.00 19.75 42 LEU C C 1
ATOM 4769 O O . LEU C 1 22 ? 24.186 -0.157 67.254 1.00 16.32 42 LEU C O 1
ATOM 4774 N N . GLY C 1 23 ? 23.891 0.143 69.469 1.00 16.04 43 GLY C N 1
ATOM 4775 C CA . GLY C 1 23 ? 22.576 0.754 69.319 1.00 17.92 43 GLY C CA 1
ATOM 4776 C C . GLY C 1 23 ? 21.539 -0.132 68.650 1.00 21.68 43 GLY C C 1
ATOM 4777 O O . GLY C 1 23 ? 20.729 0.342 67.850 1.00 15.43 43 GLY C O 1
ATOM 4778 N N . VAL C 1 24 ? 21.547 -1.415 68.997 1.00 18.94 44 VAL C N 1
ATOM 4779 C CA . VAL C 1 24 ? 20.627 -2.389 68.415 1.00 17.87 44 VAL C CA 1
ATOM 4780 C C . VAL C 1 24 ? 19.151 -2.190 68.770 1.00 17.73 44 VAL C C 1
ATOM 4781 O O . VAL C 1 24 ? 18.280 -2.322 67.908 1.00 18.28 44 VAL C O 1
ATOM 4785 N N . ALA C 1 25 ? 18.871 -1.872 70.031 1.00 16.22 45 ALA C N 1
ATOM 4786 C CA . ALA C 1 25 ? 17.498 -1.678 70.480 1.00 15.22 45 ALA C CA 1
ATOM 4787 C C . ALA C 1 25 ? 17.391 -0.523 71.475 1.00 18.84 45 ALA C C 1
ATOM 4788 O O . ALA C 1 25 ? 18.366 -0.170 72.135 1.00 19.01 45 ALA C O 1
ATOM 4790 N N . ARG C 1 26 ? 16.195 0.045 71.584 1.00 17.48 46 ARG C N 1
ATOM 4791 C CA . ARG C 1 26 ? 15.945 1.164 72.488 1.00 19.92 46 ARG C CA 1
ATOM 4792 C C . ARG C 1 26 ? 15.952 0.756 73.963 1.00 19.25 46 ARG C C 1
ATOM 4793 O O . ARG C 1 26 ? 16.334 1.548 74.833 1.00 20.02 46 ARG C O 1
ATOM 4801 N N . GLU C 1 27 ? 15.530 -0.475 74.242 1.00 17.56 47 GLU C N 1
ATOM 4802 C CA . GLU C 1 27 ? 15.472 -0.965 75.619 1.00 20.69 47 GLU C CA 1
ATOM 4803 C C . GLU C 1 27 ? 16.104 -2.341 75.788 1.00 20.29 47 GLU C C 1
ATOM 4804 O O . GLU C 1 27 ? 15.828 -3.261 75.015 1.00 18.26 47 GLU C O 1
ATOM 4810 N N . VAL C 1 28 ? 16.939 -2.477 76.813 1.00 18.64 48 VAL C N 1
ATOM 4811 C CA . VAL C 1 28 ? 17.581 -3.748 77.123 1.00 18.45 48 VAL C CA 1
ATOM 4812 C C . VAL C 1 28 ? 17.325 -4.026 78.602 1.00 20.75 48 VAL C C 1
ATOM 4813 O O . VAL C 1 28 ? 17.643 -3.199 79.462 1.00 20.70 48 VAL C O 1
ATOM 4817 N N . VAL C 1 29 ? 16.741 -5.185 78.894 1.00 19.00 49 VAL C N 1
ATOM 4818 C CA . VAL C 1 29 ? 16.420 -5.555 80.269 1.00 17.17 49 VAL C CA 1
ATOM 4819 C C . VAL C 1 29 ? 17.184 -6.784 80.748 1.00 22.46 49 VAL C C 1
ATOM 4820 O O . VAL C 1 29 ? 17.072 -7.861 80.161 1.00 21.39 49 VAL C O 1
ATOM 4824 N N . LEU C 1 30 ? 17.955 -6.609 81.817 1.00 13.12 50 LEU C N 1
ATOM 4825 C CA . LEU C 1 30 ? 18.745 -7.687 82.414 1.00 16.72 50 LEU C CA 1
ATOM 4826 C C . LEU C 1 30 ? 17.994 -8.297 83.596 1.00 17.69 50 LEU C C 1
ATOM 4827 O O . LEU C 1 30 ? 17.559 -7.582 84.500 1.00 18.91 50 LEU C O 1
ATOM 4832 N N . VAL C 1 31 ? 17.842 -9.617 83.582 1.00 16.67 51 VAL C N 1
ATOM 4833 C CA . VAL C 1 31 ? 17.139 -10.323 84.652 1.00 16.72 51 VAL C CA 1
ATOM 4834 C C . VAL C 1 31 ? 18.061 -11.368 85.280 1.00 16.21 51 VAL C C 1
ATOM 4835 O O . VAL C 1 31 ? 18.710 -12.129 84.567 1.00 20.98 51 VAL C O 1
ATOM 4839 N N . ASP C 1 32 ? 18.131 -11.403 86.609 1.00 18.20 52 ASP C N 1
ATOM 4840 C CA . ASP C 1 32 ? 18.975 -12.386 87.291 1.00 20.05 52 ASP C CA 1
ATOM 4841 C C . ASP C 1 32 ? 18.505 -12.621 88.726 1.00 21.58 52 ASP C C 1
ATOM 4842 O O . ASP C 1 32 ? 18.100 -11.680 89.415 1.00 19.99 52 ASP C O 1
ATOM 4847 N N . LEU C 1 33 ? 18.568 -13.874 89.172 1.00 24.78 53 LEU C N 1
ATOM 4848 C CA . LEU C 1 33 ? 18.156 -14.223 90.531 1.00 26.42 53 LEU C CA 1
ATOM 4849 C C . LEU C 1 33 ? 18.899 -13.310 91.495 1.00 27.07 53 LEU C C 1
ATOM 4850 O O . LEU C 1 33 ? 18.352 -12.878 92.508 1.00 29.22 53 LEU C O 1
ATOM 4855 N N . ASP C 1 34 ? 20.155 -13.028 91.162 1.00 24.35 54 ASP C N 1
ATOM 4856 C CA . ASP C 1 34 ? 20.996 -12.141 91.956 1.00 20.77 54 ASP C CA 1
ATOM 4857 C C . ASP C 1 34 ? 20.625 -10.731 91.501 1.00 26.04 54 ASP C C 1
ATOM 4858 O O . ASP C 1 34 ? 21.258 -10.178 90.605 1.00 21.04 54 ASP C O 1
ATOM 4863 N N . ARG C 1 35 ? 19.600 -10.154 92.120 1.00 24.55 55 ARG C N 1
ATOM 4864 C CA . ARG C 1 35 ? 19.127 -8.823 91.748 1.00 28.51 55 ARG C CA 1
ATOM 4865 C C . ARG C 1 35 ? 20.190 -7.726 91.734 1.00 24.93 55 ARG C C 1
ATOM 4866 O O . ARG C 1 35 ? 20.223 -6.912 90.807 1.00 21.75 55 ARG C O 1
ATOM 4874 N N . LYS C 1 36 ? 21.053 -7.697 92.747 1.00 21.98 56 LYS C N 1
ATOM 4875 C CA . LYS C 1 36 ? 22.105 -6.685 92.819 1.00 22.26 56 LYS C CA 1
ATOM 4876 C C . LYS C 1 36 ? 23.112 -6.804 91.682 1.00 19.33 56 LYS C C 1
ATOM 4877 O O . LYS C 1 36 ? 23.651 -5.799 91.215 1.00 20.09 56 LYS C O 1
ATOM 4883 N N . LEU C 1 37 ? 23.373 -8.034 91.250 1.00 20.60 57 LEU C N 1
ATOM 4884 C CA . LEU C 1 37 ? 24.309 -8.277 90.155 1.00 20.37 57 LEU C CA 1
ATOM 4885 C C . LEU C 1 37 ? 23.782 -7.631 88.880 1.00 17.43 57 LEU C C 1
ATOM 4886 O O . LEU C 1 37 ? 24.507 -6.914 88.189 1.00 17.42 57 LEU C O 1
ATOM 4891 N N . ALA C 1 38 ? 22.515 -7.895 88.570 1.00 18.17 58 ALA C N 1
ATOM 4892 C CA . ALA C 1 38 ? 21.889 -7.330 87.382 1.00 19.72 58 ALA C CA 1
ATOM 4893 C C . ALA C 1 38 ? 21.818 -5.808 87.472 1.00 21.43 58 ALA C C 1
ATOM 4894 O O . ALA C 1 38 ? 22.073 -5.106 86.493 1.00 17.08 58 ALA C O 1
ATOM 4896 N N . GLN C 1 39 ? 21.463 -5.291 88.643 1.00 16.62 59 GLN C N 1
ATOM 4897 C CA . GLN C 1 39 ? 21.377 -3.848 88.800 1.00 15.96 59 GLN C CA 1
ATOM 4898 C C . GLN C 1 39 ? 22.748 -3.217 88.601 1.00 16.53 59 GLN C C 1
ATOM 4899 O O . GLN C 1 39 ? 22.867 -2.158 87.989 1.00 16.30 59 GLN C O 1
ATOM 4905 N N . ALA C 1 40 ? 23.781 -3.879 89.108 1.00 16.88 60 ALA C N 1
ATOM 4906 C CA . ALA C 1 40 ? 25.145 -3.378 88.994 1.00 15.64 60 ALA C CA 1
ATOM 4907 C C . ALA C 1 40 ? 25.617 -3.321 87.544 1.00 20.32 60 ALA C C 1
ATOM 4908 O O . ALA C 1 40 ? 26.191 -2.317 87.109 1.00 17.08 60 ALA C O 1
ATOM 4910 N N . HIS C 1 41 ? 25.398 -4.401 86.800 1.00 14.95 61 HIS C N 1
ATOM 4911 C CA . HIS C 1 41 ? 25.800 -4.428 85.401 1.00 17.80 61 HIS C CA 1
ATOM 4912 C C . HIS C 1 41 ? 24.994 -3.403 84.610 1.00 16.10 61 HIS C C 1
ATOM 4913 O O . HIS C 1 41 ? 25.541 -2.685 83.771 1.00 16.05 61 HIS C O 1
ATOM 4920 N N . ALA C 1 42 ? 23.693 -3.328 84.877 1.00 17.84 62 ALA C N 1
ATOM 4921 C CA . ALA C 1 42 ? 22.849 -2.366 84.178 1.00 14.79 62 ALA C CA 1
ATOM 4922 C C . ALA C 1 42 ? 23.329 -0.928 84.408 1.00 20.03 62 ALA C C 1
ATOM 4923 O O . ALA C 1 42 ? 23.447 -0.153 83.459 1.00 16.87 62 ALA C O 1
ATOM 4925 N N . GLU C 1 43 ? 23.616 -0.562 85.655 1.00 17.34 63 GLU C N 1
ATOM 4926 C CA . GLU C 1 43 ? 24.069 0.804 85.917 1.00 15.56 63 GLU C CA 1
ATOM 4927 C C . GLU C 1 43 ? 25.459 1.087 85.341 1.00 15.06 63 GLU C C 1
ATOM 4928 O O . GLU C 1 43 ? 25.728 2.191 84.870 1.00 16.89 63 GLU C O 1
ATOM 4934 N N . ASP C 1 44 ? 26.339 0.090 85.363 1.00 15.68 64 ASP C N 1
ATOM 4935 C CA . ASP C 1 44 ? 27.689 0.251 84.817 1.00 16.68 64 ASP C CA 1
ATOM 4936 C C . ASP C 1 44 ? 27.563 0.528 83.311 1.00 14.65 64 ASP C C 1
ATOM 4937 O O . ASP C 1 44 ? 28.167 1.462 82.775 1.00 13.80 64 ASP C O 1
ATOM 4942 N N . ILE C 1 45 ? 26.761 -0.287 82.637 1.00 16.97 65 ILE C N 1
ATOM 4943 C CA . ILE C 1 45 ? 26.546 -0.126 81.202 1.00 15.35 65 ILE C CA 1
ATOM 4944 C C . ILE C 1 45 ? 25.837 1.198 80.896 1.00 17.13 65 ILE C C 1
ATOM 4945 O O . ILE C 1 45 ? 26.144 1.864 79.901 1.00 15.97 65 ILE C O 1
ATOM 4950 N N . LEU C 1 46 ? 24.900 1.591 81.754 1.00 13.39 66 LEU C N 1
ATOM 4951 C CA . LEU C 1 46 ? 24.174 2.842 81.546 1.00 16.77 66 LEU C CA 1
ATOM 4952 C C . LEU C 1 46 ? 25.143 4.032 81.534 1.00 18.44 66 LEU C C 1
ATOM 4953 O O . LEU C 1 46 ? 24.881 5.049 80.886 1.00 17.62 66 LEU C O 1
ATOM 4958 N N . HIS C 1 47 ? 26.259 3.903 82.246 1.00 17.35 67 HIS C N 1
ATOM 4959 C CA . HIS C 1 47 ? 27.255 4.971 82.285 1.00 14.88 67 HIS C CA 1
ATOM 4960 C C . HIS C 1 47 ? 28.049 5.038 80.989 1.00 15.45 67 HIS C C 1
ATOM 4961 O O . HIS C 1 47 ? 28.782 5.994 80.750 1.00 14.20 67 HIS C O 1
ATOM 4968 N N . ALA C 1 48 ? 27.904 4.018 80.152 1.00 12.63 68 ALA C N 1
ATOM 4969 C CA . ALA C 1 48 ? 28.605 3.991 78.874 1.00 16.17 68 ALA C CA 1
ATOM 4970 C C . ALA C 1 48 ? 27.760 4.586 77.739 1.00 13.83 68 ALA C C 1
ATOM 4971 O O . ALA C 1 48 ? 28.306 5.147 76.781 1.00 13.03 68 ALA C O 1
ATOM 4973 N N . THR C 1 49 ? 26.435 4.486 77.855 1.00 13.73 69 THR C N 1
ATOM 4974 C CA . THR C 1 49 ? 25.540 4.977 76.806 1.00 15.19 69 THR C CA 1
ATOM 4975 C C . THR C 1 49 ? 25.722 6.428 76.331 1.00 16.74 69 THR C C 1
ATOM 4976 O O . THR C 1 49 ? 25.539 6.716 75.148 1.00 14.64 69 THR C O 1
ATOM 4980 N N . PRO C 1 50 ? 26.076 7.361 77.234 1.00 14.78 70 PRO C N 1
ATOM 4981 C CA . PRO C 1 50 ? 26.249 8.742 76.764 1.00 12.22 70 PRO C CA 1
ATOM 4982 C C . PRO C 1 50 ? 27.358 8.854 75.720 1.00 13.48 70 PRO C C 1
ATOM 4983 O O . PRO C 1 50 ? 27.414 9.822 74.962 1.00 16.01 70 PRO C O 1
ATOM 4987 N N . PHE C 1 51 ? 28.240 7.856 75.691 1.00 15.03 71 PHE C N 1
ATOM 4988 C CA . PHE C 1 51 ? 29.377 7.841 74.775 1.00 13.04 71 PHE C CA 1
ATOM 4989 C C . PHE C 1 51 ? 29.157 6.965 73.549 1.00 16.33 71 PHE C C 1
ATOM 4990 O O . PHE C 1 51 ? 30.100 6.684 72.809 1.00 16.86 71 PHE C O 1
ATOM 4998 N N . ALA C 1 52 ? 27.920 6.533 73.337 1.00 15.87 72 ALA C N 1
ATOM 4999 C CA . ALA C 1 52 ? 27.610 5.690 72.186 1.00 18.06 72 ALA C CA 1
ATOM 5000 C C . ALA C 1 52 ? 26.232 6.015 71.622 1.00 23.53 72 ALA C C 1
ATOM 5001 O O . ALA C 1 52 ? 26.094 6.896 70.776 1.00 24.91 72 ALA C O 1
ATOM 5003 N N . HIS C 1 53 ? 25.213 5.307 72.100 1.00 18.39 73 HIS C N 1
ATOM 5004 C CA . HIS C 1 53 ? 23.847 5.516 71.631 1.00 20.61 73 HIS C CA 1
ATOM 5005 C C . HIS C 1 53 ? 22.834 5.567 72.768 1.00 18.46 73 HIS C C 1
ATOM 5006 O O . HIS C 1 53 ? 23.018 4.937 73.811 1.00 17.25 73 HIS C O 1
ATOM 5013 N N . PRO C 1 54 ? 21.739 6.317 72.574 1.00 21.74 75 PRO C N 1
ATOM 5014 C CA . PRO C 1 54 ? 20.709 6.417 73.608 1.00 23.83 75 PRO C CA 1
ATOM 5015 C C . PRO C 1 54 ? 19.967 5.089 73.730 1.00 24.59 75 PRO C C 1
ATOM 5016 O O . PRO C 1 54 ? 19.065 4.788 72.944 1.00 26.66 75 PRO C O 1
ATOM 5020 N N . VAL C 1 55 ? 20.377 4.289 74.705 1.00 18.40 76 VAL C N 1
ATOM 5021 C CA . VAL C 1 55 ? 19.764 2.991 74.952 1.00 17.87 76 VAL C CA 1
ATOM 5022 C C . VAL C 1 55 ? 19.447 2.893 76.435 1.00 20.01 76 VAL C C 1
ATOM 5023 O O . VAL C 1 55 ? 20.297 3.173 77.282 1.00 23.06 76 VAL C O 1
ATOM 5027 N N . TRP C 1 56 ? 18.220 2.503 76.752 1.00 22.04 77 TRP C N 1
ATOM 5028 C CA . TRP C 1 56 ? 17.819 2.369 78.141 1.00 21.00 77 TRP C CA 1
ATOM 5029 C C . TRP C 1 56 ? 18.123 0.967 78.648 1.00 21.07 77 TRP C C 1
ATOM 5030 O O . TRP C 1 56 ? 17.379 0.022 78.383 1.00 24.73 77 TRP C O 1
ATOM 5041 N N . VAL C 1 57 ? 19.232 0.838 79.366 1.00 21.41 78 VAL C N 1
ATOM 5042 C CA . VAL C 1 57 ? 19.629 -0.444 79.930 1.00 21.12 78 VAL C CA 1
ATOM 5043 C C . VAL C 1 57 ? 19.210 -0.465 81.394 1.00 26.52 78 VAL C C 1
ATOM 5044 O O . VAL C 1 57 ? 19.535 0.448 82.154 1.00 23.68 78 VAL C O 1
ATOM 5048 N N . ARG C 1 58 ? 18.486 -1.504 81.790 1.00 22.03 79 ARG C N 1
ATOM 5049 C CA . ARG C 1 58 ? 18.038 -1.610 83.171 1.00 22.11 79 ARG C CA 1
ATOM 5050 C C . ARG C 1 58 ? 17.946 -3.054 83.635 1.00 23.79 79 ARG C C 1
ATOM 5051 O O . ARG C 1 58 ? 18.002 -3.988 82.835 1.00 20.12 79 ARG C O 1
ATOM 5059 N N . ALA C 1 59 ? 17.803 -3.222 84.943 1.00 21.01 80 ALA C N 1
ATOM 5060 C CA . ALA C 1 59 ? 17.659 -4.538 85.540 1.00 16.17 80 ALA C CA 1
ATOM 5061 C C . ALA C 1 59 ? 16.172 -4.662 85.847 1.00 19.05 80 ALA C C 1
ATOM 5062 O O . ALA C 1 59 ? 15.505 -3.656 86.092 1.00 24.78 80 ALA C O 1
ATOM 5064 N N . GLY C 1 60 ? 15.648 -5.882 85.830 1.00 21.70 81 GLY C N 1
ATOM 5065 C CA . GLY C 1 60 ? 14.236 -6.056 86.111 1.00 23.68 81 GLY C CA 1
ATOM 5066 C C . GLY C 1 60 ? 13.844 -7.489 86.401 1.00 25.07 81 GLY C C 1
ATOM 5067 O O . GLY C 1 60 ? 14.695 -8.372 86.512 1.00 24.73 81 GLY C O 1
ATOM 5068 N N . SER C 1 61 ? 12.542 -7.712 86.536 1.00 26.85 82 SER C N 1
ATOM 5069 C CA . SER C 1 61 ? 12.008 -9.042 86.803 1.00 28.22 82 SER C CA 1
ATOM 5070 C C . SER C 1 61 ? 11.511 -9.624 85.486 1.00 25.49 82 SER C C 1
ATOM 5071 O O . SER C 1 61 ? 11.599 -8.975 84.444 1.00 23.62 82 SER C O 1
ATOM 5074 N N . TYR C 1 62 ? 10.987 -10.845 85.527 1.00 21.34 83 TYR C N 1
ATOM 5075 C CA . TYR C 1 62 ? 10.467 -11.465 84.312 1.00 19.27 83 TYR C CA 1
ATOM 5076 C C . TYR C 1 62 ? 9.348 -10.606 83.741 1.00 20.09 83 TYR C C 1
ATOM 5077 O O . TYR C 1 62 ? 9.214 -10.473 82.526 1.00 23.57 83 TYR C O 1
ATOM 5086 N N . GLY C 1 63 ? 8.549 -10.017 84.627 1.00 22.30 84 GLY C N 1
ATOM 5087 C CA . GLY C 1 63 ? 7.453 -9.171 84.186 1.00 21.41 84 GLY C CA 1
ATOM 5088 C C . GLY C 1 63 ? 7.923 -8.008 83.333 1.00 23.59 84 GLY C C 1
ATOM 5089 O O . GLY C 1 63 ? 7.226 -7.575 82.410 1.00 24.17 84 GLY C O 1
ATOM 5090 N N . ASP C 1 64 ? 9.115 -7.506 83.637 1.00 24.65 85 ASP C N 1
ATOM 5091 C CA . ASP C 1 64 ? 9.689 -6.382 82.905 1.00 24.91 85 ASP C CA 1
ATOM 5092 C C . ASP C 1 64 ? 10.118 -6.764 81.490 1.00 27.02 85 ASP C C 1
ATOM 5093 O O . ASP C 1 64 ? 10.527 -5.908 80.705 1.00 23.82 85 ASP C O 1
ATOM 5098 N N . LEU C 1 65 ? 10.015 -8.050 81.166 1.00 22.46 86 LEU C N 1
ATOM 5099 C CA . LEU C 1 65 ? 10.372 -8.527 79.833 1.00 24.93 86 LEU C CA 1
ATOM 5100 C C . LEU C 1 65 ? 9.173 -8.391 78.898 1.00 24.62 86 LEU C C 1
ATOM 5101 O O . LEU C 1 65 ? 9.227 -8.809 77.742 1.00 25.25 86 LEU C O 1
ATOM 5106 N N . GLU C 1 66 ? 8.091 -7.801 79.401 1.00 22.81 87 GLU C N 1
ATOM 5107 C CA . GLU C 1 66 ? 6.874 -7.636 78.607 1.00 24.15 87 GLU C CA 1
ATOM 5108 C C . GLU C 1 66 ? 7.139 -7.046 77.225 1.00 23.45 87 GLU C C 1
ATOM 5109 O O . GLU C 1 66 ? 7.815 -6.028 77.091 1.00 26.84 87 GLU C O 1
ATOM 5115 N N . GLY C 1 67 ? 6.605 -7.706 76.200 1.00 27.24 88 GLY C N 1
ATOM 5116 C CA . GLY C 1 67 ? 6.756 -7.236 74.835 1.00 28.57 88 GLY C CA 1
ATOM 5117 C C . GLY C 1 67 ? 8.106 -7.426 74.165 1.00 28.02 88 GLY C C 1
ATOM 5118 O O . GLY C 1 67 ? 8.302 -6.977 73.031 1.00 24.00 88 GLY C O 1
ATOM 5119 N N . ALA C 1 68 ? 9.042 -8.081 74.842 1.00 22.94 89 ALA C N 1
ATOM 5120 C CA . ALA C 1 68 ? 10.361 -8.296 74.255 1.00 20.81 89 ALA C CA 1
ATOM 5121 C C . ALA C 1 68 ? 10.227 -9.152 72.995 1.00 19.15 89 ALA C C 1
ATOM 5122 O O . ALA C 1 68 ? 9.575 -10.193 73.017 1.00 20.17 89 ALA C O 1
ATOM 5124 N N . ARG C 1 69 ? 10.827 -8.699 71.895 1.00 18.22 90 ARG C N 1
ATOM 5125 C CA . ARG C 1 69 ? 10.778 -9.441 70.636 1.00 18.43 90 ARG C CA 1
ATOM 5126 C C . ARG C 1 69 ? 11.797 -10.573 70.646 1.00 17.72 90 ARG C C 1
ATOM 5127 O O . ARG C 1 69 ? 11.685 -11.537 69.885 1.00 22.00 90 ARG C O 1
ATOM 5135 N N . ALA C 1 70 ? 12.798 -10.440 71.508 1.00 17.16 91 ALA C N 1
ATOM 5136 C CA . ALA C 1 70 ? 13.842 -11.445 71.648 1.00 16.02 91 ALA C CA 1
ATOM 5137 C C . ALA C 1 70 ? 14.338 -11.457 73.083 1.00 18.15 91 ALA C C 1
ATOM 5138 O O . ALA C 1 70 ? 14.538 -10.402 73.686 1.00 19.41 91 ALA C O 1
ATOM 5140 N N . VAL C 1 71 ? 14.524 -12.654 73.629 1.00 16.99 92 VAL C N 1
ATOM 5141 C CA . VAL C 1 71 ? 15.032 -12.800 74.984 1.00 15.62 92 VAL C CA 1
ATOM 5142 C C . VAL C 1 71 ? 16.231 -13.735 74.936 1.00 15.50 92 VAL C C 1
ATOM 5143 O O . VAL C 1 71 ? 16.118 -14.896 74.538 1.00 17.74 92 VAL C O 1
ATOM 5147 N N . VAL C 1 72 ? 17.387 -13.214 75.319 1.00 15.31 93 VAL C N 1
ATOM 5148 C CA . VAL C 1 72 ? 18.610 -14.001 75.324 1.00 17.47 93 VAL C CA 1
ATOM 5149 C C . VAL C 1 72 ? 18.705 -14.795 76.614 1.00 17.64 93 VAL C C 1
ATOM 5150 O O . VAL C 1 72 ? 18.560 -14.240 77.703 1.00 17.07 93 VAL C O 1
ATOM 5154 N N . LEU C 1 73 ? 18.943 -16.096 76.491 1.00 18.82 94 LEU C N 1
ATOM 5155 C CA . LEU C 1 73 ? 19.080 -16.942 77.667 1.00 17.95 94 LEU C CA 1
ATOM 5156 C C . LEU C 1 73 ? 20.555 -17.248 77.899 1.00 19.04 94 LEU C C 1
ATOM 5157 O O . LEU C 1 73 ? 21.137 -18.121 77.252 1.00 20.80 94 LEU C O 1
ATOM 5162 N N . ALA C 1 74 ? 21.159 -16.490 78.807 1.00 15.85 95 ALA C N 1
ATOM 5163 C CA . ALA C 1 74 ? 22.560 -16.663 79.172 1.00 14.68 95 ALA C CA 1
ATOM 5164 C C . ALA C 1 74 ? 22.516 -17.010 80.650 1.00 19.94 95 ALA C C 1
ATOM 5165 O O . ALA C 1 74 ? 23.335 -16.538 81.441 1.00 18.57 95 ALA C O 1
ATOM 5167 N N . ALA C 1 75 ? 21.529 -17.827 81.008 1.00 23.95 96 ALA C N 1
ATOM 5168 C CA . ALA C 1 75 ? 21.317 -18.240 82.388 1.00 24.63 96 ALA C CA 1
ATOM 5169 C C . ALA C 1 75 ? 22.106 -19.478 82.776 1.00 28.83 96 ALA C C 1
ATOM 5170 O O . ALA C 1 75 ? 22.584 -20.229 81.926 1.00 26.36 96 ALA C O 1
ATOM 5172 N N . GLY C 1 76 ? 22.226 -19.685 84.080 1.00 22.61 97 GLY C N 1
ATOM 5173 C CA . GLY C 1 76 ? 22.959 -20.826 84.577 1.00 31.03 97 GLY C CA 1
ATOM 5174 C C . GLY C 1 76 ? 23.566 -20.493 85.917 1.00 37.43 97 GLY C C 1
ATOM 5175 O O . GLY C 1 76 ? 23.143 -19.548 86.585 1.00 40.37 97 GLY C O 1
ATOM 5176 N N . VAL C 1 77 ? 24.570 -21.268 86.305 1.00 41.81 98 VAL C N 1
ATOM 5177 C CA . VAL C 1 77 ? 25.243 -21.067 87.576 1.00 40.12 98 VAL C CA 1
ATOM 5178 C C . VAL C 1 77 ? 26.748 -21.152 87.392 1.00 41.86 98 VAL C C 1
ATOM 5179 O O . VAL C 1 77 ? 27.238 -21.811 86.473 1.00 42.26 98 VAL C O 1
ATOM 5183 N N . ALA C 1 78 ? 27.480 -20.474 88.268 1.00 43.45 99 ALA C N 1
ATOM 5184 C CA . ALA C 1 78 ? 28.932 -20.498 88.211 1.00 45.49 99 ALA C CA 1
ATOM 5185 C C . ALA C 1 78 ? 29.383 -21.863 88.712 1.00 49.69 99 ALA C C 1
ATOM 5186 O O . ALA C 1 78 ? 29.137 -22.217 89.865 1.00 53.51 99 ALA C O 1
ATOM 5188 N N . GLN C 1 79 ? 30.026 -22.634 87.842 1.00 48.72 100 GLN C N 1
ATOM 5189 C CA . GLN C 1 79 ? 30.503 -23.959 88.216 1.00 53.45 100 GLN C CA 1
ATOM 5190 C C . GLN C 1 79 ? 31.269 -23.893 89.533 1.00 56.05 100 GLN C C 1
ATOM 5191 O O . GLN C 1 79 ? 32.348 -23.306 89.609 1.00 59.27 100 GLN C O 1
ATOM 5197 N N . ARG C 1 80 ? 30.696 -24.491 90.573 1.00 59.05 101 ARG C N 1
ATOM 5198 C CA . ARG C 1 80 ? 31.321 -24.503 91.889 1.00 59.58 101 ARG C CA 1
ATOM 5199 C C . ARG C 1 80 ? 32.693 -25.164 91.820 1.00 61.89 101 ARG C C 1
ATOM 5200 O O . ARG C 1 80 ? 32.877 -26.170 91.131 1.00 54.12 101 ARG C O 1
ATOM 5208 N N . PRO C 1 81 ? 33.679 -24.599 92.534 1.00 64.67 102 PRO C N 1
ATOM 5209 C CA . PRO C 1 81 ? 35.046 -25.129 92.560 1.00 68.36 102 PRO C CA 1
ATOM 5210 C C . PRO C 1 81 ? 35.093 -26.599 92.971 1.00 67.76 102 PRO C C 1
ATOM 5211 O O . PRO C 1 81 ? 35.255 -26.917 94.149 1.00 70.69 102 PRO C O 1
ATOM 5215 N N . GLY C 1 82 ? 34.948 -27.491 91.997 1.00 69.03 103 GLY C N 1
ATOM 5216 C CA . GLY C 1 82 ? 34.981 -28.911 92.292 1.00 68.22 103 GLY C CA 1
ATOM 5217 C C . GLY C 1 82 ? 33.947 -29.721 91.533 1.00 72.78 103 GLY C C 1
ATOM 5218 O O . GLY C 1 82 ? 34.028 -30.949 91.495 1.00 76.57 103 GLY C O 1
ATOM 5219 N N . GLU C 1 83 ? 32.974 -29.045 90.928 1.00 70.27 104 GLU C N 1
ATOM 5220 C CA . GLU C 1 83 ? 31.929 -29.731 90.171 1.00 68.54 104 GLU C CA 1
ATOM 5221 C C . GLU C 1 83 ? 32.491 -30.511 88.989 1.00 64.35 104 GLU C C 1
ATOM 5222 O O . GLU C 1 83 ? 33.699 -30.713 88.875 1.00 65.27 104 GLU C O 1
ATOM 5228 N N . THR C 1 84 ? 31.591 -30.946 88.113 1.00 64.03 105 THR C N 1
ATOM 5229 C CA . THR C 1 84 ? 31.955 -31.695 86.916 1.00 63.45 105 THR C CA 1
ATOM 5230 C C . THR C 1 84 ? 31.019 -31.279 85.788 1.00 63.90 105 THR C C 1
ATOM 5231 O O . THR C 1 84 ? 30.059 -30.543 86.012 1.00 64.48 105 THR C O 1
ATOM 5235 N N . ARG C 1 85 ? 31.294 -31.755 84.579 1.00 66.08 106 ARG C N 1
ATOM 5236 C CA . ARG C 1 85 ? 30.471 -31.417 83.424 1.00 67.92 106 ARG C CA 1
ATOM 5237 C C . ARG C 1 85 ? 28.992 -31.750 83.587 1.00 66.18 106 ARG C C 1
ATOM 5238 O O . ARG C 1 85 ? 28.161 -30.855 83.745 1.00 63.78 106 ARG C O 1
ATOM 5246 N N . LEU C 1 86 ? 28.673 -33.041 83.544 1.00 61.89 107 LEU C N 1
ATOM 5247 C CA . LEU C 1 86 ? 27.294 -33.508 83.656 1.00 56.38 107 LEU C CA 1
ATOM 5248 C C . LEU C 1 86 ? 26.540 -32.882 84.829 1.00 51.87 107 LEU C C 1
ATOM 5249 O O . LEU C 1 86 ? 25.334 -32.648 84.742 1.00 51.76 107 LEU C O 1
ATOM 5254 N N . GLN C 1 87 ? 27.248 -32.612 85.921 1.00 42.74 108 GLN C N 1
ATOM 5255 C CA . GLN C 1 87 ? 26.630 -32.000 87.094 1.00 45.42 108 GLN C CA 1
ATOM 5256 C C . GLN C 1 87 ? 26.167 -30.589 86.761 1.00 39.68 108 GLN C C 1
ATOM 5257 O O . GLN C 1 87 ? 24.994 -30.257 86.913 1.00 38.07 108 GLN C O 1
ATOM 5263 N N . LEU C 1 88 ? 27.107 -29.763 86.315 1.00 40.55 109 LEU C N 1
ATOM 5264 C CA . LEU C 1 88 ? 26.810 -28.386 85.951 1.00 37.70 109 LEU C CA 1
ATOM 5265 C C . LEU C 1 88 ? 25.710 -28.384 84.899 1.00 34.17 109 LEU C C 1
ATOM 5266 O O . LEU C 1 88 ? 24.787 -27.571 84.951 1.00 32.85 109 LEU C O 1
ATOM 5271 N N . LEU C 1 89 ? 25.811 -29.311 83.952 1.00 28.01 110 LEU C N 1
ATOM 5272 C CA . LEU C 1 89 ? 24.825 -29.429 82.890 1.00 36.12 110 LEU C CA 1
ATOM 5273 C C . LEU C 1 89 ? 23.431 -29.636 83.473 1.00 31.02 110 LEU C C 1
ATOM 5274 O O . LEU C 1 89 ? 22.481 -28.952 83.095 1.00 30.24 110 LEU C O 1
ATOM 5279 N N . ASP C 1 90 ? 23.309 -30.582 84.397 1.00 36.45 111 ASP C N 1
ATOM 5280 C CA . ASP C 1 90 ? 22.020 -30.859 85.014 1.00 28.58 111 ASP C CA 1
ATOM 5281 C C . ASP C 1 90 ? 21.521 -29.675 85.843 1.00 27.24 111 ASP C C 1
ATOM 5282 O O . ASP C 1 90 ? 20.318 -29.423 85.905 1.00 30.99 111 ASP C O 1
ATOM 5287 N N . ARG C 1 91 ? 22.436 -28.946 86.474 1.00 22.87 112 ARG C N 1
ATOM 5288 C CA . ARG C 1 91 ? 22.039 -27.779 87.254 1.00 30.61 112 ARG C CA 1
ATOM 5289 C C . ARG C 1 91 ? 21.495 -26.698 86.322 1.00 27.60 112 ARG C C 1
ATOM 5290 O O . ARG C 1 91 ? 20.450 -26.106 86.591 1.00 25.43 112 ARG C O 1
ATOM 5298 N N . ASN C 1 92 ? 22.203 -26.442 85.225 1.00 28.56 113 ASN C N 1
ATOM 5299 C CA . ASN C 1 92 ? 21.752 -25.431 84.277 1.00 25.03 113 ASN C CA 1
ATOM 5300 C C . ASN C 1 92 ? 20.446 -25.872 83.629 1.00 27.20 113 ASN C C 1
ATOM 5301 O O . ASN C 1 92 ? 19.598 -25.046 83.306 1.00 28.16 113 ASN C O 1
ATOM 5306 N N . ALA C 1 93 ? 20.283 -27.179 83.445 1.00 32.54 114 ALA C N 1
ATOM 5307 C CA . ALA C 1 93 ? 19.056 -27.705 82.857 1.00 29.12 114 ALA C CA 1
ATOM 5308 C C . ALA C 1 93 ? 17.905 -27.343 83.790 1.00 33.14 114 ALA C C 1
ATOM 5309 O O . ALA C 1 93 ? 16.818 -26.980 83.341 1.00 30.69 114 ALA C O 1
ATOM 5311 N N . GLN C 1 94 ? 18.152 -27.437 85.095 1.00 32.38 115 GLN C N 1
ATOM 5312 C CA . GLN C 1 94 ? 17.135 -27.099 86.084 1.00 30.86 115 GLN C CA 1
ATOM 5313 C C . GLN C 1 94 ? 16.855 -25.601 86.065 1.00 25.52 115 GLN C C 1
ATOM 5314 O O . GLN C 1 94 ? 15.711 -25.181 86.211 1.00 26.22 115 GLN C O 1
ATOM 5320 N N . VAL C 1 95 ? 17.898 -24.793 85.886 1.00 28.94 116 VAL C N 1
ATOM 5321 C CA . VAL C 1 95 ? 17.711 -23.347 85.834 1.00 28.36 116 VAL C CA 1
ATOM 5322 C C . VAL C 1 95 ? 16.791 -23.018 84.661 1.00 23.20 116 VAL C C 1
ATOM 5323 O O . VAL C 1 95 ? 15.878 -22.202 84.785 1.00 26.44 116 VAL C O 1
ATOM 5327 N N . PHE C 1 96 ? 17.031 -23.666 83.524 1.00 21.49 117 PHE C N 1
ATOM 5328 C CA . PHE C 1 96 ? 16.212 -23.441 82.338 1.00 22.20 117 PHE C CA 1
ATOM 5329 C C . PHE C 1 96 ? 14.762 -23.858 82.578 1.00 21.24 117 PHE C C 1
ATOM 5330 O O . PHE C 1 96 ? 13.836 -23.253 82.038 1.00 21.49 117 PHE C O 1
ATOM 5338 N N . ALA C 1 97 ? 14.568 -24.886 83.399 1.00 21.79 118 ALA C N 1
ATOM 5339 C CA . ALA C 1 97 ? 13.225 -25.364 83.709 1.00 22.97 118 ALA C CA 1
ATOM 5340 C C . ALA C 1 97 ? 12.467 -24.268 84.450 1.00 21.36 118 ALA C C 1
ATOM 5341 O O . ALA C 1 97 ? 11.243 -24.186 84.379 1.00 26.06 118 ALA C O 1
ATOM 5343 N N . GLN C 1 98 ? 13.209 -23.427 85.162 1.00 25.69 119 GLN C N 1
ATOM 5344 C CA . GLN C 1 98 ? 12.617 -22.321 85.905 1.00 26.63 119 GLN C CA 1
ATOM 5345 C C . GLN C 1 98 ? 12.476 -21.085 85.020 1.00 24.90 119 GLN C C 1
ATOM 5346 O O . GLN C 1 98 ? 11.459 -20.396 85.058 1.00 21.60 119 GLN C O 1
ATOM 5352 N N . VAL C 1 99 ? 13.507 -20.813 84.225 1.00 25.15 120 VAL C N 1
ATOM 5353 C CA . VAL C 1 99 ? 13.533 -19.643 83.350 1.00 23.17 120 VAL C CA 1
ATOM 5354 C C . VAL C 1 99 ? 12.560 -19.624 82.170 1.00 22.65 120 VAL C C 1
ATOM 5355 O O . VAL C 1 99 ? 11.802 -18.670 82.008 1.00 21.70 120 VAL C O 1
ATOM 5359 N N . VAL C 1 100 ? 12.587 -20.665 81.344 1.00 22.53 121 VAL C N 1
ATOM 5360 C CA . VAL C 1 100 ? 11.733 -20.711 80.162 1.00 20.78 121 VAL C CA 1
ATOM 5361 C C . VAL C 1 100 ? 10.260 -20.365 80.386 1.00 22.52 121 VAL C C 1
ATOM 5362 O O . VAL C 1 100 ? 9.740 -19.436 79.767 1.00 18.89 121 VAL C O 1
ATOM 5366 N N . PRO C 1 101 ? 9.565 -21.095 81.273 1.00 26.15 122 PRO C N 1
ATOM 5367 C CA . PRO C 1 101 ? 8.153 -20.767 81.490 1.00 26.08 122 PRO C CA 1
ATOM 5368 C C . PRO C 1 101 ? 7.912 -19.336 81.974 1.00 24.17 122 PRO C C 1
ATOM 5369 O O . PRO C 1 101 ? 6.946 -18.694 81.559 1.00 22.38 122 PRO C O 1
ATOM 5373 N N . ARG C 1 102 ? 8.788 -18.844 82.847 1.00 24.80 123 ARG C N 1
ATOM 5374 C CA . ARG C 1 102 ? 8.667 -17.486 83.374 1.00 22.67 123 ARG C CA 1
ATOM 5375 C C . ARG C 1 102 ? 8.774 -16.461 82.242 1.00 22.69 123 ARG C C 1
ATOM 5376 O O . ARG C 1 102 ? 8.003 -15.509 82.180 1.00 21.13 123 ARG C O 1
ATOM 5384 N N . VAL C 1 103 ? 9.749 -16.661 81.357 1.00 22.90 124 VAL C N 1
ATOM 5385 C CA . VAL C 1 103 ? 9.970 -15.752 80.235 1.00 20.61 124 VAL C CA 1
ATOM 5386 C C . VAL C 1 103 ? 8.772 -15.691 79.290 1.00 20.70 124 VAL C C 1
ATOM 5387 O O . VAL C 1 103 ? 8.278 -14.607 78.967 1.00 22.40 124 VAL C O 1
ATOM 5391 N N . LEU C 1 104 ? 8.305 -16.854 78.851 1.00 24.49 125 LEU C N 1
ATOM 5392 C CA . LEU C 1 104 ? 7.179 -16.911 77.927 1.00 24.71 125 LEU C CA 1
ATOM 5393 C C . LEU C 1 104 ? 5.876 -16.416 78.548 1.00 29.97 125 LEU C C 1
ATOM 5394 O O . LEU C 1 104 ? 4.955 -16.017 77.836 1.00 25.09 125 LEU C O 1
ATOM 5399 N N . GLU C 1 105 ? 5.799 -16.432 79.874 1.00 29.27 126 GLU C N 1
ATOM 5400 C CA . GLU C 1 105 ? 4.601 -15.952 80.550 1.00 31.60 126 GLU C CA 1
ATOM 5401 C C . GLU C 1 105 ? 4.509 -14.439 80.373 1.00 32.05 126 GLU C C 1
ATOM 5402 O O . GLU C 1 105 ? 3.425 -13.889 80.168 1.00 33.97 126 GLU C O 1
ATOM 5408 N N . ALA C 1 106 ? 5.659 -13.775 80.442 1.00 24.83 127 ALA C N 1
ATOM 5409 C CA . ALA C 1 106 ? 5.722 -12.325 80.293 1.00 23.89 127 ALA C CA 1
ATOM 5410 C C . ALA C 1 106 ? 5.841 -11.880 78.839 1.00 25.89 127 ALA C C 1
ATOM 5411 O O . ALA C 1 106 ? 5.289 -10.848 78.458 1.00 29.46 127 ALA C O 1
ATOM 5413 N N . ALA C 1 107 ? 6.571 -12.648 78.034 1.00 24.56 128 ALA C N 1
ATOM 5414 C CA . ALA C 1 107 ? 6.763 -12.321 76.621 1.00 26.63 128 ALA C CA 1
ATOM 5415 C C . ALA C 1 107 ? 6.464 -13.537 75.752 1.00 26.90 128 ALA C C 1
ATOM 5416 O O . ALA C 1 107 ? 7.374 -14.194 75.245 1.00 24.82 128 ALA C O 1
ATOM 5418 N N . PRO C 1 108 ? 5.174 -13.848 75.565 1.00 30.99 129 PRO C N 1
ATOM 5419 C CA . PRO C 1 108 ? 4.740 -14.991 74.758 1.00 28.91 129 PRO C CA 1
ATOM 5420 C C . PRO C 1 108 ? 5.142 -14.982 73.281 1.00 23.71 129 PRO C C 1
ATOM 5421 O O . PRO C 1 108 ? 5.216 -16.038 72.659 1.00 24.38 129 PRO C O 1
ATOM 5425 N N . GLU C 1 109 ? 5.412 -13.807 72.723 1.00 24.29 130 GLU C N 1
ATOM 5426 C CA . GLU C 1 109 ? 5.786 -13.717 71.311 1.00 28.22 130 GLU C CA 1
ATOM 5427 C C . GLU C 1 109 ? 7.293 -13.606 71.070 1.00 19.27 130 GLU C C 1
ATOM 5428 O O . GLU C 1 109 ? 7.737 -13.457 69.931 1.00 24.26 130 GLU C O 1
ATOM 5434 N N . ALA C 1 110 ? 8.080 -13.689 72.136 1.00 26.52 131 ALA C N 1
ATOM 5435 C CA . ALA C 1 110 ? 9.527 -13.568 72.007 1.00 21.89 131 ALA C CA 1
ATOM 5436 C C . ALA C 1 110 ? 10.218 -14.779 71.399 1.00 25.66 131 ALA C C 1
ATOM 5437 O O . ALA C 1 110 ? 9.774 -15.918 71.554 1.00 23.90 131 ALA C O 1
ATOM 5439 N N . VAL C 1 111 ? 11.309 -14.514 70.688 1.00 23.60 132 VAL C N 1
ATOM 5440 C CA . VAL C 1 111 ? 12.117 -15.572 70.109 1.00 19.97 132 VAL C CA 1
ATOM 5441 C C . VAL C 1 111 ? 13.125 -15.833 71.219 1.00 21.00 132 VAL C C 1
ATOM 5442 O O . VAL C 1 111 ? 13.644 -14.887 71.809 1.00 18.46 132 VAL C O 1
ATOM 5446 N N . LEU C 1 112 ? 13.388 -17.096 71.530 1.00 18.19 133 LEU C N 1
ATOM 5447 C CA . LEU C 1 112 ? 14.349 -17.394 72.582 1.00 17.09 133 LEU C CA 1
ATOM 5448 C C . LEU C 1 112 ? 15.706 -17.653 71.947 1.00 19.88 133 LEU C C 1
ATOM 5449 O O . LEU C 1 112 ? 15.868 -18.580 71.151 1.00 22.93 133 LEU C O 1
ATOM 5454 N N . LEU C 1 113 ? 16.673 -16.808 72.291 1.00 18.36 134 LEU C N 1
ATOM 5455 C CA . LEU C 1 113 ? 18.031 -16.910 71.767 1.00 16.61 134 LEU C CA 1
ATOM 5456 C C . LEU C 1 113 ? 18.921 -17.462 72.876 1.00 13.54 134 LEU C C 1
ATOM 5457 O O . LEU C 1 113 ? 19.272 -16.747 73.816 1.00 16.49 134 LEU C O 1
ATOM 5462 N N . VAL C 1 114 ? 19.289 -18.734 72.748 1.00 17.01 135 VAL C N 1
ATOM 5463 C CA . VAL C 1 114 ? 20.097 -19.436 73.744 1.00 15.33 135 VAL C CA 1
ATOM 5464 C C . VAL C 1 114 ? 21.605 -19.253 73.596 1.00 18.36 135 VAL C C 1
ATOM 5465 O O . VAL C 1 114 ? 22.163 -19.443 72.519 1.00 18.68 135 VAL C O 1
ATOM 5469 N N . ALA C 1 115 ? 22.263 -18.905 74.699 1.00 14.40 136 ALA C N 1
ATOM 5470 C CA . ALA C 1 115 ? 23.704 -18.683 74.685 1.00 19.40 136 ALA C CA 1
ATOM 5471 C C . ALA C 1 115 ? 24.488 -19.628 75.598 1.00 22.68 136 ALA C C 1
ATOM 5472 O O . ALA C 1 115 ? 25.642 -19.944 75.326 1.00 22.66 136 ALA C O 1
ATOM 5474 N N . THR C 1 116 ? 23.854 -20.074 76.676 1.00 20.27 137 THR C N 1
ATOM 5475 C CA . THR C 1 116 ? 24.499 -20.952 77.656 1.00 19.37 137 THR C CA 1
ATOM 5476 C C . THR C 1 116 ? 25.164 -22.210 77.089 1.00 21.36 137 THR C C 1
ATOM 5477 O O . THR C 1 116 ? 24.563 -22.954 76.322 1.00 20.50 137 THR C O 1
ATOM 5481 N N . ASN C 1 117 ? 26.414 -22.438 77.486 1.00 18.57 138 ASN C N 1
ATOM 5482 C CA . ASN C 1 117 ? 27.182 -23.606 77.040 1.00 24.86 138 ASN C CA 1
ATOM 5483 C C . ASN C 1 117 ? 26.815 -24.847 77.858 1.00 23.94 138 ASN C C 1
ATOM 5484 O O . ASN C 1 117 ? 26.607 -24.752 79.066 1.00 25.34 138 ASN C O 1
ATOM 5489 N N . PRO C 1 118 ? 26.707 -26.024 77.209 1.00 26.56 139 PRO C N 1
ATOM 5490 C CA . PRO C 1 118 ? 26.890 -26.297 75.775 1.00 23.85 139 PRO C CA 1
ATOM 5491 C C . PRO C 1 118 ? 25.653 -25.776 75.059 1.00 23.79 139 PRO C C 1
ATOM 5492 O O . PRO C 1 118 ? 24.545 -26.264 75.286 1.00 20.74 139 PRO C O 1
ATOM 5496 N N . VAL C 1 119 ? 25.848 -24.799 74.183 1.00 20.02 140 VAL C N 1
ATOM 5497 C CA . VAL C 1 119 ? 24.735 -24.170 73.491 1.00 20.71 140 VAL C CA 1
ATOM 5498 C C . VAL C 1 119 ? 23.775 -25.094 72.742 1.00 15.92 140 VAL C C 1
ATOM 5499 O O . VAL C 1 119 ? 22.572 -24.832 72.703 1.00 17.55 140 VAL C O 1
ATOM 5503 N N . ASP C 1 120 ? 24.278 -26.172 72.151 1.00 16.83 141 ASP C N 1
ATOM 5504 C CA . ASP C 1 120 ? 23.385 -27.064 71.421 1.00 14.05 141 ASP C CA 1
ATOM 5505 C C . ASP C 1 120 ? 22.434 -27.816 72.348 1.00 14.49 141 ASP C C 1
ATOM 5506 O O . ASP C 1 120 ? 21.227 -27.857 72.101 1.00 19.24 141 ASP C O 1
ATOM 5511 N N . VAL C 1 121 ? 22.964 -28.402 73.416 1.00 20.88 142 VAL C N 1
ATOM 5512 C CA . VAL C 1 121 ? 22.113 -29.136 74.346 1.00 20.97 142 VAL C CA 1
ATOM 5513 C C . VAL C 1 121 ? 21.138 -28.194 75.053 1.00 21.33 142 VAL C C 1
ATOM 5514 O O . VAL C 1 121 ? 19.975 -28.538 75.265 1.00 19.60 142 VAL C O 1
ATOM 5518 N N . MET C 1 122 ? 21.599 -26.995 75.398 1.00 18.52 143 MET C N 1
ATOM 5519 C CA . MET C 1 122 ? 20.726 -26.046 76.081 1.00 15.33 143 MET C CA 1
ATOM 5520 C C . MET C 1 122 ? 19.640 -25.511 75.152 1.00 14.05 143 MET C C 1
ATOM 5521 O O . MET C 1 122 ? 18.570 -25.125 75.609 1.00 18.04 143 MET C O 1
ATOM 5526 N N . THR C 1 123 ? 19.907 -25.492 73.849 1.00 20.94 144 THR C N 1
ATOM 5527 C CA . THR C 1 123 ? 18.900 -25.032 72.895 1.00 18.49 144 THR C CA 1
ATOM 5528 C C . THR C 1 123 ? 17.825 -26.116 72.802 1.00 15.48 144 THR C C 1
ATOM 5529 O O . THR C 1 123 ? 16.632 -25.822 72.715 1.00 16.42 144 THR C O 1
ATOM 5533 N N . GLN C 1 124 ? 18.256 -27.373 72.833 1.00 16.64 145 GLN C N 1
ATOM 5534 C CA . GLN C 1 124 ? 17.319 -28.492 72.785 1.00 22.93 145 GLN C CA 1
ATOM 5535 C C . GLN C 1 124 ? 16.432 -28.448 74.035 1.00 19.70 145 GLN C C 1
ATOM 5536 O O . GLN C 1 124 ? 15.215 -28.629 73.954 1.00 18.03 145 GLN C O 1
ATOM 5542 N N . VAL C 1 125 ? 17.053 -28.206 75.188 1.00 21.72 146 VAL C N 1
ATOM 5543 C CA . VAL C 1 125 ? 16.330 -28.113 76.455 1.00 21.49 146 VAL C CA 1
ATOM 5544 C C . VAL C 1 125 ? 15.277 -27.009 76.369 1.00 24.82 146 VAL C C 1
ATOM 5545 O O . VAL C 1 125 ? 14.109 -27.218 76.701 1.00 18.77 146 VAL C O 1
ATOM 5549 N N . ALA C 1 126 ? 15.701 -25.833 75.917 1.00 17.62 147 ALA C N 1
ATOM 5550 C CA . ALA C 1 126 ? 14.803 -24.693 75.792 1.00 21.32 147 ALA C CA 1
ATOM 5551 C C . ALA C 1 126 ? 13.655 -24.985 74.829 1.00 20.68 147 ALA C C 1
ATOM 5552 O O . ALA C 1 126 ? 12.519 -24.571 75.060 1.00 22.89 147 ALA C O 1
ATOM 5554 N N . TYR C 1 127 ? 13.957 -25.688 73.743 1.00 19.64 148 TYR C N 1
ATOM 5555 C CA . TYR C 1 127 ? 12.936 -26.028 72.764 1.00 19.78 148 TYR C CA 1
ATOM 5556 C C . TYR C 1 127 ? 11.857 -26.914 73.386 1.00 23.12 148 TYR C C 1
ATOM 5557 O O . TYR C 1 127 ? 10.671 -26.612 73.295 1.00 21.43 148 TYR C O 1
ATOM 5566 N N . ARG C 1 128 ? 12.281 -28.003 74.019 1.00 22.11 149 ARG C N 1
ATOM 5567 C CA . ARG C 1 128 ? 11.349 -28.940 74.647 1.00 19.91 149 ARG C CA 1
ATOM 5568 C C . ARG C 1 128 ? 10.479 -28.275 75.714 1.00 23.93 149 ARG C C 1
ATOM 5569 O O . ARG C 1 128 ? 9.274 -28.515 75.782 1.00 27.98 149 ARG C O 1
ATOM 5577 N N . LEU C 1 129 ? 11.091 -27.438 76.544 1.00 23.36 150 LEU C N 1
ATOM 5578 C CA . LEU C 1 129 ? 10.366 -26.755 77.614 1.00 23.39 150 LEU C CA 1
ATOM 5579 C C . LEU C 1 129 ? 9.386 -25.696 77.115 1.00 25.89 150 LEU C C 1
ATOM 5580 O O . LEU C 1 129 ? 8.314 -25.509 77.690 1.00 27.56 150 LEU C O 1
ATOM 5585 N N . SER C 1 130 ? 9.756 -25.010 76.038 1.00 24.24 151 SER C N 1
ATOM 5586 C CA . SER C 1 130 ? 8.935 -23.933 75.486 1.00 25.43 151 SER C CA 1
ATOM 5587 C C . SER C 1 130 ? 7.582 -24.335 74.916 1.00 26.53 151 SER C C 1
ATOM 5588 O O . SER C 1 130 ? 6.626 -23.564 74.991 1.00 28.19 151 SER C O 1
ATOM 5591 N N . ALA C 1 131 ? 7.506 -25.526 74.330 1.00 29.07 152 ALA C N 1
ATOM 5592 C CA . ALA C 1 131 ? 6.269 -25.997 73.720 1.00 29.76 152 ALA C CA 1
ATOM 5593 C C . ALA C 1 131 ? 5.922 -25.082 72.545 1.00 35.83 152 ALA C C 1
ATOM 5594 O O . ALA C 1 131 ? 4.763 -24.977 72.145 1.00 36.74 152 ALA C O 1
ATOM 5596 N N . LEU C 1 132 ? 6.940 -24.418 72.002 1.00 30.27 153 LEU C N 1
ATOM 5597 C CA . LEU C 1 132 ? 6.772 -23.512 70.869 1.00 30.02 153 LEU C CA 1
ATOM 5598 C C . LEU C 1 132 ? 7.265 -24.188 69.597 1.00 32.97 153 LEU C C 1
ATOM 5599 O O . LEU C 1 132 ? 7.933 -25.221 69.654 1.00 36.11 153 LEU C O 1
ATOM 5604 N N . PRO C 1 133 ? 6.937 -23.615 68.427 1.00 35.17 154 PRO C N 1
ATOM 5605 C CA . PRO C 1 133 ? 7.398 -24.213 67.170 1.00 32.50 154 PRO C CA 1
ATOM 5606 C C . PRO C 1 133 ? 8.929 -24.259 67.212 1.00 34.84 154 PRO C C 1
ATOM 5607 O O . PRO C 1 133 ? 9.560 -23.432 67.876 1.00 33.44 154 PRO C O 1
ATOM 5611 N N . PRO C 1 134 ? 9.545 -25.221 66.507 1.00 35.19 155 PRO C N 1
ATOM 5612 C CA . PRO C 1 134 ? 11.007 -25.354 66.487 1.00 33.95 155 PRO C CA 1
ATOM 5613 C C . PRO C 1 134 ? 11.764 -24.066 66.161 1.00 32.78 155 PRO C C 1
ATOM 5614 O O . PRO C 1 134 ? 12.806 -23.787 66.754 1.00 30.41 155 PRO C O 1
ATOM 5618 N N . GLY C 1 135 ? 11.230 -23.286 65.225 1.00 25.45 156 GLY C N 1
ATOM 5619 C CA . GLY C 1 135 ? 11.883 -22.054 64.813 1.00 22.53 156 GLY C CA 1
ATOM 5620 C C . GLY C 1 135 ? 11.994 -20.938 65.836 1.00 23.97 156 GLY C C 1
ATOM 5621 O O . GLY C 1 135 ? 12.852 -20.063 65.700 1.00 22.36 156 GLY C O 1
ATOM 5622 N N . ARG C 1 136 ? 11.146 -20.970 66.860 1.00 20.90 157 ARG C N 1
ATOM 5623 C CA . ARG C 1 136 ? 11.136 -19.936 67.895 1.00 19.42 157 ARG C CA 1
ATOM 5624 C C . ARG C 1 136 ? 12.283 -20.002 68.904 1.00 20.33 157 ARG C C 1
ATOM 5625 O O . ARG C 1 136 ? 12.513 -19.045 69.648 1.00 20.11 157 ARG C O 1
ATOM 5633 N N . VAL C 1 137 ? 12.995 -21.123 68.939 1.00 17.72 158 VAL C N 1
ATOM 5634 C CA . VAL C 1 137 ? 14.114 -21.283 69.864 1.00 19.12 158 VAL C CA 1
ATOM 5635 C C . VAL C 1 137 ? 15.402 -21.459 69.061 1.00 21.05 158 VAL C C 1
ATOM 5636 O O . VAL C 1 137 ? 15.593 -22.460 68.363 1.00 18.78 158 VAL C O 1
ATOM 5640 N N . VAL C 1 138 ? 16.283 -20.471 69.169 1.00 18.48 159 VAL C N 1
ATOM 5641 C CA . VAL C 1 138 ? 17.538 -20.458 68.427 1.00 17.79 159 VAL C CA 1
ATOM 5642 C C . VAL C 1 138 ? 18.759 -20.331 69.332 1.00 16.99 159 VAL C C 1
ATOM 5643 O O . VAL C 1 138 ? 18.748 -19.564 70.293 1.00 21.77 159 VAL C O 1
ATOM 5647 N N . GLY C 1 139 ? 19.808 -21.088 69.021 1.00 17.38 160 GLY C N 1
ATOM 5648 C CA . GLY C 1 139 ? 21.033 -21.026 69.803 1.00 16.26 160 GLY C CA 1
ATOM 5649 C C . GLY C 1 139 ? 22.129 -20.335 69.006 1.00 16.57 160 GLY C C 1
ATOM 5650 O O . GLY C 1 139 ? 22.192 -20.483 67.785 1.00 19.45 160 GLY C O 1
ATOM 5651 N N . SER C 1 140 ? 22.995 -19.579 69.675 1.00 13.88 161 SER C N 1
ATOM 5652 C CA . SER C 1 140 ? 24.064 -18.878 68.964 1.00 18.88 161 SER C CA 1
ATOM 5653 C C . SER C 1 140 ? 24.918 -19.842 68.141 1.00 22.97 161 SER C C 1
ATOM 5654 O O . SER C 1 140 ? 25.479 -19.466 67.114 1.00 17.73 161 SER C O 1
ATOM 5657 N N . GLY C 1 141 ? 25.008 -21.086 68.599 1.00 18.90 162 GLY C N 1
ATOM 5658 C CA . GLY C 1 141 ? 25.764 -22.098 67.878 1.00 19.08 162 GLY C CA 1
ATOM 5659 C C . GLY C 1 141 ? 27.200 -21.782 67.496 1.00 17.61 162 GLY C C 1
ATOM 5660 O O . GLY C 1 141 ? 27.992 -21.312 68.308 1.00 15.87 162 GLY C O 1
ATOM 5661 N N . THR C 1 142 ? 27.530 -22.050 66.239 1.00 18.30 163 THR C N 1
ATOM 5662 C CA . THR C 1 142 ? 28.879 -21.844 65.724 1.00 17.03 163 THR C CA 1
ATOM 5663 C C . THR C 1 142 ? 29.105 -20.510 65.011 1.00 16.95 163 THR C C 1
ATOM 5664 O O . THR C 1 142 ? 30.058 -20.386 64.243 1.00 15.61 163 THR C O 1
ATOM 5668 N N . ILE C 1 143 ? 28.268 -19.505 65.267 1.00 14.78 164 ILE C N 1
ATOM 5669 C CA . ILE C 1 143 ? 28.448 -18.237 64.563 1.00 18.16 164 ILE C CA 1
ATOM 5670 C C . ILE C 1 143 ? 29.820 -17.582 64.694 1.00 13.68 164 ILE C C 1
ATOM 5671 O O . ILE C 1 143 ? 30.303 -16.988 63.731 1.00 16.09 164 ILE C O 1
ATOM 5676 N N . LEU C 1 144 ? 30.458 -17.685 65.859 1.00 14.32 165 LEU C N 1
ATOM 5677 C CA . LEU C 1 144 ? 31.775 -17.074 66.027 1.00 13.41 165 LEU C CA 1
ATOM 5678 C C . LEU C 1 144 ? 32.832 -17.871 65.273 1.00 16.99 165 LEU C C 1
ATOM 5679 O O . LEU C 1 144 ? 33.769 -17.310 64.708 1.00 17.36 165 LEU C O 1
ATOM 5684 N N . ASP C 1 145 ? 32.676 -19.187 65.275 1.00 17.12 166 ASP C N 1
ATOM 5685 C CA . ASP C 1 145 ? 33.616 -20.063 64.594 1.00 18.79 166 ASP C CA 1
ATOM 5686 C C . ASP C 1 145 ? 33.532 -19.869 63.083 1.00 18.14 166 ASP C C 1
ATOM 5687 O O . ASP C 1 145 ? 34.555 -19.806 62.400 1.00 15.31 166 ASP C O 1
ATOM 5692 N N . THR C 1 146 ? 32.313 -19.753 62.565 1.00 16.08 167 THR C N 1
ATOM 5693 C CA . THR C 1 146 ? 32.114 -19.540 61.135 1.00 18.84 167 THR C CA 1
ATOM 5694 C C . THR C 1 146 ? 32.775 -18.225 60.700 1.00 21.55 167 THR C C 1
ATOM 5695 O O . THR C 1 146 ? 33.484 -18.175 59.691 1.00 16.00 167 THR C O 1
ATOM 5699 N N . ALA C 1 147 ? 32.549 -17.164 61.470 1.00 17.15 168 ALA C N 1
ATOM 5700 C CA . ALA C 1 147 ? 33.126 -15.856 61.155 1.00 16.59 168 ALA C CA 1
ATOM 5701 C C . ALA C 1 147 ? 34.653 -15.851 61.229 1.00 16.78 168 ALA C C 1
ATOM 5702 O O . ALA C 1 147 ? 35.321 -15.172 60.441 1.00 16.42 168 ALA C O 1
ATOM 5704 N N . ARG C 1 148 ? 35.206 -16.603 62.175 1.00 14.41 169 ARG C N 1
ATOM 5705 C CA . ARG C 1 148 ? 36.654 -16.681 62.337 1.00 15.96 169 ARG C CA 1
ATOM 5706 C C . ARG C 1 148 ? 37.249 -17.462 61.164 1.00 15.50 169 ARG C C 1
ATOM 5707 O O . ARG C 1 148 ? 38.319 -17.128 60.656 1.00 17.31 169 ARG C O 1
ATOM 5715 N N . PHE C 1 149 ? 36.541 -18.506 60.743 1.00 16.32 170 PHE C N 1
ATOM 5716 C CA . PHE C 1 149 ? 36.972 -19.333 59.623 1.00 14.47 170 PHE C CA 1
ATOM 5717 C C . PHE C 1 149 ? 37.060 -18.425 58.398 1.00 20.56 170 PHE C C 1
ATOM 5718 O O . PHE C 1 149 ? 38.053 -18.434 57.671 1.00 16.82 170 PHE C O 1
ATOM 5726 N N . ARG C 1 150 ? 36.023 -17.619 58.188 1.00 14.40 171 ARG C N 1
ATOM 5727 C CA . ARG C 1 150 ? 36.006 -16.698 57.056 1.00 18.11 171 ARG C CA 1
ATOM 5728 C C . ARG C 1 150 ? 37.113 -15.652 57.154 1.00 15.23 171 ARG C C 1
ATOM 5729 O O . ARG C 1 150 ? 37.754 -15.329 56.158 1.00 19.82 171 ARG C O 1
ATOM 5737 N N . ALA C 1 151 ? 37.326 -15.117 58.354 1.00 16.29 172 ALA C N 1
ATOM 5738 C CA . ALA C 1 151 ? 38.354 -14.102 58.567 1.00 18.61 172 ALA C CA 1
ATOM 5739 C C . ALA C 1 151 ? 39.743 -14.647 58.245 1.00 18.92 172 ALA C C 1
ATOM 5740 O O . ALA C 1 151 ? 40.541 -13.983 57.582 1.00 16.39 172 ALA C O 1
ATOM 5742 N N . LEU C 1 152 ? 40.029 -15.856 58.716 1.00 20.00 173 LEU C N 1
ATOM 5743 C CA . LEU C 1 152 ? 41.328 -16.472 58.468 1.00 20.03 173 LEU C CA 1
ATOM 5744 C C . LEU C 1 152 ? 41.521 -16.793 56.990 1.00 17.64 173 LEU C C 1
ATOM 5745 O O . LEU C 1 152 ? 42.618 -16.634 56.452 1.00 19.75 173 LEU C O 1
ATOM 5750 N N . LEU C 1 153 ? 40.462 -17.253 56.333 1.00 17.14 174 LEU C N 1
ATOM 5751 C CA . LEU C 1 153 ? 40.549 -17.558 54.909 1.00 17.88 174 LEU C CA 1
ATOM 5752 C C . LEU C 1 153 ? 40.750 -16.256 54.131 1.00 22.70 174 LEU C C 1
ATOM 5753 O O . LEU C 1 153 ? 41.551 -16.189 53.194 1.00 20.63 174 LEU C O 1
ATOM 5758 N N . ALA C 1 154 ? 40.019 -15.218 54.528 1.00 15.95 175 ALA C N 1
ATOM 5759 C CA . ALA C 1 154 ? 40.117 -13.923 53.861 1.00 18.25 175 ALA C CA 1
ATOM 5760 C C . ALA C 1 154 ? 41.529 -13.348 53.945 1.00 19.74 175 ALA C C 1
ATOM 5761 O O . ALA C 1 154 ? 42.030 -12.773 52.980 1.00 19.63 175 ALA C O 1
ATOM 5763 N N . GLU C 1 155 ? 42.165 -13.505 55.102 1.00 21.74 176 GLU C N 1
ATOM 5764 C CA . GLU C 1 155 ? 43.517 -12.996 55.314 1.00 23.61 176 GLU C CA 1
ATOM 5765 C C . GLU C 1 155 ? 44.525 -13.727 54.437 1.00 23.98 176 GLU C C 1
ATOM 5766 O O . GLU C 1 155 ? 45.410 -13.113 53.838 1.00 21.90 176 GLU C O 1
ATOM 5772 N N . HIS C 1 156 ? 44.391 -15.045 54.374 1.00 23.80 177 HIS C N 1
ATOM 5773 C CA . HIS C 1 156 ? 45.289 -15.868 53.572 1.00 23.32 177 HIS C CA 1
ATOM 5774 C C . HIS C 1 156 ? 45.151 -15.558 52.082 1.00 25.58 177 HIS C C 1
ATOM 5775 O O . HIS C 1 156 ? 46.142 -15.530 51.352 1.00 24.80 177 HIS C O 1
ATOM 5782 N N . LEU C 1 157 ? 43.920 -15.317 51.638 1.00 22.13 178 LEU C N 1
ATOM 5783 C CA . LEU C 1 157 ? 43.648 -15.041 50.230 1.00 22.97 178 LEU C CA 1
ATOM 5784 C C . LEU C 1 157 ? 43.790 -13.579 49.829 1.00 21.23 178 LEU C C 1
ATOM 5785 O O . LEU C 1 157 ? 43.863 -13.264 48.639 1.00 20.19 178 LEU C O 1
ATOM 5790 N N . ARG C 1 158 ? 43.822 -12.695 50.821 1.00 17.51 179 ARG C N 1
ATOM 5791 C CA . ARG C 1 158 ? 43.913 -11.262 50.573 1.00 21.96 179 ARG C CA 1
ATOM 5792 C C . ARG C 1 158 ? 42.666 -10.761 49.851 1.00 20.23 179 ARG C C 1
ATOM 5793 O O . ARG C 1 158 ? 42.741 -10.103 48.812 1.00 17.73 179 ARG C O 1
ATOM 5801 N N . VAL C 1 159 ? 41.512 -11.107 50.412 1.00 21.25 180 VAL C N 1
ATOM 5802 C CA . VAL C 1 159 ? 40.221 -10.678 49.882 1.00 16.68 180 VAL C CA 1
ATOM 5803 C C . VAL C 1 159 ? 39.350 -10.293 51.071 1.00 17.30 180 VAL C C 1
ATOM 5804 O O . VAL C 1 159 ? 39.629 -10.691 52.208 1.00 19.66 180 VAL C O 1
ATOM 5808 N N . ALA C 1 160 ? 38.300 -9.521 50.807 1.00 15.37 181 ALA C N 1
ATOM 5809 C CA . ALA C 1 160 ? 37.387 -9.075 51.857 1.00 13.25 1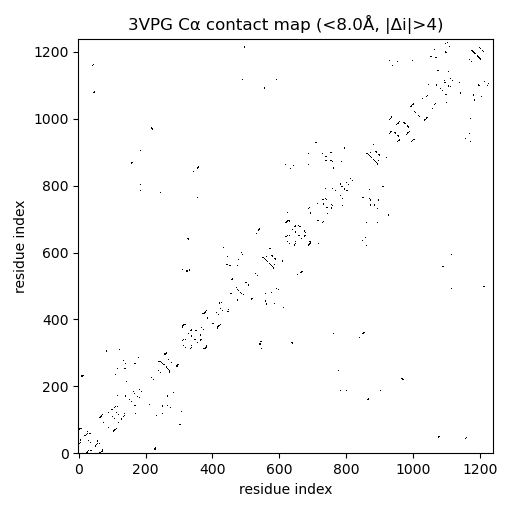81 ALA C CA 1
ATOM 5810 C C . ALA C 1 160 ? 36.626 -10.250 52.468 1.00 17.60 181 ALA C C 1
ATOM 5811 O O . ALA C 1 160 ? 36.168 -11.139 51.751 1.00 17.50 181 ALA C O 1
ATOM 5813 N N . PRO C 1 161 ? 36.477 -10.261 53.803 1.00 18.60 182 PRO C N 1
ATOM 5814 C CA . PRO C 1 161 ? 35.753 -11.348 54.474 1.00 18.40 182 PRO C CA 1
ATOM 5815 C C . PRO C 1 161 ? 34.334 -11.467 53.913 1.00 21.49 182 PRO C C 1
ATOM 5816 O O . PRO C 1 161 ? 33.757 -12.559 53.853 1.00 20.33 182 PRO C O 1
ATOM 5820 N N . GLN C 1 162 ? 33.785 -10.328 53.502 1.00 16.35 183 GLN C N 1
ATOM 5821 C CA . GLN C 1 162 ? 32.440 -10.267 52.947 1.00 17.32 183 GLN C CA 1
ATOM 5822 C C . GLN C 1 162 ? 32.315 -11.081 51.662 1.00 17.57 183 GLN C C 1
ATOM 5823 O O . GLN C 1 162 ? 31.213 -11.451 51.263 1.00 19.45 183 GLN C O 1
ATOM 5829 N N . SER C 1 163 ? 33.443 -11.360 51.017 1.00 17.14 184 SER C N 1
ATOM 5830 C CA . SER C 1 163 ? 33.430 -12.132 49.775 1.00 21.15 184 SER C CA 1
ATOM 5831 C C . SER C 1 163 ? 33.704 -13.615 49.988 1.00 23.39 184 SER C C 1
ATOM 5832 O O . SER C 1 163 ? 33.692 -14.395 49.032 1.00 23.50 184 SER C O 1
ATOM 5835 N N . VAL C 1 164 ? 33.955 -14.003 51.235 1.00 20.67 185 VAL C N 1
ATOM 5836 C CA . VAL C 1 164 ? 34.238 -15.397 51.553 1.00 15.42 185 VAL C CA 1
ATOM 5837 C C . VAL C 1 164 ? 33.001 -16.085 52.118 1.00 24.25 185 VAL C C 1
ATOM 5838 O O . VAL C 1 164 ? 32.418 -15.632 53.102 1.00 22.71 185 VAL C O 1
ATOM 5842 N N . HIS C 1 165 ? 32.600 -17.170 51.465 1.00 17.56 186 HIS C N 1
ATOM 5843 C CA . HIS C 1 165 ? 31.448 -17.963 51.880 1.00 18.11 186 HIS C CA 1
ATOM 5844 C C . HIS C 1 165 ? 31.991 -19.269 52.450 1.00 20.69 186 HIS C C 1
ATOM 5845 O O . HIS C 1 165 ? 32.428 -20.147 51.705 1.00 22.76 186 HIS C O 1
ATOM 5852 N N . ALA C 1 166 ? 31.981 -19.387 53.773 1.00 18.74 187 ALA C N 1
ATOM 5853 C CA . ALA C 1 166 ? 32.479 -20.587 54.434 1.00 15.18 187 ALA C CA 1
ATOM 5854 C C . ALA C 1 166 ? 31.688 -20.835 55.708 1.00 20.05 187 ALA C C 1
ATOM 5855 O O . ALA C 1 166 ? 31.272 -19.888 56.386 1.00 18.00 187 ALA C O 1
ATOM 5857 N N . TYR C 1 167 ? 31.487 -22.108 56.037 1.00 16.12 188 TYR C N 1
ATOM 5858 C CA . TYR C 1 167 ? 30.718 -22.476 57.221 1.00 15.53 188 TYR C CA 1
ATOM 5859 C C . TYR C 1 167 ? 31.417 -23.440 58.172 1.00 19.71 188 TYR C C 1
ATOM 5860 O O . TYR C 1 167 ? 32.294 -24.208 57.780 1.00 16.26 188 TYR C O 1
ATOM 5869 N N . VAL C 1 168 ? 30.997 -23.384 59.430 1.00 20.01 189 VAL C N 1
ATOM 5870 C CA . VAL C 1 168 ? 31.456 -24.291 60.477 1.00 13.66 189 VAL C CA 1
ATOM 5871 C C . VAL C 1 168 ? 30.097 -24.807 60.953 1.00 20.19 189 VAL C C 1
ATOM 5872 O O . VAL C 1 168 ? 29.240 -24.019 61.364 1.00 18.35 189 VAL C O 1
ATOM 5876 N N . LEU C 1 169 ? 29.884 -26.118 60.866 1.00 16.41 190 LEU C N 1
ATOM 5877 C CA . LEU C 1 169 ? 28.597 -26.700 61.236 1.00 18.82 190 LEU C CA 1
ATOM 5878 C C . LEU C 1 169 ? 28.676 -27.741 62.343 1.00 18.98 190 LEU C C 1
ATOM 5879 O O . LEU C 1 169 ? 29.759 -28.150 62.748 1.00 18.95 190 LEU C O 1
ATOM 5884 N N . GLY C 1 170 ? 27.506 -28.167 62.814 1.00 19.06 191 GLY C N 1
ATOM 5885 C CA . GLY C 1 170 ? 27.438 -29.181 63.850 1.00 19.65 191 GLY C CA 1
ATOM 5886 C C . GLY C 1 170 ? 27.518 -28.654 65.265 1.00 20.41 191 GLY C C 1
ATOM 5887 O O . GLY C 1 170 ? 26.942 -27.616 65.592 1.00 15.76 191 GLY C O 1
ATOM 5888 N N . GLU C 1 171 ? 28.238 -29.381 66.111 1.00 20.95 192 GLU C N 1
ATOM 5889 C CA . GLU C 1 171 ? 28.397 -28.996 67.505 1.00 22.43 192 GLU C CA 1
ATOM 5890 C C . GLU C 1 171 ? 29.330 -27.813 67.690 1.00 19.39 192 GLU C C 1
ATOM 5891 O O . GLU C 1 171 ? 30.418 -27.776 67.119 1.00 22.24 192 GLU C O 1
ATOM 5897 N N . HIS C 1 172 ? 28.901 -26.849 68.496 1.00 18.91 193 HIS C N 1
ATOM 5898 C CA . HIS C 1 172 ? 29.750 -25.710 68.801 1.00 20.49 193 HIS C CA 1
ATOM 5899 C C . HIS C 1 172 ? 30.688 -26.282 69.851 1.00 23.50 193 HIS C C 1
ATOM 5900 O O . HIS C 1 172 ? 30.459 -26.141 71.052 1.00 25.51 193 HIS C O 1
ATOM 5907 N N . GLY C 1 173 ? 31.732 -26.959 69.384 1.00 22.32 194 GLY C N 1
ATOM 5908 C CA . GLY C 1 173 ? 32.684 -27.577 70.286 1.00 27.54 194 GLY C CA 1
ATOM 5909 C C . GLY C 1 173 ? 33.718 -28.389 69.531 1.00 28.48 194 GLY C C 1
ATOM 5910 O O . GLY C 1 173 ? 33.959 -28.151 68.347 1.00 23.29 194 GLY C O 1
ATOM 5911 N N . ASP C 1 174 ? 34.311 -29.368 70.208 1.00 24.17 195 ASP C N 1
ATOM 5912 C CA . ASP C 1 174 ? 35.352 -30.198 69.612 1.00 26.43 195 ASP C CA 1
ATOM 5913 C C . ASP C 1 174 ? 35.019 -30.916 68.310 1.00 20.67 195 ASP C C 1
ATOM 5914 O O . ASP C 1 174 ? 35.902 -31.121 67.477 1.00 23.40 195 ASP C O 1
ATOM 5919 N N . SER C 1 175 ? 33.763 -31.305 68.118 1.00 19.78 196 SER C N 1
ATOM 5920 C CA . SER C 1 175 ? 33.407 -32.032 66.903 1.00 22.79 196 SER C CA 1
ATOM 5921 C C . SER C 1 175 ? 32.881 -31.168 65.762 1.00 28.05 196 SER C C 1
ATOM 5922 O O . SER C 1 175 ? 32.388 -31.699 64.766 1.00 22.05 196 SER C O 1
ATOM 5925 N N . GLU C 1 176 ? 32.988 -29.847 65.885 1.00 22.36 197 GLU C N 1
ATOM 5926 C CA . GLU C 1 176 ? 32.493 -28.983 64.819 1.00 23.61 197 GLU C CA 1
ATOM 5927 C C . GLU C 1 176 ? 33.180 -29.320 63.504 1.00 20.28 197 GLU C C 1
ATOM 5928 O O . GLU C 1 176 ? 34.307 -29.822 63.483 1.00 21.36 197 GLU C O 1
ATOM 5934 N N . VAL C 1 177 ? 32.498 -29.024 62.406 1.00 17.75 198 VAL C N 1
ATOM 5935 C CA . VAL C 1 177 ? 33.017 -29.334 61.086 1.00 21.81 198 VAL C CA 1
ATOM 5936 C C . VAL C 1 177 ? 33.288 -28.110 60.222 1.00 22.09 198 VAL C C 1
ATOM 5937 O O . VAL C 1 177 ? 32.370 -27.355 59.903 1.00 18.12 198 VAL C O 1
ATOM 5941 N N . LEU C 1 178 ? 34.551 -27.912 59.854 1.00 20.11 199 LEU C N 1
ATOM 5942 C CA . LEU C 1 178 ? 34.903 -26.802 58.976 1.00 18.49 199 LEU C CA 1
ATOM 5943 C C . LEU C 1 178 ? 34.635 -27.301 57.560 1.00 22.39 199 LEU C C 1
ATOM 5944 O O . LEU C 1 178 ? 35.275 -28.247 57.096 1.00 19.77 199 LEU C O 1
ATOM 5949 N N . VAL C 1 179 ? 33.674 -26.681 56.882 1.00 18.35 200 VAL C N 1
ATOM 5950 C CA . VAL C 1 179 ? 33.319 -27.085 55.527 1.00 16.72 200 VAL C CA 1
ATOM 5951 C C . VAL C 1 179 ? 34.218 -26.426 54.479 1.00 19.71 200 VAL C C 1
ATOM 5952 O O . VAL C 1 179 ? 33.964 -25.303 54.045 1.00 23.14 200 VAL C O 1
ATOM 5956 N N . TRP C 1 180 ? 35.268 -27.137 54.079 1.00 19.81 201 TRP C N 1
ATOM 5957 C CA . TRP C 1 180 ? 36.213 -26.630 53.087 1.00 18.84 201 TRP C CA 1
ATOM 5958 C C . TRP C 1 180 ? 35.775 -26.925 51.652 1.00 17.97 201 TRP C C 1
ATOM 5959 O O . TRP C 1 180 ? 35.971 -26.106 50.752 1.00 20.00 201 TRP C O 1
ATOM 5970 N N . SER C 1 181 ? 35.176 -28.093 51.443 1.00 21.70 202 SER C N 1
ATOM 5971 C CA . SER C 1 181 ? 34.775 -28.525 50.101 1.00 22.52 202 SER C CA 1
ATOM 5972 C C . SER C 1 181 ? 33.886 -27.587 49.290 1.00 24.81 202 SER C C 1
ATOM 5973 O O . SER C 1 181 ? 34.140 -27.361 48.105 1.00 24.16 202 SER C O 1
ATOM 5976 N N . SER C 1 182 ? 32.844 -27.051 49.913 1.00 20.16 203 SER C N 1
ATOM 5977 C CA . SER C 1 182 ? 31.921 -26.170 49.210 1.00 17.55 203 SER C CA 1
ATOM 5978 C C . SER C 1 182 ? 32.046 -24.693 49.576 1.00 19.82 203 SER C C 1
ATOM 5979 O O . SER C 1 182 ? 31.132 -23.908 49.320 1.00 18.29 203 SER C O 1
ATOM 5982 N N . ALA C 1 183 ? 33.168 -24.319 50.181 1.00 21.86 204 ALA C N 1
ATOM 5983 C CA . ALA C 1 183 ? 33.402 -22.923 50.531 1.00 18.55 204 ALA C CA 1
ATOM 5984 C C . ALA C 1 183 ? 33.628 -22.200 49.206 1.00 26.20 204 ALA C C 1
ATOM 5985 O O . ALA C 1 183 ? 34.122 -22.798 48.245 1.00 18.95 204 ALA C O 1
ATOM 5987 N N . GLN C 1 184 ? 33.256 -20.926 49.145 1.00 19.02 205 GLN C N 1
ATOM 5988 C CA . GLN C 1 184 ? 33.412 -20.159 47.911 1.00 21.42 205 GLN C CA 1
ATOM 5989 C C . GLN C 1 184 ? 33.941 -18.753 48.156 1.00 22.70 205 GLN C C 1
ATOM 5990 O O . GLN C 1 184 ? 33.911 -18.248 49.277 1.00 18.01 205 GLN C O 1
ATOM 5996 N N . VAL C 1 185 ? 34.426 -18.133 47.087 1.00 21.23 206 VAL C N 1
ATOM 5997 C CA . VAL C 1 185 ? 34.914 -16.758 47.131 1.00 22.15 206 VAL C CA 1
ATOM 5998 C C . VAL C 1 185 ? 34.335 -16.125 45.880 1.00 23.83 206 VAL C C 1
ATOM 5999 O O . VAL C 1 185 ? 34.619 -16.573 44.769 1.00 22.21 206 VAL C O 1
ATOM 6003 N N . GLY C 1 186 ? 33.512 -15.098 46.056 1.00 20.70 207 GLY C N 1
ATOM 6004 C CA . GLY C 1 186 ? 32.902 -14.463 44.907 1.00 28.35 207 GLY C CA 1
ATOM 6005 C C . GLY C 1 186 ? 32.014 -15.465 44.193 1.00 30.59 207 GLY C C 1
ATOM 6006 O O . GLY C 1 186 ? 31.714 -15.317 43.009 1.00 29.04 207 GLY C O 1
ATOM 6007 N N . GLY C 1 187 ? 31.601 -16.502 44.916 1.00 29.19 208 GLY C N 1
ATOM 6008 C CA . GLY C 1 187 ? 30.735 -17.509 44.330 1.00 31.98 208 GLY C CA 1
ATOM 6009 C C . GLY C 1 187 ? 31.414 -18.720 43.712 1.00 32.26 208 GLY C C 1
ATOM 6010 O O . GLY C 1 187 ? 30.738 -19.691 43.378 1.00 34.69 208 GLY C O 1
ATOM 6011 N N . VAL C 1 188 ? 32.735 -18.681 43.553 1.00 27.37 209 VAL C N 1
ATOM 6012 C CA . VAL C 1 188 ? 33.452 -19.813 42.963 1.00 23.50 209 VAL C CA 1
ATOM 6013 C C . VAL C 1 188 ? 34.203 -20.625 44.023 1.00 26.93 209 VAL C C 1
ATOM 6014 O O . VAL C 1 188 ? 34.566 -20.099 45.074 1.00 20.95 209 VAL C O 1
ATOM 6018 N N . PRO C 1 189 ? 34.451 -21.922 43.751 1.00 19.97 210 PRO C N 1
ATOM 6019 C CA . PRO C 1 189 ? 35.156 -22.821 44.672 1.00 22.06 210 PRO C CA 1
ATOM 6020 C C . PRO C 1 189 ? 36.406 -22.217 45.304 1.00 21.85 210 PRO C C 1
ATOM 6021 O O . PRO C 1 189 ? 37.368 -21.866 44.618 1.00 22.89 210 PRO C O 1
ATOM 6025 N N . LEU C 1 190 ? 36.371 -22.110 46.626 1.00 22.39 211 LEU C N 1
ATOM 6026 C CA . LEU C 1 190 ? 37.455 -21.538 47.417 1.00 24.97 211 LEU C CA 1
ATOM 6027 C C . LEU C 1 190 ? 38.840 -22.139 47.173 1.00 29.17 211 LEU C C 1
ATOM 6028 O O . LEU C 1 190 ? 39.797 -21.415 46.887 1.00 22.09 211 LEU C O 1
ATOM 6033 N N . LEU C 1 191 ? 38.948 -23.457 47.292 1.00 25.68 212 LEU C N 1
ATOM 6034 C CA . LEU C 1 191 ? 40.226 -24.132 47.105 1.00 26.16 212 LEU C CA 1
ATOM 6035 C C . LEU C 1 191 ? 40.887 -23.815 45.765 1.00 22.93 212 LEU C C 1
ATOM 6036 O O . LEU C 1 191 ? 42.053 -23.420 45.720 1.00 24.37 212 LEU C O 1
ATOM 6041 N N . GLU C 1 192 ? 40.145 -23.977 44.676 1.00 24.14 213 GLU C N 1
ATOM 6042 C CA . GLU C 1 192 ? 40.693 -23.701 43.353 1.00 26.98 213 GLU C CA 1
ATOM 6043 C C . GLU C 1 192 ? 40.995 -22.207 43.171 1.00 28.38 213 GLU C C 1
ATOM 6044 O O . GLU C 1 192 ? 41.959 -21.837 42.496 1.00 24.31 213 GLU C O 1
ATOM 6050 N N . PHE C 1 193 ? 40.172 -21.351 43.774 1.00 25.86 214 PHE C N 1
ATOM 6051 C CA . PHE C 1 193 ? 40.377 -19.905 43.678 1.00 27.93 214 PHE C CA 1
ATOM 6052 C C . PHE C 1 193 ? 41.690 -19.495 44.340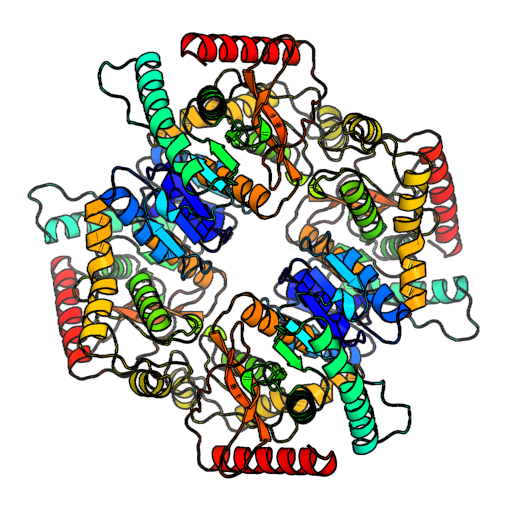 1.00 23.63 214 PHE C C 1
ATOM 6053 O O . PHE C 1 193 ? 42.470 -18.728 43.770 1.00 25.19 214 PHE C O 1
ATOM 6061 N N . ALA C 1 194 ? 41.926 -20.005 45.547 1.00 20.19 215 ALA C N 1
ATOM 6062 C CA . ALA C 1 194 ? 43.145 -19.696 46.292 1.00 24.56 215 ALA C CA 1
ATOM 6063 C C . ALA C 1 194 ? 44.359 -20.062 45.455 1.00 29.60 215 ALA C C 1
ATOM 6064 O O . ALA C 1 194 ? 45.340 -19.320 45.386 1.00 25.24 215 ALA C O 1
ATOM 6066 N N . GLU C 1 195 ? 44.276 -21.228 44.827 1.00 27.19 216 GLU C N 1
ATOM 6067 C CA . GLU C 1 195 ? 45.339 -21.746 43.981 1.00 31.51 216 GLU C CA 1
ATOM 6068 C C . GLU C 1 195 ? 45.588 -20.811 42.796 1.00 28.21 216 GLU C C 1
ATOM 6069 O O . GLU C 1 195 ? 46.729 -20.440 42.511 1.00 30.20 216 GLU C O 1
ATOM 6075 N N . ALA C 1 196 ? 44.512 -20.423 42.119 1.00 25.52 217 ALA C N 1
ATOM 6076 C CA . ALA C 1 196 ? 44.614 -19.547 40.958 1.00 28.23 217 ALA C CA 1
ATOM 6077 C C . ALA C 1 196 ? 45.135 -18.151 41.293 1.00 29.54 217 ALA C C 1
ATOM 6078 O O . ALA C 1 196 ? 45.740 -17.491 40.446 1.00 33.06 217 ALA C O 1
ATOM 6080 N N . ARG C 1 197 ? 44.901 -17.701 42.523 1.00 30.08 218 ARG C N 1
ATOM 6081 C CA . ARG C 1 197 ? 45.346 -16.377 42.950 1.00 26.71 218 ARG C CA 1
ATOM 6082 C C . ARG C 1 197 ? 46.772 -16.423 43.492 1.00 33.61 218 ARG C C 1
ATOM 6083 O O . ARG C 1 197 ? 47.300 -15.412 43.958 1.00 31.87 218 ARG C O 1
ATOM 6091 N N . GLY C 1 198 ? 47.395 -17.598 43.421 1.00 27.63 219 GLY C N 1
ATOM 6092 C CA . GLY C 1 198 ? 48.755 -17.750 43.911 1.00 30.05 219 GLY C CA 1
ATOM 6093 C C . GLY C 1 198 ? 48.840 -17.811 45.426 1.00 30.70 219 GLY C C 1
ATOM 6094 O O . GLY C 1 198 ? 49.901 -17.576 46.009 1.00 32.34 219 GLY C O 1
ATOM 6095 N N . ARG C 1 199 A 47.720 -18.136 46.064 1.00 26.18 220 ARG C N 1
ATOM 6096 C CA . ARG C 1 199 A 47.650 -18.227 47.519 1.00 28.62 220 ARG C CA 1
ATOM 6097 C C . ARG C 1 199 A 47.089 -19.580 47.942 1.00 28.67 220 ARG C C 1
ATOM 6098 O O . ARG C 1 199 A 46.254 -19.660 48.839 1.00 27.08 220 ARG C O 1
ATOM 6106 N N . ALA C 1 200 B 47.553 -20.642 47.289 1.00 27.57 220 ALA C N 1
ATOM 6107 C CA . ALA C 1 200 B 47.090 -21.995 47.586 1.00 30.30 220 ALA C CA 1
ATOM 6108 C C . ALA C 1 200 B 47.104 -22.316 49.075 1.00 22.37 220 ALA C C 1
ATOM 6109 O O . ALA C 1 200 B 47.971 -21.854 49.818 1.00 33.18 220 ALA C O 1
ATOM 6111 N N . LEU C 1 201 ? 46.128 -23.108 49.507 1.00 24.03 221 LEU C N 1
ATOM 6112 C CA . LEU C 1 201 ? 46.032 -23.510 50.903 1.00 24.24 221 LEU C CA 1
ATOM 6113 C C . LEU C 1 201 ? 46.750 -24.844 51.080 1.00 28.21 221 LEU C C 1
ATOM 6114 O O . LEU C 1 201 ? 46.238 -25.892 50.685 1.00 29.60 221 LEU C O 1
ATOM 6119 N N . SER C 1 202 ? 47.942 -24.795 51.667 1.00 31.38 222 SER C N 1
ATOM 6120 C CA . SER C 1 202 ? 48.743 -25.998 51.892 1.00 33.79 222 SER C CA 1
ATOM 6121 C C . SER C 1 202 ? 48.269 -26.758 53.126 1.00 34.77 222 SER C C 1
ATOM 6122 O O . SER C 1 202 ? 47.543 -26.220 53.958 1.00 29.83 222 SER C O 1
ATOM 6125 N N . PRO C 1 203 ? 48.673 -28.031 53.258 1.00 35.58 223 PRO C N 1
ATOM 6126 C CA . PRO C 1 203 ? 48.257 -28.814 54.424 1.00 27.08 223 PRO C CA 1
ATOM 6127 C C . PRO C 1 203 ? 48.623 -28.090 55.719 1.00 26.68 223 PRO C C 1
ATOM 6128 O O . PRO C 1 203 ? 47.912 -28.186 56.719 1.00 30.32 223 PRO C O 1
ATOM 6132 N N . GLU C 1 204 ? 49.737 -27.366 55.692 1.00 23.99 224 GLU C N 1
ATOM 6133 C CA . GLU C 1 204 ? 50.179 -26.616 56.859 1.00 30.00 224 GLU C CA 1
ATOM 6134 C C . GLU C 1 204 ? 49.210 -25.459 57.093 1.00 28.08 224 GLU C C 1
ATOM 6135 O O . GLU C 1 204 ? 48.833 -25.172 58.230 1.00 26.18 224 GLU C O 1
ATOM 6141 N N . ASP C 1 205 ? 48.804 -24.803 56.010 1.00 25.89 225 ASP C N 1
ATOM 6142 C CA . ASP C 1 205 ? 47.880 -23.679 56.112 1.00 23.48 225 ASP C CA 1
ATOM 6143 C C . ASP C 1 205 ? 46.549 -24.123 56.695 1.00 23.35 225 ASP C C 1
ATOM 6144 O O . ASP C 1 205 ? 46.023 -23.497 57.614 1.00 24.45 225 ASP C O 1
ATOM 6149 N N . ARG C 1 206 ? 46.002 -25.203 56.153 1.00 22.67 226 ARG C N 1
ATOM 6150 C CA . ARG C 1 206 ? 44.723 -25.710 56.620 1.00 22.23 226 ARG C CA 1
ATOM 6151 C C . ARG C 1 206 ? 44.781 -26.135 58.078 1.00 25.85 226 ARG C C 1
ATOM 6152 O O . ARG C 1 206 ? 43.827 -25.928 58.828 1.00 24.88 226 ARG C O 1
ATOM 6160 N N . ALA C 1 207 ? 45.899 -26.731 58.478 1.00 26.88 227 ALA C N 1
ATOM 6161 C CA . ALA C 1 207 ? 46.066 -27.170 59.856 1.00 26.08 227 ALA C CA 1
ATOM 6162 C C . ALA C 1 207 ? 46.105 -25.959 60.784 1.00 24.60 227 ALA C C 1
ATOM 6163 O O . ALA C 1 207 ? 45.512 -25.972 61.861 1.00 25.34 227 ALA C O 1
ATOM 6165 N N . ARG C 1 208 ? 46.804 -24.912 60.358 1.00 24.97 228 ARG C N 1
ATOM 6166 C CA . ARG C 1 208 ? 46.907 -23.698 61.154 1.00 24.24 228 ARG C CA 1
ATOM 6167 C C . ARG C 1 208 ? 45.530 -23.052 61.293 1.00 24.19 228 ARG C C 1
ATOM 6168 O O . ARG C 1 208 ? 45.134 -22.629 62.379 1.00 24.26 228 ARG C O 1
ATOM 6176 N N . ILE C 1 209 ? 44.800 -22.982 60.186 1.00 22.94 229 ILE C N 1
ATOM 6177 C CA . ILE C 1 209 ? 43.471 -22.388 60.202 1.00 20.88 229 ILE C CA 1
ATOM 6178 C C . ILE C 1 209 ? 42.506 -23.214 61.057 1.00 25.94 229 ILE C C 1
ATOM 6179 O O . ILE C 1 209 ? 41.697 -22.657 61.796 1.00 23.00 229 ILE C O 1
ATOM 6184 N N . ASP C 1 210 ? 42.597 -24.539 60.976 1.00 23.06 230 ASP C N 1
ATOM 6185 C CA . ASP C 1 210 ? 41.712 -25.388 61.774 1.00 24.89 230 ASP C CA 1
ATOM 6186 C C . ASP C 1 210 ? 41.969 -25.161 63.261 1.00 24.50 230 ASP C C 1
ATOM 6187 O O . ASP C 1 210 ? 41.028 -25.050 64.052 1.00 25.49 230 ASP C O 1
ATOM 6192 N N . GLU C 1 211 ? 43.241 -25.084 63.642 1.00 19.58 231 GLU C N 1
ATOM 6193 C CA . GLU C 1 211 ? 43.590 -24.863 65.038 1.00 23.30 231 GLU C CA 1
ATOM 6194 C C . GLU C 1 211 ? 43.151 -23.467 65.472 1.00 23.53 231 GLU C C 1
ATOM 6195 O O . GLU C 1 211 ? 42.680 -23.277 66.592 1.00 23.33 231 GLU C O 1
ATOM 6201 N N . GLY C 1 212 ? 43.307 -22.496 64.576 1.00 26.24 232 GLY C N 1
ATOM 6202 C CA . GLY C 1 212 ? 42.913 -21.133 64.886 1.00 22.95 232 GLY C CA 1
ATOM 6203 C C . GLY C 1 212 ? 41.435 -21.031 65.214 1.00 24.21 232 GLY C C 1
ATOM 6204 O O . GLY C 1 212 ? 41.036 -20.284 66.106 1.00 22.85 232 GLY C O 1
ATOM 6205 N N . VAL C 1 213 ? 40.617 -21.790 64.493 1.00 16.74 233 VAL C N 1
ATOM 6206 C CA . VAL C 1 213 ? 39.177 -21.786 64.710 1.00 21.60 233 VAL C CA 1
ATOM 6207 C C . VAL C 1 213 ? 38.738 -22.693 65.859 1.00 26.11 233 VAL C C 1
ATOM 6208 O O . VAL C 1 213 ? 38.071 -22.258 66.796 1.00 19.87 233 VAL C O 1
ATOM 6212 N N . ARG C 1 214 ? 39.123 -23.960 65.773 1.00 19.94 234 ARG C N 1
ATOM 6213 C CA . ARG C 1 214 ? 38.732 -24.965 66.757 1.00 23.00 234 ARG C CA 1
ATOM 6214 C C . ARG C 1 214 ? 39.223 -24.786 68.190 1.00 18.90 234 ARG C C 1
ATOM 6215 O O . ARG C 1 214 ? 38.486 -25.077 69.132 1.00 23.00 234 ARG C O 1
ATOM 6223 N N . ARG C 1 215 ? 40.456 -24.317 68.359 1.00 21.93 235 ARG C N 1
ATOM 6224 C CA . ARG C 1 215 ? 41.035 -24.159 69.691 1.00 23.70 235 ARG C CA 1
ATOM 6225 C C . ARG C 1 215 ? 40.963 -22.761 70.295 1.00 22.61 235 ARG C C 1
ATOM 6226 O O . ARG C 1 215 ? 41.567 -22.504 71.336 1.00 22.35 235 ARG C O 1
ATOM 6234 N N . ALA C 1 216 ? 40.220 -21.862 69.659 1.00 19.16 236 ALA C N 1
ATOM 6235 C CA . ALA C 1 216 ? 40.098 -20.499 70.170 1.00 23.46 236 ALA C CA 1
ATOM 6236 C C . ALA C 1 216 ? 39.589 -20.464 71.610 1.00 20.63 236 ALA C C 1
ATOM 6237 O O . ALA C 1 216 ? 40.208 -19.852 72.484 1.00 21.83 236 ALA C O 1
ATOM 6239 N N . ALA C 1 217 ? 38.457 -21.119 71.854 1.00 21.89 237 ALA C N 1
ATOM 6240 C CA . ALA C 1 217 ? 37.859 -21.146 73.184 1.00 26.12 237 ALA C CA 1
ATOM 6241 C C . ALA C 1 217 ? 38.817 -21.681 74.248 1.00 28.05 237 ALA C C 1
ATOM 6242 O O . ALA C 1 217 ? 38.870 -21.159 75.364 1.00 24.64 237 ALA C O 1
ATOM 6244 N N . TYR C 1 218 ? 39.570 -22.721 73.908 1.00 24.36 238 TYR C N 1
ATOM 6245 C CA . TYR C 1 218 ? 40.527 -23.292 74.849 1.00 25.85 238 TYR C CA 1
ATOM 6246 C C . TYR C 1 218 ? 41.575 -22.251 75.231 1.00 21.75 238 TYR C C 1
ATOM 6247 O O . TYR C 1 218 ? 41.873 -22.058 76.412 1.00 25.17 238 TYR C O 1
ATOM 6256 N N . ARG C 1 219 ? 42.134 -21.581 74.227 1.00 19.94 239 ARG C N 1
ATOM 6257 C CA . ARG C 1 219 ? 43.156 -20.567 74.470 1.00 19.69 239 ARG C CA 1
ATOM 6258 C C . ARG C 1 219 ? 42.638 -19.419 75.328 1.00 25.95 239 ARG C C 1
ATOM 6259 O O . ARG C 1 219 ? 43.325 -18.948 76.233 1.00 22.19 239 ARG C O 1
ATOM 6267 N N . ILE C 1 220 ? 41.421 -18.973 75.043 1.00 24.06 240 ILE C N 1
ATOM 6268 C CA . ILE C 1 220 ? 40.825 -17.874 75.788 1.00 25.92 240 ILE C CA 1
ATOM 6269 C C . ILE C 1 220 ? 40.542 -18.262 77.235 1.00 24.64 240 ILE C C 1
ATOM 6270 O O . ILE C 1 220 ? 40.833 -17.499 78.161 1.00 26.34 240 ILE C O 1
ATOM 6275 N N . ILE C 1 221 ? 39.973 -19.447 77.428 1.00 25.14 241 ILE C N 1
ATOM 6276 C CA . ILE C 1 221 ? 39.657 -19.920 78.770 1.00 24.68 241 ILE C CA 1
ATOM 6277 C C . ILE C 1 221 ? 40.925 -20.111 79.599 1.00 25.85 241 ILE C C 1
ATOM 6278 O O . ILE C 1 221 ? 40.940 -19.818 80.795 1.00 24.95 241 ILE C O 1
ATOM 6283 N N . GLU C 1 222 ? 41.991 -20.588 78.963 1.00 28.80 242 GLU C N 1
ATOM 6284 C CA . GLU C 1 222 ? 43.253 -20.799 79.667 1.00 29.68 242 GLU C CA 1
ATOM 6285 C C . GLU C 1 222 ? 43.914 -19.490 80.090 1.00 29.86 242 GLU C C 1
ATOM 6286 O O . GLU C 1 222 ? 44.589 -19.436 81.117 1.00 27.76 242 GLU C O 1
ATOM 6292 N N . GLY C 1 223 ? 43.716 -18.435 79.304 1.00 26.62 243 GLY C N 1
ATOM 6293 C CA . GLY C 1 223 ? 44.322 -17.155 79.633 1.00 28.87 243 GLY C CA 1
ATOM 6294 C C . GLY C 1 223 ? 43.454 -16.198 80.432 1.00 27.47 243 GLY C C 1
ATOM 6295 O O . GLY C 1 223 ? 43.972 -15.409 81.225 1.00 28.54 243 GLY C O 1
ATOM 6296 N N . LYS C 1 224 ? 42.140 -16.266 80.226 1.00 23.77 244 LYS C N 1
ATOM 6297 C CA . LYS C 1 224 ? 41.182 -15.394 80.907 1.00 28.49 244 LYS C CA 1
ATOM 6298 C C . LYS C 1 224 ? 40.322 -16.117 81.938 1.00 25.50 244 LYS C C 1
ATOM 6299 O O . LYS C 1 224 ? 39.882 -15.518 82.917 1.00 29.58 244 LYS C O 1
ATOM 6305 N N . GLY C 1 225 ? 40.065 -17.398 81.704 1.00 28.90 245 GLY C N 1
ATOM 6306 C CA . GLY C 1 225 ? 39.242 -18.163 82.622 1.00 30.29 245 GLY C CA 1
ATOM 6307 C C . GLY C 1 225 ? 37.840 -18.355 82.075 1.00 28.72 245 GLY C C 1
ATOM 6308 O O . GLY C 1 225 ? 37.109 -19.250 82.496 1.00 28.50 245 GLY C O 1
ATOM 6309 N N . ALA C 1 226 ? 37.461 -17.507 81.126 1.00 22.17 246 ALA C N 1
ATOM 6310 C CA . ALA C 1 226 ? 36.142 -17.583 80.517 1.00 24.12 246 ALA C CA 1
ATOM 6311 C C . ALA C 1 226 ? 36.111 -16.740 79.251 1.00 24.80 246 ALA C C 1
ATOM 6312 O O . ALA C 1 226 ? 36.928 -15.836 79.074 1.00 30.20 246 ALA C O 1
ATOM 6314 N N . THR C 1 227 ? 35.167 -17.046 78.372 1.00 23.14 247 THR C N 1
ATOM 6315 C CA . THR C 1 227 ? 35.019 -16.304 77.128 1.00 23.75 247 THR C CA 1
ATOM 6316 C C . THR C 1 227 ? 33.690 -15.555 77.182 1.00 22.78 247 THR C C 1
ATOM 6317 O O . THR C 1 227 ? 32.714 -16.059 77.740 1.00 19.69 247 THR C O 1
ATOM 6321 N N . TYR C 1 228 ? 33.645 -14.350 76.620 1.00 17.46 248 TYR C N 1
ATOM 6322 C CA . TYR C 1 228 ? 32.404 -13.582 76.630 1.00 14.35 248 TYR C CA 1
ATOM 6323 C C . TYR C 1 228 ? 32.320 -12.405 75.665 1.00 15.50 248 TYR C C 1
ATOM 6324 O O . TYR C 1 228 ? 31.239 -12.116 75.158 1.00 17.51 248 TYR C O 1
ATOM 6333 N N . TYR C 1 229 ? 33.435 -11.728 75.401 1.00 15.30 249 TYR C N 1
ATOM 6334 C CA . TYR C 1 229 ? 33.396 -10.587 74.487 1.00 16.51 249 TYR C CA 1
ATOM 6335 C C . TYR C 1 229 ? 32.924 -10.966 73.083 1.00 17.71 249 TYR C C 1
ATOM 6336 O O . TYR C 1 229 ? 32.091 -10.278 72.486 1.00 14.72 249 TYR C O 1
ATOM 6345 N N . GLY C 1 230 ? 33.452 -12.064 72.554 1.00 15.20 250 GLY C N 1
ATOM 6346 C CA . GLY C 1 230 ? 33.062 -12.486 71.224 1.00 15.86 250 GLY C CA 1
ATOM 6347 C C . GLY C 1 230 ? 31.581 -12.791 71.096 1.00 18.21 250 GLY C C 1
ATOM 6348 O O . GLY C 1 230 ? 30.885 -12.223 70.251 1.00 16.88 250 GLY C O 1
ATOM 6349 N N . ILE C 1 231 ? 31.085 -13.672 71.957 1.00 12.54 251 ILE C N 1
ATOM 6350 C CA . ILE C 1 231 ? 29.687 -14.062 71.888 1.00 14.79 251 ILE C CA 1
ATOM 6351 C C . ILE C 1 231 ? 28.741 -12.899 72.170 1.00 14.44 251 ILE C C 1
ATOM 6352 O O . ILE C 1 231 ? 27.619 -12.874 71.676 1.00 15.76 251 ILE C O 1
ATOM 6357 N N . GLY C 1 232 ? 29.197 -11.933 72.960 1.00 16.56 252 GLY C N 1
ATOM 6358 C CA . GLY C 1 232 ? 28.355 -10.786 73.251 1.00 13.66 252 GLY C CA 1
ATOM 6359 C C . GLY C 1 232 ? 27.992 -10.051 71.972 1.00 11.95 252 GLY C C 1
ATOM 6360 O O . GLY C 1 232 ? 26.842 -9.629 71.789 1.00 14.81 252 GLY C O 1
ATOM 6361 N N . ALA C 1 233 ? 28.976 -9.890 71.088 1.00 16.00 253 ALA C N 1
ATOM 6362 C CA . ALA C 1 233 ? 28.770 -9.199 69.814 1.00 14.76 253 ALA C CA 1
ATOM 6363 C C . ALA C 1 233 ? 28.028 -10.100 68.826 1.00 16.36 253 ALA C C 1
ATOM 6364 O O . ALA C 1 233 ? 27.173 -9.632 68.073 1.00 16.00 253 ALA C O 1
ATOM 6366 N N . GLY C 1 234 ? 28.356 -11.390 68.832 1.00 19.07 254 GLY C N 1
ATOM 6367 C CA . GLY C 1 234 ? 27.681 -12.325 67.944 1.00 16.72 254 GLY C CA 1
ATOM 6368 C C . GLY C 1 234 ? 26.193 -12.360 68.260 1.00 15.59 254 GLY C C 1
ATOM 6369 O O . GLY C 1 234 ? 25.345 -12.321 67.363 1.00 15.11 254 GLY C O 1
ATOM 6370 N N . LEU C 1 235 ? 25.870 -12.438 69.547 1.00 14.18 255 LEU C N 1
ATOM 6371 C CA . LEU C 1 235 ? 24.480 -12.457 69.984 1.00 14.11 255 LEU C CA 1
ATOM 6372 C C . LEU C 1 235 ? 23.798 -11.140 69.612 1.00 13.09 255 LEU C C 1
ATOM 6373 O O . LEU C 1 235 ? 22.643 -11.126 69.197 1.00 15.11 255 LEU C O 1
ATOM 6378 N N . ALA C 1 236 ? 24.514 -10.029 69.760 1.00 19.32 256 ALA C N 1
ATOM 6379 C CA . ALA C 1 236 ? 23.936 -8.732 69.420 1.00 15.23 256 ALA C CA 1
ATOM 6380 C C . ALA C 1 236 ? 23.536 -8.711 67.950 1.00 16.80 256 ALA C C 1
ATOM 6381 O O . ALA C 1 236 ? 22.522 -8.118 67.588 1.00 14.35 256 ALA C O 1
ATOM 6383 N N . ARG C 1 237 ? 24.325 -9.369 67.104 1.00 12.26 257 ARG C N 1
ATOM 6384 C CA . ARG C 1 237 ? 24.024 -9.391 65.672 1.00 15.83 257 ARG C CA 1
ATOM 6385 C C . ARG C 1 237 ? 22.811 -10.253 65.352 1.00 15.47 257 ARG C C 1
ATOM 6386 O O . ARG C 1 237 ? 22.053 -9.939 64.438 1.00 13.74 257 ARG C O 1
ATOM 6394 N N . LEU C 1 238 ? 22.641 -11.345 66.094 1.00 13.84 258 LEU C N 1
ATOM 6395 C CA . LEU C 1 238 ? 21.509 -12.243 65.885 1.00 15.10 258 LEU C CA 1
ATOM 6396 C C . LEU C 1 238 ? 20.239 -11.546 66.367 1.00 13.54 258 LEU C C 1
ATOM 6397 O O . LEU C 1 238 ? 19.176 -11.681 65.762 1.00 15.14 258 LEU C O 1
ATOM 6402 N N . VAL C 1 239 ? 20.356 -10.794 67.458 1.00 16.47 259 VAL C N 1
ATOM 6403 C CA . VAL C 1 239 ? 19.222 -10.044 67.988 1.00 12.48 259 VAL C CA 1
ATOM 6404 C C . VAL C 1 239 ? 18.818 -9.007 66.936 1.00 13.69 259 VAL C C 1
ATOM 6405 O O . VAL C 1 239 ? 17.636 -8.821 66.652 1.00 17.05 259 VAL C O 1
ATOM 6409 N N . ARG C 1 240 ? 19.807 -8.338 66.349 1.00 15.50 260 ARG C N 1
ATOM 6410 C CA . ARG C 1 240 ? 19.527 -7.346 65.318 1.00 15.20 260 ARG C CA 1
ATOM 6411 C C . ARG C 1 240 ? 18.759 -7.985 64.159 1.00 18.90 260 ARG C C 1
ATOM 6412 O O . ARG C 1 240 ? 17.802 -7.409 63.646 1.00 13.85 260 ARG C O 1
ATOM 6420 N N . ALA C 1 241 ? 19.181 -9.178 63.749 1.00 15.11 261 ALA C N 1
ATOM 6421 C CA . ALA C 1 241 ? 18.516 -9.885 62.658 1.00 12.56 261 ALA C CA 1
ATOM 6422 C C . ALA C 1 241 ? 17.054 -10.164 63.001 1.00 15.56 261 ALA C C 1
ATOM 6423 O O . ALA C 1 241 ? 16.171 -10.033 62.156 1.00 20.44 261 ALA C O 1
ATOM 6425 N N . ILE C 1 242 ? 16.805 -10.553 64.247 1.00 15.97 262 ILE C N 1
ATOM 6426 C CA . ILE C 1 242 ? 15.448 -10.846 64.700 1.00 14.54 262 ILE C CA 1
ATOM 6427 C C . ILE C 1 242 ? 14.570 -9.591 64.746 1.00 17.90 262 ILE C C 1
ATOM 6428 O O . ILE C 1 242 ? 13.455 -9.588 64.225 1.00 19.73 262 ILE C O 1
ATOM 6433 N N . LEU C 1 243 ? 15.079 -8.524 65.357 1.00 18.19 263 LEU C N 1
ATOM 6434 C CA . LEU C 1 243 ? 14.328 -7.277 65.474 1.00 13.92 263 LEU C CA 1
ATOM 6435 C C . LEU C 1 243 ? 13.999 -6.623 64.136 1.00 21.57 263 LEU C C 1
ATOM 6436 O O . LEU C 1 243 ? 12.954 -5.988 63.993 1.00 21.29 263 LEU C O 1
ATOM 6441 N N . THR C 1 244 ? 14.884 -6.780 63.157 1.00 21.16 264 THR C N 1
ATOM 6442 C CA . THR C 1 244 ? 14.666 -6.179 61.845 1.00 19.30 264 THR C CA 1
ATOM 6443 C C . THR C 1 244 ? 14.088 -7.153 60.824 1.00 23.95 264 THR C C 1
ATOM 6444 O O . THR C 1 244 ? 13.932 -6.801 59.657 1.00 23.46 264 THR C O 1
ATOM 6448 N N . ASP C 1 245 ? 13.758 -8.365 61.267 1.00 19.53 265 ASP C N 1
ATOM 6449 C CA . ASP C 1 245 ? 13.208 -9.392 60.378 1.00 19.22 265 ASP C CA 1
ATOM 6450 C C . ASP C 1 245 ? 14.065 -9.446 59.115 1.00 18.46 265 ASP C C 1
ATOM 6451 O O . ASP C 1 245 ? 13.568 -9.394 57.991 1.00 20.22 265 ASP C O 1
ATOM 6456 N N . GLU C 1 246 ? 15.369 -9.554 59.338 1.00 17.86 266 GLU C N 1
ATOM 6457 C CA . GLU C 1 246 ? 16.381 -9.585 58.290 1.00 15.73 266 GLU C CA 1
ATOM 6458 C C . GLU C 1 246 ? 16.283 -10.749 57.311 1.00 19.51 266 GLU C C 1
ATOM 6459 O O . GLU C 1 246 ? 16.437 -10.568 56.104 1.00 16.84 266 GLU C O 1
ATOM 6465 N N . LYS C 1 247 ? 16.025 -11.938 57.842 1.00 18.05 267 LYS C N 1
ATOM 6466 C CA . LYS C 1 247 ? 15.945 -13.149 57.037 1.00 21.79 267 LYS C CA 1
ATOM 6467 C C . LYS C 1 247 ? 17.309 -13.413 56.392 1.00 20.50 267 LYS C C 1
ATOM 6468 O O . LYS C 1 247 ? 17.417 -13.775 55.220 1.00 18.75 267 LYS C O 1
ATOM 6474 N N . GLY C 1 248 ? 18.356 -13.223 57.188 1.00 21.60 268 GLY C N 1
ATOM 6475 C CA . GLY C 1 248 ? 19.705 -13.470 56.714 1.00 22.62 268 GLY C CA 1
ATOM 6476 C C . GLY C 1 248 ? 20.108 -14.885 57.087 1.00 18.62 268 GLY C C 1
ATOM 6477 O O . GLY C 1 248 ? 19.456 -15.518 57.919 1.00 19.42 268 GLY C O 1
ATOM 6478 N N . VAL C 1 249 ? 21.176 -15.391 56.479 1.00 18.59 269 VAL C N 1
ATOM 6479 C CA . VAL C 1 249 ? 21.637 -16.744 56.771 1.00 20.55 269 VAL C CA 1
ATOM 6480 C C . VAL C 1 249 ? 22.752 -16.763 57.812 1.00 18.18 269 VAL C C 1
ATOM 6481 O O . VAL C 1 249 ? 23.764 -16.078 57.664 1.00 15.52 269 VAL C O 1
ATOM 6485 N N . TYR C 1 250 ? 22.559 -17.557 58.863 1.00 15.26 270 TYR C N 1
ATOM 6486 C CA . TYR C 1 250 ? 23.542 -17.691 59.938 1.00 19.12 270 TYR C CA 1
ATOM 6487 C C . TYR C 1 250 ? 23.669 -19.146 60.374 1.00 15.07 270 TYR C C 1
ATOM 6488 O O . TYR C 1 250 ? 22.686 -19.887 60.370 1.00 17.78 270 TYR C O 1
ATOM 6497 N N . THR C 1 251 ? 24.875 -19.555 60.749 1.00 16.47 271 THR C N 1
ATOM 6498 C CA . THR C 1 251 ? 25.072 -20.917 61.223 1.00 17.14 271 THR C CA 1
ATOM 6499 C C . THR C 1 251 ? 24.728 -20.935 62.709 1.00 15.22 271 THR C C 1
ATOM 6500 O O . THR C 1 251 ? 25.595 -20.773 63.570 1.00 19.03 271 THR C O 1
ATOM 6504 N N . VAL C 1 252 ? 23.442 -21.115 62.993 1.00 18.23 272 VAL C N 1
ATOM 6505 C CA . VAL C 1 252 ? 22.942 -21.145 64.361 1.00 16.23 272 VAL C CA 1
ATOM 6506 C C . VAL C 1 252 ? 22.292 -22.488 64.671 1.00 15.89 272 VAL C C 1
ATOM 6507 O O . VAL C 1 252 ? 21.910 -23.236 63.770 1.00 19.56 272 VAL C O 1
ATOM 6511 N N . SER C 1 253 ? 22.166 -22.786 65.954 1.00 17.47 273 SER C N 1
ATOM 6512 C CA . SER C 1 253 ? 21.589 -24.053 66.372 1.00 18.07 273 SER C CA 1
ATOM 6513 C C . SER C 1 253 ? 20.074 -24.010 66.546 1.00 19.26 273 SER C C 1
ATOM 6514 O O . SER C 1 253 ? 19.517 -23.049 67.076 1.00 19.33 273 SER C O 1
ATOM 6517 N N . ALA C 1 254 ? 19.408 -25.060 66.076 1.00 15.47 274 ALA C N 1
ATOM 6518 C CA . ALA C 1 254 ? 17.965 -25.171 66.216 1.00 17.11 274 ALA C CA 1
ATOM 6519 C C . ALA C 1 254 ? 17.605 -26.643 66.167 1.00 18.05 274 ALA C C 1
ATOM 6520 O O . ALA C 1 254 ? 18.378 -27.460 65.656 1.00 16.98 274 ALA C O 1
ATOM 6522 N N . PHE C 1 255 ? 16.436 -26.972 66.706 1.00 18.39 275 PHE C N 1
ATOM 6523 C CA . PHE C 1 255 ? 15.958 -28.348 66.711 1.00 18.16 275 PHE C CA 1
ATOM 6524 C C . PHE C 1 255 ? 15.785 -28.781 65.259 1.00 22.99 275 PHE C C 1
ATOM 6525 O O . PHE C 1 255 ? 15.086 -28.121 64.490 1.00 18.79 275 PHE C O 1
ATOM 6533 N N . THR C 1 256 ? 16.417 -29.894 64.898 1.00 20.45 276 THR C N 1
ATOM 6534 C CA . THR C 1 256 ? 16.369 -30.414 63.536 1.00 23.65 276 THR C CA 1
ATOM 6535 C C . THR C 1 256 ? 15.771 -31.823 63.489 1.00 23.92 276 THR C C 1
ATOM 6536 O O . THR C 1 256 ? 16.285 -32.748 64.118 1.00 24.44 276 THR C O 1
ATOM 6540 N N . PRO C 1 257 ? 14.677 -32.000 62.735 1.00 26.66 277 PRO C N 1
ATOM 6541 C CA . PRO C 1 257 ? 14.008 -33.299 62.607 1.00 29.49 277 PRO C CA 1
ATOM 6542 C C . PRO C 1 257 ? 14.941 -34.428 62.178 1.00 24.22 277 PRO C C 1
ATOM 6543 O O . PRO C 1 257 ? 14.869 -35.536 62.710 1.00 29.03 277 PRO C O 1
ATOM 6547 N N . GLU C 1 258 ? 15.818 -34.144 61.221 1.00 23.60 278 GLU C N 1
ATOM 6548 C CA . GLU C 1 258 ? 16.750 -35.150 60.725 1.00 23.10 278 GLU C CA 1
ATOM 6549 C C . GLU C 1 258 ? 17.970 -34.543 60.040 1.00 24.33 278 GLU C C 1
ATOM 6550 O O . GLU C 1 258 ? 17.850 -33.628 59.221 1.00 25.82 278 GLU C O 1
ATOM 6556 N N . VAL C 1 259 ? 19.145 -35.056 60.391 1.00 24.11 279 VAL C N 1
ATOM 6557 C CA . VAL C 1 259 ? 20.400 -34.605 59.805 1.00 25.98 279 VAL C CA 1
ATOM 6558 C C . VAL C 1 259 ? 21.359 -35.786 59.691 1.00 27.37 279 VAL C C 1
ATOM 6559 O O . VAL C 1 259 ? 21.783 -36.362 60.695 1.00 26.85 279 VAL C O 1
ATOM 6563 N N . GLU C 1 260 ? 21.689 -36.143 58.455 1.00 27.31 280 GLU C N 1
ATOM 6564 C CA . GLU C 1 260 ? 22.584 -37.261 58.186 1.00 26.17 280 GLU C CA 1
ATOM 6565 C C . GLU C 1 260 ? 22.171 -38.526 58.937 1.00 24.34 280 GLU C C 1
ATOM 6566 O O . GLU C 1 260 ? 23.019 -39.262 59.446 1.00 27.10 280 GLU C O 1
ATOM 6572 N N . GLY C 1 261 ? 20.867 -38.768 59.010 1.00 30.76 281 GLY C N 1
ATOM 6573 C CA . GLY C 1 261 ? 20.373 -39.956 59.685 1.00 33.09 281 GLY C CA 1
ATOM 6574 C C . GLY C 1 261 ? 20.016 -39.793 61.151 1.00 33.63 281 GLY C C 1
ATOM 6575 O O . GLY C 1 261 ? 19.175 -40.528 61.671 1.00 29.44 281 GLY C O 1
ATOM 6576 N N . VAL C 1 262 ? 20.656 -38.843 61.825 1.00 25.89 282 VAL C N 1
ATOM 6577 C CA . VAL C 1 262 ? 20.386 -38.598 63.239 1.00 28.60 282 VAL C CA 1
ATOM 6578 C C . VAL C 1 262 ? 19.070 -37.836 63.358 1.00 26.96 282 VAL C C 1
ATOM 6579 O O . VAL C 1 262 ? 18.853 -36.855 62.651 1.00 23.13 282 VAL C O 1
ATOM 6583 N N . LEU C 1 263 ? 18.195 -38.285 64.254 1.00 20.87 283 LEU C N 1
ATOM 6584 C CA . LEU C 1 263 ? 16.885 -37.662 64.413 1.00 26.83 283 LEU C CA 1
ATOM 6585 C C . LEU C 1 263 ? 16.694 -36.788 65.649 1.00 24.73 283 LEU C C 1
ATOM 6586 O O . LEU C 1 263 ? 17.282 -37.036 66.701 1.00 27.93 283 LEU C O 1
ATOM 6591 N N . GLU C 1 264 ? 15.853 -35.767 65.495 1.00 25.98 284 GLU C N 1
ATOM 6592 C CA . GLU C 1 264 ? 15.505 -34.836 66.565 1.00 25.18 284 GLU C CA 1
ATOM 6593 C C . GLU C 1 264 ? 16.672 -34.375 67.426 1.00 25.27 284 GLU C C 1
ATOM 6594 O O . GLU C 1 264 ? 16.773 -34.735 68.600 1.00 24.35 284 GLU C O 1
ATOM 6600 N N . VAL C 1 265 ? 17.549 -33.564 66.843 1.00 21.68 285 VAL C N 1
ATOM 6601 C CA . VAL C 1 265 ? 18.708 -33.064 67.566 1.00 19.10 285 VAL C CA 1
ATOM 6602 C C . VAL C 1 265 ? 18.963 -31.606 67.193 1.00 22.63 285 VAL C C 1
ATOM 6603 O O . VAL C 1 265 ? 18.651 -31.178 66.083 1.00 19.87 285 VAL C O 1
ATOM 6607 N N . SER C 1 266 ? 19.514 -30.841 68.128 1.00 23.26 286 SER C N 1
ATOM 6608 C CA . SER C 1 266 ? 19.810 -29.432 67.868 1.00 18.17 286 SER C CA 1
ATOM 6609 C C . SER C 1 266 ? 21.293 -29.256 67.573 1.00 17.43 286 SER C C 1
ATOM 6610 O O . SER C 1 266 ? 22.143 -29.707 68.345 1.00 20.49 286 SER C O 1
ATOM 6613 N N . LEU C 1 267 ? 21.599 -28.606 66.450 1.00 19.30 287 LEU C N 1
ATOM 6614 C CA . LEU C 1 267 ? 22.984 -28.351 66.053 1.00 15.87 287 LEU C CA 1
ATOM 6615 C C . LEU C 1 267 ? 23.005 -27.195 65.059 1.00 15.80 287 LEU C C 1
ATOM 6616 O O . LEU C 1 267 ? 21.955 -26.773 64.574 1.00 16.59 287 LEU C O 1
ATOM 6621 N N . SER C 1 268 ? 24.192 -26.684 64.747 1.00 15.81 288 SER C N 1
ATOM 6622 C CA . SER C 1 268 ? 24.279 -25.568 63.812 1.00 15.18 288 SER C CA 1
ATOM 6623 C C . SER C 1 268 ? 24.299 -25.966 62.342 1.00 16.04 288 SER C C 1
ATOM 6624 O O . SER C 1 268 ? 25.057 -26.843 61.927 1.00 18.69 288 SER C O 1
ATOM 6627 N N . LEU C 1 269 ? 23.444 -25.302 61.573 1.00 18.69 289 LEU C N 1
ATOM 6628 C CA . LEU C 1 269 ? 23.335 -25.474 60.126 1.00 18.02 289 LEU C CA 1
ATOM 6629 C C . LEU C 1 269 ? 23.018 -24.075 59.606 1.00 20.25 289 LEU C C 1
ATOM 6630 O O . LEU C 1 269 ? 22.601 -23.205 60.376 1.00 19.79 289 LEU C O 1
ATOM 6635 N N . PRO C 1 270 ? 23.225 -23.826 58.305 1.00 20.07 290 PRO C N 1
ATOM 6636 C CA . PRO C 1 270 ? 22.916 -22.488 57.785 1.00 17.29 290 PRO C CA 1
ATOM 6637 C C . PRO C 1 270 ? 21.398 -22.316 57.827 1.00 15.85 290 PRO C C 1
ATOM 6638 O O . PRO C 1 270 ? 20.669 -23.072 57.183 1.00 16.61 290 PRO C O 1
ATOM 6642 N N . ARG C 1 271 ? 20.924 -21.326 58.580 1.00 16.72 291 ARG C N 1
ATOM 6643 C CA . ARG C 1 271 ? 19.490 -21.101 58.718 1.00 16.01 291 ARG C CA 1
ATOM 6644 C C . ARG C 1 271 ? 19.093 -19.651 58.469 1.00 18.68 291 ARG C C 1
ATOM 6645 O O . ARG C 1 271 ? 19.864 -18.728 58.741 1.00 18.99 291 ARG C O 1
ATOM 6653 N N . ILE C 1 272 ? 17.884 -19.461 57.949 1.00 17.75 292 ILE C N 1
ATOM 6654 C CA . ILE C 1 272 ? 17.356 -18.130 57.675 1.00 16.68 292 ILE C CA 1
ATOM 6655 C C . ILE C 1 272 ? 16.769 -17.598 58.978 1.00 20.10 292 ILE C C 1
ATOM 6656 O O . ILE C 1 272 ? 15.864 -18.204 59.547 1.00 16.88 292 ILE C O 1
ATOM 6661 N N . LEU C 1 273 ? 17.282 -16.464 59.445 1.00 18.20 293 LEU C N 1
ATOM 6662 C CA . LEU C 1 273 ? 16.827 -15.889 60.710 1.00 15.75 293 LEU C CA 1
ATOM 6663 C C . LEU C 1 273 ? 16.006 -14.614 60.548 1.00 16.27 293 LEU C C 1
ATOM 6664 O O . LEU C 1 273 ? 16.443 -13.659 59.906 1.00 20.69 293 LEU C O 1
ATOM 6669 N N . GLY C 1 274 ? 14.816 -14.611 61.144 1.00 16.32 294 GLY C N 1
ATOM 6670 C CA . GLY C 1 274 ? 13.934 -13.460 61.064 1.00 20.23 294 GLY C CA 1
ATOM 6671 C C . GLY C 1 274 ? 13.166 -13.180 62.349 1.00 17.56 294 GLY C C 1
ATOM 6672 O O . GLY C 1 274 ? 13.508 -13.695 63.413 1.00 16.07 294 GLY C O 1
ATOM 6673 N N . ALA C 1 275 ? 12.117 -12.369 62.238 1.00 17.52 295 ALA C N 1
ATOM 6674 C CA . ALA C 1 275 ? 11.295 -11.980 63.383 1.00 21.34 295 ALA C CA 1
ATOM 6675 C C . ALA C 1 275 ? 10.666 -13.148 64.145 1.00 22.58 295 ALA C C 1
ATOM 6676 O O . ALA C 1 275 ? 10.361 -13.029 65.335 1.00 20.12 295 ALA C O 1
ATOM 6678 N N . GLY C 1 276 ? 10.464 -14.270 63.462 1.00 23.01 296 GLY C N 1
ATOM 6679 C CA . GLY C 1 276 ? 9.870 -15.426 64.111 1.00 25.48 296 GLY C CA 1
ATOM 6680 C C . GLY C 1 276 ? 10.891 -16.492 64.457 1.00 22.33 296 GLY C C 1
ATOM 6681 O O . GLY C 1 276 ? 10.531 -17.604 64.843 1.00 22.70 296 GLY C O 1
ATOM 6682 N N . GLY C 1 277 ? 12.169 -16.147 64.336 1.00 23.80 297 GLY C N 1
ATOM 6683 C CA . GLY C 1 277 ? 13.230 -17.101 64.617 1.00 16.30 297 GLY C CA 1
ATOM 6684 C C . GLY C 1 277 ? 13.722 -17.677 63.302 1.00 20.25 297 GLY C C 1
ATOM 6685 O O . GLY C 1 277 ? 13.644 -17.004 62.273 1.00 18.40 297 GLY C O 1
ATOM 6686 N N . VAL C 1 278 ? 14.225 -18.910 63.317 1.00 18.18 298 VAL C N 1
ATOM 6687 C CA . VAL C 1 278 ? 14.703 -19.527 62.083 1.00 20.57 298 VAL C CA 1
ATOM 6688 C C . VAL C 1 278 ? 13.509 -20.023 61.280 1.00 25.19 298 VAL C C 1
ATOM 6689 O O . VAL C 1 278 ? 12.585 -20.631 61.828 1.00 22.28 298 VAL C O 1
ATOM 6693 N N . GLU C 1 279 ? 13.532 -19.748 59.979 1.00 18.72 299 GLU C N 1
ATOM 6694 C CA . GLU C 1 279 ? 12.436 -20.116 59.090 1.00 20.71 299 GLU C CA 1
ATOM 6695 C C . GLU C 1 279 ? 12.885 -20.800 57.806 1.00 20.22 299 GLU C C 1
ATOM 6696 O O . GLU C 1 279 ? 12.268 -20.630 56.757 1.00 24.37 299 GLU C O 1
ATOM 6702 N N . GLY C 1 280 ? 13.957 -21.573 57.886 1.00 23.68 300 GLY C N 1
ATOM 6703 C CA . GLY C 1 280 ? 14.440 -22.258 56.704 1.00 25.26 300 GLY C CA 1
ATOM 6704 C C . GLY C 1 280 ? 15.873 -22.692 56.887 1.00 24.27 300 GLY C C 1
ATOM 6705 O O . GLY C 1 280 ? 16.655 -22.008 57.542 1.00 27.88 300 GLY C O 1
ATOM 6706 N N . THR C 1 281 ? 16.217 -23.836 56.312 1.00 19.37 301 THR C N 1
ATOM 6707 C CA . THR C 1 281 ? 17.567 -24.363 56.419 1.00 21.61 301 THR C CA 1
ATOM 6708 C C . THR C 1 281 ? 18.167 -24.454 55.024 1.00 26.84 301 THR C C 1
ATOM 6709 O O . THR C 1 281 ? 17.511 -24.909 54.086 1.00 25.58 301 THR C O 1
ATOM 6713 N N . VAL C 1 282 ? 19.410 -24.002 54.890 1.00 24.18 302 VAL C N 1
ATOM 6714 C CA . VAL C 1 282 ? 20.106 -24.025 53.608 1.00 27.41 302 VAL C CA 1
ATOM 6715 C C . VAL C 1 282 ? 21.276 -25.000 53.703 1.00 28.96 302 VAL C C 1
ATOM 6716 O O . VAL C 1 282 ? 22.417 -24.597 53.943 1.00 22.74 302 VAL C O 1
ATOM 6720 N N . TYR C 1 283 ? 20.980 -26.284 53.516 1.00 32.32 303 TYR C N 1
ATOM 6721 C CA . TYR C 1 283 ? 21.983 -27.346 53.592 1.00 29.27 303 TYR C CA 1
ATOM 6722 C C . TYR C 1 283 ? 22.958 -27.263 52.416 1.00 28.92 303 TYR C C 1
ATOM 6723 O O . TYR C 1 283 ? 22.556 -27.346 51.256 1.00 25.11 303 TYR C O 1
ATOM 6732 N N . PRO C 1 284 ? 24.258 -27.101 52.705 1.00 25.41 304 PRO C N 1
ATOM 6733 C CA . PRO C 1 284 ? 25.269 -27.008 51.650 1.00 28.75 304 PRO C CA 1
ATOM 6734 C C . PRO C 1 284 ? 25.770 -28.377 51.209 1.00 31.84 304 PRO C C 1
ATOM 6735 O O . PRO C 1 284 ? 25.486 -29.393 51.847 1.00 24.05 304 PRO C O 1
ATOM 6739 N N . SER C 1 285 ? 26.518 -28.391 50.112 1.00 26.44 305 SER C N 1
ATOM 6740 C CA . SER C 1 285 ? 27.097 -29.625 49.603 1.00 22.61 305 SER C CA 1
ATOM 6741 C C . SER C 1 285 ? 28.237 -29.978 50.549 1.00 24.41 305 SER C C 1
ATOM 6742 O O . SER C 1 285 ? 28.951 -29.092 51.017 1.00 27.89 305 SER C O 1
ATOM 6745 N N . LEU C 1 286 ? 28.399 -31.265 50.838 1.00 20.01 306 LEU C N 1
ATOM 6746 C CA . LEU C 1 286 ? 29.453 -31.726 51.737 1.00 19.39 306 LEU C CA 1
ATOM 6747 C C . LEU C 1 286 ? 30.224 -32.884 51.115 1.00 25.59 306 LEU C C 1
ATOM 6748 O O . LEU C 1 286 ? 29.670 -33.657 50.334 1.00 26.16 306 LEU C O 1
ATOM 6753 N N . SER C 1 287 ? 31.500 -33.003 51.462 1.00 25.50 307 SER C N 1
ATOM 6754 C CA . SER C 1 287 ? 32.311 -34.098 50.950 1.00 28.58 307 SER C CA 1
ATOM 6755 C C . SER C 1 287 ? 31.951 -35.324 51.788 1.00 31.30 307 SER C C 1
ATOM 6756 O O . SER C 1 287 ? 31.274 -35.208 52.810 1.00 25.79 307 SER C O 1
ATOM 6759 N N . PRO C 1 288 ? 32.385 -36.519 51.362 1.00 30.74 308 PRO C N 1
ATOM 6760 C CA . PRO C 1 288 ? 32.055 -37.708 52.153 1.00 25.03 308 PRO C CA 1
ATOM 6761 C C . PRO C 1 288 ? 32.634 -37.595 53.562 1.00 23.81 308 PRO C C 1
ATOM 6762 O O . PRO C 1 288 ? 31.996 -37.986 54.543 1.00 26.16 308 PRO C O 1
ATOM 6766 N N . GLU C 1 289 ? 33.842 -37.047 53.654 1.00 20.80 309 GLU C N 1
ATOM 6767 C CA . GLU C 1 289 ? 34.510 -36.881 54.937 1.00 25.10 309 GLU C CA 1
ATOM 6768 C C . GLU C 1 289 ? 33.771 -35.871 55.820 1.00 27.19 309 GLU C C 1
ATOM 6769 O O . GLU C 1 289 ? 33.534 -36.128 57.001 1.00 24.65 309 GLU C O 1
ATOM 6775 N N . GLU C 1 290 ? 33.408 -34.728 55.246 1.00 27.67 310 GLU C N 1
ATOM 6776 C CA . GLU C 1 290 ? 32.696 -33.692 55.993 1.00 28.51 310 GLU C CA 1
ATOM 6777 C C . GLU C 1 290 ? 31.324 -34.197 56.431 1.00 28.12 310 GLU C C 1
ATOM 6778 O O . GLU C 1 290 ? 30.883 -33.940 57.553 1.00 20.40 310 GLU C O 1
ATOM 6784 N N . ARG C 1 291 ? 30.658 -34.927 55.542 1.00 27.04 311 ARG C N 1
ATOM 6785 C CA . ARG C 1 291 ? 29.336 -35.469 55.826 1.00 26.55 311 ARG C CA 1
ATOM 6786 C C . ARG C 1 291 ? 29.368 -36.476 56.979 1.00 28.30 311 ARG C C 1
ATOM 6787 O O . ARG C 1 291 ? 28.444 -36.530 57.796 1.00 26.80 311 ARG C O 1
ATOM 6795 N N . GLU C 1 292 ? 30.434 -37.269 57.038 1.00 26.41 312 GLU C N 1
ATOM 6796 C CA . GLU C 1 292 ? 30.610 -38.271 58.088 1.00 28.92 312 GLU C CA 1
ATOM 6797 C C . GLU C 1 292 ? 30.963 -37.583 59.405 1.00 32.26 312 GLU C C 1
ATOM 6798 O O . GLU C 1 292 ? 30.509 -37.988 60.478 1.00 23.93 312 GLU C O 1
ATOM 6804 N N . ALA C 1 293 ? 31.773 -36.535 59.317 1.00 29.10 313 ALA C N 1
ATOM 6805 C CA . ALA C 1 293 ? 32.170 -35.792 60.505 1.00 20.52 313 ALA C CA 1
ATOM 6806 C C . ALA C 1 293 ? 30.943 -35.122 61.112 1.00 22.09 313 ALA C C 1
ATOM 6807 O O . ALA C 1 293 ? 30.833 -35.007 62.334 1.00 22.73 313 ALA C O 1
ATOM 6809 N N . LEU C 1 294 ? 30.020 -34.685 60.258 1.00 21.18 314 LEU C N 1
ATOM 6810 C CA . LEU C 1 294 ? 28.805 -34.029 60.734 1.00 23.84 314 LEU C CA 1
ATOM 6811 C C . LEU C 1 294 ? 27.857 -35.064 61.325 1.00 25.93 314 LEU C C 1
ATOM 6812 O O . LEU C 1 294 ? 27.140 -34.780 62.282 1.00 21.87 314 LEU C O 1
ATOM 6817 N N . ARG C 1 295 ? 27.852 -36.264 60.753 1.00 21.55 315 ARG C N 1
ATOM 6818 C CA . ARG C 1 295 ? 26.991 -37.328 61.261 1.00 25.62 315 ARG C CA 1
ATOM 6819 C C . ARG C 1 295 ? 27.433 -37.649 62.683 1.00 23.23 315 ARG C C 1
ATOM 6820 O O . ARG C 1 295 ? 26.613 -37.755 63.591 1.00 26.21 315 ARG C O 1
ATOM 6828 N N . ARG C 1 296 ? 28.741 -37.799 62.865 1.00 23.76 316 ARG C N 1
ATOM 6829 C CA . ARG C 1 296 ? 29.306 -38.104 64.174 1.00 25.52 316 ARG C CA 1
ATOM 6830 C C . ARG C 1 296 ? 29.024 -36.987 65.173 1.00 27.21 316 ARG C C 1
ATOM 6831 O O . ARG C 1 296 ? 28.734 -37.249 66.341 1.00 24.41 316 ARG C O 1
ATOM 6839 N N . SER C 1 297 ? 29.115 -35.742 64.712 1.00 26.47 317 SER C N 1
ATOM 6840 C CA . SER C 1 297 ? 28.861 -34.591 65.575 1.00 24.37 317 SER C CA 1
ATOM 6841 C C . SER C 1 297 ? 27.416 -34.645 66.060 1.00 20.52 317 SER C C 1
ATOM 6842 O O . SER C 1 297 ? 27.142 -34.452 67.245 1.00 25.28 317 SER C O 1
ATOM 6845 N N . ALA C 1 298 ? 26.494 -34.919 65.142 1.00 16.97 318 ALA C N 1
ATOM 6846 C CA . ALA C 1 298 ? 25.081 -34.999 65.487 1.00 21.15 318 ALA C CA 1
ATOM 6847 C C . ALA C 1 298 ? 24.814 -36.119 66.491 1.00 23.11 318 ALA C C 1
ATOM 6848 O O . ALA C 1 298 ? 24.004 -35.954 67.400 1.00 21.57 318 ALA C O 1
ATOM 6850 N N . GLU C 1 299 ? 25.496 -37.252 66.333 1.00 23.23 319 GLU C N 1
ATOM 6851 C CA . GLU C 1 299 ? 25.311 -38.378 67.252 1.00 22.75 319 GLU C CA 1
ATOM 6852 C C . GLU C 1 299 ? 25.810 -38.035 68.654 1.00 26.16 319 GLU C C 1
ATOM 6853 O O . GLU C 1 299 ? 25.205 -38.428 69.655 1.00 21.41 319 GLU C O 1
ATOM 6859 N N . ILE C 1 300 ? 26.923 -37.312 68.722 1.00 21.65 320 ILE C N 1
ATOM 6860 C CA . ILE C 1 300 ? 27.487 -36.902 70.003 1.00 23.39 320 ILE C CA 1
ATOM 6861 C C . ILE C 1 300 ? 26.472 -36.026 70.733 1.00 19.95 320 ILE C C 1
ATOM 6862 O O . ILE C 1 300 ? 26.241 -36.187 71.931 1.00 20.88 320 ILE C O 1
ATOM 6867 N N . LEU C 1 301 ? 25.873 -35.094 69.999 1.00 21.56 321 LEU C N 1
ATOM 6868 C CA . LEU C 1 301 ? 24.882 -34.190 70.570 1.00 19.74 321 LEU C CA 1
ATOM 6869 C C . LEU C 1 301 ? 23.612 -34.931 70.969 1.00 22.12 321 LEU C C 1
ATOM 6870 O O . LEU C 1 301 ? 22.996 -34.617 71.991 1.00 19.82 321 LEU C O 1
ATOM 6875 N N . LYS C 1 302 ? 23.218 -35.913 70.163 1.00 17.90 322 LYS C N 1
ATOM 6876 C CA . LYS C 1 302 ? 22.017 -36.685 70.461 1.00 16.42 322 LYS C CA 1
ATOM 6877 C C . LYS C 1 302 ? 22.211 -37.424 71.785 1.00 18.15 322 LYS C C 1
ATOM 6878 O O . LYS C 1 302 ? 21.318 -37.452 72.629 1.00 19.11 322 LYS C O 1
ATOM 6884 N N . GLU C 1 303 ? 23.389 -38.015 71.956 1.00 17.69 323 GLU C N 1
ATOM 6885 C CA . GLU C 1 303 ? 23.722 -38.752 73.174 1.00 17.86 323 GLU C CA 1
ATOM 6886 C C . GLU C 1 303 ? 23.746 -37.810 74.382 1.00 26.61 323 GLU C C 1
ATOM 6887 O O . GLU C 1 303 ? 23.327 -38.180 75.481 1.00 24.63 323 GLU C O 1
ATOM 6893 N N . ALA C 1 304 ? 24.228 -36.588 74.174 1.00 24.33 324 ALA C N 1
ATOM 6894 C CA . ALA C 1 304 ? 24.287 -35.606 75.251 1.00 29.58 324 ALA C CA 1
ATOM 6895 C C . ALA C 1 304 ? 22.873 -35.213 75.680 1.00 25.59 324 ALA C C 1
ATOM 6896 O O . ALA C 1 304 ? 22.591 -35.057 76.869 1.00 33.64 324 ALA C O 1
ATOM 6898 N N . ALA C 1 305 ? 21.985 -35.062 74.704 1.00 27.27 325 ALA C N 1
ATOM 6899 C CA . ALA C 1 305 ? 20.601 -34.700 74.980 1.00 24.96 325 ALA C CA 1
ATOM 6900 C C . ALA C 1 305 ? 19.918 -35.849 75.725 1.00 23.46 325 ALA C C 1
ATOM 6901 O O . ALA C 1 305 ? 19.169 -35.629 76.676 1.00 26.15 325 ALA C O 1
ATOM 6903 N N . PHE C 1 306 ? 20.184 -37.073 75.286 1.00 20.23 326 PHE C N 1
ATOM 6904 C CA . PHE C 1 306 ? 19.600 -38.250 75.925 1.00 23.26 326 PHE C CA 1
ATOM 6905 C C . PHE C 1 306 ? 19.921 -38.304 77.416 1.00 27.48 326 PHE C C 1
ATOM 6906 O O . PHE C 1 306 ? 19.033 -38.506 78.247 1.00 23.94 326 PHE C O 1
ATOM 6914 N N . ALA C 1 307 ? 21.196 -38.133 77.748 1.00 22.72 327 ALA C N 1
ATOM 6915 C CA . ALA C 1 307 ? 21.640 -38.189 79.135 1.00 27.99 327 ALA C CA 1
ATOM 6916 C C . ALA C 1 307 ? 20.919 -37.176 80.016 1.00 33.75 327 ALA C C 1
ATOM 6917 O O . ALA C 1 307 ? 20.710 -37.410 81.208 1.00 29.10 327 ALA C O 1
ATOM 6919 N N . LEU C 1 308 ? 20.530 -36.056 79.420 1.00 28.34 328 LEU C N 1
ATOM 6920 C CA . LEU C 1 308 ? 19.848 -35.002 80.155 1.00 30.32 328 LEU C CA 1
ATOM 6921 C C . LEU C 1 308 ? 18.334 -35.198 80.168 1.00 29.71 328 LEU C C 1
ATOM 6922 O O . LEU C 1 308 ? 17.634 -34.611 80.993 1.00 29.52 328 LEU C O 1
ATOM 6927 N N . GLY C 1 309 ? 17.835 -36.022 79.250 1.00 29.21 329 GLY C N 1
ATOM 6928 C CA . GLY C 1 309 ? 16.408 -36.287 79.183 1.00 26.43 329 GLY C CA 1
ATOM 6929 C C . GLY C 1 309 ? 15.615 -35.428 78.211 1.00 26.71 329 GLY C C 1
ATOM 6930 O O . GLY C 1 309 ? 14.408 -35.254 78.385 1.00 21.98 329 GLY C O 1
ATOM 6931 N N . PHE C 1 310 ? 16.274 -34.897 77.183 1.00 23.61 330 PHE C N 1
ATOM 6932 C CA . PHE C 1 310 ? 15.593 -34.051 76.204 1.00 23.90 330 PHE C CA 1
ATOM 6933 C C . PHE C 1 310 ? 15.878 -34.461 74.764 1.00 24.91 330 PHE C C 1
ATOM 6934 O O . PHE C 1 310 ? 15.328 -33.800 73.853 1.00 29.51 330 PHE C O 1
ATOM 6943 N N . MET D 1 1 ? 9.281 2.381 60.887 1.00 14.94 21 MET D N 1
ATOM 6944 C CA . MET D 1 1 ? 8.476 3.634 60.817 1.00 14.93 21 MET D CA 1
ATOM 6945 C C . MET D 1 1 ? 8.448 4.169 59.390 1.00 14.80 21 MET D C 1
ATOM 6946 O O . MET D 1 1 ? 9.321 3.850 58.578 1.00 15.85 21 MET D O 1
ATOM 6951 N N . LYS D 1 2 ? 7.437 4.977 59.095 1.00 12.82 22 LYS D N 1
ATOM 6952 C CA . LYS D 1 2 ? 7.252 5.539 57.759 1.00 14.58 22 LYS D CA 1
ATOM 6953 C C . LYS D 1 2 ? 7.342 7.060 57.747 1.00 17.94 22 LYS D C 1
ATOM 6954 O O . LYS D 1 2 ? 6.819 7.731 58.638 1.00 14.28 22 LYS D O 1
ATOM 6960 N N . VAL D 1 3 ? 8.012 7.598 56.732 1.00 14.80 23 VAL D N 1
ATOM 6961 C CA . VAL D 1 3 ? 8.135 9.041 56.582 1.00 16.32 23 VAL D CA 1
ATOM 6962 C C . VAL D 1 3 ? 7.570 9.417 55.221 1.00 12.70 23 VAL D C 1
ATOM 6963 O O . VAL D 1 3 ? 7.891 8.791 54.210 1.00 12.93 23 VAL D O 1
ATOM 6967 N N . GLY D 1 4 ? 6.718 10.434 55.196 1.00 11.47 24 GLY D N 1
ATOM 6968 C CA . GLY D 1 4 ? 6.159 10.868 53.932 1.00 12.23 24 GLY D CA 1
ATOM 6969 C C . GLY D 1 4 ? 6.776 12.175 53.468 1.00 8.34 24 GLY D C 1
ATOM 6970 O O . GLY D 1 4 ? 7.250 12.970 54.283 1.00 12.81 24 GLY D O 1
ATOM 6971 N N . ILE D 1 5 ? 6.778 12.394 52.157 1.00 10.77 25 ILE D N 1
ATOM 6972 C CA . ILE D 1 5 ? 7.303 13.625 51.572 1.00 9.69 25 ILE D CA 1
ATOM 6973 C C . ILE D 1 5 ? 6.367 14.043 50.435 1.00 12.50 25 ILE D C 1
ATOM 6974 O O . ILE D 1 5 ? 6.222 13.319 49.455 1.00 13.13 25 ILE D O 1
ATOM 6979 N N . VAL D 1 6 ? 5.707 15.189 50.579 1.00 10.73 26 VAL D N 1
ATOM 6980 C CA . VAL D 1 6 ? 4.825 15.671 49.516 1.00 10.45 26 VAL D CA 1
ATOM 6981 C C . VAL D 1 6 ? 5.591 16.742 48.740 1.00 14.78 26 VAL D C 1
ATOM 6982 O O . VAL D 1 6 ? 5.989 17.761 49.305 1.00 11.75 26 VAL D O 1
ATOM 6986 N N . GLY D 1 7 ? 5.788 16.496 47.446 1.00 10.93 27 GLY D N 1
ATOM 6987 C CA . GLY D 1 7 ? 6.536 17.412 46.599 1.00 9.26 27 GLY D CA 1
ATOM 6988 C C . GLY D 1 7 ? 7.832 16.686 46.285 1.00 14.64 27 GLY D C 1
ATOM 6989 O O . GLY D 1 7 ? 8.702 16.570 47.153 1.00 13.26 27 GLY D O 1
ATOM 6990 N N . SER D 1 8 ? 7.961 16.175 45.065 1.00 10.86 28 SER D N 1
ATOM 6991 C CA . SER D 1 8 ? 9.158 15.423 44.696 1.00 12.71 28 SER D CA 1
ATOM 6992 C C . SER D 1 8 ? 10.073 16.183 43.738 1.00 10.98 28 SER D C 1
ATOM 6993 O O . SER D 1 8 ? 10.530 15.641 42.731 1.00 17.30 28 SER D O 1
ATOM 6996 N N . GLY D 1 9 ? 10.316 17.449 44.062 1.00 10.39 29 GLY D N 1
ATOM 6997 C CA . GLY D 1 9 ? 11.208 18.278 43.269 1.00 14.14 29 GLY D CA 1
ATOM 6998 C C . GLY D 1 9 ? 12.614 18.045 43.803 1.00 15.17 29 GLY D C 1
ATOM 6999 O O . GLY D 1 9 ? 12.866 17.008 44.416 1.00 14.40 29 GLY D O 1
ATOM 7000 N N . MET D 1 10 ? 13.534 18.981 43.596 1.00 13.65 30 MET D N 1
ATOM 7001 C CA . MET D 1 10 ? 14.888 18.765 44.097 1.00 12.53 30 MET D CA 1
ATOM 7002 C C . MET D 1 10 ? 14.967 18.737 45.625 1.00 11.13 30 MET D C 1
ATOM 7003 O O . MET D 1 10 ? 15.748 17.969 46.190 1.00 14.28 30 MET D O 1
ATOM 7008 N N . VAL D 1 11 ? 14.169 19.559 46.304 1.00 11.67 31 VAL D N 1
ATOM 7009 C CA . VAL D 1 11 ? 14.201 19.556 47.770 1.00 10.39 31 VAL D CA 1
ATOM 7010 C C . VAL D 1 11 ? 13.604 18.267 48.326 1.00 12.31 31 VAL D C 1
ATOM 7011 O O . VAL D 1 11 ? 14.209 17.602 49.168 1.00 10.47 31 VAL D O 1
ATOM 7015 N N . GLY D 1 12 ? 12.414 17.912 47.855 1.00 11.60 32 GLY D N 1
ATOM 7016 C CA . GLY D 1 12 ? 11.784 16.696 48.337 1.00 9.12 32 GLY D CA 1
ATOM 7017 C C . GLY D 1 12 ? 12.600 15.448 48.039 1.00 10.98 32 GLY D C 1
ATOM 7018 O O . GLY D 1 12 ? 12.740 14.578 48.902 1.00 7.50 32 GLY D O 1
ATOM 7019 N N . SER D 1 13 ? 13.143 15.354 46.827 1.00 12.99 33 SER D N 1
ATOM 7020 C CA . SER D 1 13 ? 13.933 14.183 46.453 1.00 12.83 33 SER D CA 1
ATOM 7021 C C . SER D 1 13 ? 15.266 14.135 47.196 1.00 12.06 33 SER D C 1
ATOM 7022 O O . SER D 1 13 ? 15.732 13.057 47.564 1.00 9.33 33 SER D O 1
ATOM 7025 N N . ALA D 1 14 ? 15.878 15.294 47.413 1.00 11.66 34 ALA D N 1
ATOM 7026 C CA . ALA D 1 14 ? 17.145 15.342 48.137 1.00 14.01 34 ALA D CA 1
ATOM 7027 C C . ALA D 1 14 ? 16.907 14.897 49.582 1.00 13.56 34 ALA D C 1
ATOM 7028 O O . ALA D 1 14 ? 17.754 14.238 50.182 1.00 11.11 34 ALA D O 1
ATOM 7030 N N . THR D 1 15 ? 15.751 15.262 50.136 1.00 9.51 35 THR D N 1
ATOM 7031 C CA . THR D 1 15 ? 15.401 14.869 51.499 1.00 7.18 35 THR D CA 1
ATOM 7032 C C . THR D 1 15 ? 15.248 13.339 51.561 1.00 13.18 35 THR D C 1
ATOM 7033 O O . THR D 1 15 ? 15.731 12.692 52.490 1.00 10.96 35 THR D O 1
ATOM 7037 N N . ALA D 1 16 ? 14.587 12.756 50.564 1.00 8.57 36 ALA D N 1
ATOM 7038 C CA . ALA D 1 16 ? 14.406 11.307 50.525 1.00 8.81 36 ALA D CA 1
ATOM 7039 C C . ALA D 1 16 ? 15.762 10.608 50.426 1.00 10.91 36 ALA D C 1
ATOM 7040 O O . ALA D 1 16 ? 15.989 9.570 51.054 1.00 12.18 36 ALA D O 1
ATOM 7042 N N . TYR D 1 17 ? 16.667 11.192 49.646 1.00 9.87 37 TYR D N 1
ATOM 7043 C CA . TYR D 1 17 ? 17.995 10.614 49.456 1.00 11.15 37 TYR D CA 1
ATOM 7044 C C . TYR D 1 17 ? 18.756 10.642 50.774 1.00 13.35 37 TYR D C 1
ATOM 7045 O O . TYR D 1 17 ? 19.377 9.652 51.166 1.00 11.59 37 TYR D O 1
ATOM 7054 N N . ALA D 1 18 ? 18.707 11.781 51.458 1.00 10.42 38 ALA D N 1
ATOM 7055 C CA . ALA D 1 18 ? 19.387 11.919 52.739 1.00 11.79 38 ALA D CA 1
ATOM 7056 C C . ALA D 1 18 ? 18.792 10.933 53.749 1.00 11.98 38 ALA D C 1
ATOM 7057 O O . ALA D 1 18 ? 19.525 10.258 54.465 1.00 10.50 38 ALA D O 1
ATOM 7059 N N . LEU D 1 19 ? 17.464 10.841 53.808 1.00 11.63 39 LEU D N 1
ATOM 7060 C CA . LEU D 1 19 ? 16.838 9.912 54.748 1.00 14.65 39 LEU D CA 1
ATOM 7061 C C . LEU D 1 19 ? 17.303 8.488 54.473 1.00 12.85 39 LEU D C 1
ATOM 7062 O O . LEU D 1 19 ? 17.586 7.724 55.395 1.00 14.61 39 LEU D O 1
ATOM 7067 N N . ALA D 1 20 ? 17.390 8.136 53.195 1.00 14.12 40 ALA D N 1
ATOM 7068 C CA . ALA D 1 20 ? 17.816 6.799 52.803 1.00 14.18 40 ALA D CA 1
ATOM 7069 C C . ALA D 1 20 ? 19.279 6.518 53.143 1.00 15.17 40 ALA D C 1
ATOM 7070 O O . ALA D 1 20 ? 19.589 5.505 53.768 1.00 17.21 40 ALA D O 1
ATOM 7072 N N . LEU D 1 21 ? 20.176 7.408 52.725 1.00 12.61 41 LEU D N 1
ATOM 7073 C CA . LEU D 1 21 ? 21.601 7.208 52.987 1.00 14.99 41 LEU D CA 1
ATOM 7074 C C . LEU D 1 21 ? 21.945 7.214 54.478 1.00 15.39 41 LEU D C 1
ATOM 7075 O O . LEU D 1 21 ? 22.869 6.527 54.906 1.00 12.64 41 LEU D O 1
ATOM 7080 N N . LEU D 1 22 ? 21.188 7.972 55.266 1.00 11.20 42 LEU D N 1
ATOM 7081 C CA . LEU D 1 22 ? 21.428 8.044 56.705 1.00 12.94 42 LEU D CA 1
ATOM 7082 C C . LEU D 1 22 ? 20.626 6.985 57.470 1.00 14.06 42 LEU D C 1
ATOM 7083 O O . LEU D 1 22 ? 20.760 6.856 58.685 1.00 15.90 42 LEU D O 1
ATOM 7088 N N . GLY D 1 23 ? 19.798 6.231 56.751 1.00 11.00 43 GLY D N 1
ATOM 7089 C CA . GLY D 1 23 ? 18.996 5.182 57.368 1.00 13.06 43 GLY D CA 1
ATOM 7090 C C . GLY D 1 23 ? 18.088 5.658 58.486 1.00 16.65 43 GLY D C 1
ATOM 7091 O O . GLY D 1 23 ? 17.961 5.001 59.522 1.00 15.65 43 GLY D O 1
ATOM 7092 N N . VAL D 1 24 ? 17.427 6.786 58.263 1.00 14.20 44 VAL D N 1
ATOM 7093 C CA . VAL D 1 24 ? 16.546 7.383 59.266 1.00 16.39 44 VAL D CA 1
ATOM 7094 C C . VAL D 1 24 ? 15.245 6.612 59.510 1.00 13.77 44 VAL D C 1
ATOM 7095 O O . VAL D 1 24 ? 14.794 6.485 60.651 1.00 16.46 44 VAL D O 1
ATOM 7099 N N . ALA D 1 25 ? 14.653 6.095 58.441 1.00 11.87 45 ALA D N 1
ATOM 7100 C CA . ALA D 1 25 ? 13.399 5.351 58.543 1.00 13.98 45 ALA D CA 1
ATOM 7101 C C . ALA D 1 25 ? 13.387 4.168 57.586 1.00 13.66 45 ALA D C 1
ATOM 7102 O O . ALA D 1 25 ? 14.061 4.185 56.561 1.00 14.72 45 ALA D O 1
ATOM 7104 N N . ARG D 1 26 ? 12.600 3.148 57.912 1.00 13.20 46 ARG D N 1
ATOM 7105 C CA . ARG D 1 26 ? 12.535 1.958 57.073 1.00 12.96 46 ARG D CA 1
ATOM 7106 C C . ARG D 1 26 ? 11.766 2.194 55.774 1.00 12.90 46 ARG D C 1
ATOM 7107 O O . ARG D 1 26 ? 12.016 1.526 54.772 1.00 13.07 46 ARG D O 1
ATOM 7115 N N . GLU D 1 27 ? 10.833 3.142 55.793 1.00 11.10 47 GLU D N 1
ATOM 7116 C CA . GLU D 1 27 ? 10.033 3.434 54.606 1.00 12.27 47 GLU D CA 1
ATOM 7117 C C . GLU D 1 27 ? 9.865 4.934 54.348 1.00 11.59 47 GLU D C 1
ATOM 7118 O O . GLU D 1 27 ? 9.567 5.707 55.261 1.00 13.58 47 GLU D O 1
ATOM 7124 N N . VAL D 1 28 ? 10.058 5.332 53.093 1.00 10.13 48 VAL D N 1
ATOM 7125 C CA . VAL D 1 28 ? 9.923 6.726 52.688 1.00 9.99 48 VAL D CA 1
ATOM 7126 C C . VAL D 1 28 ? 8.980 6.789 51.493 1.00 10.12 48 VAL D C 1
ATOM 7127 O O . VAL D 1 28 ? 9.207 6.123 50.487 1.00 12.97 48 VAL D O 1
ATOM 7131 N N . VAL D 1 29 ? 7.923 7.585 51.607 1.00 11.38 49 VAL D N 1
ATOM 7132 C CA . VAL D 1 29 ? 6.942 7.702 50.525 1.00 12.02 49 VAL D CA 1
ATOM 7133 C C . VAL D 1 29 ? 6.908 9.096 49.904 1.00 10.24 49 VAL D C 1
ATOM 7134 O O . VAL D 1 29 ? 6.625 10.082 50.584 1.00 12.71 49 VAL D O 1
ATOM 7138 N N . LEU D 1 30 ? 7.200 9.168 48.605 1.00 10.09 50 LEU D N 1
ATOM 7139 C CA . LEU D 1 30 ? 7.196 10.427 47.860 1.00 12.13 50 LEU D CA 1
ATOM 7140 C C . LEU D 1 30 ? 5.864 10.617 47.131 1.00 12.25 50 LEU D C 1
ATOM 7141 O O . LEU D 1 30 ? 5.496 9.805 46.283 1.00 10.90 50 LEU D O 1
ATOM 7146 N N . VAL D 1 31 ? 5.159 11.697 47.456 1.00 10.52 51 VAL D N 1
ATOM 7147 C CA . VAL D 1 31 ? 3.864 11.987 46.841 1.00 9.85 51 VAL D CA 1
ATOM 7148 C C . VAL D 1 31 ? 3.923 13.272 46.019 1.00 10.17 51 VAL D C 1
ATOM 7149 O O . VAL D 1 31 ? 4.303 14.329 46.525 1.00 10.91 51 VAL D O 1
ATOM 7153 N N . ASP D 1 32 ? 3.556 13.179 44.743 1.00 10.20 52 ASP D N 1
ATOM 7154 C CA . ASP D 1 32 ? 3.551 14.362 43.888 1.00 10.83 52 ASP D CA 1
ATOM 7155 C C . ASP D 1 32 ? 2.482 14.210 42.809 1.00 9.94 52 ASP D C 1
ATOM 7156 O O . ASP D 1 32 ? 2.294 13.115 42.273 1.00 13.22 52 ASP D O 1
ATOM 7161 N N . LEU D 1 33 ? 1.782 15.299 42.502 1.00 12.23 53 LEU D N 1
ATOM 7162 C CA . LEU D 1 33 ? 0.762 15.261 41.453 1.00 12.67 53 LEU D CA 1
ATOM 7163 C C . LEU D 1 33 ? 1.430 14.801 40.157 1.00 17.48 53 LEU D C 1
ATOM 7164 O O . LEU D 1 33 ? 0.793 14.178 39.313 1.00 14.67 53 LEU D O 1
ATOM 7169 N N . ASP D 1 34 ? 2.715 15.124 39.998 1.00 12.66 54 ASP D N 1
ATOM 7170 C CA . ASP D 1 34 ? 3.477 14.690 38.824 1.00 13.31 54 ASP D CA 1
ATOM 7171 C C . ASP D 1 34 ? 3.992 13.309 39.219 1.00 16.81 54 ASP D C 1
ATOM 7172 O O . ASP D 1 34 ? 5.102 13.174 39.736 1.00 15.12 54 ASP D O 1
ATOM 7177 N N . ARG D 1 35 ? 3.181 12.284 38.975 1.00 14.33 55 ARG D N 1
ATOM 7178 C CA . ARG D 1 35 ? 3.538 10.920 39.355 1.00 14.28 55 ARG D CA 1
ATOM 7179 C C . ARG D 1 35 ? 4.793 10.372 38.677 1.00 17.81 55 ARG D C 1
ATOM 7180 O O . ARG D 1 35 ? 5.568 9.641 39.300 1.00 17.90 55 ARG D O 1
ATOM 7188 N N . LYS D 1 36 ? 5.000 10.710 37.408 1.00 12.97 56 LYS D N 1
ATOM 7189 C CA . LYS D 1 36 ? 6.184 10.211 36.717 1.00 14.20 56 LYS D CA 1
ATOM 7190 C C . LYS D 1 36 ? 7.448 10.773 37.358 1.00 15.86 56 LYS D C 1
ATOM 7191 O O . LYS D 1 36 ? 8.460 10.078 37.467 1.00 15.86 56 LYS D O 1
ATOM 7197 N N . LEU D 1 37 ? 7.382 12.027 37.794 1.00 14.37 57 LEU D N 1
ATOM 7198 C CA . LEU D 1 37 ? 8.526 12.663 38.443 1.00 18.65 57 LEU D CA 1
ATOM 7199 C C . LEU D 1 37 ? 8.833 11.934 39.752 1.00 18.59 57 LEU D C 1
ATOM 7200 O O . LEU D 1 37 ? 9.975 11.552 40.002 1.00 15.98 57 LEU D O 1
ATOM 7205 N N . ALA D 1 38 ? 7.811 11.728 40.581 1.00 12.63 58 ALA D N 1
ATOM 7206 C CA . ALA D 1 38 ? 8.006 11.041 41.857 1.00 11.94 58 ALA D CA 1
ATOM 7207 C C . ALA D 1 38 ? 8.495 9.604 41.672 1.00 12.61 58 ALA D C 1
ATOM 7208 O O . ALA D 1 38 ? 9.367 9.134 42.409 1.00 11.95 58 ALA D O 1
ATOM 7210 N N . GLN D 1 39 ? 7.933 8.896 40.694 1.00 12.54 59 GLN D N 1
ATOM 7211 C CA . GLN D 1 39 ? 8.347 7.519 40.449 1.00 15.28 59 GLN D CA 1
ATOM 7212 C C . GLN D 1 39 ? 9.812 7.446 40.024 1.00 11.50 59 GLN D C 1
ATOM 7213 O O . GLN D 1 39 ? 10.543 6.547 40.440 1.00 12.67 59 GLN D O 1
ATOM 7219 N N . ALA D 1 40 ? 10.233 8.387 39.189 1.00 11.62 60 ALA D N 1
ATOM 7220 C CA . ALA D 1 40 ? 11.613 8.414 38.711 1.00 15.52 60 ALA D CA 1
ATOM 7221 C C . ALA D 1 40 ? 12.587 8.690 39.862 1.00 10.66 60 ALA D C 1
ATOM 7222 O O . ALA D 1 40 ? 13.586 7.980 40.014 1.00 13.67 60 ALA D O 1
ATOM 7224 N N . HIS D 1 41 ? 12.303 9.702 40.682 1.00 9.48 61 HIS D N 1
ATOM 7225 C CA . HIS D 1 41 ? 13.191 9.993 41.814 1.00 9.72 61 HIS D CA 1
ATOM 7226 C C . HIS D 1 41 ? 13.208 8.807 42.776 1.00 13.74 61 HIS D C 1
ATOM 7227 O O . HIS D 1 41 ? 14.268 8.397 43.240 1.00 12.25 61 HIS D O 1
ATOM 7234 N N . ALA D 1 42 ? 12.036 8.246 43.070 1.00 11.90 62 ALA D N 1
ATOM 7235 C CA . ALA D 1 42 ? 11.968 7.119 43.990 1.00 12.37 62 ALA D CA 1
ATOM 7236 C C . ALA D 1 42 ? 12.782 5.918 43.512 1.00 13.94 62 ALA D C 1
ATOM 7237 O O . ALA D 1 42 ? 13.516 5.323 44.295 1.00 14.30 62 ALA D O 1
ATOM 7239 N N . GLU D 1 43 ? 12.655 5.554 42.238 1.00 13.87 63 GLU D N 1
ATOM 7240 C CA . GLU D 1 43 ? 13.399 4.410 41.724 1.00 14.96 63 GLU D CA 1
ATOM 7241 C C . GLU D 1 43 ? 14.903 4.688 41.693 1.00 13.45 63 GLU D C 1
ATOM 7242 O O . GLU D 1 43 ? 15.710 3.797 41.976 1.00 14.45 63 GLU D O 1
ATOM 7248 N N . ASP D 1 44 ? 15.272 5.922 41.358 1.00 12.52 64 ASP D N 1
ATOM 7249 C CA . ASP D 1 44 ? 16.681 6.321 41.297 1.00 11.92 64 ASP D CA 1
ATOM 7250 C C . ASP D 1 44 ? 17.287 6.142 42.697 1.00 16.11 64 ASP D C 1
ATOM 7251 O O . ASP D 1 44 ? 18.369 5.568 42.855 1.00 12.80 64 ASP D O 1
ATOM 7256 N N . ILE D 1 45 ? 16.576 6.624 43.713 1.00 12.91 65 ILE D N 1
ATOM 7257 C CA . ILE D 1 45 ? 17.042 6.508 45.093 1.00 12.29 65 ILE D CA 1
ATOM 7258 C C . ILE D 1 45 ? 17.019 5.056 45.568 1.00 16.67 65 ILE D C 1
ATOM 7259 O O . ILE D 1 45 ? 17.906 4.617 46.297 1.00 11.13 65 ILE D O 1
ATOM 7264 N N . LEU D 1 46 ? 16.005 4.299 45.164 1.00 11.82 66 LEU D N 1
ATOM 7265 C CA . LEU D 1 46 ? 15.946 2.907 45.576 1.00 14.29 66 LEU D CA 1
ATOM 7266 C C . LEU D 1 46 ? 17.211 2.179 45.102 1.00 15.60 66 LEU D C 1
ATOM 7267 O O . LEU D 1 46 ? 17.698 1.281 45.782 1.00 15.64 66 LEU D O 1
ATOM 7272 N N . HIS D 1 47 ? 17.756 2.578 43.952 1.00 14.29 67 HIS D N 1
ATOM 7273 C CA . HIS D 1 47 ? 18.967 1.933 43.433 1.00 12.02 67 HIS D CA 1
ATOM 7274 C C . HIS D 1 47 ? 20.206 2.239 44.265 1.00 13.13 67 HIS D C 1
ATOM 7275 O O . HIS D 1 47 ? 21.249 1.595 44.109 1.00 12.49 67 HIS D O 1
ATOM 7282 N N . ALA D 1 48 ? 20.098 3.228 45.140 1.00 12.84 68 ALA D N 1
ATOM 7283 C CA . ALA D 1 48 ? 21.221 3.593 45.993 1.00 12.27 68 ALA D CA 1
ATOM 7284 C C . ALA D 1 48 ? 21.209 2.819 47.306 1.00 13.23 68 ALA D C 1
ATOM 7285 O O . ALA D 1 48 ? 22.264 2.581 47.897 1.00 12.73 68 ALA D O 1
ATOM 7287 N N . THR D 1 49 ? 20.024 2.410 47.755 1.00 12.44 69 THR D N 1
ATOM 7288 C CA . THR D 1 49 ? 19.907 1.723 49.042 1.00 12.25 69 THR D CA 1
ATOM 7289 C C . THR D 1 49 ? 20.789 0.501 49.298 1.00 11.98 69 THR D C 1
ATOM 7290 O O . THR D 1 49 ? 21.212 0.279 50.437 1.00 12.92 69 THR D O 1
ATOM 7294 N N . PRO D 1 50 ? 21.092 -0.304 48.263 1.00 12.48 70 PRO D N 1
ATOM 7295 C CA . PRO D 1 50 ? 21.939 -1.467 48.546 1.00 10.77 70 PRO D CA 1
ATOM 7296 C C . PRO D 1 50 ? 23.328 -1.063 49.020 1.00 10.85 70 PRO D C 1
ATOM 7297 O O . PRO D 1 50 ? 24.040 -1.867 49.618 1.00 13.09 70 PRO D O 1
ATOM 7301 N N . PHE D 1 51 ? 23.698 0.189 48.763 1.00 9.43 71 PHE D N 1
ATOM 7302 C CA . PHE D 1 51 ? 25.021 0.691 49.125 1.00 11.85 71 PHE D CA 1
ATOM 7303 C C . PHE D 1 51 ? 25.035 1.506 50.412 1.00 15.88 71 PHE D C 1
ATOM 7304 O O . PHE D 1 51 ? 26.029 2.163 50.733 1.00 14.62 71 PHE D O 1
ATOM 7312 N N . ALA D 1 52 ? 23.936 1.456 51.153 1.00 14.77 72 ALA D N 1
ATOM 7313 C CA . ALA D 1 52 ? 23.839 2.195 52.406 1.00 16.09 72 ALA D CA 1
ATOM 7314 C C . ALA D 1 52 ? 23.018 1.432 53.441 1.00 19.22 72 ALA D C 1
ATOM 7315 O O . ALA D 1 52 ? 23.559 0.628 54.202 1.00 20.81 72 ALA D O 1
ATOM 7317 N N . HIS D 1 53 ? 21.711 1.672 53.464 1.00 11.82 73 HIS D N 1
ATOM 7318 C CA . HIS D 1 53 ? 20.845 1.004 54.435 1.00 16.21 73 HIS D CA 1
ATOM 7319 C C . HIS D 1 53 ? 19.553 0.487 53.820 1.00 16.04 73 HIS D C 1
ATOM 7320 O O . HIS D 1 53 ? 19.063 1.024 52.831 1.00 13.21 73 HIS D O 1
ATOM 7327 N N . PRO D 1 54 ? 18.979 -0.568 54.408 1.00 18.78 75 PRO D N 1
ATOM 7328 C CA . PRO D 1 54 ? 17.730 -1.111 53.872 1.00 17.29 75 PRO D CA 1
ATOM 7329 C C . PRO D 1 54 ? 16.586 -0.140 54.148 1.00 17.41 75 PRO D C 1
ATOM 7330 O O . PRO D 1 54 ? 16.105 -0.025 55.274 1.00 17.87 75 PRO D O 1
ATOM 7334 N N . VAL D 1 55 ? 16.180 0.578 53.107 1.00 19.12 76 VAL D N 1
ATOM 7335 C CA . VAL D 1 55 ? 15.105 1.555 53.202 1.00 11.83 76 VAL D CA 1
ATOM 7336 C C . VAL D 1 55 ? 14.232 1.398 51.966 1.00 16.30 76 VAL D C 1
ATOM 7337 O O . VAL D 1 55 ? 14.728 1.402 50.841 1.00 18.36 76 VAL D O 1
ATOM 7341 N N . TRP D 1 56 ? 12.933 1.244 52.171 1.00 18.09 77 TRP D N 1
ATOM 7342 C CA . TRP D 1 56 ? 12.036 1.110 51.039 1.00 16.74 77 TRP D CA 1
ATOM 7343 C C . TRP D 1 56 ? 11.560 2.503 50.641 1.00 14.50 77 TRP D C 1
ATOM 7344 O O . TRP D 1 56 ? 10.766 3.132 51.347 1.00 13.94 77 TRP D O 1
ATOM 7355 N N . VAL D 1 57 ? 12.091 2.998 49.529 1.00 17.06 78 VAL D N 1
ATOM 7356 C CA . VAL D 1 57 ? 11.728 4.311 49.018 1.00 11.61 78 VAL D CA 1
ATOM 7357 C C . VAL D 1 57 ? 10.801 4.076 47.836 1.00 11.76 78 VAL D C 1
ATOM 7358 O O . VAL D 1 57 ? 11.139 3.340 46.907 1.00 14.39 78 VAL D O 1
ATOM 7362 N N . ARG D 1 58 ? 9.628 4.696 47.869 1.00 12.67 79 ARG D N 1
ATOM 7363 C CA . ARG D 1 58 ? 8.670 4.500 46.794 1.00 11.77 79 ARG D CA 1
ATOM 7364 C C . ARG D 1 58 ? 7.813 5.728 46.572 1.00 13.57 79 ARG D C 1
ATOM 7365 O O . ARG D 1 58 ? 7.690 6.582 47.450 1.00 13.17 79 ARG D O 1
ATOM 7373 N N . ALA D 1 59 ? 7.224 5.810 45.385 1.00 10.74 80 ALA D N 1
ATOM 7374 C CA . ALA D 1 59 ? 6.334 6.912 45.063 1.00 11.22 80 ALA D CA 1
ATOM 7375 C C . ALA D 1 59 ? 4.935 6.403 45.389 1.00 16.58 80 ALA D C 1
ATOM 7376 O O . ALA D 1 59 ? 4.649 5.214 45.218 1.00 16.15 80 ALA D O 1
ATOM 7378 N N . GLY D 1 60 ? 4.064 7.289 45.859 1.00 11.65 81 GLY D N 1
ATOM 7379 C CA . GLY D 1 60 ? 2.722 6.857 46.192 1.00 12.24 81 GLY D CA 1
ATOM 7380 C C . GLY D 1 60 ? 1.720 7.992 46.233 1.00 11.80 81 GLY D C 1
ATOM 7381 O O . GLY D 1 60 ? 1.984 9.096 45.755 1.00 13.85 81 GLY D O 1
ATOM 7382 N N . SER D 1 61 ? 0.564 7.708 46.818 1.00 13.07 82 SER D N 1
ATOM 7383 C CA . SER D 1 61 ? -0.514 8.679 46.943 1.00 12.31 82 SER D CA 1
ATOM 7384 C C . SER D 1 61 ? -0.645 9.084 48.402 1.00 9.32 82 SER D C 1
ATOM 7385 O O . SER D 1 61 ? 0.047 8.548 49.266 1.00 14.94 82 SER D O 1
ATOM 7388 N N . TYR D 1 62 ? -1.554 10.016 48.678 1.00 11.86 83 TYR D N 1
ATOM 7389 C CA . TYR D 1 62 ? -1.794 10.443 50.048 1.00 12.06 83 TYR D CA 1
ATOM 7390 C C . TYR D 1 62 ? -2.192 9.217 50.865 1.00 13.74 83 TYR D C 1
ATOM 7391 O O . TYR D 1 62 ? -1.808 9.080 52.028 1.00 10.94 83 TYR D O 1
ATOM 7400 N N . GLY D 1 63 ? -2.965 8.327 50.244 1.00 12.37 84 GLY D N 1
ATOM 7401 C CA . GLY D 1 63 ? -3.408 7.120 50.924 1.00 12.72 84 GLY D CA 1
ATOM 7402 C C . GLY D 1 63 ? -2.259 6.254 51.411 1.00 16.89 84 GLY D C 1
ATOM 7403 O O . GLY D 1 63 ? -2.375 5.570 52.432 1.00 18.19 84 GLY D O 1
ATOM 7404 N N . ASP D 1 64 ? -1.150 6.285 50.679 1.00 15.95 85 ASP D N 1
ATOM 7405 C CA . ASP D 1 64 ? 0.037 5.504 51.029 1.00 13.42 85 ASP D CA 1
ATOM 7406 C C . ASP D 1 64 ? 0.811 6.116 52.199 1.00 16.39 85 ASP D C 1
ATOM 7407 O O . ASP D 1 64 ? 1.829 5.574 52.628 1.00 13.80 85 ASP D O 1
ATOM 7412 N N . LEU D 1 65 ? 0.331 7.241 52.717 1.00 14.71 86 LEU D N 1
ATOM 7413 C CA . LEU D 1 65 ? 1.007 7.893 53.837 1.00 12.13 86 LEU D CA 1
ATOM 7414 C C . LEU D 1 65 ? 0.488 7.379 55.172 1.00 17.97 86 LEU D C 1
ATOM 7415 O O . LEU D 1 65 ? 0.968 7.781 56.229 1.00 16.51 86 LEU D O 1
ATOM 7420 N N . GLU D 1 66 ? -0.496 6.489 55.127 1.00 16.13 87 GLU D N 1
ATOM 7421 C CA . GLU D 1 66 ? -1.060 5.957 56.359 1.00 14.95 87 GLU D CA 1
ATOM 7422 C C . GLU D 1 66 ? 0.022 5.445 57.309 1.00 18.28 87 GLU D C 1
ATOM 7423 O O . GLU D 1 66 ? 0.924 4.716 56.904 1.00 16.68 87 GLU D O 1
ATOM 7429 N N . GLY D 1 67 ? -0.069 5.851 58.571 1.00 15.21 88 GLY D N 1
ATOM 7430 C CA . GLY D 1 67 ? 0.891 5.410 59.565 1.00 21.87 88 GLY D CA 1
ATOM 7431 C C . GLY D 1 67 ? 2.142 6.257 59.697 1.00 21.62 88 GLY D C 1
ATOM 7432 O O . GLY D 1 67 ? 2.945 6.026 60.600 1.00 17.53 88 GLY D O 1
ATOM 7433 N N . ALA D 1 68 ? 2.314 7.240 58.816 1.00 14.29 89 ALA D N 1
ATOM 7434 C CA . ALA D 1 68 ? 3.501 8.093 58.866 1.00 16.40 89 ALA D CA 1
ATOM 7435 C C . ALA D 1 68 ? 3.544 8.935 60.141 1.00 17.60 89 ALA D C 1
ATOM 7436 O O . ALA D 1 68 ? 2.538 9.517 60.537 1.00 13.74 89 ALA D O 1
ATOM 7438 N N . ARG D 1 69 ? 4.712 8.999 60.778 1.00 14.84 90 ARG D N 1
ATOM 7439 C CA . ARG D 1 69 ? 4.866 9.781 62.003 1.00 18.34 90 ARG D CA 1
ATOM 7440 C C . ARG D 1 69 ? 5.309 11.201 61.701 1.00 13.98 90 ARG D C 1
ATOM 7441 O O . ARG D 1 69 ? 5.259 12.082 62.561 1.00 16.32 90 ARG D O 1
ATOM 7449 N N . ALA D 1 70 ? 5.766 11.405 60.475 1.00 12.10 91 ALA D N 1
ATOM 7450 C CA . ALA D 1 70 ? 6.208 12.711 60.025 1.00 9.84 91 ALA D CA 1
ATOM 7451 C C . ALA D 1 70 ? 6.016 12.786 58.518 1.00 10.58 91 ALA D C 1
ATOM 7452 O O . ALA D 1 70 ? 6.271 11.815 57.800 1.00 13.52 91 ALA D O 1
ATOM 7454 N N . VAL D 1 71 ? 5.542 13.933 58.051 1.00 9.01 92 VAL D N 1
ATOM 7455 C CA . VAL D 1 71 ? 5.352 14.160 56.626 1.00 11.91 92 VAL D CA 1
ATOM 7456 C C . VAL D 1 71 ? 5.951 15.520 56.303 1.00 8.94 92 VAL D C 1
ATOM 7457 O O . VAL D 1 71 ? 5.551 16.540 56.866 1.00 12.52 92 VAL D O 1
ATOM 7461 N N . VAL D 1 72 ? 6.920 15.509 55.395 1.00 7.69 93 VAL D N 1
ATOM 7462 C CA . VAL D 1 72 ? 7.618 16.701 54.954 1.00 7.20 93 VAL D CA 1
ATOM 7463 C C . VAL D 1 72 ? 6.827 17.366 53.837 1.00 9.96 93 VAL D C 1
ATOM 7464 O O . VAL D 1 72 ? 6.466 16.713 52.858 1.00 11.72 93 VAL D O 1
ATOM 7468 N N . LEU D 1 73 ? 6.551 18.657 53.987 1.00 12.21 94 LEU D N 1
ATOM 7469 C CA . LEU D 1 73 ? 5.819 19.379 52.957 1.00 10.99 94 LEU D CA 1
ATOM 7470 C C . LEU D 1 73 ? 6.796 20.231 52.147 1.00 11.38 94 LEU D C 1
ATOM 7471 O O . LEU D 1 73 ? 7.155 21.341 52.543 1.00 10.47 94 LEU D O 1
ATOM 7476 N N . ALA D 1 74 ? 7.224 19.685 51.014 1.00 8.68 95 ALA D N 1
ATOM 7477 C CA . ALA D 1 74 ? 8.147 20.364 50.116 1.00 10.34 95 ALA D CA 1
ATOM 7478 C C . ALA D 1 74 ? 7.397 20.589 48.810 1.00 15.91 95 ALA D C 1
ATOM 7479 O O . ALA D 1 74 ? 7.980 20.542 47.725 1.00 16.21 95 ALA D O 1
ATOM 7481 N N . ALA D 1 75 ? 6.097 20.833 48.928 1.00 15.85 96 ALA D N 1
ATOM 7482 C CA . ALA D 1 75 ? 5.235 21.043 47.769 1.00 11.72 96 ALA D CA 1
ATOM 7483 C C . ALA D 1 75 ? 5.154 22.505 47.349 1.00 14.90 96 ALA D C 1
ATOM 7484 O O . ALA D 1 75 ? 5.311 23.414 48.165 1.00 13.83 96 ALA D O 1
ATOM 7486 N N . GLY D 1 76 ? 4.899 22.719 46.065 1.00 12.77 97 GLY D N 1
ATOM 7487 C CA . GLY D 1 76 ? 4.807 24.066 45.542 1.00 16.43 97 GLY D CA 1
ATOM 7488 C C . GLY D 1 76 ? 4.868 24.057 44.029 1.00 17.80 97 GLY D C 1
ATOM 7489 O O . GLY D 1 76 ? 4.935 22.992 43.401 1.00 14.22 97 GLY D O 1
ATOM 7490 N N . VAL D 1 77 ? 4.847 25.248 43.438 1.00 15.66 98 VAL D N 1
ATOM 7491 C CA . VAL D 1 77 ? 4.894 25.382 41.986 1.00 18.54 98 VAL D CA 1
ATOM 7492 C C . VAL D 1 77 ? 6.046 26.283 41.549 1.00 22.12 98 VAL D C 1
ATOM 7493 O O . VAL D 1 77 ? 6.570 27.071 42.342 1.00 22.15 98 VAL D O 1
ATOM 7497 N N . ALA D 1 78 ? 6.437 26.156 40.285 1.00 23.18 99 ALA D N 1
ATOM 7498 C CA . ALA D 1 78 ? 7.526 26.958 39.734 1.00 27.22 99 ALA D CA 1
ATOM 7499 C C . ALA D 1 78 ? 7.008 28.327 39.304 1.00 26.92 99 ALA D C 1
ATOM 7500 O O . ALA D 1 78 ? 5.970 28.425 38.651 1.00 24.32 99 ALA D O 1
ATOM 7502 N N . GLN D 1 79 ? 7.733 29.381 39.672 1.00 26.11 100 GLN D N 1
ATOM 7503 C CA . GLN D 1 79 ? 7.325 30.735 39.314 1.00 26.24 100 GLN D CA 1
ATOM 7504 C C . GLN D 1 79 ? 7.229 30.895 37.801 1.00 23.09 100 GLN D C 1
ATOM 7505 O O . GLN D 1 79 ? 8.118 30.467 37.060 1.00 28.64 100 GLN D O 1
ATOM 7511 N N . ARG D 1 80 ? 6.140 31.511 37.354 1.00 26.11 101 ARG D N 1
ATOM 7512 C CA . ARG D 1 80 ? 5.895 31.721 35.930 1.00 26.35 101 ARG D CA 1
ATOM 7513 C C . ARG D 1 80 ? 6.390 33.082 35.465 1.00 29.14 101 ARG D C 1
ATOM 7514 O O . ARG D 1 80 ? 6.543 34.006 36.262 1.00 25.27 101 ARG D O 1
ATOM 7522 N N . PRO D 1 81 ? 6.664 33.217 34.160 1.00 27.22 102 PRO D N 1
ATOM 7523 C CA . PRO D 1 81 ? 7.132 34.506 33.645 1.00 27.07 102 PRO D CA 1
ATOM 7524 C C . PRO D 1 81 ? 6.069 35.570 33.917 1.00 26.16 102 PRO D C 1
ATOM 7525 O O . PRO D 1 81 ? 4.873 35.316 33.753 1.00 26.38 102 PRO D O 1
ATOM 7529 N N . GLY D 1 82 ? 6.503 36.750 34.348 1.00 31.87 103 GLY D N 1
ATOM 7530 C CA . GLY D 1 82 ? 5.566 37.823 34.630 1.00 28.73 103 GLY D CA 1
ATOM 7531 C C . GLY D 1 82 ? 4.880 37.718 35.980 1.00 38.27 103 GLY D C 1
ATOM 7532 O O . GLY D 1 82 ? 4.112 38.602 36.359 1.00 37.10 103 GLY D O 1
ATOM 7533 N N . GLU D 1 83 ? 5.152 36.640 36.710 1.00 31.67 104 GLU D N 1
ATOM 7534 C CA . GLU D 1 83 ? 4.544 36.434 38.021 1.00 28.14 104 GLU D CA 1
ATOM 7535 C C . GLU D 1 83 ? 5.364 37.079 39.137 1.00 25.12 104 GLU D C 1
ATOM 7536 O O . GLU D 1 83 ? 6.585 36.922 39.192 1.00 25.86 104 GLU D O 1
ATOM 7542 N N . THR D 1 84 ? 4.689 37.801 40.029 1.00 22.39 105 THR D N 1
ATOM 7543 C CA . THR D 1 84 ? 5.371 38.464 41.135 1.00 22.65 105 THR D CA 1
ATOM 7544 C C . THR D 1 84 ? 5.525 37.525 42.325 1.00 24.06 105 THR D C 1
ATOM 7545 O O . THR D 1 84 ? 4.925 36.453 42.363 1.00 22.54 105 THR D O 1
ATOM 7549 N N . ARG D 1 85 ? 6.330 37.945 43.296 1.00 20.95 106 ARG D N 1
ATOM 7550 C CA . ARG D 1 85 ? 6.567 37.163 44.503 1.00 27.47 106 ARG D CA 1
ATOM 7551 C C . ARG D 1 85 ? 5.250 36.887 45.231 1.00 25.03 106 ARG D C 1
ATOM 7552 O O . ARG D 1 85 ? 4.993 35.765 45.681 1.00 18.72 106 ARG D O 1
ATOM 7560 N N . LEU D 1 86 ? 4.420 37.917 45.351 1.00 18.56 107 LEU D N 1
ATOM 7561 C CA . LEU D 1 86 ? 3.136 37.782 46.025 1.00 20.18 107 LEU D CA 1
ATOM 7562 C C . LEU D 1 86 ? 2.164 36.863 45.294 1.00 21.48 107 LEU D C 1
ATOM 7563 O O . LEU D 1 86 ? 1.383 36.158 45.930 1.00 19.72 107 LEU D O 1
ATOM 7568 N N . GLN D 1 87 ? 2.200 36.865 43.965 1.00 22.00 108 GLN D N 1
ATOM 7569 C CA . GLN D 1 87 ? 1.299 35.999 43.207 1.00 23.25 108 GLN D CA 1
ATOM 7570 C C . GLN D 1 87 ? 1.733 34.547 43.360 1.00 19.19 108 GLN D C 1
ATOM 7571 O O . GLN D 1 87 ? 0.896 33.647 43.440 1.00 19.24 108 GLN D O 1
ATOM 7577 N N . LEU D 1 88 ? 3.044 34.326 43.400 1.00 19.24 109 LEU D N 1
ATOM 7578 C CA . LEU D 1 88 ? 3.580 32.979 43.570 1.00 18.78 109 LEU D CA 1
ATOM 7579 C C . LEU D 1 88 ? 3.183 32.469 44.950 1.00 17.96 109 LEU D C 1
ATOM 7580 O O . LEU D 1 88 ? 2.772 31.319 45.102 1.00 16.51 109 LEU D O 1
ATOM 7585 N N . LEU D 1 89 ? 3.308 33.332 45.956 1.00 15.96 110 LEU D N 1
ATOM 7586 C CA . LEU D 1 89 ? 2.949 32.965 47.325 1.00 15.57 110 LEU D CA 1
ATOM 7587 C C . LEU D 1 89 ? 1.494 32.504 47.388 1.00 20.11 110 LEU D C 1
ATOM 7588 O O . LEU D 1 89 ? 1.166 31.550 48.091 1.00 19.39 110 LEU D O 1
ATOM 7593 N N . ASP D 1 90 ? 0.618 33.187 46.656 1.00 15.73 111 ASP D N 1
ATOM 7594 C CA . ASP D 1 90 ? -0.788 32.816 46.651 1.00 18.48 111 ASP D CA 1
ATOM 7595 C C . ASP D 1 90 ? -1.005 31.435 46.029 1.00 16.93 111 ASP D C 1
ATOM 7596 O O . ASP D 1 90 ? -1.836 30.656 46.506 1.00 16.52 111 ASP D O 1
ATOM 7601 N N . ARG D 1 91 ? -0.267 31.135 44.964 1.00 17.78 112 ARG D N 1
ATOM 7602 C CA . ARG D 1 91 ? -0.392 29.838 44.302 1.00 18.47 112 ARG D CA 1
ATOM 7603 C C . ARG D 1 91 ? 0.099 28.731 45.233 1.00 17.98 112 ARG D C 1
ATOM 7604 O O . ARG D 1 91 ? -0.502 27.659 45.302 1.00 14.45 112 ARG D O 1
ATOM 7612 N N . ASN D 1 92 ? 1.188 28.986 45.954 1.00 15.44 113 ASN D N 1
ATOM 7613 C CA . ASN D 1 92 ? 1.702 27.975 46.877 1.00 16.65 113 ASN D CA 1
ATOM 7614 C C . ASN D 1 92 ? 0.778 27.790 48.072 1.00 17.04 113 ASN D C 1
ATOM 7615 O O . ASN D 1 92 ? 0.636 26.681 48.589 1.00 13.65 113 ASN D O 1
ATOM 7620 N N . ALA D 1 93 ? 0.148 28.874 48.516 1.00 12.26 114 ALA D N 1
ATOM 7621 C CA . ALA D 1 93 ? -0.781 28.782 49.627 1.00 12.41 114 ALA D CA 1
ATOM 7622 C C . ALA D 1 93 ? -1.924 27.873 49.180 1.00 15.59 114 ALA D C 1
ATOM 7623 O O . ALA D 1 93 ? -2.435 27.074 49.964 1.00 16.39 114 ALA D O 1
ATOM 7625 N N . GLN D 1 94 ? -2.322 27.998 47.916 1.00 12.41 115 GLN D N 1
ATOM 7626 C CA . GLN D 1 94 ? -3.399 27.170 47.384 1.00 15.59 115 GLN D CA 1
ATOM 7627 C C . GLN D 1 94 ? -2.994 25.701 47.305 1.00 16.67 115 GLN D C 1
ATOM 7628 O O . GLN D 1 94 ? -3.818 24.812 47.517 1.00 12.87 115 GLN D O 1
ATOM 7634 N N . VAL D 1 95 ? -1.726 25.442 46.998 1.00 13.66 116 VAL D N 1
ATOM 7635 C CA . VAL D 1 95 ? -1.242 24.068 46.949 1.00 15.62 116 VAL D CA 1
ATOM 7636 C C . VAL D 1 95 ? -1.352 23.469 48.354 1.00 13.43 116 VAL D C 1
ATOM 7637 O O . VAL D 1 95 ? -1.815 22.345 48.517 1.00 12.72 116 VAL D O 1
ATOM 7641 N N . PHE D 1 96 ? -0.933 24.224 49.369 1.00 12.78 117 PHE D N 1
ATOM 7642 C CA . PHE D 1 96 ? -1.011 23.732 50.747 1.00 10.53 117 PHE D CA 1
ATOM 7643 C C . PHE D 1 96 ? -2.462 23.483 51.164 1.00 11.34 117 PHE D C 1
ATOM 7644 O O . PHE D 1 96 ? -2.747 22.545 51.902 1.00 11.51 117 PHE D O 1
ATOM 7652 N N . ALA D 1 97 ? -3.378 24.313 50.678 1.00 11.33 118 ALA D N 1
ATOM 7653 C CA . ALA D 1 97 ? -4.789 24.137 51.003 1.00 10.62 118 ALA D CA 1
ATOM 7654 C C . ALA D 1 97 ? -5.289 22.769 50.517 1.00 13.05 118 ALA D C 1
ATOM 7655 O O . ALA D 1 97 ? -6.187 22.177 51.125 1.00 12.81 118 ALA D O 1
ATOM 7657 N N . GLN D 1 98 ? -4.722 22.262 49.424 1.00 13.09 119 GLN D N 1
ATOM 7658 C CA . GLN D 1 98 ? -5.134 20.953 48.919 1.00 9.85 119 GLN D CA 1
ATOM 7659 C C . GLN D 1 98 ? -4.337 19.856 49.619 1.00 9.97 119 GLN D C 1
ATOM 7660 O O . GLN D 1 98 ? -4.881 18.819 49.991 1.00 12.42 119 GLN D O 1
ATOM 7666 N N . VAL D 1 99 ? -3.047 20.108 49.819 1.00 9.68 120 VAL D N 1
ATOM 7667 C CA . VAL D 1 99 ? -2.155 19.128 50.437 1.00 12.37 120 VAL D CA 1
ATOM 7668 C C . VAL D 1 99 ? -2.408 18.795 51.902 1.00 8.56 120 VAL D C 1
ATOM 7669 O O . VAL D 1 99 ? -2.537 17.628 52.258 1.00 11.59 120 VAL D O 1
ATOM 7673 N N . VAL D 1 100 ? -2.493 19.817 52.747 1.00 9.50 121 VAL D N 1
ATOM 7674 C CA . VAL D 1 100 ? -2.647 19.598 54.178 1.00 10.91 121 VAL D CA 1
ATOM 7675 C C . VAL D 1 100 ? -3.784 18.673 54.620 1.00 11.05 121 VAL D C 1
ATOM 7676 O O . VAL D 1 100 ? -3.547 17.693 55.320 1.00 10.02 121 VAL D O 1
ATOM 7680 N N . PRO D 1 101 ? -5.029 18.959 54.216 1.00 11.68 122 PRO D N 1
ATOM 7681 C CA . PRO D 1 101 ? -6.095 18.053 54.660 1.00 9.07 122 PRO D CA 1
ATOM 7682 C C . PRO D 1 101 ? -6.005 16.622 54.134 1.00 11.78 122 PRO D C 1
ATOM 7683 O O . PRO D 1 101 ? -6.449 15.689 54.805 1.00 12.65 122 PRO D O 1
ATOM 7687 N N . ARG D 1 102 ? -5.439 16.441 52.944 1.00 11.70 123 ARG D N 1
ATOM 7688 C CA . ARG D 1 102 ? -5.322 15.096 52.383 1.00 10.35 123 ARG D CA 1
ATOM 7689 C C . ARG D 1 102 ? -4.231 14.310 53.130 1.00 11.70 123 ARG D C 1
ATOM 7690 O O . ARG D 1 102 ? -4.332 13.096 53.296 1.00 11.45 123 ARG D O 1
ATOM 7698 N N . VAL D 1 103 ? -3.191 15.002 53.585 1.00 11.30 124 VAL D N 1
ATOM 7699 C CA . VAL D 1 103 ? -2.131 14.332 54.347 1.00 9.07 124 VAL D CA 1
ATOM 7700 C C . VAL D 1 103 ? -2.691 13.893 55.696 1.00 12.24 124 VAL D C 1
ATOM 7701 O O . VAL D 1 103 ? -2.520 12.745 56.112 1.00 13.31 124 VAL D O 1
ATOM 7705 N N . LEU D 1 104 ? -3.374 14.813 56.371 1.00 11.40 125 LEU D N 1
ATOM 7706 C CA . LEU D 1 104 ? -3.919 14.537 57.692 1.00 15.75 125 LEU D CA 1
ATOM 7707 C C . LEU D 1 104 ? -5.026 13.481 57.725 1.00 14.63 125 LEU D C 1
ATOM 7708 O O . LEU D 1 104 ? -5.216 12.825 58.747 1.00 12.75 125 LEU D O 1
ATOM 7713 N N . GLU D 1 105 ? -5.738 13.305 56.613 1.00 15.85 126 GLU D N 1
ATOM 7714 C CA . GLU D 1 105 ? -6.784 12.279 56.520 1.00 19.68 126 GLU D CA 1
ATOM 7715 C C . GLU D 1 105 ? -6.149 10.893 56.610 1.00 16.23 126 GLU D C 1
ATOM 7716 O O . GLU D 1 105 ? -6.684 9.981 57.245 1.00 14.75 126 GLU D O 1
ATOM 7722 N N . ALA D 1 106 ? -5.009 10.744 55.944 1.00 13.61 127 ALA D N 1
ATOM 7723 C CA . ALA D 1 106 ? -4.295 9.478 55.887 1.00 16.45 127 ALA D CA 1
ATOM 7724 C C . ALA D 1 106 ? -3.366 9.214 57.068 1.00 14.18 127 ALA D C 1
ATOM 7725 O O . ALA D 1 106 ? -3.240 8.071 57.518 1.00 17.28 127 ALA D O 1
ATOM 7727 N N . ALA D 1 107 ? -2.713 10.265 57.556 1.00 12.65 128 ALA D N 1
ATOM 7728 C CA . ALA D 1 107 ? -1.778 10.158 58.680 1.00 12.89 128 ALA D CA 1
ATOM 7729 C C . ALA D 1 107 ? -2.171 11.203 59.722 1.00 13.45 128 ALA D C 1
ATOM 7730 O O . ALA D 1 107 ? -1.498 12.221 59.887 1.00 13.85 128 ALA D O 1
ATOM 7732 N N . PRO D 1 108 ? -3.272 10.954 60.448 1.00 14.73 129 PRO D N 1
ATOM 7733 C CA . PRO D 1 108 ? -3.794 11.858 61.476 1.00 15.44 129 PRO D CA 1
ATOM 7734 C C . PRO D 1 108 ? -2.849 12.229 62.622 1.00 16.96 129 PRO D C 1
ATOM 7735 O O . PRO D 1 108 ? -3.001 13.292 63.223 1.00 17.12 129 PRO D O 1
ATOM 7739 N N . GLU D 1 109 ? -1.874 11.374 62.916 1.00 14.65 130 GLU D N 1
ATOM 7740 C CA . GLU D 1 109 ? -0.949 11.647 64.017 1.00 20.14 130 GLU D CA 1
ATOM 7741 C C . GLU D 1 109 ? 0.399 12.209 63.571 1.00 20.52 130 GLU D C 1
ATOM 7742 O O . GLU D 1 109 ? 1.296 12.415 64.390 1.00 20.52 130 GLU D O 1
ATOM 7748 N N . ALA D 1 110 ? 0.534 12.473 62.279 1.00 14.67 131 ALA D N 1
ATOM 7749 C CA . ALA D 1 110 ? 1.792 12.978 61.743 1.00 16.96 131 ALA D CA 1
ATOM 7750 C C . ALA D 1 110 ? 2.169 14.393 62.152 1.00 16.83 131 ALA D C 1
ATOM 7751 O O . ALA D 1 110 ? 1.313 15.250 62.374 1.00 13.39 131 ALA D O 1
ATOM 7753 N N . VAL D 1 111 ? 3.472 14.613 62.278 1.00 13.35 132 VAL D N 1
ATOM 7754 C CA . VAL D 1 111 ? 4.003 15.933 62.567 1.00 12.04 132 VAL D CA 1
ATOM 7755 C C . VAL D 1 111 ? 4.252 16.454 61.156 1.00 11.34 132 VAL D C 1
ATOM 7756 O O . VAL D 1 111 ? 4.775 15.721 60.311 1.00 11.85 132 VAL D O 1
ATOM 7760 N N . LEU D 1 112 ? 3.857 17.689 60.877 1.00 11.33 133 LEU D N 1
ATOM 7761 C CA . LEU D 1 112 ? 4.074 18.246 59.545 1.00 14.08 133 LEU D CA 1
ATOM 7762 C C . LEU D 1 112 ? 5.340 19.100 59.551 1.00 14.51 133 LEU D C 1
ATOM 7763 O O . LEU D 1 112 ? 5.440 20.062 60.310 1.00 17.52 133 LEU D O 1
ATOM 7768 N N . LEU D 1 113 ? 6.306 18.737 58.708 1.00 13.47 134 LEU D N 1
ATOM 7769 C CA . LEU D 1 113 ? 7.571 19.472 58.620 1.00 12.96 134 LEU D CA 1
ATOM 7770 C C . LEU D 1 113 ? 7.605 20.264 57.316 1.00 11.91 134 LEU D C 1
ATOM 7771 O O . LEU D 1 113 ? 7.803 19.702 56.238 1.00 13.31 134 LEU D O 1
ATOM 7776 N N . VAL D 1 114 ? 7.432 21.578 57.433 1.00 11.38 135 VAL D N 1
ATOM 7777 C CA . VAL D 1 114 ? 7.371 22.479 56.282 1.00 9.23 135 VAL D CA 1
ATOM 7778 C C . VAL D 1 114 ? 8.729 22.947 55.763 1.00 13.85 135 VAL D C 1
ATOM 7779 O O . VAL D 1 114 ? 9.561 23.417 56.533 1.00 14.16 135 VAL D O 1
ATOM 7783 N N . ALA D 1 115 ? 8.936 22.824 54.452 1.00 13.36 136 ALA D N 1
ATOM 7784 C CA . ALA D 1 115 ? 10.193 23.235 53.827 1.00 11.31 136 ALA D CA 1
ATOM 7785 C C . ALA D 1 115 ? 10.035 24.302 52.751 1.00 14.14 136 ALA D C 1
ATOM 7786 O O . ALA D 1 115 ? 10.973 25.046 52.474 1.00 17.28 136 ALA D O 1
ATOM 7788 N N . THR D 1 116 ? 8.850 24.385 52.152 1.00 11.49 137 THR D N 1
ATOM 7789 C CA . THR D 1 116 ? 8.597 25.335 51.069 1.00 13.66 137 THR D CA 1
ATOM 7790 C C . THR D 1 116 ? 8.855 26.796 51.432 1.00 15.67 137 THR D C 1
ATOM 7791 O O . THR D 1 116 ? 8.401 27.276 52.464 1.00 16.25 137 THR D O 1
ATOM 7795 N N . ASN D 1 117 ? 9.590 27.498 50.571 1.00 15.35 138 ASN D N 1
ATOM 7796 C CA . ASN D 1 117 ? 9.914 28.908 50.801 1.00 15.75 138 ASN D CA 1
ATOM 7797 C C . ASN D 1 117 ? 8.759 29.823 50.375 1.00 18.24 138 ASN D C 1
ATOM 7798 O O . ASN D 1 117 ? 8.058 29.533 49.403 1.00 17.11 138 ASN D O 1
ATOM 7803 N N . PRO D 1 118 ? 8.520 30.920 51.121 1.00 16.48 139 PRO D N 1
ATOM 7804 C CA . PRO D 1 118 ? 9.239 31.358 52.329 1.00 16.66 139 PRO D CA 1
ATOM 7805 C C . PRO D 1 118 ? 8.768 30.480 53.485 1.00 17.65 139 PRO D C 1
ATOM 7806 O O . PRO D 1 118 ? 7.583 30.470 53.822 1.00 14.70 139 PRO D O 1
ATOM 7810 N N . VAL D 1 119 ? 9.695 29.753 54.100 1.00 13.87 140 VAL D N 1
ATOM 7811 C CA . VAL D 1 119 ? 9.329 28.810 55.152 1.00 11.90 140 VAL D CA 1
ATOM 7812 C C . VAL D 1 119 ? 8.514 29.305 56.343 1.00 13.24 140 VAL D C 1
ATOM 7813 O O . VAL D 1 119 ? 7.662 28.570 56.850 1.00 13.49 140 VAL D O 1
ATOM 7817 N N . ASP D 1 120 ? 8.736 30.535 56.793 1.00 15.83 141 ASP D N 1
ATOM 7818 C CA . ASP D 1 120 ? 7.975 31.020 57.939 1.00 14.98 141 ASP D CA 1
ATOM 7819 C C . ASP D 1 120 ? 6.509 31.268 57.596 1.00 13.28 141 ASP D C 1
ATOM 7820 O O . ASP D 1 120 ? 5.620 30.865 58.343 1.00 14.20 141 ASP D O 1
ATOM 7825 N N . VAL D 1 121 ? 6.259 31.917 56.464 1.00 14.04 142 VAL D N 1
ATOM 7826 C CA . VAL D 1 121 ? 4.887 32.181 56.049 1.00 13.47 142 VAL D CA 1
ATOM 7827 C C . VAL D 1 121 ? 4.190 30.862 55.704 1.00 14.71 142 VAL D C 1
ATOM 7828 O O . VAL D 1 121 ? 3.019 30.669 56.043 1.00 15.57 142 VAL D O 1
ATOM 7832 N N . MET D 1 122 ? 4.900 29.949 55.042 1.00 12.13 143 MET D N 1
ATOM 7833 C CA . MET D 1 122 ? 4.294 28.666 54.689 1.00 9.61 143 MET D CA 1
ATOM 7834 C C . MET D 1 122 ? 4.025 27.813 55.928 1.00 12.67 143 MET D C 1
ATOM 7835 O O . MET D 1 122 ? 3.125 26.974 55.923 1.00 12.32 143 MET D O 1
ATOM 7840 N N . THR D 1 123 ? 4.800 28.023 56.988 1.00 13.35 144 THR D N 1
ATOM 7841 C CA . THR D 1 123 ? 4.587 27.274 58.223 1.00 13.50 144 THR D CA 1
ATOM 7842 C C . THR D 1 123 ? 3.301 27.797 58.870 1.00 14.68 144 THR D C 1
ATOM 7843 O O . THR D 1 123 ? 2.500 27.026 59.399 1.00 14.54 144 THR D O 1
ATOM 7847 N N . GLN D 1 124 ? 3.104 29.110 58.808 1.00 14.08 145 GLN D N 1
ATOM 7848 C CA . GLN D 1 124 ? 1.897 29.729 59.367 1.00 9.81 145 GLN D CA 1
ATOM 7849 C C . GLN D 1 124 ? 0.700 29.219 58.568 1.00 12.49 145 GLN D C 1
ATOM 7850 O O . GLN D 1 124 ? -0.347 28.868 59.135 1.00 15.35 145 GLN D O 1
ATOM 7856 N N . VAL D 1 125 ? 0.863 29.177 57.249 1.00 9.92 146 VAL D N 1
ATOM 7857 C CA . VAL D 1 125 ? -0.206 28.707 56.374 1.00 14.15 146 VAL D CA 1
ATOM 7858 C C . VAL D 1 125 ? -0.599 27.285 56.759 1.00 14.08 146 VAL D C 1
ATOM 7859 O O . VAL D 1 125 ? -1.775 27.000 56.997 1.00 12.88 146 VAL D O 1
ATOM 7863 N N . ALA D 1 126 ? 0.383 26.392 56.833 1.00 13.60 147 ALA D N 1
ATOM 7864 C CA . ALA D 1 126 ? 0.103 25.006 57.191 1.00 14.89 147 ALA D CA 1
ATOM 7865 C C . ALA D 1 126 ? -0.529 24.900 58.580 1.00 11.47 147 ALA D C 1
ATOM 7866 O O . ALA D 1 126 ? -1.443 24.100 58.799 1.00 14.02 147 ALA D O 1
ATOM 7868 N N . TYR D 1 127 ? -0.053 25.709 59.518 1.00 9.65 148 TYR D N 1
ATOM 7869 C CA . TYR D 1 127 ? -0.600 25.676 60.866 1.00 12.75 148 TYR D CA 1
ATOM 7870 C C . TYR D 1 127 ? -2.092 26.014 60.877 1.00 11.77 148 TYR D C 1
ATOM 7871 O O . TYR D 1 127 ? -2.895 25.292 61.479 1.00 13.59 148 TYR D O 1
ATOM 7880 N N . ARG D 1 128 ? -2.464 27.108 60.219 1.00 13.79 149 ARG D N 1
ATOM 7881 C CA . ARG D 1 128 ? -3.868 27.528 60.182 1.00 15.68 149 ARG D CA 1
ATOM 7882 C C . ARG D 1 128 ? -4.747 26.476 59.510 1.00 15.90 149 ARG D C 1
ATOM 7883 O O . ARG D 1 128 ? -5.834 26.159 59.996 1.00 15.31 149 ARG D O 1
ATOM 7891 N N . LEU D 1 129 ? -4.274 25.940 58.390 1.00 12.37 150 LEU D N 1
ATOM 7892 C CA . LEU D 1 129 ? -5.022 24.923 57.649 1.00 15.42 150 LEU D CA 1
ATOM 7893 C C . LEU D 1 129 ? -5.170 23.599 58.397 1.00 15.24 150 LEU D C 1
ATOM 7894 O O . LEU D 1 129 ? -6.218 22.962 58.343 1.00 14.04 150 LEU D O 1
ATOM 7899 N N . SER D 1 130 ? -4.119 23.197 59.103 1.00 14.71 151 SER D N 1
ATOM 7900 C CA . SER D 1 130 ? -4.112 21.925 59.820 1.00 14.99 151 SER D CA 1
ATOM 7901 C C . SER D 1 130 ? -5.130 21.768 60.945 1.00 17.13 151 SER D C 1
ATOM 7902 O O . SER D 1 130 ? -5.592 20.661 61.200 1.00 14.08 151 SER D O 1
ATOM 7905 N N . ALA D 1 131 ? -5.469 22.863 61.621 1.00 20.26 152 ALA D N 1
ATOM 7906 C CA . ALA D 1 131 ? -6.412 22.804 62.735 1.00 23.46 152 ALA D CA 1
ATOM 7907 C C . ALA D 1 131 ? -5.827 21.916 63.832 1.00 23.41 152 ALA D C 1
ATOM 7908 O O . ALA D 1 131 ? -6.554 21.309 64.618 1.00 21.08 152 ALA D O 1
ATOM 7910 N N . LEU D 1 132 ? -4.503 21.831 63.865 1.00 17.57 153 LEU D N 1
ATOM 7911 C CA . LEU D 1 132 ? -3.812 21.033 64.864 1.00 16.42 153 LEU D CA 1
ATOM 7912 C C . LEU D 1 132 ? -3.211 21.974 65.904 1.00 18.98 153 LEU D C 1
ATOM 7913 O O . LEU D 1 132 ? -3.209 23.193 65.728 1.00 23.17 153 LEU D O 1
ATOM 7918 N N . PRO D 1 133 ? -2.721 21.418 67.017 1.00 22.65 154 PRO D N 1
ATOM 7919 C CA . PRO D 1 133 ? -2.114 22.275 68.038 1.00 28.32 154 PRO D CA 1
ATOM 7920 C C . PRO D 1 133 ? -0.878 22.915 67.397 1.00 29.07 154 PRO D C 1
ATOM 7921 O O . PRO D 1 133 ? -0.324 22.381 66.431 1.00 21.38 154 PRO D O 1
ATOM 7925 N N . PRO D 1 134 ? -0.433 24.066 67.919 1.00 27.19 155 PRO D N 1
ATOM 7926 C CA . PRO D 1 134 ? 0.741 24.747 67.364 1.00 22.85 155 PRO D CA 1
ATOM 7927 C C . PRO D 1 134 ? 1.990 23.881 67.202 1.00 21.35 155 PRO D C 1
ATOM 7928 O O . PRO D 1 134 ? 2.717 24.016 66.219 1.00 23.56 155 PRO D O 1
ATOM 7932 N N . GLY D 1 135 ? 2.229 22.985 68.157 1.00 19.07 156 GLY D N 1
ATOM 7933 C CA . GLY D 1 135 ? 3.418 22.149 68.103 1.00 18.04 156 GLY D CA 1
ATOM 7934 C C . GLY D 1 135 ? 3.539 21.120 66.990 1.00 17.80 156 GLY D C 1
ATOM 7935 O O . GLY D 1 135 ? 4.641 20.681 66.665 1.00 15.34 156 GLY D O 1
ATOM 7936 N N . ARG D 1 136 ? 2.415 20.739 66.396 1.00 13.59 157 ARG D N 1
ATOM 7937 C CA . ARG D 1 136 ? 2.409 19.730 65.344 1.00 14.00 157 ARG D CA 1
ATOM 7938 C C . ARG D 1 136 ? 2.892 20.188 63.965 1.00 14.81 157 ARG D C 1
ATOM 7939 O O . ARG D 1 136 ? 3.121 19.353 63.086 1.00 13.76 157 ARG D O 1
ATOM 7947 N N . VAL D 1 137 ? 3.045 21.499 63.773 1.00 13.63 158 VAL D N 1
ATOM 7948 C CA . VAL D 1 137 ? 3.498 22.048 62.493 1.00 11.26 158 VAL D CA 1
ATOM 7949 C C . VAL D 1 137 ? 4.825 22.775 62.703 1.00 14.25 158 VAL D C 1
ATOM 7950 O O . VAL D 1 137 ? 4.891 23.804 63.374 1.00 17.36 158 VAL D O 1
ATOM 7954 N N . VAL D 1 138 ? 5.879 22.225 62.114 1.00 11.21 159 VAL D N 1
ATOM 7955 C CA . VAL D 1 138 ? 7.225 22.771 62.268 1.00 12.61 159 VAL D CA 1
ATOM 7956 C C . VAL D 1 138 ? 7.864 23.096 60.919 1.00 14.06 159 VAL D C 1
ATOM 7957 O O . VAL D 1 138 ? 7.798 22.294 59.994 1.00 16.13 159 VAL D O 1
ATOM 7961 N N . GLY D 1 139 ? 8.484 24.269 60.811 1.00 13.33 160 GLY D N 1
ATOM 7962 C CA . GLY D 1 139 ? 9.154 24.638 59.571 1.00 10.03 160 GLY D CA 1
ATOM 7963 C C . GLY D 1 139 ? 10.660 24.489 59.763 1.00 14.99 160 GLY D C 1
ATOM 7964 O O . GLY D 1 139 ? 11.163 24.730 60.859 1.00 12.96 160 GLY D O 1
ATOM 7965 N N . SER D 1 140 ? 11.384 24.092 58.718 1.00 12.52 161 SER D N 1
ATOM 7966 C CA . SER D 1 140 ? 12.833 23.911 58.834 1.00 13.57 161 SER D CA 1
ATOM 7967 C C . SER D 1 140 ? 13.495 25.185 59.357 1.00 15.94 161 SER D C 1
ATOM 7968 O O . SER D 1 140 ? 14.487 25.131 60.087 1.00 13.28 161 SER D O 1
ATOM 7971 N N . GLY D 1 141 ? 12.933 26.331 58.985 1.00 13.16 162 GLY D N 1
ATOM 7972 C CA . GLY D 1 141 ? 13.447 27.601 59.464 1.00 14.10 162 GLY D CA 1
ATOM 7973 C C . GLY D 1 141 ? 14.916 27.897 59.225 1.00 13.04 162 GLY D C 1
ATOM 7974 O O . GLY D 1 141 ? 15.425 27.730 58.117 1.00 13.10 162 GLY D O 1
ATOM 7975 N N . THR D 1 142 ? 15.594 28.333 60.283 1.00 13.93 163 THR D N 1
ATOM 7976 C CA . THR D 1 142 ? 17.005 28.704 60.208 1.00 12.68 163 THR D CA 1
ATOM 7977 C C . THR D 1 142 ? 18.009 27.617 60.601 1.00 11.90 163 THR D C 1
ATOM 7978 O O . THR D 1 142 ? 19.169 27.930 60.859 1.00 12.91 163 THR D O 1
ATOM 7982 N N . ILE D 1 143 ? 17.600 26.350 60.637 1.00 12.32 164 ILE D N 1
ATOM 7983 C CA . ILE D 1 143 ? 18.552 25.317 61.047 1.00 15.00 164 ILE D CA 1
ATOM 7984 C C . ILE D 1 143 ? 19.874 25.282 60.277 1.00 14.17 164 ILE D C 1
ATOM 7985 O O . ILE D 1 143 ? 20.920 25.049 60.875 1.00 14.06 164 ILE D O 1
ATOM 7990 N N . LEU D 1 144 ? 19.849 25.509 58.966 1.00 12.80 165 LEU D N 1
ATOM 7991 C CA . LEU D 1 144 ? 21.100 25.479 58.208 1.00 14.77 165 LEU D CA 1
ATOM 7992 C C . LEU D 1 144 ? 22.000 26.664 58.549 1.00 13.27 165 LEU D C 1
ATOM 7993 O O . LEU D 1 144 ? 23.223 26.518 58.622 1.00 11.77 165 LEU D O 1
ATOM 7998 N N . ASP D 1 145 ? 21.385 27.831 58.740 1.00 11.81 166 ASP D N 1
ATOM 7999 C CA . ASP D 1 145 ? 22.106 29.059 59.069 1.00 12.88 166 ASP D CA 1
ATOM 8000 C C . ASP D 1 145 ? 22.746 28.960 60.454 1.00 15.97 166 ASP D C 1
ATOM 8001 O O . ASP D 1 145 ? 23.893 29.379 60.653 1.00 13.88 166 ASP D O 1
ATOM 8006 N N . THR D 1 146 ? 22.003 28.412 61.412 1.00 12.34 167 THR D N 1
ATOM 8007 C CA . THR D 1 146 ? 22.521 28.228 62.765 1.00 12.64 167 THR D CA 1
ATOM 8008 C C . THR D 1 146 ? 23.729 27.285 62.704 1.00 15.98 167 THR D C 1
ATOM 8009 O O . THR D 1 146 ? 24.777 27.547 63.305 1.00 10.97 167 THR D O 1
ATOM 8013 N N . ALA D 1 147 ? 23.589 26.195 61.959 1.00 12.01 168 ALA D N 1
ATOM 8014 C CA . ALA D 1 147 ? 24.679 25.232 61.839 1.00 10.46 168 ALA D CA 1
ATOM 8015 C C . ALA D 1 147 ? 25.913 25.844 61.172 1.00 14.93 168 ALA D C 1
ATOM 8016 O O . ALA D 1 147 ? 27.049 25.561 61.565 1.00 15.21 168 ALA D O 1
ATOM 8018 N N . ARG D 1 148 ? 25.694 26.681 60.164 1.00 13.88 169 ARG D N 1
ATOM 8019 C CA . ARG D 1 148 ? 26.804 27.312 59.454 1.00 16.28 169 ARG D CA 1
ATOM 8020 C C . ARG D 1 148 ? 27.503 28.332 60.361 1.00 15.47 169 ARG D C 1
ATOM 8021 O O . ARG D 1 148 ? 28.732 28.461 60.340 1.00 14.28 169 ARG D O 1
ATOM 8029 N N . PHE D 1 149 ? 26.710 29.042 61.158 1.00 13.02 170 PHE D N 1
ATOM 8030 C CA . PHE D 1 149 ? 27.216 30.041 62.102 1.00 16.47 170 PHE D CA 1
ATOM 8031 C C . PHE D 1 149 ? 28.129 29.337 63.115 1.00 18.48 170 PHE D C 1
ATOM 8032 O O . PHE D 1 149 ? 29.253 29.777 63.364 1.00 16.48 170 PHE D O 1
ATOM 8040 N N . ARG D 1 150 ? 27.649 28.235 63.688 1.00 11.54 171 ARG D N 1
ATOM 8041 C CA . ARG D 1 150 ? 28.444 27.474 64.646 1.00 15.43 171 ARG D CA 1
ATOM 8042 C C . ARG D 1 150 ? 29.709 26.909 64.002 1.00 16.95 171 ARG D C 1
ATOM 8043 O O . ARG D 1 150 ? 30.770 26.892 64.622 1.00 16.61 171 ARG D O 1
ATOM 8051 N N . ALA D 1 151 ? 29.601 26.445 62.760 1.00 12.33 172 ALA D N 1
ATOM 8052 C CA . ALA D 1 151 ? 30.759 25.878 62.068 1.00 12.95 172 ALA D CA 1
ATOM 8053 C C . ALA D 1 151 ? 31.846 26.929 61.833 1.00 16.07 172 ALA D C 1
ATOM 8054 O O . ALA D 1 151 ? 33.032 26.678 62.076 1.00 17.11 172 ALA D O 1
ATOM 8056 N N . LEU D 1 152 ? 31.445 28.104 61.359 1.00 15.27 173 LEU D N 1
ATOM 8057 C CA . LEU D 1 152 ? 32.415 29.164 61.098 1.00 17.74 173 LEU D CA 1
ATOM 8058 C C . LEU D 1 152 ? 33.101 29.625 62.380 1.00 22.31 173 LEU D C 1
ATOM 8059 O O . LEU D 1 152 ? 34.293 29.938 62.372 1.00 19.12 173 LEU D O 1
ATOM 8064 N N . LEU D 1 153 ? 32.358 29.652 63.484 1.00 17.53 174 LEU D N 1
ATOM 8065 C CA . LEU D 1 153 ? 32.931 30.056 64.763 1.00 15.77 174 LEU D CA 1
ATOM 8066 C C . LEU D 1 153 ? 33.891 28.975 65.239 1.00 20.15 174 LEU D C 1
ATOM 8067 O O . LEU D 1 153 ? 34.983 29.273 65.709 1.00 16.66 174 LEU D O 1
ATOM 8072 N N . ALA D 1 154 ? 33.475 27.718 65.113 1.00 15.73 175 ALA D N 1
ATOM 8073 C CA . ALA D 1 154 ? 34.312 26.594 65.529 1.00 16.17 175 ALA D CA 1
ATOM 8074 C C . ALA D 1 154 ? 35.631 26.606 64.763 1.00 14.58 175 ALA D C 1
ATOM 8075 O O . ALA D 1 154 ? 36.696 26.387 65.341 1.00 17.64 175 ALA D O 1
ATOM 8077 N N . GLU D 1 155 ? 35.555 26.865 63.460 1.00 15.10 176 GLU D N 1
ATOM 8078 C CA . GLU D 1 155 ? 36.751 26.901 62.622 1.00 19.19 176 GLU D CA 1
ATOM 8079 C C . GLU D 1 155 ? 37.666 28.041 63.034 1.00 19.68 176 GLU D C 1
ATOM 8080 O O . GLU D 1 155 ? 38.886 27.886 63.072 1.00 18.48 176 GLU D O 1
ATOM 8086 N N . HIS D 1 156 ? 37.076 29.189 63.345 1.00 17.27 177 HIS D N 1
ATOM 8087 C CA . HIS D 1 156 ? 37.864 30.351 63.757 1.00 20.50 177 HIS D CA 1
ATOM 8088 C C . HIS D 1 156 ? 38.550 30.104 65.099 1.00 22.37 177 HIS D C 1
ATOM 8089 O O . HIS D 1 156 ? 39.702 30.495 65.306 1.00 22.58 177 HIS D O 1
ATOM 8096 N N . LEU D 1 157 ? 37.831 29.451 66.005 1.00 18.23 178 LEU D N 1
ATOM 8097 C CA . LEU D 1 157 ? 38.324 29.174 67.352 1.00 21.00 178 LEU D CA 1
ATOM 8098 C C . LEU D 1 157 ? 39.125 27.887 67.495 1.00 19.46 178 LEU D C 1
ATOM 8099 O O . LEU D 1 157 ? 39.734 27.647 68.538 1.00 19.32 178 LEU D O 1
ATOM 8104 N N . ARG D 1 158 ? 39.128 27.067 66.451 1.00 17.40 179 ARG D N 1
ATOM 8105 C CA . ARG D 1 158 ? 39.812 25.780 66.492 1.00 19.26 179 ARG D CA 1
ATOM 8106 C C . ARG D 1 158 ? 39.240 24.934 67.632 1.00 20.13 179 ARG D C 1
ATOM 8107 O O . ARG D 1 158 ? 39.973 24.454 68.499 1.00 19.01 179 ARG D O 1
ATOM 8115 N N . VAL D 1 159 ? 37.920 24.765 67.638 1.00 16.77 180 VAL D N 1
ATOM 8116 C CA . VAL D 1 159 ? 37.260 23.956 68.661 1.00 14.95 180 VAL D CA 1
ATOM 8117 C C . VAL D 1 159 ? 36.150 23.142 67.994 1.00 15.36 180 VAL D C 1
ATOM 8118 O O . VAL D 1 159 ? 35.703 23.478 66.900 1.00 15.72 180 VAL D O 1
ATOM 8122 N N . ALA D 1 160 ? 35.727 22.064 68.640 1.00 17.74 181 ALA D N 1
ATOM 8123 C CA . ALA D 1 160 ? 34.678 21.214 68.085 1.00 16.38 181 ALA D CA 1
ATOM 8124 C C . ALA D 1 160 ? 33.380 22.008 67.955 1.00 20.81 181 ALA D C 1
ATOM 8125 O O . ALA D 1 160 ? 33.006 22.747 68.862 1.00 17.91 181 ALA D O 1
ATOM 8127 N N . PRO D 1 161 ? 32.684 21.876 66.814 1.00 20.11 182 PRO D N 1
ATOM 8128 C CA . PRO D 1 161 ? 31.425 22.599 66.607 1.00 17.38 182 PRO D CA 1
ATOM 8129 C C . PRO D 1 161 ? 30.413 22.268 67.699 1.00 18.51 182 PRO D C 1
ATOM 8130 O O . PRO D 1 161 ? 29.586 23.103 68.068 1.00 21.73 182 PRO D O 1
ATOM 8134 N N . GLN D 1 162 ? 30.483 21.043 68.213 1.00 15.90 183 GLN D N 1
ATOM 8135 C CA . GLN D 1 162 ? 29.564 20.604 69.260 1.00 23.07 183 GLN D CA 1
ATOM 8136 C C . GLN D 1 162 ? 29.687 21.432 70.537 1.00 23.32 183 GLN D C 1
ATOM 8137 O O . GLN D 1 162 ? 28.752 21.487 71.336 1.00 22.31 183 GLN D O 1
ATOM 8143 N N . SER D 1 163 ? 30.838 22.067 70.740 1.00 17.76 184 SER D N 1
ATOM 8144 C CA . SER D 1 163 ? 31.032 22.882 71.939 1.00 23.56 184 SER D CA 1
ATOM 8145 C C . SER D 1 163 ? 30.651 24.342 71.735 1.00 23.79 184 SER D C 1
ATOM 8146 O O . SER D 1 163 ? 30.737 25.147 72.661 1.00 24.91 184 SER D O 1
ATOM 8149 N N . VAL D 1 164 ? 30.226 24.684 70.523 1.00 17.87 185 VAL D N 1
ATOM 8150 C CA . VAL D 1 164 ? 29.827 26.050 70.231 1.00 20.60 185 VAL D CA 1
ATOM 8151 C C . VAL D 1 164 ? 28.314 26.176 70.299 1.00 25.28 185 VAL D C 1
ATOM 8152 O O . VAL D 1 164 ? 27.583 25.409 69.667 1.00 18.94 185 VAL D O 1
ATOM 8156 N N . HIS D 1 165 ? 27.861 27.148 71.081 1.00 20.73 186 HIS D N 1
ATOM 8157 C CA . HIS D 1 165 ? 26.445 27.417 71.251 1.00 21.50 186 HIS D CA 1
ATOM 8158 C C . HIS D 1 165 ? 26.136 28.790 70.666 1.00 24.13 186 HIS D C 1
ATOM 8159 O O . HIS D 1 165 ? 26.364 29.814 71.313 1.00 25.76 186 HIS D O 1
ATOM 8166 N N . ALA D 1 166 ? 25.624 28.809 69.439 1.00 19.71 187 ALA D N 1
ATOM 8167 C CA . ALA D 1 166 ? 25.286 30.059 68.765 1.00 17.74 187 ALA D CA 1
ATOM 8168 C C . ALA D 1 166 ? 24.010 29.864 67.953 1.00 21.27 187 ALA D C 1
ATOM 8169 O O . ALA D 1 166 ? 23.802 28.809 67.360 1.00 20.39 187 ALA D O 1
ATOM 8171 N N . TYR D 1 167 ? 23.157 30.883 67.924 1.00 13.95 188 TYR D N 1
ATOM 8172 C CA . TYR D 1 167 ? 21.894 30.781 67.197 1.00 13.75 188 TYR D CA 1
ATOM 8173 C C . TYR D 1 167 ? 21.652 31.841 66.139 1.00 16.35 188 TYR D C 1
ATOM 8174 O O . TYR D 1 167 ? 22.188 32.943 66.195 1.00 16.88 188 TYR D O 1
ATOM 8183 N N . VAL D 1 168 ? 20.817 31.475 65.172 1.00 15.58 189 VAL D N 1
ATOM 8184 C CA . VAL D 1 168 ? 20.362 32.381 64.130 1.00 14.38 189 VAL D CA 1
ATOM 8185 C C . VAL D 1 168 ? 18.857 32.237 64.331 1.00 17.79 189 VAL D C 1
ATOM 8186 O O . VAL D 1 168 ? 18.318 31.124 64.263 1.00 14.56 189 VAL D O 1
ATOM 8190 N N . LEU D 1 169 ? 18.193 33.352 64.610 1.00 16.57 190 LEU D N 1
ATOM 8191 C CA . LEU D 1 169 ? 16.762 33.346 64.880 1.00 16.74 190 LEU D CA 1
ATOM 8192 C C . LEU D 1 169 ? 15.975 34.263 63.959 1.00 15.20 190 LEU D C 1
ATOM 8193 O O . LEU D 1 169 ? 16.545 34.999 63.156 1.00 18.48 190 LEU D O 1
ATOM 8198 N N . GLY D 1 170 ? 14.652 34.214 64.101 1.00 16.15 191 GLY D N 1
ATOM 8199 C CA . GLY D 1 170 ? 13.790 35.065 63.303 1.00 15.02 191 GLY D CA 1
ATOM 8200 C C . GLY D 1 170 ? 13.404 34.515 61.947 1.00 17.98 191 GLY D C 1
ATOM 8201 O O . GLY D 1 170 ? 13.205 33.310 61.774 1.00 12.87 191 GLY D O 1
ATOM 8202 N N . GLU D 1 171 ? 13.283 35.416 60.981 1.00 16.01 192 GLU D N 1
ATOM 8203 C CA . GLU D 1 171 ? 12.911 35.039 59.624 1.00 17.79 192 GLU D CA 1
ATOM 8204 C C . GLU D 1 171 ? 14.058 34.369 58.883 1.00 20.79 192 GLU D C 1
ATOM 8205 O O . GLU D 1 171 ? 15.179 34.873 58.881 1.00 23.95 192 GLU D O 1
ATOM 8211 N N . HIS D 1 172 ? 13.776 33.234 58.255 1.00 16.34 193 HIS D N 1
ATOM 8212 C CA . HIS D 1 172 ? 14.796 32.547 57.472 1.00 20.22 193 HIS D CA 1
ATOM 8213 C C . HIS D 1 172 ? 14.959 33.388 56.210 1.00 25.74 193 HIS D C 1
ATOM 8214 O O . HIS D 1 172 ? 14.144 33.324 55.292 1.00 23.11 193 HIS D O 1
ATOM 8221 N N . GLY D 1 173 ? 16.006 34.199 56.176 1.00 24.37 194 GLY D N 1
ATOM 8222 C CA . GLY D 1 173 ? 16.228 35.049 55.023 1.00 27.23 194 GLY D CA 1
ATOM 8223 C C . GLY D 1 173 ? 17.037 36.276 55.387 1.00 32.72 194 GLY D C 1
ATOM 8224 O O . GLY D 1 173 ? 17.768 36.270 56.374 1.00 28.39 194 GLY D O 1
ATOM 8225 N N . ASP D 1 174 ? 16.887 37.335 54.598 1.00 32.10 195 ASP D N 1
ATOM 8226 C CA . ASP D 1 174 ? 17.623 38.579 54.804 1.00 35.65 195 ASP D CA 1
ATOM 8227 C C . ASP D 1 174 ? 17.543 39.200 56.197 1.00 30.18 195 ASP D C 1
ATOM 8228 O O . ASP D 1 174 ? 18.505 39.820 56.649 1.00 31.16 195 ASP D O 1
ATOM 8233 N N . SER D 1 175 ? 16.414 39.045 56.881 1.00 30.13 196 SER D N 1
ATOM 8234 C CA . SER D 1 175 ? 16.270 39.647 58.204 1.00 30.80 196 SER D CA 1
ATOM 8235 C C . SER D 1 175 ? 16.611 38.739 59.378 1.00 24.44 196 SER D C 1
ATOM 8236 O O . SER D 1 175 ? 16.363 39.100 60.529 1.00 24.45 196 SER D O 1
ATOM 8239 N N . GLU D 1 176 ? 17.181 37.568 59.110 1.00 20.26 197 GLU D N 1
ATOM 8240 C CA . GLU D 1 176 ? 17.520 36.674 60.208 1.00 19.00 197 GLU D CA 1
ATOM 8241 C C . GLU D 1 176 ? 18.477 37.360 61.173 1.00 20.75 197 GLU D C 1
ATOM 8242 O O . GLU D 1 176 ? 19.215 38.269 60.792 1.00 24.99 197 GLU D O 1
ATOM 8248 N N . VAL D 1 177 ? 18.464 36.921 62.424 1.00 19.05 198 VAL D N 1
ATOM 8249 C CA . VAL D 1 177 ? 19.313 37.526 63.436 1.00 18.80 198 VAL D CA 1
ATOM 8250 C C . VAL D 1 177 ? 20.387 36.600 63.991 1.00 18.88 198 VAL D C 1
ATOM 8251 O O . VAL D 1 177 ? 20.086 35.557 64.577 1.00 15.64 198 VAL D O 1
ATOM 8255 N N . LEU D 1 178 ? 21.645 36.981 63.794 1.00 18.46 199 LEU D N 1
ATOM 8256 C CA . LEU D 1 178 ? 22.744 36.202 64.336 1.00 16.27 199 LEU D CA 1
ATOM 8257 C C . LEU D 1 178 ? 22.901 36.687 65.774 1.00 19.57 199 LEU D C 1
ATOM 8258 O O . LEU D 1 178 ? 23.219 37.851 66.012 1.00 16.77 199 LEU D O 1
ATOM 8263 N N . VAL D 1 179 ? 22.658 35.795 66.727 1.00 16.94 200 VAL D N 1
ATOM 8264 C CA . VAL D 1 179 ? 22.745 36.140 68.139 1.00 17.53 200 VAL D CA 1
ATOM 8265 C C . VAL D 1 179 ? 24.170 36.036 68.685 1.00 12.82 200 VAL D C 1
ATOM 8266 O O . VAL D 1 179 ? 24.551 35.028 69.280 1.00 17.01 200 VAL D O 1
ATOM 8270 N N . TRP D 1 180 ? 24.950 37.092 68.473 1.00 19.94 201 TRP D N 1
ATOM 8271 C CA . TRP D 1 180 ? 26.337 37.147 68.942 1.00 21.32 201 TRP D CA 1
ATOM 8272 C C . TRP D 1 180 ? 26.463 37.375 70.449 1.00 20.02 201 TRP D C 1
ATOM 8273 O O . TRP D 1 180 ? 27.307 36.768 71.120 1.00 17.28 201 TRP D O 1
ATOM 8284 N N . SER D 1 181 ? 25.629 38.266 70.972 1.00 20.43 202 SER D N 1
ATOM 8285 C CA . SER D 1 181 ? 25.677 38.634 72.383 1.00 20.46 202 SER D CA 1
ATOM 8286 C C . SER D 1 181 ? 25.742 37.491 73.383 1.00 20.97 202 SER D C 1
ATOM 8287 O O . SER D 1 181 ? 26.584 37.500 74.283 1.00 21.61 202 SER D O 1
ATOM 8290 N N . SER D 1 182 ? 24.862 36.505 73.233 1.00 16.19 203 SER D N 1
ATOM 8291 C CA . SER D 1 182 ? 24.827 35.400 74.177 1.00 14.17 203 SER D CA 1
ATOM 8292 C C . SER D 1 182 ? 25.440 34.089 73.696 1.00 16.64 203 SER D C 1
ATOM 8293 O O . SER D 1 182 ? 25.286 33.055 74.350 1.00 20.88 203 SER D O 1
ATOM 8296 N N . ALA D 1 183 ? 26.142 34.131 72.569 1.00 18.92 204 ALA D N 1
ATOM 8297 C CA . ALA D 1 183 ? 26.791 32.936 72.044 1.00 20.57 204 ALA D CA 1
ATOM 8298 C C . ALA D 1 183 ? 27.804 32.471 73.085 1.00 28.62 204 ALA D C 1
ATOM 8299 O O . ALA D 1 183 ? 28.430 33.292 73.761 1.00 20.15 204 ALA D O 1
ATOM 8301 N N . GLN D 1 184 ? 27.966 31.160 73.212 1.00 27.27 205 GLN D N 1
ATOM 8302 C CA . GLN D 1 184 ? 28.890 30.608 74.193 1.00 24.72 205 GLN D CA 1
ATOM 8303 C C . GLN D 1 184 ? 29.693 29.430 73.672 1.00 23.28 205 GLN D C 1
ATOM 8304 O O . GLN D 1 184 ? 29.308 28.775 72.710 1.00 23.21 205 GLN D O 1
ATOM 8310 N N . VAL D 1 185 ? 30.815 29.168 74.327 1.00 18.42 206 VAL D N 1
ATOM 8311 C CA . VAL D 1 185 ? 31.664 28.051 73.954 1.00 15.94 206 VAL D CA 1
ATOM 8312 C C . VAL D 1 185 ? 32.049 27.355 75.241 1.00 22.17 206 VAL D C 1
ATOM 8313 O O . VAL D 1 185 ? 32.591 27.979 76.152 1.00 25.17 206 VAL D O 1
ATOM 8317 N N . GLY D 1 186 ? 31.749 26.066 75.328 1.00 25.26 207 GLY D N 1
ATOM 8318 C CA . GLY D 1 186 ? 32.083 25.335 76.535 1.00 37.12 207 GLY D CA 1
ATOM 8319 C C . GLY D 1 186 ? 31.420 25.946 77.755 1.00 36.76 207 GLY D C 1
ATOM 8320 O O . GLY D 1 186 ? 31.884 25.762 78.879 1.00 41.70 207 GLY D O 1
ATOM 8321 N N . GLY D 1 187 ? 30.342 26.691 77.532 1.00 38.49 208 GLY D N 1
ATOM 8322 C CA . GLY D 1 187 ? 29.621 27.298 78.637 1.00 42.08 208 GLY D CA 1
ATOM 8323 C C . GLY D 1 187 ? 30.031 28.699 79.049 1.00 41.25 208 GLY D C 1
ATOM 8324 O O . GLY D 1 187 ? 29.453 29.256 79.981 1.00 45.98 208 GLY D O 1
ATOM 8325 N N . VAL D 1 188 ? 31.018 29.276 78.371 1.00 35.19 209 VAL D N 1
ATOM 8326 C CA . VAL D 1 188 ? 31.468 30.623 78.702 1.00 27.89 209 VAL D CA 1
ATOM 8327 C C . VAL D 1 188 ? 31.267 31.574 77.524 1.00 30.39 209 VAL D C 1
ATOM 8328 O O . VAL D 1 188 ? 31.196 31.142 76.372 1.00 24.71 209 VAL D O 1
ATOM 8332 N N . PRO D 1 189 ? 31.172 32.887 77.801 1.00 29.91 210 PRO D N 1
ATOM 8333 C CA . PRO D 1 189 ? 30.977 33.909 76.766 1.00 29.16 210 PRO D CA 1
ATOM 8334 C C . PRO D 1 189 ? 31.953 33.784 75.598 1.00 32.68 210 PRO D C 1
ATOM 8335 O O . PRO D 1 189 ? 33.163 33.659 75.798 1.00 32.21 210 PRO D O 1
ATOM 8339 N N . LEU D 1 190 ? 31.412 33.833 74.383 1.00 25.33 211 LEU D N 1
ATOM 8340 C CA . LEU D 1 190 ? 32.198 33.712 73.156 1.00 31.77 211 LEU D CA 1
ATOM 8341 C C . LEU D 1 190 ? 33.467 34.562 73.112 1.00 31.35 211 LEU D C 1
ATOM 8342 O O . LEU D 1 190 ? 34.574 34.030 73.021 1.00 26.24 211 LEU D O 1
ATOM 8347 N N . LEU D 1 191 ? 33.302 35.880 73.160 1.00 36.01 212 LEU D N 1
ATOM 8348 C CA . LEU D 1 191 ? 34.440 36.793 73.102 1.00 42.72 212 LEU D CA 1
ATOM 8349 C C . LEU D 1 191 ? 35.501 36.471 74.150 1.00 42.11 212 LEU D C 1
ATOM 8350 O O . LEU D 1 191 ? 36.699 36.534 73.870 1.00 46.13 212 LEU D O 1
ATOM 8355 N N . GLU D 1 192 ? 35.058 36.124 75.353 1.00 37.38 213 GLU D N 1
ATOM 8356 C CA . GLU D 1 192 ? 35.976 35.785 76.430 1.00 42.39 213 GLU D CA 1
ATOM 8357 C C . GLU D 1 192 ? 36.753 34.510 76.117 1.00 42.61 213 GLU D C 1
ATOM 8358 O O . GLU D 1 192 ? 37.966 34.453 76.321 1.00 45.74 213 GLU D O 1
ATOM 8364 N N . PHE D 1 193 ? 36.058 33.489 75.625 1.00 33.93 214 PHE D N 1
ATOM 8365 C CA . PHE D 1 193 ? 36.713 32.231 75.278 1.00 29.86 214 PHE D CA 1
ATOM 8366 C C . PHE D 1 193 ? 37.723 32.474 74.162 1.00 24.49 214 PHE D C 1
ATOM 8367 O O . PHE D 1 193 ? 38.834 31.945 74.193 1.00 26.55 214 PHE D O 1
ATOM 8375 N N . ALA D 1 194 ? 37.322 33.272 73.176 1.00 19.87 215 ALA D N 1
ATOM 8376 C CA . ALA D 1 194 ? 38.178 33.591 72.041 1.00 22.66 215 ALA D CA 1
ATOM 8377 C C . ALA D 1 194 ? 39.465 34.260 72.507 1.00 29.96 215 ALA D C 1
ATOM 8378 O O . ALA D 1 194 ? 40.540 34.015 71.957 1.00 24.99 215 ALA D O 1
ATOM 8380 N N . GLU D 1 195 ? 39.347 35.103 73.526 1.00 32.05 216 GLU D N 1
ATOM 8381 C CA . GLU D 1 195 ? 40.500 35.809 74.073 1.00 35.19 216 GLU D CA 1
ATOM 8382 C C . GLU D 1 195 ? 41.473 34.819 74.703 1.00 29.44 216 GLU D C 1
ATOM 8383 O O . GLU D 1 195 ? 42.663 34.814 74.384 1.00 35.92 216 GLU D O 1
ATOM 8389 N N . ALA D 1 196 ? 40.962 33.984 75.600 1.00 30.56 217 ALA D N 1
ATOM 8390 C CA . ALA D 1 196 ? 41.788 32.993 76.276 1.00 38.18 217 ALA D CA 1
ATOM 8391 C C . ALA D 1 196 ? 42.364 31.983 75.285 1.00 38.42 217 ALA D C 1
ATOM 8392 O O . ALA D 1 196 ? 43.372 31.336 75.563 1.00 31.15 217 ALA D O 1
ATOM 8394 N N . ARG D 1 197 ? 41.721 31.861 74.128 1.00 29.52 218 ARG D N 1
ATOM 8395 C CA . ARG D 1 197 ? 42.151 30.926 73.093 1.00 30.83 218 ARG D CA 1
ATOM 8396 C C . ARG D 1 197 ? 43.209 31.541 72.173 1.00 25.17 218 ARG D C 1
ATOM 8397 O O . ARG D 1 197 ? 43.845 30.839 71.387 1.00 29.71 218 ARG D O 1
ATOM 8405 N N . GLY D 1 198 ? 43.399 32.852 72.277 1.00 29.25 219 GLY D N 1
ATOM 8406 C CA . GLY D 1 198 ? 44.370 33.518 71.430 1.00 30.35 219 GLY D CA 1
ATOM 8407 C C . GLY D 1 198 ? 43.818 33.642 70.023 1.00 33.51 219 GLY D C 1
ATOM 8408 O O . GLY D 1 198 ? 44.563 33.801 69.055 1.00 28.07 219 GLY D O 1
ATOM 8409 N N . ARG D 1 199 A 42.496 33.564 69.919 1.00 29.45 220 ARG D N 1
ATOM 8410 C CA . ARG D 1 199 A 41.809 33.656 68.638 1.00 33.77 220 ARG D CA 1
ATOM 8411 C C . ARG D 1 199 A 40.682 34.682 68.688 1.00 34.05 220 ARG D C 1
ATOM 8412 O O . ARG D 1 199 A 39.554 34.395 68.288 1.00 27.04 220 ARG D O 1
ATOM 8420 N N . ALA D 1 200 B 40.990 35.879 69.176 1.00 31.59 220 ALA D N 1
ATOM 8421 C CA . ALA D 1 200 B 39.994 36.938 69.278 1.00 28.47 220 ALA D CA 1
ATOM 8422 C C . ALA D 1 200 B 39.268 37.167 67.955 1.00 28.39 220 ALA D C 1
ATOM 8423 O O . ALA D 1 200 B 39.820 36.928 66.878 1.00 24.56 220 ALA D O 1
ATOM 8425 N N . LEU D 1 201 ? 38.023 37.626 68.051 1.00 25.45 221 LEU D N 1
ATOM 8426 C CA . LEU D 1 201 ? 37.198 37.911 66.882 1.00 30.49 221 LEU D CA 1
ATOM 8427 C C . LEU D 1 201 ? 37.201 39.409 66.605 1.00 35.18 221 LEU D C 1
ATOM 8428 O O . LEU D 1 201 ? 36.598 40.189 67.345 1.00 35.42 221 LEU D O 1
ATOM 8433 N N . SER D 1 202 ? 37.885 39.804 65.539 1.00 31.78 222 SER D N 1
ATOM 8434 C CA . SER D 1 202 ? 37.973 41.210 65.161 1.00 34.18 222 SER D CA 1
ATOM 8435 C C . SER D 1 202 ? 36.697 41.639 64.450 1.00 37.98 222 SER D C 1
ATOM 8436 O O . SER D 1 202 ? 35.859 40.806 64.103 1.00 37.44 222 SER D O 1
ATOM 8439 N N . PRO D 1 203 ? 36.523 42.953 64.241 1.00 40.31 223 PRO D N 1
ATOM 8440 C CA . PRO D 1 203 ? 35.318 43.420 63.555 1.00 36.69 223 PRO D CA 1
ATOM 8441 C C . PRO D 1 203 ? 35.270 42.803 62.164 1.00 35.93 223 PRO D C 1
ATOM 8442 O O . PRO D 1 203 ? 34.203 42.446 61.662 1.00 36.61 223 PRO D O 1
ATOM 8446 N N . GLU D 1 204 ? 36.443 42.677 61.552 1.00 33.16 224 GLU D N 1
ATOM 8447 C CA . GLU D 1 204 ? 36.561 42.098 60.222 1.00 28.71 224 GLU D CA 1
ATOM 8448 C C . GLU D 1 204 ? 36.170 40.626 60.246 1.00 26.99 224 GLU D C 1
ATOM 8449 O O . GLU D 1 204 ? 35.530 40.133 59.317 1.00 29.53 224 GLU D O 1
ATOM 8455 N N . ASP D 1 205 ? 36.559 39.924 61.306 1.00 29.48 225 ASP D N 1
ATOM 8456 C CA . ASP D 1 205 ? 36.225 38.508 61.423 1.00 25.36 225 ASP D CA 1
ATOM 8457 C C . ASP D 1 205 ? 34.716 38.316 61.501 1.00 30.49 225 ASP D C 1
ATOM 8458 O O . ASP D 1 205 ? 34.153 37.477 60.798 1.00 26.47 225 ASP D O 1
ATOM 8463 N N . ARG D 1 206 ? 34.062 39.095 62.357 1.00 27.03 226 ARG D N 1
ATOM 8464 C CA . ARG D 1 206 ? 32.617 38.980 62.515 1.00 32.76 226 ARG D CA 1
ATOM 8465 C C . ARG D 1 206 ? 31.876 39.314 61.226 1.00 32.02 226 ARG D C 1
ATOM 8466 O O . ARG D 1 206 ? 30.873 38.677 60.896 1.00 22.77 226 ARG D O 1
ATOM 8474 N N . ALA D 1 207 ? 32.372 40.306 60.495 1.00 27.33 227 ALA D N 1
ATOM 8475 C CA . ALA D 1 207 ? 31.749 40.708 59.240 1.00 26.48 227 ALA D CA 1
ATOM 8476 C C . ALA D 1 207 ? 31.862 39.577 58.227 1.00 23.63 227 ALA D C 1
ATOM 8477 O O . ALA D 1 207 ? 30.927 39.304 57.477 1.00 23.29 227 ALA D O 1
ATOM 8479 N N . ARG D 1 208 ? 33.016 38.918 58.216 1.00 21.09 228 ARG D N 1
ATOM 8480 C CA . ARG D 1 208 ? 33.262 37.806 57.307 1.00 24.41 228 ARG D CA 1
ATOM 8481 C C . ARG D 1 208 ? 32.323 36.642 57.621 1.00 23.82 228 ARG D C 1
ATOM 8482 O O . ARG D 1 208 ? 31.742 36.035 56.718 1.00 21.79 228 ARG D O 1
ATOM 8490 N N . ILE D 1 209 ? 32.186 36.331 58.904 1.00 24.19 229 ILE D N 1
ATOM 8491 C CA . ILE D 1 209 ? 31.322 35.237 59.331 1.00 23.88 229 ILE D CA 1
ATOM 8492 C C . ILE D 1 209 ? 29.860 35.542 59.018 1.00 28.80 229 ILE D C 1
ATOM 8493 O O . ILE D 1 209 ? 29.106 34.657 58.613 1.00 20.80 229 ILE D O 1
ATOM 8498 N N . ASP D 1 210 ? 29.463 36.798 59.195 1.00 25.72 230 ASP D N 1
ATOM 8499 C CA . ASP D 1 210 ? 28.092 37.201 58.909 1.00 27.29 230 ASP D CA 1
ATOM 8500 C C . ASP D 1 210 ? 27.763 36.982 57.433 1.00 27.07 230 ASP D C 1
ATOM 8501 O O . ASP D 1 210 ? 26.719 36.419 57.094 1.00 24.41 230 ASP D O 1
ATOM 8506 N N . GLU D 1 211 ? 28.658 37.417 56.552 1.00 25.17 231 GLU D N 1
ATOM 8507 C CA . GLU D 1 211 ? 28.431 37.245 55.124 1.00 25.34 231 GLU D CA 1
ATOM 8508 C C . GLU D 1 211 ? 28.459 35.770 54.743 1.00 23.48 231 GLU D C 1
ATOM 8509 O O . GLU D 1 211 ? 27.762 35.345 53.816 1.00 23.43 231 GLU D O 1
ATOM 8515 N N . GLY D 1 212 ? 29.267 34.993 55.459 1.00 20.82 232 GLY D N 1
ATOM 8516 C CA . GLY D 1 212 ? 29.356 33.573 55.180 1.00 20.92 232 GLY D CA 1
ATOM 8517 C C . GLY D 1 212 ? 28.030 32.893 55.461 1.00 19.15 232 GLY D C 1
ATOM 8518 O O . GLY D 1 212 ? 27.599 32.012 54.720 1.00 20.74 232 GLY D O 1
ATOM 8519 N N . VAL D 1 213 ? 27.372 33.313 56.535 1.00 19.21 233 VAL D N 1
ATOM 8520 C CA . VAL D 1 213 ? 26.087 32.732 56.906 1.00 20.38 233 VAL D CA 1
ATOM 8521 C C . VAL D 1 213 ? 24.940 33.312 56.088 1.00 21.88 233 VAL D C 1
ATOM 8522 O O . VAL D 1 213 ? 24.172 32.583 55.457 1.00 18.62 233 VAL D O 1
ATOM 8526 N N . ARG D 1 214 ? 24.844 34.635 56.093 1.00 19.97 234 ARG D N 1
ATOM 8527 C CA . ARG D 1 214 ? 23.766 35.339 55.407 1.00 18.98 234 ARG D CA 1
ATOM 8528 C C . ARG D 1 214 ? 23.677 35.237 53.887 1.00 21.78 234 ARG D C 1
ATOM 8529 O O . ARG D 1 214 ? 22.578 35.130 53.341 1.00 19.97 234 ARG D O 1
ATOM 8537 N N . ARG D 1 215 ? 24.813 35.259 53.198 1.00 19.08 235 ARG D N 1
ATOM 8538 C CA . ARG D 1 215 ? 24.792 35.216 51.739 1.00 22.09 235 ARG D CA 1
ATOM 8539 C C . ARG D 1 215 ? 24.970 33.844 51.090 1.00 21.23 235 ARG D 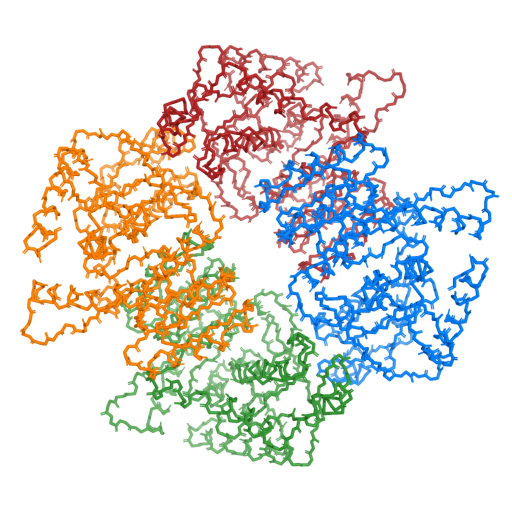C 1
ATOM 8540 O O . ARG D 1 215 ? 25.046 33.748 49.871 1.00 18.90 235 ARG D O 1
ATOM 8548 N N . ALA D 1 216 ? 25.019 32.786 51.892 1.00 23.36 236 ALA D N 1
ATOM 8549 C CA . ALA D 1 216 ? 25.195 31.440 51.346 1.00 19.26 236 ALA D CA 1
ATOM 8550 C C . ALA D 1 216 ? 24.137 31.087 50.294 1.00 20.64 236 ALA D C 1
ATOM 8551 O O . ALA D 1 216 ? 24.469 30.667 49.185 1.00 18.97 236 ALA D O 1
ATOM 8553 N N . ALA D 1 217 ? 22.864 31.251 50.643 1.00 18.29 237 ALA D N 1
ATOM 8554 C CA . ALA D 1 217 ? 21.784 30.947 49.711 1.00 23.17 237 ALA D CA 1
ATOM 8555 C C . ALA D 1 217 ? 21.978 31.713 48.403 1.00 21.58 237 ALA D C 1
ATOM 8556 O O . ALA D 1 217 ? 21.852 31.146 47.318 1.00 22.04 237 ALA D O 1
ATOM 8558 N N . TYR D 1 218 ? 22.284 33.003 48.512 1.00 21.41 238 TYR D N 1
ATOM 8559 C CA . TYR D 1 218 ? 22.498 33.843 47.335 1.00 21.56 238 TYR D CA 1
ATOM 8560 C C . TYR D 1 218 ? 23.582 33.264 46.427 1.00 20.72 238 TYR D C 1
ATOM 8561 O O . TYR D 1 218 ? 23.390 33.132 45.217 1.00 22.71 238 TYR D O 1
ATOM 8570 N N . ARG D 1 219 ? 24.724 32.929 47.017 1.00 17.92 239 ARG D N 1
ATOM 8571 C CA . ARG D 1 219 ? 25.836 32.370 46.257 1.00 16.66 239 ARG D CA 1
ATOM 8572 C C . ARG D 1 219 ? 25.479 31.059 45.567 1.00 16.37 239 ARG D C 1
ATOM 8573 O O . ARG D 1 219 ? 25.777 30.866 44.388 1.00 18.28 239 ARG D O 1
ATOM 8581 N N . ILE D 1 220 ? 24.838 30.155 46.302 1.00 19.11 240 ILE D N 1
ATOM 8582 C CA . ILE D 1 220 ? 24.473 28.860 45.743 1.00 17.06 240 ILE D CA 1
ATOM 8583 C C . ILE D 1 220 ? 23.515 28.975 44.564 1.00 18.30 240 ILE D C 1
ATOM 8584 O O . ILE D 1 220 ? 23.709 28.328 43.537 1.00 16.57 240 ILE D O 1
ATOM 8589 N N . ILE D 1 221 ? 22.483 29.797 44.714 1.00 16.28 241 ILE D N 1
ATOM 8590 C CA . ILE D 1 221 ? 21.507 29.981 43.651 1.00 19.02 241 ILE D CA 1
ATOM 8591 C C . ILE D 1 221 ? 22.149 30.623 42.424 1.00 18.92 241 ILE D C 1
ATOM 8592 O O . ILE D 1 221 ? 21.843 30.261 41.290 1.00 19.75 241 ILE D O 1
ATOM 8597 N N . GLU D 1 222 ? 23.060 31.560 42.645 1.00 22.27 242 GLU D N 1
ATOM 8598 C CA . GLU D 1 222 ? 23.718 32.216 41.524 1.00 24.23 242 GLU D CA 1
ATOM 8599 C C . GLU D 1 222 ? 24.569 31.212 40.744 1.00 24.32 242 GLU D C 1
ATOM 8600 O O . GLU D 1 222 ? 24.741 31.337 39.531 1.00 24.64 242 GLU D O 1
ATOM 8606 N N . GLY D 1 223 ? 25.084 30.203 41.443 1.00 17.47 243 GLY D N 1
ATOM 8607 C CA . GLY D 1 223 ? 25.926 29.215 40.793 1.00 15.89 243 GLY D CA 1
ATOM 8608 C C . GLY D 1 223 ? 25.254 27.981 40.216 1.00 19.07 243 GLY D C 1
ATOM 8609 O O . GLY D 1 223 ? 25.687 27.479 39.175 1.00 21.27 243 GLY D O 1
ATOM 8610 N N . LYS D 1 224 ? 24.211 27.477 40.873 1.00 17.68 244 LYS D N 1
ATOM 8611 C CA . LYS D 1 224 ? 23.528 26.278 40.382 1.00 18.65 244 LYS D CA 1
ATOM 8612 C C . LYS D 1 224 ? 22.029 26.444 40.132 1.00 19.68 244 LYS D C 1
ATOM 8613 O O . LYS D 1 224 ? 21.374 25.512 39.663 1.00 21.35 244 LYS D O 1
ATOM 8619 N N . GLY D 1 225 ? 21.479 27.608 40.459 1.00 18.36 245 GLY D N 1
ATOM 8620 C CA . GLY D 1 225 ? 20.062 27.838 40.211 1.00 22.77 245 GLY D CA 1
ATOM 8621 C C . GLY D 1 225 ? 19.091 27.595 41.351 1.00 25.10 245 GLY D C 1
ATOM 8622 O O . GLY D 1 225 ? 18.014 28.194 41.392 1.00 24.56 245 GLY D O 1
ATOM 8623 N N . ALA D 1 226 ? 19.453 26.716 42.276 1.00 20.82 246 ALA D N 1
ATOM 8624 C CA . ALA D 1 226 ? 18.592 26.414 43.414 1.00 23.66 246 ALA D CA 1
ATOM 8625 C C . ALA D 1 226 ? 19.388 25.678 44.480 1.00 16.41 246 ALA D C 1
ATOM 8626 O O . ALA D 1 226 ? 20.428 25.086 44.194 1.00 22.45 246 ALA D O 1
ATOM 8628 N N . THR D 1 227 ? 18.914 25.737 45.716 1.00 16.45 247 THR D N 1
ATOM 8629 C CA . THR D 1 227 ? 19.590 25.041 46.795 1.00 12.59 247 THR D CA 1
ATOM 8630 C C . THR D 1 227 ? 18.724 23.850 47.201 1.00 14.69 247 THR D C 1
ATOM 8631 O O . THR D 1 227 ? 17.494 23.925 47.152 1.00 13.88 247 THR D O 1
ATOM 8635 N N . TYR D 1 228 ? 19.357 22.737 47.558 1.00 9.25 248 TYR D N 1
ATOM 8636 C CA . TYR D 1 228 ? 18.595 21.561 47.969 1.00 8.65 248 TYR D CA 1
ATOM 8637 C C . TYR D 1 228 ? 19.387 20.519 48.761 1.00 13.23 248 TYR D C 1
ATOM 8638 O O . TYR D 1 228 ? 18.817 19.821 49.601 1.00 11.17 248 TYR D O 1
ATOM 8647 N N . TYR D 1 229 ? 20.688 20.395 48.507 1.00 11.13 249 TYR D N 1
ATOM 8648 C CA . TYR D 1 229 ? 21.468 19.401 49.243 1.00 9.75 249 TYR D CA 1
ATOM 8649 C C . TYR D 1 229 ? 21.520 19.694 50.747 1.00 8.74 249 TYR D C 1
ATOM 8650 O O . TYR D 1 229 ? 21.337 18.796 51.571 1.00 10.44 249 TYR D O 1
ATOM 8659 N N . GLY D 1 230 ? 21.758 20.950 51.103 1.00 13.02 250 GLY D N 1
ATOM 8660 C CA . GLY D 1 230 ? 21.816 21.309 52.510 1.00 10.56 250 GLY D CA 1
ATOM 8661 C C . GLY D 1 230 ? 20.512 21.040 53.244 1.00 12.77 250 GLY D C 1
ATOM 8662 O O . GLY D 1 230 ? 20.492 20.324 54.249 1.00 12.07 250 GLY D O 1
ATOM 8663 N N . ILE D 1 231 ? 19.411 21.588 52.738 1.00 9.84 251 ILE D N 1
ATOM 8664 C CA . ILE D 1 231 ? 18.123 21.398 53.399 1.00 12.80 251 ILE D CA 1
ATOM 8665 C C . ILE D 1 231 ? 17.662 19.937 53.408 1.00 13.99 251 ILE D C 1
ATOM 8666 O O . ILE D 1 231 ? 16.974 19.510 54.327 1.00 11.50 251 ILE D O 1
ATOM 8671 N N . GLY D 1 232 ? 18.054 19.157 52.407 1.00 12.64 252 GLY D N 1
ATOM 8672 C CA . GLY D 1 232 ? 17.656 17.758 52.408 1.00 10.49 252 GLY D CA 1
ATOM 8673 C C . GLY D 1 232 ? 18.204 17.065 53.649 1.00 15.67 252 GLY D C 1
ATOM 8674 O O . GLY D 1 232 ? 17.516 16.267 54.283 1.00 10.01 252 GLY D O 1
ATOM 8675 N N . ALA D 1 233 ? 19.444 17.384 54.009 1.00 9.76 253 ALA D N 1
ATOM 8676 C CA . ALA D 1 233 ? 20.079 16.779 55.182 1.00 12.00 253 ALA D CA 1
ATOM 8677 C C . ALA D 1 233 ? 19.541 17.380 56.486 1.00 11.92 253 ALA D C 1
ATOM 8678 O O . ALA D 1 233 ? 19.402 16.679 57.493 1.00 10.58 253 ALA D O 1
ATOM 8680 N N . GLY D 1 234 ? 19.252 18.679 56.468 1.00 8.83 254 GLY D N 1
ATOM 8681 C CA . GLY D 1 234 ? 18.715 19.330 57.654 1.00 10.85 254 GLY D CA 1
ATOM 8682 C C . GLY D 1 234 ? 17.348 18.737 57.970 1.00 12.86 254 GLY D C 1
ATOM 8683 O O . GLY D 1 234 ? 17.038 18.396 59.119 1.00 9.26 254 GLY D O 1
ATOM 8684 N N . LEU D 1 235 ? 16.522 18.603 56.939 1.00 11.42 255 LEU D N 1
ATOM 8685 C CA . LEU D 1 235 ? 15.192 18.029 57.118 1.00 10.95 255 LEU D CA 1
ATOM 8686 C C . LEU D 1 235 ? 15.287 16.594 57.621 1.00 12.17 255 LEU D C 1
ATOM 8687 O O . LEU D 1 235 ? 14.515 16.186 58.490 1.00 8.05 255 LEU D O 1
ATOM 8692 N N . ALA D 1 236 ? 16.234 15.828 57.081 1.00 9.25 256 ALA D N 1
ATOM 8693 C CA . ALA D 1 236 ? 16.420 14.446 57.507 1.00 11.67 256 ALA D CA 1
ATOM 8694 C C . ALA D 1 236 ? 16.758 14.402 58.995 1.00 13.92 256 ALA D C 1
ATOM 8695 O O . ALA D 1 236 ? 16.304 13.512 59.718 1.00 11.57 256 ALA D O 1
ATOM 8697 N N . ARG D 1 237 ? 17.562 15.355 59.459 1.00 9.72 257 ARG D N 1
ATOM 8698 C CA . ARG D 1 237 ? 17.921 15.374 60.874 1.00 12.79 257 ARG D CA 1
ATOM 8699 C C . ARG D 1 237 ? 16.703 15.693 61.739 1.00 17.42 257 ARG D C 1
ATOM 8700 O O . ARG D 1 237 ? 16.528 15.109 62.808 1.00 14.72 257 ARG D O 1
ATOM 8708 N N . LEU D 1 238 ? 15.862 16.618 61.282 1.00 10.39 258 LEU D N 1
ATOM 8709 C CA . LEU D 1 238 ? 14.666 16.983 62.042 1.00 11.32 258 LEU D CA 1
ATOM 8710 C C . LEU D 1 238 ? 13.700 15.795 62.075 1.00 9.74 258 LEU D C 1
ATOM 8711 O O . LEU D 1 238 ? 13.042 15.552 63.086 1.00 10.89 258 LEU D O 1
ATOM 8716 N N . VAL D 1 239 ? 13.611 15.056 60.970 1.00 12.00 259 VAL D N 1
ATOM 8717 C CA . VAL D 1 239 ? 12.737 13.885 60.932 1.00 11.42 259 VAL D CA 1
ATOM 8718 C C . VAL D 1 239 ? 13.230 12.859 61.959 1.00 11.57 259 VAL D C 1
ATOM 8719 O O . VAL D 1 239 ? 12.432 12.269 62.695 1.00 10.53 259 VAL D O 1
ATOM 8723 N N . ARG D 1 240 ? 14.545 12.651 62.015 1.00 11.82 260 ARG D N 1
ATOM 8724 C CA . ARG D 1 240 ? 15.116 11.709 62.975 1.00 13.98 260 ARG D CA 1
ATOM 8725 C C . ARG D 1 240 ? 14.756 12.118 64.405 1.00 10.34 260 ARG D C 1
ATOM 8726 O O . ARG D 1 240 ? 14.400 11.273 65.227 1.00 12.98 260 ARG D O 1
ATOM 8734 N N . ALA D 1 241 ? 14.838 13.412 64.695 1.00 14.09 261 ALA D N 1
ATOM 8735 C CA . ALA D 1 241 ? 14.514 13.922 66.028 1.00 12.18 261 ALA D CA 1
ATOM 8736 C C . ALA D 1 241 ? 13.063 13.595 66.375 1.00 17.44 261 ALA D C 1
ATOM 8737 O O . ALA D 1 241 ? 12.740 13.258 67.516 1.00 14.98 261 ALA D O 1
ATOM 8739 N N . ILE D 1 242 ? 12.187 13.696 65.383 1.00 12.05 262 ILE D N 1
ATOM 8740 C CA . ILE D 1 242 ? 10.772 13.392 65.593 1.00 11.29 262 ILE D CA 1
ATOM 8741 C C . ILE D 1 242 ? 10.548 11.893 65.793 1.00 13.97 262 ILE D C 1
ATOM 8742 O O . ILE D 1 242 ? 9.891 11.481 66.747 1.00 14.05 262 ILE D O 1
ATOM 8747 N N . LEU D 1 243 ? 11.105 11.079 64.898 1.00 13.53 263 LEU D N 1
ATOM 8748 C CA . LEU D 1 243 ? 10.928 9.634 64.975 1.00 16.26 263 LEU D CA 1
ATOM 8749 C C . LEU D 1 243 ? 11.500 9.005 66.237 1.00 17.43 263 LEU D C 1
ATOM 8750 O O . LEU D 1 243 ? 10.955 8.021 66.741 1.00 19.84 263 LEU D O 1
ATOM 8755 N N . THR D 1 244 ? 12.592 9.568 66.746 1.00 12.07 264 THR D N 1
ATOM 8756 C CA . THR D 1 244 ? 13.223 9.031 67.950 1.00 16.19 264 THR D CA 1
ATOM 8757 C C . THR D 1 244 ? 12.802 9.768 69.223 1.00 15.80 264 THR D C 1
ATOM 8758 O O . THR D 1 244 ? 13.303 9.465 70.308 1.00 18.82 264 THR D O 1
ATOM 8762 N N . ASP D 1 245 ? 11.877 10.717 69.090 1.00 14.76 265 ASP D N 1
ATOM 8763 C CA . ASP D 1 245 ? 11.397 11.512 70.228 1.00 15.73 265 ASP D CA 1
ATOM 8764 C C . ASP D 1 245 ? 12.618 11.993 71.008 1.00 19.70 265 ASP D C 1
ATOM 8765 O O . ASP D 1 245 ? 12.733 11.832 72.227 1.00 18.56 265 ASP D O 1
ATOM 8770 N N . GLU D 1 246 ? 13.529 12.599 70.261 1.00 17.78 266 GLU D N 1
ATOM 8771 C CA . GLU D 1 246 ? 14.794 13.101 70.772 1.00 14.75 266 GLU D CA 1
ATOM 8772 C C . GLU D 1 246 ? 14.671 14.224 71.795 1.00 17.95 266 GLU D C 1
ATOM 8773 O O . GLU D 1 246 ? 15.411 14.261 72.784 1.00 18.11 266 GLU D O 1
ATOM 8779 N N . LYS D 1 247 ? 13.723 15.121 71.553 1.00 13.78 267 LYS D N 1
ATOM 8780 C CA . LYS D 1 247 ? 13.506 16.284 72.400 1.00 15.80 267 LYS D CA 1
ATOM 8781 C C . LYS D 1 247 ? 14.779 17.137 72.415 1.00 18.73 267 LYS D C 1
ATOM 8782 O O . LYS D 1 247 ? 15.176 17.682 73.445 1.00 17.01 267 LYS D O 1
ATOM 8788 N N . GLY D 1 248 ? 15.417 17.231 71.250 1.00 16.91 268 GLY D N 1
ATOM 8789 C CA . GLY D 1 248 ? 16.618 18.039 71.112 1.00 14.73 268 GLY D CA 1
ATOM 8790 C C . GLY D 1 248 ? 16.230 19.471 70.785 1.00 19.27 268 GLY D C 1
ATOM 8791 O O . GLY D 1 248 ? 15.085 19.734 70.413 1.00 14.49 268 GLY D O 1
ATOM 8792 N N . VAL D 1 249 ? 17.171 20.403 70.921 1.00 16.75 269 VAL D N 1
ATOM 8793 C CA . VAL D 1 249 ? 16.893 21.809 70.644 1.00 15.19 269 VAL D CA 1
ATOM 8794 C C . VAL D 1 249 ? 17.342 22.219 69.243 1.00 12.88 269 VAL D C 1
ATOM 8795 O O . VAL D 1 249 ? 18.502 22.029 68.865 1.00 16.81 269 VAL D O 1
ATOM 8799 N N . TYR D 1 250 ? 16.419 22.784 68.472 1.00 11.35 270 TYR D N 1
ATOM 8800 C CA . TYR D 1 250 ? 16.724 23.218 67.112 1.00 10.03 270 TYR D CA 1
ATOM 8801 C C . TYR D 1 250 ? 16.086 24.565 66.820 1.00 12.45 270 TYR D C 1
ATOM 8802 O O . TYR D 1 250 ? 15.003 24.853 67.315 1.00 13.60 270 TYR D O 1
ATOM 8811 N N . THR D 1 251 ? 16.755 25.391 66.020 1.00 10.01 271 THR D N 1
ATOM 8812 C CA . THR D 1 251 ? 16.182 26.683 65.656 1.00 12.86 271 THR D CA 1
ATOM 8813 C C . THR D 1 251 ? 15.265 26.460 64.454 1.00 15.07 271 THR D C 1
ATOM 8814 O O . THR D 1 251 ? 15.672 26.612 63.301 1.00 12.83 271 THR D O 1
ATOM 8818 N N . VAL D 1 252 ? 14.021 26.086 64.748 1.00 15.37 272 VAL D N 1
ATOM 8819 C CA . VAL D 1 252 ? 13.021 25.814 63.723 1.00 12.79 272 VAL D CA 1
ATOM 8820 C C . VAL D 1 252 ? 11.834 26.761 63.856 1.00 14.25 272 VAL D C 1
ATOM 8821 O O . VAL D 1 252 ? 11.622 27.369 64.906 1.00 13.00 272 VAL D O 1
ATOM 8825 N N . SER D 1 253 ? 11.056 26.864 62.786 1.00 12.89 273 SER D N 1
ATOM 8826 C CA . SER D 1 253 ? 9.903 27.751 62.760 1.00 9.45 273 SER D CA 1
ATOM 8827 C C . SER D 1 253 ? 8.609 27.090 63.234 1.00 12.64 273 SER D C 1
ATOM 8828 O O . SER D 1 253 ? 8.346 25.921 62.958 1.00 12.65 273 SER D O 1
ATOM 8831 N N . ALA D 1 254 ? 7.801 27.854 63.958 1.00 12.38 274 ALA D N 1
ATOM 8832 C CA . ALA D 1 254 ? 6.530 27.353 64.452 1.00 11.06 274 ALA D CA 1
ATOM 8833 C C . ALA D 1 254 ? 5.678 28.526 64.906 1.00 14.51 274 ALA D C 1
ATOM 8834 O O . ALA D 1 254 ? 6.195 29.598 65.227 1.00 12.87 274 ALA D O 1
ATOM 8836 N N . PHE D 1 255 ? 4.369 28.310 64.922 1.00 16.06 275 PHE D N 1
ATOM 8837 C CA . PHE D 1 255 ? 3.419 29.334 65.341 1.00 16.96 275 PHE D CA 1
ATOM 8838 C C . PHE D 1 255 ? 3.717 29.755 66.774 1.00 17.05 275 PHE D C 1
ATOM 8839 O O . PHE D 1 255 ? 3.743 28.921 67.680 1.00 20.66 275 PHE D O 1
ATOM 8847 N N . THR D 1 256 ? 3.919 31.053 66.974 1.00 18.85 276 THR D N 1
ATOM 8848 C CA . THR D 1 256 ? 4.248 31.590 68.288 1.00 14.43 276 THR D CA 1
ATOM 8849 C C . THR D 1 256 ? 3.228 32.629 68.744 1.00 12.49 276 THR D C 1
ATOM 8850 O O . THR D 1 256 ? 2.963 33.601 68.043 1.00 15.49 276 THR D O 1
ATOM 8854 N N . PRO D 1 257 ? 2.641 32.427 69.931 1.00 18.83 277 PRO D N 1
ATOM 8855 C CA . PRO D 1 257 ? 1.643 33.359 70.468 1.00 25.82 277 PRO D CA 1
ATOM 8856 C C . PRO D 1 257 ? 2.138 34.800 70.575 1.00 22.49 277 PRO D C 1
ATOM 8857 O O . PRO D 1 257 ? 1.429 35.738 70.209 1.00 20.63 277 PRO D O 1
ATOM 8861 N N . GLU D 1 258 ? 3.360 34.975 71.060 1.00 21.39 278 GLU D N 1
ATOM 8862 C CA . GLU D 1 258 ? 3.910 36.313 71.221 1.00 23.45 278 GLU D CA 1
ATOM 8863 C C . GLU D 1 258 ? 5.433 36.321 71.127 1.00 17.95 278 GLU D C 1
ATOM 8864 O O . GLU D 1 258 ? 6.106 35.495 71.742 1.00 20.32 278 GLU D O 1
ATOM 8870 N N . VAL D 1 259 ? 5.958 37.260 70.344 1.00 23.39 279 VAL D N 1
ATOM 8871 C CA . VAL D 1 259 ? 7.396 37.421 70.148 1.00 24.50 279 VAL D CA 1
ATOM 8872 C C . VAL D 1 259 ? 7.713 38.912 70.161 1.00 19.52 279 VAL D C 1
ATOM 8873 O O . VAL D 1 259 ? 7.400 39.621 69.211 1.00 20.07 279 VAL D O 1
ATOM 8877 N N . GLU D 1 260 ? 8.324 39.386 71.243 1.00 26.13 280 GLU D N 1
ATOM 8878 C CA . GLU D 1 260 ? 8.670 40.801 71.363 1.00 22.64 280 GLU D CA 1
ATOM 8879 C C . GLU D 1 260 ? 7.464 41.705 71.105 1.00 26.05 280 GLU D C 1
ATOM 8880 O O . GLU D 1 260 ? 7.584 42.744 70.458 1.00 24.16 280 GLU D O 1
ATOM 8886 N N . GLY D 1 261 ? 6.300 41.303 71.600 1.00 28.67 281 GLY D N 1
ATOM 8887 C CA . GLY D 1 261 ? 5.108 42.108 71.405 1.00 30.00 281 GLY D CA 1
ATOM 8888 C C . GLY D 1 261 ? 4.302 41.761 70.168 1.00 36.28 281 GLY D C 1
ATOM 8889 O O . GLY D 1 261 ? 3.115 42.078 70.100 1.00 35.05 281 GLY D O 1
ATOM 8890 N N . VAL D 1 262 ? 4.937 41.125 69.186 1.00 24.44 282 VAL D N 1
ATOM 8891 C CA . VAL D 1 262 ? 4.245 40.736 67.960 1.00 24.71 282 VAL D CA 1
ATOM 8892 C C . VAL D 1 262 ? 3.437 39.483 68.268 1.00 22.77 282 VAL D C 1
ATOM 8893 O O . VAL D 1 262 ? 3.966 38.513 68.814 1.00 22.17 282 VAL D O 1
ATOM 8897 N N . LEU D 1 263 ? 2.158 39.505 67.908 1.00 19.88 283 LEU D N 1
ATOM 8898 C CA . LEU D 1 263 ? 1.259 38.395 68.193 1.00 21.25 283 LEU D CA 1
ATOM 8899 C C . LEU D 1 263 ? 0.979 37.419 67.052 1.00 18.91 283 LEU D C 1
ATOM 8900 O O . LEU D 1 263 ? 0.863 37.808 65.889 1.00 23.35 283 LEU D O 1
ATOM 8905 N N . GLU D 1 264 ? 0.863 36.144 67.415 1.00 22.30 284 GLU D N 1
ATOM 8906 C CA . GLU D 1 264 ? 0.551 35.069 66.476 1.00 20.55 284 GLU D CA 1
ATOM 8907 C C . GLU D 1 264 ? 1.321 35.126 65.161 1.00 23.09 284 GLU D C 1
ATOM 8908 O O . GLU D 1 264 ? 0.775 35.480 64.116 1.00 18.42 284 GLU D O 1
ATOM 8914 N N . VAL D 1 265 ? 2.596 34.760 65.225 1.00 16.13 285 VAL D N 1
ATOM 8915 C CA . VAL D 1 265 ? 3.459 34.766 64.057 1.00 17.96 285 VAL D CA 1
ATOM 8916 C C . VAL D 1 265 ? 4.378 33.547 64.107 1.00 14.74 285 VAL D C 1
ATOM 8917 O O . VAL D 1 265 ? 4.713 33.061 65.190 1.00 15.14 285 VAL D O 1
ATOM 8921 N N . SER D 1 266 ? 4.772 33.056 62.936 1.00 13.32 286 SER D N 1
ATOM 8922 C CA . SER D 1 266 ? 5.660 31.900 62.843 1.00 12.34 286 SER D CA 1
ATOM 8923 C C . SER D 1 266 ? 7.063 32.339 62.431 1.00 13.67 286 SER D C 1
ATOM 8924 O O . SER D 1 266 ? 7.241 33.025 61.424 1.00 14.13 286 SER D O 1
ATOM 8927 N N . LEU D 1 267 ? 8.050 31.949 63.233 1.00 16.27 287 LEU D N 1
ATOM 8928 C CA . LEU D 1 267 ? 9.444 32.266 62.964 1.00 13.97 287 LEU D CA 1
ATOM 8929 C C . LEU D 1 267 ? 10.328 31.323 63.770 1.00 10.03 287 LEU D C 1
ATOM 8930 O O . LEU D 1 267 ? 9.834 30.569 64.609 1.00 12.35 287 LEU D O 1
ATOM 8935 N N . SER D 1 268 ? 11.634 31.354 63.516 1.00 13.36 288 SER D N 1
ATOM 8936 C CA . SER D 1 268 ? 12.544 30.462 64.219 1.00 15.14 288 SER D CA 1
ATOM 8937 C C . SER D 1 268 ? 13.041 30.932 65.575 1.00 13.17 288 SER D C 1
ATOM 8938 O O . SER D 1 268 ? 13.525 32.056 65.727 1.00 16.02 288 SER D O 1
ATOM 8941 N N . LEU D 1 269 ? 12.922 30.036 66.548 1.00 14.96 289 LEU D N 1
ATOM 8942 C CA . LEU D 1 269 ? 13.395 30.243 67.910 1.00 17.66 289 LEU D CA 1
ATOM 8943 C C . LEU D 1 269 ? 13.939 28.877 68.321 1.00 16.34 289 LEU D C 1
ATOM 8944 O O . LEU D 1 269 ? 13.674 27.876 67.652 1.00 15.11 289 LEU D O 1
ATOM 8949 N N . PRO D 1 270 ? 14.741 28.815 69.393 1.00 15.08 290 PRO D N 1
ATOM 8950 C CA . PRO D 1 270 ? 15.259 27.508 69.803 1.00 13.07 290 PRO D CA 1
ATOM 8951 C C . PRO D 1 270 ? 14.078 26.741 70.399 1.00 15.55 290 PRO D C 1
ATOM 8952 O O . PRO D 1 270 ? 13.453 27.211 71.355 1.00 17.99 290 PRO D O 1
ATOM 8956 N N . ARG D 1 271 ? 13.765 25.575 69.834 1.00 10.35 291 ARG D N 1
ATOM 8957 C CA . ARG D 1 271 ? 12.631 24.788 70.312 1.00 12.54 291 ARG D CA 1
ATOM 8958 C C . ARG D 1 271 ? 12.982 23.319 70.538 1.00 15.53 291 ARG D C 1
ATOM 8959 O O . ARG D 1 271 ? 13.849 22.765 69.864 1.00 16.75 291 ARG D O 1
ATOM 8967 N N . ILE D 1 272 ? 12.292 22.700 71.491 1.00 15.98 292 ILE D N 1
ATOM 8968 C CA . ILE D 1 272 ? 12.489 21.295 71.829 1.00 13.87 292 ILE D CA 1
ATOM 8969 C C . ILE D 1 272 ? 11.644 20.492 70.840 1.00 15.02 292 ILE D C 1
ATOM 8970 O O . ILE D 1 272 ? 10.432 20.676 70.765 1.00 16.26 292 ILE D O 1
ATOM 8975 N N . LEU D 1 273 ? 12.293 19.609 70.086 1.00 13.14 293 LEU D N 1
ATOM 8976 C CA . LEU D 1 273 ? 11.611 18.815 69.068 1.00 13.15 293 LEU D CA 1
ATOM 8977 C C . LEU D 1 273 ? 11.558 17.327 69.387 1.00 13.85 293 LEU D C 1
ATOM 8978 O O . LEU D 1 273 ? 12.592 16.680 69.587 1.00 16.59 293 LEU D O 1
ATOM 8983 N N . GLY D 1 274 ? 10.340 16.793 69.420 1.00 14.47 294 GLY D N 1
ATOM 8984 C CA . GLY D 1 274 ? 10.144 15.385 69.715 1.00 15.19 294 GLY D CA 1
ATOM 8985 C C . GLY D 1 274 ? 9.030 14.745 68.899 1.00 13.11 294 GLY D C 1
ATOM 8986 O O . GLY D 1 274 ? 8.628 15.266 67.858 1.00 13.41 294 GLY D O 1
ATOM 8987 N N . ALA D 1 275 ? 8.514 13.621 69.393 1.00 16.16 295 ALA D N 1
ATOM 8988 C CA . ALA D 1 275 ? 7.467 12.872 68.696 1.00 19.68 295 ALA D CA 1
ATOM 8989 C C . ALA D 1 275 ? 6.190 13.644 68.387 1.00 20.34 295 ALA D C 1
ATOM 8990 O O . ALA D 1 275 ? 5.499 13.331 67.415 1.00 19.21 295 ALA D O 1
ATOM 8992 N N . GLY D 1 276 ? 5.864 14.641 69.206 1.00 17.61 296 GLY D N 1
ATOM 8993 C CA . GLY D 1 276 ? 4.658 15.413 68.965 1.00 21.32 296 GLY D CA 1
ATOM 8994 C C . GLY D 1 276 ? 4.933 16.745 68.292 1.00 18.05 296 GLY D C 1
ATOM 8995 O O . GLY D 1 276 ? 4.050 17.604 68.200 1.00 16.52 296 GLY D O 1
ATOM 8996 N N . GLY D 1 277 ? 6.160 16.914 67.806 1.00 17.29 297 GLY D N 1
ATOM 8997 C CA . GLY D 1 277 ? 6.540 18.161 67.169 1.00 14.16 297 GLY D CA 1
ATOM 8998 C C . GLY D 1 277 ? 7.294 19.009 68.178 1.00 11.19 297 GLY D C 1
ATOM 8999 O O . GLY D 1 277 ? 8.020 18.463 69.009 1.00 14.74 297 GLY D O 1
ATOM 9000 N N . VAL D 1 278 ? 7.142 20.329 68.119 1.00 13.35 298 VAL D N 1
ATOM 9001 C CA . VAL D 1 278 ? 7.833 21.178 69.090 1.00 15.94 298 VAL D CA 1
ATOM 9002 C C . VAL D 1 278 ? 7.024 21.220 70.383 1.00 20.34 298 VAL D C 1
ATOM 9003 O O . VAL D 1 278 ? 5.792 21.305 70.361 1.00 15.49 298 VAL D O 1
ATOM 9007 N N . GLU D 1 279 ? 7.720 21.146 71.512 1.00 16.29 299 GLU D N 1
ATOM 9008 C CA . GLU D 1 279 ? 7.046 21.124 72.806 1.00 17.94 299 GLU D CA 1
ATOM 9009 C C . GLU D 1 279 ? 7.666 22.031 73.855 1.00 22.89 299 GLU D C 1
ATOM 9010 O O . GLU D 1 279 ? 7.564 21.759 75.048 1.00 22.14 299 GLU D O 1
ATOM 9016 N N . GLY D 1 280 ? 8.306 23.106 73.418 1.00 17.88 300 GLY D N 1
ATOM 9017 C CA . GLY D 1 280 ? 8.921 24.013 74.368 1.00 22.17 300 GLY D CA 1
ATOM 9018 C C . GLY D 1 280 ? 9.862 24.962 73.667 1.00 21.62 300 GLY D C 1
ATOM 9019 O O . GLY D 1 280 ? 10.560 24.575 72.736 1.00 21.89 300 GLY D O 1
ATOM 9020 N N . THR D 1 281 ? 9.882 26.210 74.116 1.00 20.26 301 THR D N 1
ATOM 9021 C CA . THR D 1 281 ? 10.741 27.214 73.511 1.00 21.65 301 THR D CA 1
ATOM 9022 C C . THR D 1 281 ? 11.782 27.672 74.515 1.00 24.89 301 THR D C 1
ATOM 9023 O O . THR D 1 281 ? 11.456 27.989 75.659 1.00 28.45 301 THR D O 1
ATOM 9027 N N . VAL D 1 282 ? 13.039 27.689 74.087 1.00 22.21 302 VAL D N 1
ATOM 9028 C CA . VAL D 1 282 ? 14.136 28.115 74.945 1.00 23.92 302 VAL D CA 1
ATOM 9029 C C . VAL D 1 282 ? 14.604 29.480 74.451 1.00 24.00 302 VAL D C 1
ATOM 9030 O O . VAL D 1 282 ? 15.446 29.577 73.558 1.00 20.20 302 VAL D O 1
ATOM 9034 N N . TYR D 1 283 ? 14.039 30.530 75.037 1.00 24.97 303 TYR D N 1
ATOM 9035 C CA . TYR D 1 283 ? 14.357 31.899 74.657 1.00 25.67 303 TYR D CA 1
ATOM 9036 C C . TYR D 1 283 ? 15.706 32.338 75.226 1.00 26.37 303 TYR D C 1
ATOM 9037 O O . TYR D 1 283 ? 15.882 32.426 76.440 1.00 25.30 303 TYR D O 1
ATOM 9046 N N . PRO D 1 284 ? 16.679 32.617 74.345 1.00 25.03 304 PRO D N 1
ATOM 9047 C CA . PRO D 1 284 ? 18.014 33.046 74.769 1.00 24.61 304 PRO D CA 1
ATOM 9048 C C . PRO D 1 284 ? 18.071 34.531 75.106 1.00 22.87 304 PRO D C 1
ATOM 9049 O O . PRO D 1 284 ? 17.206 35.304 74.698 1.00 22.25 304 PRO D O 1
ATOM 9053 N N . SER D 1 285 ? 19.095 34.920 75.856 1.00 25.95 305 SER D N 1
ATOM 9054 C CA . SER D 1 285 ? 19.282 36.317 76.221 1.00 25.23 305 SER D CA 1
ATOM 9055 C C . SER D 1 285 ? 19.616 37.095 74.953 1.00 23.11 305 SER D C 1
ATOM 9056 O O . SER D 1 285 ? 20.422 36.649 74.135 1.00 25.25 305 SER D O 1
ATOM 9059 N N . LEU D 1 286 ? 18.995 38.256 74.783 1.00 24.32 306 LEU D N 1
ATOM 9060 C CA . LEU D 1 286 ? 19.235 39.069 73.601 1.00 26.06 306 LEU D CA 1
ATOM 9061 C C . LEU D 1 286 ? 19.662 40.491 73.938 1.00 31.04 306 LEU D C 1
ATOM 9062 O O . LEU D 1 286 ? 19.195 41.076 74.914 1.00 28.37 306 LEU D O 1
ATOM 9067 N N . SER D 1 287 ? 20.551 41.044 73.121 1.00 28.09 307 SER D N 1
ATOM 9068 C CA . SER D 1 287 ? 21.003 42.412 73.323 1.00 28.00 307 SER D CA 1
ATOM 9069 C C . SER D 1 287 ? 19.872 43.303 72.819 1.00 31.02 307 SER D C 1
ATOM 9070 O O . SER D 1 287 ? 18.996 42.847 72.080 1.00 28.25 307 SER D O 1
ATOM 9073 N N . PRO D 1 288 ? 19.862 44.582 73.219 1.00 33.07 308 PRO D N 1
ATOM 9074 C CA . PRO D 1 288 ? 18.801 45.481 72.762 1.00 29.92 308 PRO D CA 1
ATOM 9075 C C . PRO D 1 288 ? 18.715 45.522 71.241 1.00 30.91 308 PRO D C 1
ATOM 9076 O O . PRO D 1 288 ? 17.625 45.573 70.667 1.00 29.63 308 PRO D O 1
ATOM 9080 N N . GLU D 1 289 ? 19.875 45.498 70.593 1.00 25.07 309 GLU D N 1
ATOM 9081 C CA . GLU D 1 289 ? 19.936 45.541 69.141 1.00 26.99 309 GLU D CA 1
ATOM 9082 C C . GLU D 1 289 ? 19.351 44.274 68.523 1.00 26.96 309 GLU D C 1
ATOM 9083 O O . GLU D 1 289 ? 18.620 44.338 67.537 1.00 23.09 309 GLU D O 1
ATOM 9089 N N . GLU D 1 290 ? 19.675 43.125 69.109 1.00 32.83 310 GLU D N 1
ATOM 9090 C CA . GLU D 1 290 ? 19.174 41.850 68.608 1.00 29.05 310 GLU D CA 1
ATOM 9091 C C . GLU D 1 290 ? 17.666 41.732 68.827 1.00 31.51 310 GLU D C 1
ATOM 9092 O O . GLU D 1 290 ? 16.956 41.153 68.001 1.00 25.21 310 GLU D O 1
ATOM 9098 N N . ARG D 1 291 ? 17.177 42.288 69.934 1.00 27.17 311 ARG D N 1
ATOM 9099 C CA . ARG D 1 291 ? 15.748 42.243 70.231 1.00 30.74 311 ARG D CA 1
ATOM 9100 C C . ARG D 1 291 ? 14.959 43.065 69.218 1.00 30.85 311 ARG D C 1
ATOM 9101 O O . ARG D 1 291 ? 13.937 42.613 68.702 1.00 29.11 311 ARG D O 1
ATOM 9109 N N . GLU D 1 292 ? 15.430 44.276 68.939 1.00 27.34 312 GLU D N 1
ATOM 9110 C CA . GLU D 1 292 ? 14.763 45.147 67.980 1.00 32.35 312 GLU D CA 1
ATOM 9111 C C . GLU D 1 292 ? 14.798 44.495 66.604 1.00 34.09 312 GLU D C 1
ATOM 9112 O O . GLU D 1 292 ? 13.842 44.588 65.835 1.00 27.77 312 GLU D O 1
ATOM 9118 N N . ALA D 1 293 ? 15.909 43.829 66.301 1.00 29.98 313 ALA D N 1
ATOM 9119 C CA . ALA D 1 293 ? 16.061 43.150 65.022 1.00 25.96 313 ALA D CA 1
ATOM 9120 C C . ALA D 1 293 ? 15.019 42.035 64.920 1.00 18.73 313 ALA D C 1
ATOM 9121 O O . ALA D 1 293 ? 14.354 41.883 63.895 1.00 25.25 313 ALA D O 1
ATOM 9123 N N . LEU D 1 294 ? 14.876 41.267 65.994 1.00 25.52 314 LEU D N 1
ATOM 9124 C CA . LEU D 1 294 ? 13.912 40.173 66.029 1.00 25.52 314 LEU D CA 1
ATOM 9125 C C . LEU D 1 294 ? 12.478 40.704 65.991 1.00 28.63 314 LEU D C 1
ATOM 9126 O O . LEU D 1 294 ? 11.630 40.164 65.282 1.00 21.72 314 LEU D O 1
ATOM 9131 N N . ARG D 1 295 ? 12.210 41.762 66.753 1.00 25.20 315 ARG D N 1
ATOM 9132 C CA . ARG D 1 295 ? 10.872 42.346 66.782 1.00 25.00 315 ARG D CA 1
ATOM 9133 C C . ARG D 1 295 ? 10.496 42.810 65.383 1.00 24.15 315 ARG D C 1
ATOM 9134 O O . ARG D 1 295 ? 9.390 42.557 64.907 1.00 22.67 315 ARG D O 1
ATOM 9142 N N . ARG D 1 296 ? 11.426 43.500 64.731 1.00 24.22 316 ARG D N 1
ATOM 9143 C CA . ARG D 1 296 ? 11.211 43.992 63.379 1.00 30.83 316 ARG D CA 1
ATOM 9144 C C . ARG D 1 296 ? 10.918 42.819 62.446 1.00 32.33 316 ARG D C 1
ATOM 9145 O O . ARG D 1 296 ? 9.982 42.864 61.645 1.00 35.77 316 ARG D O 1
ATOM 9153 N N . SER D 1 297 ? 11.733 41.775 62.558 1.00 33.30 317 SER D N 1
ATOM 9154 C CA . SER D 1 297 ? 11.577 40.577 61.741 1.00 37.95 317 SER D CA 1
ATOM 9155 C C . SER D 1 297 ? 10.169 40.008 61.933 1.00 36.11 317 SER D C 1
ATOM 9156 O O . SER D 1 297 ? 9.445 39.762 60.967 1.00 38.06 317 SER D O 1
ATOM 9159 N N . ALA D 1 298 ? 9.788 39.812 63.190 1.00 31.80 318 ALA D N 1
ATOM 9160 C CA . ALA D 1 298 ? 8.476 39.277 63.526 1.00 30.49 318 ALA D CA 1
ATOM 9161 C C . ALA D 1 298 ? 7.345 40.111 62.925 1.00 31.07 318 ALA D C 1
ATOM 9162 O O . ALA D 1 298 ? 6.402 39.566 62.347 1.00 25.69 318 ALA D O 1
ATOM 9164 N N . GLU D 1 299 ? 7.438 41.430 63.058 1.00 28.33 319 GLU D N 1
ATOM 9165 C CA . GLU D 1 299 ? 6.408 42.319 62.525 1.00 26.94 319 GLU D CA 1
ATOM 9166 C C . GLU D 1 299 ? 6.256 42.137 61.018 1.00 28.93 319 GLU D C 1
ATOM 9167 O O . GLU D 1 299 ? 5.144 42.168 60.485 1.00 30.13 319 GLU D O 1
ATOM 9173 N N . ILE D 1 300 ? 7.381 41.947 60.338 1.00 32.68 320 ILE D N 1
ATOM 9174 C CA . ILE D 1 300 ? 7.384 41.750 58.894 1.00 35.11 320 ILE D CA 1
ATOM 9175 C C . ILE D 1 300 ? 6.628 40.472 58.548 1.00 30.17 320 ILE D C 1
ATOM 9176 O O . ILE D 1 300 ? 5.734 40.475 57.701 1.00 30.04 320 ILE D O 1
ATOM 9181 N N . LEU D 1 301 ? 6.997 39.380 59.211 1.00 31.43 321 LEU D N 1
ATOM 9182 C CA . LEU D 1 301 ? 6.350 38.094 58.987 1.00 31.03 321 LEU D CA 1
ATOM 9183 C C . LEU D 1 301 ? 4.870 38.155 59.345 1.00 28.84 321 LEU D C 1
ATOM 9184 O O . LEU D 1 301 ? 4.033 37.586 58.644 1.00 26.38 321 LEU D O 1
ATOM 9189 N N . LYS D 1 302 ? 4.547 38.848 60.432 1.00 25.00 322 LYS D N 1
ATOM 9190 C CA . LYS D 1 302 ? 3.155 38.966 60.862 1.00 22.85 322 LYS D CA 1
ATOM 9191 C C . LYS D 1 302 ? 2.285 39.631 59.802 1.00 26.97 322 LYS D C 1
ATOM 9192 O O . LYS D 1 302 ? 1.212 39.127 59.466 1.00 22.27 322 LYS D O 1
ATOM 9198 N N . GLU D 1 303 ? 2.746 40.763 59.278 1.00 26.22 323 GLU D N 1
ATOM 9199 C CA . GLU D 1 303 ? 1.996 41.482 58.254 1.00 28.05 323 GLU D CA 1
ATOM 9200 C C . GLU D 1 303 ? 1.873 40.659 56.975 1.00 24.05 323 GLU D C 1
ATOM 9201 O O . GLU D 1 303 ? 0.815 40.632 56.344 1.00 27.16 323 GLU D O 1
ATOM 9207 N N . ALA D 1 304 ? 2.952 39.984 56.595 1.00 22.23 324 ALA D N 1
ATOM 9208 C CA . ALA D 1 304 ? 2.935 39.167 55.385 1.00 21.65 324 ALA D CA 1
ATOM 9209 C C . ALA D 1 304 ? 1.896 38.054 55.507 1.00 18.94 324 ALA D C 1
ATOM 9210 O O . ALA D 1 304 ? 1.120 37.810 54.582 1.00 19.56 324 ALA D O 1
ATOM 9212 N N . ALA D 1 305 ? 1.884 37.385 56.654 1.00 20.98 325 ALA D N 1
ATOM 9213 C CA . ALA D 1 305 ? 0.940 36.298 56.899 1.00 19.83 325 ALA D CA 1
ATOM 9214 C C . ALA D 1 305 ? -0.492 36.818 56.866 1.00 20.82 325 ALA D C 1
ATOM 9215 O O . ALA D 1 305 ? -1.355 36.239 56.214 1.00 24.22 325 ALA D O 1
ATOM 9217 N N . PHE D 1 306 ? -0.735 37.917 57.571 1.00 24.31 326 PHE D N 1
ATOM 9218 C CA . PHE D 1 306 ? -2.066 38.511 57.625 1.00 29.10 326 PHE D CA 1
ATOM 9219 C C . PHE D 1 306 ? -2.574 38.909 56.243 1.00 26.97 326 PHE D C 1
ATOM 9220 O O . PHE D 1 306 ? -3.730 38.654 55.894 1.00 29.16 326 PHE D O 1
ATOM 9228 N N . ALA D 1 307 ? -1.704 39.543 55.465 1.00 22.32 327 ALA D N 1
ATOM 9229 C CA . ALA D 1 307 ? -2.053 39.992 54.125 1.00 25.19 327 ALA D CA 1
ATOM 9230 C C . ALA D 1 307 ? -2.449 38.820 53.235 1.00 29.19 327 ALA D C 1
ATOM 9231 O O . ALA D 1 307 ? -3.304 38.952 52.359 1.00 24.61 327 ALA D O 1
ATOM 9233 N N . LEU D 1 308 ? -1.817 37.673 53.460 1.00 26.49 328 LEU D N 1
ATOM 9234 C CA . LEU D 1 308 ? -2.102 36.479 52.677 1.00 23.48 328 LEU D CA 1
ATOM 9235 C C . LEU D 1 308 ? -3.405 35.835 53.140 1.00 21.66 328 LEU D C 1
ATOM 9236 O O . LEU D 1 308 ? -3.988 35.014 52.432 1.00 23.25 328 LEU D O 1
ATOM 9241 N N . GLY D 1 309 ? -3.853 36.212 54.333 1.00 20.06 329 GLY D N 1
ATOM 9242 C CA . GLY D 1 309 ? -5.084 35.666 54.873 1.00 20.89 329 GLY D CA 1
ATOM 9243 C C . GLY D 1 309 ? -4.865 34.670 55.997 1.00 21.29 329 GLY D C 1
ATOM 9244 O O . GLY D 1 309 ? -5.773 33.913 56.347 1.00 25.85 329 GLY D O 1
ATOM 9245 N N . PHE D 1 310 ? -3.670 34.670 56.577 1.00 21.00 330 PHE D N 1
ATOM 9246 C CA . PHE D 1 310 ? -3.368 33.739 57.659 1.00 20.04 330 PHE D CA 1
ATOM 9247 C C . PHE D 1 310 ? -2.756 34.432 58.872 1.00 26.87 330 PHE D C 1
ATOM 9248 O O . PHE D 1 310 ? -2.151 33.728 59.711 1.00 28.76 330 PHE D O 1
#

Radius of gyration: 31.04 Å; Cα contacts (8 Å, |Δi|>4): 2948; chains: 4; bounding box: 67×86×90 Å